Protein AF-0000000078070519 (afdb_homodimer)

Organism: Fusarium culmorum (NCBI:txid5516)

Foldseek 3Di:
DDPPCPCPDLLVQFDDLPDPVNVVLLVDFQQRVQVCCQVVCPPVQVNVVVVVLVVLLPDDFFFEAQAQDFDADLDEDDALPAPLVQLQVLVVVLCVPDDPVQNVQAEAALPDSVLQQFAAALHPSDRGHDFLVPDDPVSNVSLLSSLCSAFAPQQSLQQQLLLCLQQLLCVSSNNNSRTHSGRWHKHKHDRRDLAAKIWMWIHHHQWIWTWIDHNNDIFTPWIKHKGQQQADCDDPPHGRGHCVQLVVLLLVLLVPDDPVLNVQQAPAAALDHPPDPPPCAGQPCGHDQCHRSNGSHHHHAGGDQQVPDDPVSVVSVLSSLCSQLNGHYDSNSVVVSVSVSVFSRFKHKHKYHDNDPWIWIWMWIDGQFKIKIKGFHADDSGHRPDGGPRIMMIIMHTGSLSGSCRSVVVVRDDDDPDDDDPD/DDPPDPCPDLVVQFDDLPDPVNVVLLVDFQQRVQVCCQVVCPPVQVNVVVVVLVVLLPDDFFFEAQAQDFDADLDEDDALPAPLVQLQVLVVVLCVPDDPVQNVQAEAALPDSVLQQFAAALHPSDRGHDFLVPDDPVSNVSLLSSLCSAFAPQQSLQLQLLLCLQQLLCVSSNNNSRTHSGRWGKHKHDRRDLAAKIWMWIHHHQWIWTWIDHNNDIFTPWIKHKGFQQAACDDPPHGRGHPVQLVVLLLVLLVVDDPVLNVQQAPAAALDHPPDPPPCAGQPCGHDQCHRSNGSHHHHAGGDQQVPDDPVSVVSVLSSLCSQLNGHYDSNSVVVSVSVSVFSRFKHKHKYHDNDPWIWIWMWIDGQFKIKIKGFHADDSGHRRDGGPRIMMIIMHTGSLSGSCRSVVVVRDDDDPDDDDPD

Nearest PDB structures (foldseek):
  5vxz-assembly2_B  TM=4.977E-01  e=9.903E+00  Homo sapiens
  2ns9-assembly1_B  TM=3.055E-01  e=5.600E+00  Aeropyrum pernix
  1h30-assembly1_A  TM=2.901E-01  e=9.354E+00  Homo sapiens
  6h3i-assembly1_F  TM=1.855E-01  e=3.978E+00  Flavobacterium johnsoniae
  2ns9-assembly1_B  TM=3.055E-01  e=7.876E+00  Aeropyrum pernix

Structure (mmCIF, N/CA/C/O backbone):
data_AF-0000000078070519-model_v1
#
loop_
_entity.id
_entity.type
_entity.pdbx_description
1 polymer 'DUF3500 domain-containing protein'
#
loop_
_atom_site.group_PDB
_atom_site.id
_atom_site.type_symbol
_atom_site.label_atom_id
_atom_site.label_alt_id
_atom_site.label_comp_id
_atom_site.label_asym_id
_atom_site.label_entity_id
_atom_site.label_seq_id
_atom_site.pdbx_PDB_ins_code
_atom_site.Cartn_x
_atom_site.Cartn_y
_atom_site.Cartn_z
_atom_site.occupancy
_atom_site.B_iso_or_equiv
_atom_site.auth_seq_id
_atom_site.auth_comp_id
_atom_site.auth_asym_id
_atom_site.auth_atom_id
_atom_site.pdbx_PDB_model_num
ATOM 1 N N . MET A 1 1 ? 2.805 -59.969 -25.828 1 30.11 1 MET A N 1
ATOM 2 C CA . MET A 1 1 ? 2.408 -58.75 -26.531 1 30.11 1 MET A CA 1
ATOM 3 C C . MET A 1 1 ? 3.191 -57.531 -26.031 1 30.11 1 MET A C 1
ATOM 5 O O . MET A 1 1 ? 3.379 -57.375 -24.812 1 30.11 1 MET A O 1
ATOM 9 N N . SER A 1 2 ? 3.955 -56.75 -26.844 1 28.77 2 SER A N 1
ATOM 10 C CA . SER A 1 2 ? 5.016 -55.75 -26.734 1 28.77 2 SER A CA 1
ATOM 11 C C . SER A 1 2 ? 4.512 -54.469 -26.078 1 28.77 2 SER A C 1
ATOM 13 O O . SER A 1 2 ? 3.496 -53.906 -26.5 1 28.77 2 SER A O 1
ATOM 15 N N . GLN A 1 3 ? 4.578 -54.219 -24.75 1 32.41 3 GLN A N 1
ATOM 16 C CA . GLN A 1 3 ? 4.523 -53 -23.938 1 32.41 3 GLN A CA 1
ATOM 17 C C . GLN A 1 3 ? 5.211 -51.844 -24.625 1 32.41 3 GLN A C 1
ATOM 19 O O . GLN A 1 3 ? 6.434 -51.688 -24.547 1 32.41 3 GLN A O 1
ATOM 24 N N . SER A 1 4 ? 4.914 -51.438 -25.844 1 33.59 4 SER A N 1
ATOM 25 C CA . SER A 1 4 ? 5.293 -50.312 -26.656 1 33.59 4 SER A CA 1
ATOM 26 C C . SER A 1 4 ? 5.227 -49 -25.859 1 33.59 4 SER A C 1
ATOM 28 O O . SER A 1 4 ? 4.215 -48.719 -25.234 1 33.59 4 SER A O 1
ATOM 30 N N . GLY A 1 5 ? 6.348 -48.438 -25.469 1 33.91 5 GLY A N 1
ATOM 31 C CA . GLY A 1 5 ? 6.832 -47.312 -24.719 1 33.91 5 GLY A CA 1
ATOM 32 C C . GLY A 1 5 ? 6.125 -46 -25.078 1 33.91 5 GLY A C 1
ATOM 33 O O . GLY A 1 5 ? 6.34 -45.438 -26.156 1 33.91 5 GLY A O 1
ATOM 34 N N . HIS A 1 6 ? 4.965 -45.688 -24.984 1 38.56 6 HIS A N 1
ATOM 35 C CA . HIS A 1 6 ? 4.273 -44.438 -24.688 1 38.56 6 HIS A CA 1
ATOM 36 C C . HIS A 1 6 ? 5.211 -43.438 -24.016 1 38.56 6 HIS A C 1
ATOM 38 O O . HIS A 1 6 ? 4.766 -42.406 -23.516 1 38.56 6 HIS A O 1
ATOM 44 N N . ASN A 1 7 ? 6.34 -43.812 -23.406 1 41.81 7 ASN A N 1
ATOM 45 C CA . ASN A 1 7 ? 7.184 -42.906 -22.625 1 41.81 7 ASN A CA 1
ATOM 46 C C . ASN A 1 7 ? 7.781 -41.812 -23.5 1 41.81 7 ASN A C 1
ATOM 48 O O . ASN A 1 7 ? 9 -41.688 -23.625 1 41.81 7 ASN A O 1
ATOM 52 N N . GLU A 1 8 ? 7.441 -41.531 -24.672 1 54.69 8 GLU A N 1
ATOM 53 C CA . GLU A 1 8 ? 8.234 -40.531 -25.359 1 54.69 8 GLU A CA 1
ATOM 54 C C . GLU A 1 8 ? 8.414 -39.281 -24.5 1 54.69 8 GLU A C 1
ATOM 56 O O . GLU A 1 8 ? 7.445 -38.562 -24.219 1 54.69 8 GLU A O 1
ATOM 61 N N . GLY A 1 9 ? 9.211 -39.281 -23.406 1 81.56 9 GLY A N 1
ATOM 62 C CA . GLY A 1 9 ? 9.68 -38.438 -22.312 1 81.56 9 GLY A CA 1
ATOM 63 C C . GLY A 1 9 ? 10.125 -37.062 -22.766 1 81.56 9 GLY A C 1
ATOM 64 O O . GLY A 1 9 ? 10.055 -36.75 -23.953 1 81.56 9 GLY A O 1
ATOM 65 N N . PHE A 1 10 ? 10.336 -36.125 -21.984 1 94.38 10 PHE A N 1
ATOM 66 C CA . PHE A 1 10 ? 10.688 -34.719 -22.219 1 94.38 10 PHE A CA 1
ATOM 67 C C . PHE A 1 10 ? 12.016 -34.625 -22.969 1 94.38 10 PHE A C 1
ATOM 69 O O . PHE A 1 10 ? 12.312 -33.594 -23.578 1 94.38 10 PHE A O 1
ATOM 76 N N . ARG A 1 11 ? 12.82 -35.719 -23.156 1 94.94 11 ARG A N 1
ATOM 77 C CA . ARG A 1 11 ? 14.18 -35.625 -23.672 1 94.94 11 ARG A CA 1
ATOM 78 C C . ARG A 1 11 ? 14.172 -35.438 -25.188 1 94.94 11 ARG A C 1
ATOM 80 O O . ARG A 1 11 ? 15.125 -34.906 -25.766 1 94.94 11 ARG A O 1
ATOM 87 N N . GLN A 1 12 ? 13.133 -35.969 -25.859 1 95 12 GLN A N 1
ATOM 88 C CA . GLN A 1 12 ? 13.047 -35.781 -27.297 1 95 12 GLN A CA 1
ATOM 89 C C . GLN A 1 12 ? 12.875 -34.312 -27.641 1 95 12 GLN A C 1
ATOM 91 O O . GLN A 1 12 ? 13.039 -33.906 -28.797 1 95 12 GLN A O 1
ATOM 96 N N . TYR A 1 13 ? 12.578 -33.5 -26.641 1 96.31 13 TYR A N 1
ATOM 97 C CA . TYR A 1 13 ? 12.32 -32.094 -26.875 1 96.31 13 TYR A CA 1
ATOM 98 C C . TYR A 1 13 ? 13.461 -31.234 -26.328 1 96.31 13 TYR A C 1
ATOM 100 O O . TYR A 1 13 ? 13.297 -30.031 -26.125 1 96.31 13 TYR A O 1
ATOM 108 N N . LEU A 1 14 ? 14.586 -31.844 -26.062 1 96.38 14 LEU A N 1
ATOM 109 C CA . LEU A 1 14 ? 15.742 -31.047 -25.656 1 96.38 14 LEU A CA 1
ATOM 110 C C . LEU A 1 14 ? 16.188 -30.125 -26.781 1 96.38 14 LEU A C 1
ATOM 112 O O . LEU A 1 14 ? 16.234 -30.531 -27.938 1 96.38 14 LEU A O 1
ATOM 116 N N . PRO A 1 15 ? 16.484 -28.938 -26.438 1 95.62 15 PRO A N 1
ATOM 117 C CA . PRO A 1 15 ? 16.875 -28 -27.484 1 95.62 15 PRO A CA 1
ATOM 118 C C . PRO A 1 15 ? 18.297 -28.203 -27.969 1 95.62 15 PRO A C 1
ATOM 120 O O . PRO A 1 15 ? 19.094 -28.875 -27.297 1 95.62 15 PRO A O 1
ATOM 123 N N . ASP A 1 16 ? 18.531 -27.688 -29.203 1 96.5 16 ASP A N 1
ATOM 124 C CA . ASP A 1 16 ? 19.906 -27.562 -29.672 1 96.5 16 ASP A CA 1
ATOM 125 C C . ASP A 1 16 ? 20.641 -26.453 -28.922 1 96.5 16 ASP A C 1
ATOM 127 O O . ASP A 1 16 ? 20.391 -25.266 -29.156 1 96.5 16 ASP A O 1
ATOM 131 N N . LEU A 1 17 ? 21.562 -26.797 -28.125 1 96.69 17 LEU A N 1
ATOM 132 C CA . LEU A 1 17 ? 22.219 -25.859 -27.219 1 96.69 17 LEU A CA 1
ATOM 133 C C . LEU A 1 17 ? 23.203 -24.969 -27.984 1 96.69 17 LEU A C 1
ATOM 135 O O . LEU A 1 17 ? 23.734 -24.016 -27.422 1 96.69 17 LEU A O 1
ATOM 139 N N . ASN A 1 18 ? 23.359 -25.219 -29.25 1 96.38 18 ASN A N 1
ATOM 140 C CA . ASN A 1 18 ? 24.234 -24.391 -30.062 1 96.38 18 ASN A CA 1
ATOM 141 C C . ASN A 1 18 ? 23.516 -23.156 -30.578 1 96.38 18 ASN A C 1
ATOM 143 O O . ASN A 1 18 ? 24.141 -22.234 -31.125 1 96.38 18 ASN A O 1
ATOM 147 N N . GLN A 1 19 ? 22.281 -23.125 -30.344 1 95.38 19 GLN A N 1
ATOM 148 C CA . GLN A 1 19 ? 21.531 -21.938 -30.734 1 95.38 19 GLN A CA 1
ATOM 149 C C . GLN A 1 19 ? 22.016 -20.719 -29.953 1 95.38 19 GLN A C 1
ATOM 151 O O . GLN A 1 19 ? 22.406 -20.828 -28.797 1 95.38 19 GLN A O 1
ATOM 156 N N . PRO A 1 20 ? 21.969 -19.547 -30.531 1 94.31 20 PRO A N 1
ATOM 157 C CA . PRO A 1 20 ? 22.469 -18.312 -29.906 1 94.31 20 PRO A CA 1
ATOM 158 C C . PRO A 1 20 ? 21.859 -18.062 -28.531 1 94.31 20 PRO A C 1
ATOM 160 O O . PRO A 1 20 ? 22.547 -17.609 -27.625 1 94.31 20 PRO A O 1
ATOM 163 N N . ARG A 1 21 ? 20.641 -18.375 -28.375 1 92.88 21 ARG A N 1
ATOM 164 C CA . ARG A 1 21 ? 19.953 -18.141 -27.109 1 92.88 21 ARG A CA 1
ATOM 165 C C . ARG A 1 21 ? 20.672 -18.859 -25.969 1 92.88 21 ARG A C 1
ATOM 167 O O . ARG A 1 21 ? 20.953 -18.266 -24.938 1 92.88 21 ARG A O 1
ATOM 174 N N . PHE A 1 22 ? 21 -20.094 -26.219 1 95.75 22 PHE A N 1
ATOM 175 C CA . PHE A 1 22 ? 21.578 -20.891 -25.156 1 95.75 22 PHE A CA 1
ATOM 176 C C . PHE A 1 22 ? 23.078 -20.609 -25.016 1 95.75 22 PHE A C 1
ATOM 178 O O . PHE A 1 22 ? 23.625 -20.641 -23.906 1 95.75 22 PHE A O 1
ATOM 185 N N . GLN A 1 23 ? 23.734 -20.266 -26.156 1 96.25 23 GLN A N 1
ATOM 186 C CA . GLN A 1 23 ? 25.141 -19.891 -26.094 1 96.25 23 GLN A CA 1
ATOM 187 C C . GLN A 1 23 ? 25.328 -18.609 -25.297 1 96.25 23 GLN A C 1
ATOM 189 O O . GLN A 1 23 ? 26.281 -18.484 -24.531 1 96.25 23 GLN A O 1
ATOM 194 N N . ASN A 1 24 ? 24.469 -17.719 -25.484 1 94.94 24 ASN A N 1
ATOM 195 C CA . ASN A 1 24 ? 24.516 -16.453 -24.75 1 94.94 24 ASN A CA 1
ATOM 196 C C . ASN A 1 24 ? 24.156 -16.656 -23.281 1 94.94 24 ASN A C 1
ATOM 198 O O . ASN A 1 24 ? 24.812 -16.078 -22.406 1 94.94 24 ASN A O 1
ATOM 202 N N . MET A 1 25 ? 23.172 -17.438 -23.047 1 95.38 25 MET A N 1
ATOM 203 C CA . MET A 1 25 ? 22.719 -17.688 -21.672 1 95.38 25 MET A CA 1
ATOM 204 C C . MET A 1 25 ? 23.828 -18.297 -20.828 1 95.38 25 MET A C 1
ATOM 206 O O . MET A 1 25 ? 23.984 -17.953 -19.656 1 95.38 25 MET A O 1
ATOM 210 N N . LYS A 1 26 ? 24.578 -19.109 -21.469 1 95.75 26 LYS A N 1
ATOM 211 C CA . LYS A 1 26 ? 25.656 -19.828 -20.797 1 95.75 26 LYS A CA 1
ATOM 212 C C . LYS A 1 26 ? 26.719 -18.859 -20.281 1 95.75 26 LYS A C 1
ATOM 214 O O . LYS A 1 26 ? 27.422 -19.172 -19.312 1 95.75 26 LYS A O 1
ATOM 219 N N . LYS A 1 27 ? 26.766 -17.703 -20.812 1 96.38 27 LYS A N 1
ATOM 220 C CA . LYS A 1 27 ? 27.844 -16.766 -20.516 1 96.38 27 LYS A CA 1
ATOM 221 C C . LYS A 1 27 ? 27.344 -15.664 -19.578 1 96.38 27 LYS A C 1
ATOM 223 O O . LYS A 1 27 ? 28.125 -14.773 -19.203 1 96.38 27 LYS A O 1
ATOM 228 N N . GLN A 1 28 ? 26.141 -15.75 -19.172 1 96.69 28 GLN A N 1
ATOM 229 C CA . GLN A 1 28 ? 25.531 -14.648 -18.422 1 96.69 28 GLN A CA 1
ATOM 230 C C . GLN A 1 28 ? 25.156 -15.078 -17.016 1 96.69 28 GLN A C 1
ATOM 232 O O . GLN A 1 28 ? 24.891 -16.25 -16.766 1 96.69 28 GLN A O 1
ATOM 237 N N . ASP A 1 29 ? 25.172 -14.109 -16.094 1 96.25 29 ASP A N 1
ATOM 238 C CA . ASP A 1 29 ? 24.531 -14.305 -14.797 1 96.25 29 ASP A CA 1
ATOM 239 C C . ASP A 1 29 ? 23.094 -13.789 -14.812 1 96.25 29 ASP A C 1
ATOM 241 O O . ASP A 1 29 ? 22.609 -13.336 -15.852 1 96.25 29 ASP A O 1
ATOM 245 N N . ALA A 1 30 ? 22.469 -13.922 -13.719 1 96.69 30 ALA A N 1
ATOM 246 C CA . ALA A 1 30 ? 21.047 -13.609 -13.648 1 96.69 30 ALA A CA 1
ATOM 247 C C . ALA A 1 30 ? 20.797 -12.133 -13.93 1 96.69 30 ALA A C 1
ATOM 249 O O . ALA A 1 30 ? 19.781 -11.773 -14.539 1 96.69 30 ALA A O 1
ATOM 250 N N . TYR A 1 31 ? 21.703 -11.219 -13.508 1 97.38 31 TYR A N 1
ATOM 251 C CA . TYR A 1 31 ? 21.531 -9.781 -13.672 1 97.38 31 TYR A CA 1
ATOM 252 C C . TYR A 1 31 ? 21.75 -9.367 -15.125 1 97.38 31 TYR A C 1
ATOM 254 O O . TYR A 1 31 ? 20.953 -8.602 -15.68 1 97.38 31 TYR A O 1
ATOM 262 N N . GLU A 1 32 ? 22.828 -9.914 -15.695 1 97.44 32 GLU A N 1
ATOM 263 C CA . GLU A 1 32 ? 23.109 -9.648 -17.109 1 97.44 32 GLU A CA 1
ATOM 264 C C . GLU A 1 32 ? 21.969 -10.156 -18 1 97.44 32 GLU A C 1
ATOM 266 O O . GLU A 1 32 ? 21.562 -9.469 -18.922 1 97.44 32 GLU A O 1
ATOM 271 N N . TYR A 1 33 ? 21.516 -11.344 -17.672 1 96.94 33 TYR A N 1
ATOM 272 C CA . TYR A 1 33 ? 20.438 -11.969 -18.422 1 96.94 33 TYR A CA 1
ATOM 273 C C . TYR A 1 33 ? 19.188 -11.094 -18.406 1 96.94 33 TYR A C 1
ATOM 275 O O . TYR A 1 33 ? 18.594 -10.844 -19.453 1 96.94 33 TYR A O 1
ATOM 283 N N . ALA A 1 34 ? 18.797 -10.586 -17.266 1 97.06 34 ALA A N 1
ATOM 284 C CA . ALA A 1 34 ? 17.609 -9.742 -17.109 1 97.06 34 ALA A CA 1
ATOM 285 C C . ALA A 1 34 ? 17.797 -8.398 -17.812 1 97.06 34 ALA A C 1
ATOM 287 O O . ALA A 1 34 ? 16.891 -7.895 -18.469 1 97.06 34 ALA A O 1
ATOM 288 N N . GLU A 1 35 ? 18.953 -7.816 -17.672 1 96.81 35 GLU A N 1
ATOM 289 C CA . GLU A 1 35 ? 19.234 -6.508 -18.25 1 96.81 35 GLU A CA 1
ATOM 290 C C . GLU A 1 35 ? 19.172 -6.559 -19.781 1 96.81 35 GLU A C 1
ATOM 292 O O . GLU A 1 35 ? 18.625 -5.648 -20.406 1 96.81 35 GLU A O 1
ATOM 297 N N . ILE A 1 36 ? 19.766 -7.562 -20.328 1 96.25 36 ILE A N 1
ATOM 298 C CA . ILE A 1 36 ? 19.766 -7.727 -21.766 1 96.25 36 ILE A CA 1
ATOM 299 C C . ILE A 1 36 ? 18.344 -7.895 -22.281 1 96.25 36 ILE A C 1
ATOM 301 O O . ILE A 1 36 ? 17.969 -7.32 -23.297 1 96.25 36 ILE A O 1
ATOM 305 N N . PHE A 1 37 ? 17.547 -8.664 -21.562 1 96.19 37 PHE A N 1
ATOM 306 C CA . PHE A 1 37 ? 16.141 -8.844 -21.922 1 96.19 37 PHE A CA 1
ATOM 307 C C . PHE A 1 37 ? 15.398 -7.516 -21.875 1 96.19 37 PHE A C 1
ATOM 309 O O . PHE A 1 37 ? 14.695 -7.16 -22.812 1 96.19 37 PHE A O 1
ATOM 316 N N . LYS A 1 38 ? 15.555 -6.738 -20.797 1 95.25 38 LYS A N 1
ATOM 317 C CA . LYS A 1 38 ? 14.836 -5.488 -20.578 1 95.25 38 LYS A CA 1
ATOM 318 C C . LYS A 1 38 ? 15.227 -4.445 -21.625 1 95.25 38 LYS A C 1
ATOM 320 O O . LYS A 1 38 ? 14.375 -3.74 -22.156 1 95.25 38 LYS A O 1
ATOM 325 N N . LYS A 1 39 ? 16.484 -4.434 -22 1 94.81 39 LYS A N 1
ATOM 326 C CA . LYS A 1 39 ? 17 -3.422 -22.922 1 94.81 39 LYS A CA 1
ATOM 327 C C . LYS A 1 39 ? 16.859 -3.875 -24.375 1 94.81 39 LYS A C 1
ATOM 329 O O . LYS A 1 39 ? 16.547 -3.068 -25.25 1 94.81 39 LYS A O 1
ATOM 334 N N . GLY A 1 40 ? 17.078 -5.152 -24.547 1 94.12 40 GLY A N 1
ATOM 335 C CA . GLY A 1 40 ? 17.094 -5.68 -25.906 1 94.12 40 GLY A CA 1
ATOM 336 C C . GLY A 1 40 ? 15.711 -5.945 -26.469 1 94.12 40 GLY A C 1
ATOM 337 O O . GLY A 1 40 ? 15.523 -5.957 -27.688 1 94.12 40 GLY A O 1
ATOM 338 N N . GLY A 1 41 ? 14.82 -6.312 -25.547 1 93 41 GLY A N 1
ATOM 339 C CA . GLY A 1 41 ? 13.438 -6.512 -25.969 1 93 41 GLY A CA 1
ATOM 340 C C . GLY A 1 41 ? 13.227 -7.801 -26.734 1 93 41 GLY A C 1
ATOM 341 O O . GLY A 1 41 ? 12.336 -7.883 -27.578 1 93 41 GLY A O 1
ATOM 342 N N . GLN A 1 42 ? 14.094 -8.742 -26.516 1 89.56 42 GLN A N 1
ATOM 343 C CA . GLN A 1 42 ? 13.984 -10.031 -27.188 1 89.56 42 GLN A CA 1
ATOM 344 C C . GLN A 1 42 ? 13.758 -11.156 -26.188 1 89.56 42 GLN A C 1
ATOM 346 O O . GLN A 1 42 ? 14.422 -11.219 -25.156 1 89.56 42 GLN A O 1
ATOM 351 N N . PRO A 1 43 ? 12.906 -12.047 -26.516 1 89.31 43 PRO A N 1
ATOM 352 C CA . PRO A 1 43 ? 11.961 -12.039 -27.641 1 89.31 43 PRO A CA 1
ATOM 353 C C . PRO A 1 43 ? 10.836 -11.016 -27.453 1 89.31 43 PRO A C 1
ATOM 355 O O . PRO A 1 43 ? 10.43 -10.734 -26.328 1 89.31 43 PRO A O 1
ATOM 358 N N . PRO A 1 44 ? 10.328 -10.477 -28.484 1 90.75 44 PRO A N 1
ATOM 359 C CA . PRO A 1 44 ? 9.406 -9.344 -28.406 1 90.75 44 PRO A CA 1
ATOM 360 C C . PRO A 1 44 ? 8.102 -9.695 -27.688 1 90.75 44 PRO A C 1
ATOM 362 O O . PRO A 1 44 ? 7.531 -8.859 -26.984 1 90.75 44 PRO A O 1
ATOM 365 N N . TRP A 1 45 ? 7.594 -10.906 -27.828 1 89.44 45 TRP A N 1
ATOM 366 C CA . TRP A 1 45 ? 6.32 -11.266 -27.219 1 89.44 45 TRP A CA 1
ATOM 367 C C . TRP A 1 45 ? 6.438 -11.297 -25.703 1 89.44 45 TRP A C 1
ATOM 369 O O . TRP A 1 45 ? 5.523 -10.859 -24.984 1 89.44 45 TRP A O 1
ATOM 379 N N . LEU A 1 46 ? 7.582 -11.75 -25.25 1 91.12 46 LEU A N 1
ATOM 380 C CA . LEU A 1 46 ? 7.781 -11.789 -23.797 1 91.12 46 LEU A CA 1
ATOM 381 C C . LEU A 1 46 ? 8.078 -10.398 -23.25 1 91.12 46 LEU A C 1
ATOM 383 O O . LEU A 1 46 ? 7.629 -10.047 -22.156 1 91.12 46 LEU A O 1
ATOM 387 N N . HIS A 1 47 ? 8.875 -9.641 -24.016 1 94.38 47 HIS A N 1
ATOM 388 C CA . HIS A 1 47 ? 9.141 -8.266 -23.609 1 94.38 47 HIS A CA 1
ATOM 389 C C . HIS A 1 47 ? 7.855 -7.441 -23.578 1 94.38 47 HIS A C 1
ATOM 391 O O . HIS A 1 47 ? 7.656 -6.637 -22.672 1 94.38 47 HIS A O 1
ATOM 397 N N . GLY A 1 48 ? 7.023 -7.664 -24.594 1 94.06 48 GLY A N 1
ATOM 398 C CA . GLY A 1 48 ? 5.727 -7.008 -24.578 1 94.06 48 GLY A CA 1
ATOM 399 C C . GLY A 1 48 ? 4.898 -7.344 -23.359 1 94.06 48 GLY A C 1
ATOM 400 O O . GLY A 1 48 ? 4.254 -6.473 -22.781 1 94.06 48 GLY A O 1
ATOM 401 N N . LEU A 1 49 ? 4.898 -8.57 -22.953 1 94.06 49 LEU A N 1
ATOM 402 C CA . LEU A 1 49 ? 4.188 -8.992 -21.75 1 94.06 49 LEU A CA 1
ATOM 403 C C . LEU A 1 49 ? 4.77 -8.32 -20.516 1 94.06 49 LEU A C 1
ATOM 405 O O . LEU A 1 49 ? 4.027 -7.887 -19.641 1 94.06 49 LEU A O 1
ATOM 409 N N . TYR A 1 50 ? 6.09 -8.25 -20.516 1 94.94 50 TYR A N 1
ATOM 410 C CA . TYR A 1 50 ? 6.762 -7.578 -19.406 1 94.94 50 TYR A CA 1
ATOM 411 C C . TYR A 1 50 ? 6.301 -6.129 -19.281 1 94.94 50 TYR A C 1
ATOM 413 O O . TYR A 1 50 ? 5.961 -5.664 -18.203 1 94.94 50 TYR A O 1
ATOM 421 N N . LEU A 1 51 ? 6.246 -5.461 -20.375 1 95.06 51 LEU A N 1
ATOM 422 C CA . LEU A 1 51 ? 5.789 -4.074 -20.375 1 95.06 51 LEU A CA 1
ATOM 423 C C . LEU A 1 51 ? 4.336 -3.98 -19.906 1 95.06 51 LEU A C 1
ATOM 425 O O . LEU A 1 51 ? 3.971 -3.062 -19.172 1 95.06 51 LEU A O 1
ATOM 429 N N . HIS A 1 52 ? 3.551 -4.938 -20.328 1 94.94 52 HIS A N 1
ATOM 430 C CA . HIS A 1 52 ? 2.162 -5 -19.891 1 94.94 52 HIS A CA 1
ATOM 431 C C . HIS A 1 52 ? 2.07 -5.234 -18.391 1 94.94 52 HIS A C 1
ATOM 433 O O . HIS A 1 52 ? 1.273 -4.586 -17.703 1 94.94 52 HIS A O 1
ATOM 439 N N . TRP A 1 53 ? 2.928 -6.113 -17.906 1 96.06 53 TRP A N 1
ATOM 440 C CA . TRP A 1 53 ? 2.975 -6.395 -16.469 1 96.06 53 TRP A CA 1
ATOM 441 C C . TRP A 1 53 ? 3.326 -5.141 -15.688 1 96.06 53 TRP A C 1
ATOM 443 O O . TRP A 1 53 ? 2.738 -4.879 -14.633 1 96.06 53 TRP A O 1
ATOM 453 N N . ARG A 1 54 ? 4.258 -4.418 -16.203 1 94.94 54 ARG A N 1
ATOM 454 C CA . ARG A 1 54 ? 4.66 -3.191 -15.523 1 94.94 54 ARG A CA 1
ATOM 455 C C . ARG A 1 54 ? 3.506 -2.197 -15.461 1 94.94 54 ARG A C 1
ATOM 457 O O . ARG A 1 54 ? 3.326 -1.508 -14.453 1 94.94 54 ARG A O 1
ATOM 464 N N . LYS A 1 55 ? 2.754 -2.143 -16.516 1 95.06 55 LYS A N 1
ATOM 465 C CA . LYS A 1 55 ? 1.573 -1.286 -16.531 1 95.06 55 LYS A CA 1
ATOM 466 C C . LYS A 1 55 ? 0.551 -1.743 -15.5 1 95.06 55 LYS A C 1
ATOM 468 O O . LYS A 1 55 ? -0.021 -0.922 -14.781 1 95.06 55 LYS A O 1
ATOM 473 N N . LEU A 1 56 ? 0.352 -3.016 -15.43 1 96.62 56 LEU A N 1
ATOM 474 C CA . LEU A 1 56 ? -0.591 -3.574 -14.469 1 96.62 56 LEU A CA 1
ATOM 475 C C . LEU A 1 56 ? -0.126 -3.314 -13.039 1 96.62 56 LEU A C 1
ATOM 477 O O . LEU A 1 56 ? -0.937 -3.004 -12.164 1 96.62 56 LEU A O 1
ATOM 481 N N . PHE A 1 57 ? 1.146 -3.416 -12.852 1 96.81 57 PHE A N 1
ATOM 482 C CA . PHE A 1 57 ? 1.728 -3.225 -11.523 1 96.81 57 PHE A CA 1
ATOM 483 C C . PHE A 1 57 ? 1.472 -1.809 -11.023 1 96.81 57 PHE A C 1
ATOM 485 O O . PHE A 1 57 ? 1.318 -1.59 -9.82 1 96.81 57 PHE A O 1
ATOM 492 N N . ASN A 1 58 ? 1.394 -0.864 -11.883 1 94.75 58 ASN A N 1
ATOM 493 C CA . ASN A 1 58 ? 1.3 0.547 -11.523 1 94.75 58 ASN A CA 1
ATOM 494 C C . ASN A 1 58 ? -0.107 0.916 -11.055 1 94.75 58 ASN A C 1
ATOM 496 O O . ASN A 1 58 ? -0.317 1.991 -10.5 1 94.75 58 ASN A O 1
ATOM 500 N N . GLU A 1 59 ? -1.035 -0.015 -11.164 1 94.44 59 GLU A N 1
ATOM 501 C CA . GLU A 1 59 ? -2.41 0.249 -10.75 1 94.44 59 GLU A CA 1
ATOM 502 C C . GLU A 1 59 ? -2.586 0.044 -9.25 1 94.44 59 GLU A C 1
ATOM 504 O O . GLU A 1 59 ? -1.907 -0.792 -8.648 1 94.44 59 GLU A O 1
ATOM 509 N N . PRO A 1 60 ? -3.539 0.839 -8.719 1 96.12 60 PRO A N 1
ATOM 510 C CA . PRO A 1 60 ? -3.906 0.457 -7.355 1 96.12 60 PRO A CA 1
ATOM 511 C C . PRO A 1 60 ? -4.422 -0.977 -7.262 1 96.12 60 PRO A C 1
ATOM 513 O O . PRO A 1 60 ? -5.113 -1.449 -8.164 1 96.12 60 PRO A O 1
ATOM 516 N N . TYR A 1 61 ? -4.062 -1.6 -6.164 1 96.94 61 TYR A N 1
ATOM 517 C CA . TYR A 1 61 ? -4.523 -2.965 -5.934 1 96.94 61 TYR A CA 1
ATOM 518 C C . TYR A 1 61 ? -6.031 -3.002 -5.719 1 96.94 61 TYR A C 1
ATOM 520 O O . TYR A 1 61 ? -6.574 -2.207 -4.949 1 96.94 61 TYR A O 1
ATOM 528 N N . GLN A 1 62 ? -6.758 -3.986 -6.332 1 95.62 62 GLN A N 1
ATOM 529 C CA . GLN A 1 62 ? -8.195 -4.176 -6.137 1 95.62 62 GLN A CA 1
ATOM 530 C C . GLN A 1 62 ? -8.516 -5.625 -5.793 1 95.62 62 GLN A C 1
ATOM 532 O O . GLN A 1 62 ? -9.492 -5.902 -5.09 1 95.62 62 GLN A O 1
ATOM 537 N N . GLY A 1 63 ? -7.754 -6.559 -6.316 1 96.88 63 GLY A N 1
ATOM 538 C CA . GLY A 1 63 ? -8.008 -7.977 -6.137 1 96.88 63 GLY A CA 1
ATOM 539 C C . GLY A 1 63 ? -8.688 -8.617 -7.332 1 96.88 63 GLY A C 1
ATOM 540 O O . GLY A 1 63 ? -9.391 -7.938 -8.094 1 96.88 63 GLY A O 1
ATOM 541 N N . VAL A 1 64 ? -8.508 -9.906 -7.492 1 98.06 64 VAL A N 1
ATOM 542 C CA . VAL A 1 64 ? -9.188 -10.664 -8.531 1 98.06 64 VAL A CA 1
ATOM 543 C C . VAL A 1 64 ? -10.672 -10.781 -8.188 1 98.06 64 VAL A C 1
ATOM 545 O O . VAL A 1 64 ? -11.039 -11.016 -7.035 1 98.06 64 VAL A O 1
ATOM 548 N N . THR A 1 65 ? -11.516 -10.594 -9.156 1 97.81 65 THR A N 1
ATOM 549 C CA . THR A 1 65 ? -12.961 -10.719 -8.984 1 97.81 65 THR A CA 1
ATOM 550 C C . THR A 1 65 ? -13.578 -11.484 -10.148 1 97.81 65 THR A C 1
ATOM 552 O O . THR A 1 65 ? -12.93 -11.711 -11.172 1 97.81 65 THR A O 1
ATOM 555 N N . SER A 1 66 ? -14.82 -11.891 -9.945 1 98.19 66 SER A N 1
ATOM 556 C CA . SER A 1 66 ? -15.531 -12.578 -11.023 1 98.19 66 SER A CA 1
ATOM 557 C C . SER A 1 66 ? -16.297 -11.586 -11.898 1 98.19 66 SER A C 1
ATOM 559 O O . SER A 1 66 ? -16.625 -11.891 -13.039 1 98.19 66 SER A O 1
ATOM 561 N N . ASP A 1 67 ? -16.547 -10.32 -11.398 1 96.56 67 ASP A N 1
ATOM 562 C CA . ASP A 1 67 ? -17.422 -9.414 -12.125 1 96.56 67 ASP A CA 1
ATOM 563 C C . ASP A 1 67 ? -16.984 -7.961 -11.953 1 96.56 67 ASP A C 1
ATOM 565 O O . ASP A 1 67 ? -17.734 -7.035 -12.281 1 96.56 67 ASP A O 1
ATOM 569 N N . GLY A 1 68 ? -15.906 -7.777 -11.305 1 94.94 68 GLY A N 1
ATOM 570 C CA . GLY A 1 68 ? -15.367 -6.434 -11.164 1 94.94 68 GLY A CA 1
ATOM 571 C C . GLY A 1 68 ? -15.703 -5.797 -9.828 1 94.94 68 GLY A C 1
ATOM 572 O O . GLY A 1 68 ? -15.258 -4.688 -9.531 1 94.94 68 GLY A O 1
ATOM 573 N N . VAL A 1 69 ? -16.438 -6.508 -9.008 1 94.25 69 VAL A N 1
ATOM 574 C CA . VAL A 1 69 ? -16.859 -5.965 -7.719 1 94.25 69 VAL A CA 1
ATOM 575 C C . VAL A 1 69 ? -16.359 -6.859 -6.59 1 94.25 69 VAL A C 1
ATOM 577 O O . VAL A 1 69 ? -16.672 -8.055 -6.547 1 94.25 69 VAL A O 1
ATOM 580 N N . VAL A 1 70 ? -15.617 -6.281 -5.734 1 95.56 70 VAL A N 1
ATOM 581 C CA . VAL A 1 70 ? -15.102 -7.027 -4.594 1 95.56 70 VAL A CA 1
ATOM 582 C C . VAL A 1 70 ? -16.234 -7.355 -3.629 1 95.56 70 VAL A C 1
ATOM 584 O O . VAL A 1 70 ? -17.062 -6.492 -3.309 1 95.56 70 VAL A O 1
ATOM 587 N N . ARG A 1 71 ? -16.328 -8.586 -3.217 1 96.69 71 ARG A N 1
ATOM 588 C CA . ARG A 1 71 ? -17.266 -9.008 -2.178 1 96.69 71 ARG A CA 1
ATOM 589 C C . ARG A 1 71 ? -16.594 -9 -0.806 1 96.69 71 ARG A C 1
ATOM 591 O O . ARG A 1 71 ? -15.609 -9.703 -0.583 1 96.69 71 ARG A O 1
ATOM 598 N N . ASP A 1 72 ? -17.156 -8.281 0.148 1 92.06 72 ASP A N 1
ATOM 599 C CA . ASP A 1 72 ? -16.609 -8.164 1.49 1 92.06 72 ASP A CA 1
ATOM 600 C C . ASP A 1 72 ? -17.141 -9.25 2.41 1 92.06 72 ASP A C 1
ATOM 602 O O . ASP A 1 72 ? -18.141 -9.906 2.094 1 92.06 72 ASP A O 1
ATOM 606 N N . GLY A 1 73 ? -16.469 -9.461 3.498 1 94.94 73 GLY A N 1
ATOM 607 C CA . GLY A 1 73 ? -16.984 -10.297 4.574 1 94.94 73 GLY A CA 1
ATOM 608 C C . GLY A 1 73 ? -16.766 -11.781 4.316 1 94.94 73 GLY A C 1
ATOM 609 O O . GLY A 1 73 ? -17.391 -12.625 4.969 1 94.94 73 GLY A O 1
ATOM 610 N N . LEU A 1 74 ? -15.906 -12.133 3.383 1 98 74 LEU A N 1
ATOM 611 C CA . LEU A 1 74 ? -15.695 -13.531 3.033 1 98 74 LEU A CA 1
ATOM 612 C C . LEU A 1 74 ? -14.633 -14.156 3.926 1 98 74 LEU A C 1
ATOM 614 O O . LEU A 1 74 ? -14.531 -15.383 4.012 1 98 74 LEU A O 1
ATOM 618 N N . PHE A 1 75 ? -13.797 -13.305 4.535 1 98.06 75 PHE A N 1
ATOM 619 C CA . PHE A 1 75 ? -12.664 -13.766 5.332 1 98.06 75 PHE A CA 1
ATOM 620 C C . PHE A 1 75 ? -12.688 -13.133 6.719 1 98.06 75 PHE A C 1
ATOM 622 O O . PHE A 1 75 ? -13.008 -11.953 6.863 1 98.06 75 PHE A O 1
ATOM 629 N N . GLU A 1 76 ? -12.391 -13.891 7.719 1 97.56 76 GLU A N 1
ATOM 630 C CA . GLU A 1 76 ? -12.422 -13.422 9.094 1 97.56 76 GLU A CA 1
ATOM 631 C C . GLU A 1 76 ? -11.125 -13.766 9.828 1 97.56 76 GLU A C 1
ATOM 633 O O . GLU A 1 76 ? -10.383 -14.648 9.398 1 97.56 76 GLU A O 1
ATOM 638 N N . LEU A 1 77 ? -10.844 -13.031 10.844 1 97.94 77 LEU A N 1
ATOM 639 C CA . LEU A 1 77 ? -9.734 -13.422 11.719 1 97.94 77 LEU A CA 1
ATOM 640 C C . LEU A 1 77 ? -10.07 -14.711 12.469 1 97.94 77 LEU A C 1
ATOM 642 O O . LEU A 1 77 ? -11.203 -14.898 12.906 1 97.94 77 LEU A O 1
ATOM 646 N N . GLN A 1 78 ? -9.102 -15.547 12.531 1 98.06 78 GLN A N 1
ATOM 647 C CA . GLN A 1 78 ? -9.359 -16.828 13.188 1 98.06 78 GLN A CA 1
ATOM 648 C C . GLN A 1 78 ? -8.062 -17.484 13.617 1 98.06 78 GLN A C 1
ATOM 650 O O . GLN A 1 78 ? -6.977 -17.094 13.188 1 98.06 78 GLN A O 1
ATOM 655 N N . ASP A 1 79 ? -8.234 -18.469 14.5 1 98.12 79 ASP A N 1
ATOM 656 C CA . ASP A 1 79 ? -7.105 -19.266 14.961 1 98.12 79 ASP A CA 1
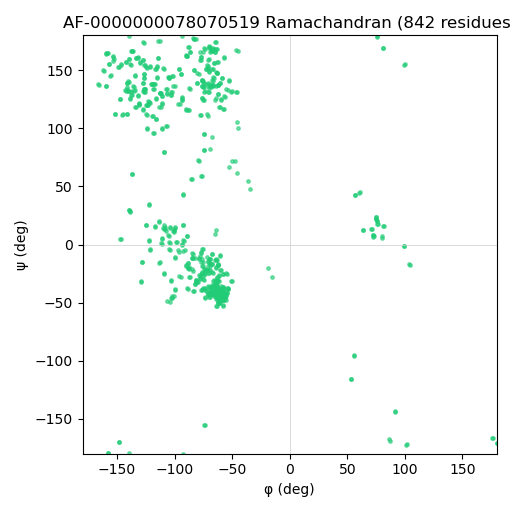ATOM 657 C C . ASP A 1 79 ? -6.891 -20.484 14.062 1 98.12 79 ASP A C 1
ATOM 659 O O . ASP A 1 79 ? -7.734 -21.391 14 1 98.12 79 ASP A O 1
ATOM 663 N N . GLU A 1 80 ? -5.781 -20.484 13.43 1 98.5 80 GLU A N 1
ATOM 664 C CA . GLU A 1 80 ? -5.504 -21.594 12.523 1 98.5 80 GLU A CA 1
ATOM 665 C C . GLU A 1 80 ? -4.375 -22.484 13.062 1 98.5 80 GLU A C 1
ATOM 667 O O . GLU A 1 80 ? -3.941 -23.422 12.391 1 98.5 80 GLU A O 1
ATOM 672 N N . GLY A 1 81 ? -3.879 -22.141 14.188 1 98 81 GLY A N 1
ATOM 673 C CA . GLY A 1 81 ? -3.025 -23 14.984 1 98 81 GLY A CA 1
ATOM 674 C C . GLY A 1 81 ? -1.611 -23.109 14.445 1 98 81 GLY A C 1
ATOM 675 O O . GLY A 1 81 ? -0.904 -24.078 14.719 1 98 81 GLY A O 1
ATOM 676 N N . ILE A 1 82 ? -1.203 -22.188 13.648 1 97.94 82 ILE A N 1
ATOM 677 C CA . ILE A 1 82 ? 0.157 -22.297 13.125 1 97.94 82 ILE A CA 1
ATOM 678 C C . ILE A 1 82 ? 1.157 -22.016 14.25 1 97.94 82 ILE A C 1
ATOM 680 O O . ILE A 1 82 ? 0.848 -21.312 15.203 1 97.94 82 ILE A O 1
ATOM 684 N N . PRO A 1 83 ? 2.332 -22.578 14.172 1 98.38 83 PRO A N 1
ATOM 685 C CA . PRO A 1 83 ? 3.342 -22.375 15.211 1 98.38 83 PRO A CA 1
ATOM 686 C C . PRO A 1 83 ? 4.066 -21.031 15.078 1 98.38 83 PRO A C 1
ATOM 688 O O . PRO A 1 83 ? 5.277 -21 14.844 1 98.38 83 PRO A O 1
ATOM 691 N N . ILE A 1 84 ? 3.441 -19.984 15.367 1 98.81 84 ILE A N 1
ATOM 692 C CA . ILE A 1 84 ? 3.902 -18.625 15.094 1 98.81 84 ILE A CA 1
ATOM 693 C C . ILE A 1 84 ? 5.164 -18.328 15.906 1 98.81 84 ILE A C 1
ATOM 695 O O . ILE A 1 84 ? 6.066 -17.641 15.43 1 98.81 84 ILE A O 1
ATOM 699 N N . GLU A 1 85 ? 5.27 -18.812 17.125 1 98.81 85 GLU A N 1
ATOM 700 C CA . GLU A 1 85 ? 6.453 -18.562 17.938 1 98.81 85 GLU A CA 1
ATOM 701 C C . GLU A 1 85 ? 7.711 -19.109 17.281 1 98.81 85 GLU A C 1
ATOM 703 O O . GLU A 1 85 ? 8.734 -18.422 17.219 1 98.81 85 GLU A O 1
ATOM 708 N N . SER A 1 86 ? 7.598 -20.328 16.797 1 98.88 86 SER A N 1
ATOM 709 C CA . SER A 1 86 ? 8.734 -20.969 16.141 1 98.88 86 SER A CA 1
ATOM 710 C C . SER A 1 86 ? 9.094 -20.266 14.836 1 98.88 86 SER A C 1
ATOM 712 O O . SER A 1 86 ? 10.266 -20.109 14.516 1 98.88 86 SER A O 1
ATOM 714 N N . ILE A 1 87 ? 8.078 -19.875 14.102 1 98.94 87 ILE A N 1
ATOM 715 C CA . ILE A 1 87 ? 8.297 -19.188 12.844 1 98.94 87 ILE A CA 1
ATOM 716 C C . ILE A 1 87 ? 9.008 -17.859 13.094 1 98.94 87 ILE A C 1
ATOM 718 O O . ILE A 1 87 ? 9.984 -17.531 12.414 1 98.94 87 ILE A O 1
ATOM 722 N N . VAL A 1 88 ? 8.555 -17.109 14.094 1 98.94 88 VAL A N 1
ATOM 723 C CA . VAL A 1 88 ? 9.117 -15.812 14.422 1 98.94 88 VAL A CA 1
ATOM 724 C C . VAL A 1 88 ? 10.555 -15.969 14.906 1 98.94 88 VAL A C 1
ATOM 726 O O . VAL A 1 88 ? 11.43 -15.172 14.555 1 98.94 88 VAL A O 1
ATOM 729 N N . GLU A 1 89 ? 10.781 -16.969 15.703 1 98.88 89 GLU A N 1
ATOM 730 C CA . GLU A 1 89 ? 12.148 -17.219 16.172 1 98.88 89 GLU A CA 1
ATOM 731 C C . GLU A 1 89 ? 13.086 -17.469 14.992 1 98.88 89 GLU A C 1
ATOM 733 O O . GLU A 1 89 ? 14.195 -16.922 14.953 1 98.88 89 GLU A O 1
ATOM 738 N N . ALA A 1 90 ? 12.68 -18.281 14.047 1 98.88 90 ALA A N 1
ATOM 739 C CA . ALA A 1 90 ? 13.484 -18.562 12.859 1 98.88 90 ALA A CA 1
ATOM 740 C C . ALA A 1 90 ? 13.688 -17.297 12.031 1 98.88 90 ALA A C 1
ATOM 742 O O . ALA A 1 90 ? 14.789 -17.031 11.547 1 98.88 90 ALA A O 1
ATOM 743 N N . ALA A 1 91 ? 12.617 -16.547 11.883 1 98.88 91 ALA A N 1
ATOM 744 C CA . ALA A 1 91 ? 12.703 -15.297 11.117 1 98.88 91 ALA A CA 1
ATOM 745 C C . ALA A 1 91 ? 13.656 -14.305 11.781 1 98.88 91 ALA A C 1
ATOM 747 O O . ALA A 1 91 ? 14.43 -13.633 11.102 1 98.88 91 ALA A O 1
ATOM 748 N N . ASN A 1 92 ? 13.555 -14.203 13.07 1 98.81 92 ASN A N 1
ATOM 749 C CA . ASN A 1 92 ? 14.461 -13.32 13.789 1 98.81 92 ASN A CA 1
ATOM 750 C C . ASN A 1 92 ? 15.914 -13.766 13.641 1 98.81 92 ASN A C 1
ATOM 752 O O . ASN A 1 92 ? 16.812 -12.93 13.508 1 98.81 92 ASN A O 1
ATOM 756 N N . SER A 1 93 ? 16.109 -15.047 13.773 1 98.69 93 SER A N 1
ATOM 757 C CA . SER A 1 93 ? 17.453 -15.57 13.57 1 98.69 93 SER A CA 1
ATOM 758 C C . SER A 1 93 ? 17.984 -15.188 12.195 1 98.69 93 SER A C 1
ATOM 760 O O . SER A 1 93 ? 19.156 -14.805 12.062 1 98.69 93 SER A O 1
ATOM 762 N N . LEU A 1 94 ? 17.188 -15.281 11.211 1 98.81 94 LEU A N 1
ATOM 763 C CA . LEU A 1 94 ? 17.547 -14.859 9.859 1 98.81 94 LEU A CA 1
ATOM 764 C C . LEU A 1 94 ? 17.844 -13.367 9.82 1 98.81 94 LEU A C 1
ATOM 766 O O . LEU A 1 94 ? 18.906 -12.953 9.312 1 98.81 94 LEU A O 1
ATOM 770 N N . CYS A 1 95 ? 16.953 -12.586 10.367 1 98.44 95 CYS A N 1
ATOM 771 C CA . CYS A 1 95 ? 17.094 -11.133 10.336 1 98.44 95 CYS A CA 1
ATOM 772 C C . CYS A 1 95 ? 18.391 -10.688 11.008 1 98.44 95 CYS A C 1
ATOM 774 O O . CYS A 1 95 ? 19.062 -9.773 10.523 1 98.44 95 CYS A O 1
ATOM 776 N N . ASN A 1 96 ? 18.703 -11.305 12.062 1 98 96 ASN A N 1
ATOM 777 C CA . ASN A 1 96 ? 19.891 -10.961 12.828 1 98 96 ASN A CA 1
ATOM 778 C C . ASN A 1 96 ? 21.172 -11.328 12.07 1 98 96 ASN A C 1
ATOM 780 O O . ASN A 1 96 ? 22.25 -10.852 12.406 1 98 96 ASN A O 1
ATOM 784 N N . SER A 1 97 ? 21.047 -12.164 11.07 1 98.25 97 SER A N 1
ATOM 785 C CA . SER A 1 97 ? 22.203 -12.633 10.328 1 98.25 97 SER A CA 1
ATOM 786 C C . SER A 1 97 ? 22.438 -11.812 9.062 1 98.25 97 SER A C 1
ATOM 788 O O . SER A 1 97 ? 23.438 -11.992 8.375 1 98.25 97 SER A O 1
ATOM 790 N N . LEU A 1 98 ? 21.547 -10.922 8.75 1 98.5 98 LEU A N 1
ATOM 791 C CA . LEU A 1 98 ? 21.656 -10.109 7.543 1 98.5 98 LEU A CA 1
ATOM 792 C C . LEU A 1 98 ? 22.625 -8.945 7.758 1 98.5 98 LEU A C 1
ATOM 794 O O . LEU A 1 98 ? 22.641 -8.328 8.828 1 98.5 98 LEU A O 1
ATOM 798 N N . SER A 1 99 ? 23.438 -8.68 6.75 1 98 99 SER A N 1
ATOM 799 C CA . SER A 1 99 ? 24.172 -7.422 6.75 1 98 99 SER A CA 1
ATOM 800 C C . SER A 1 99 ? 23.25 -6.227 6.586 1 98 99 SER A C 1
ATOM 802 O O . SER A 1 99 ? 22.078 -6.391 6.246 1 98 99 SER A O 1
ATOM 804 N N . GLU A 1 100 ? 23.734 -5.09 6.816 1 96.06 100 GLU A N 1
ATOM 805 C CA . GLU A 1 100 ? 22.922 -3.883 6.668 1 96.06 100 GLU A CA 1
ATOM 806 C C . GLU A 1 100 ? 22.422 -3.73 5.238 1 96.06 100 GLU A C 1
ATOM 808 O O . GLU A 1 100 ? 21.266 -3.338 5.023 1 96.06 100 GLU A O 1
ATOM 813 N N . GLU A 1 101 ? 23.281 -4.008 4.352 1 96.44 101 GLU A N 1
ATOM 814 C CA . GLU A 1 101 ? 22.891 -3.932 2.949 1 96.44 101 GLU A CA 1
ATOM 815 C C . GLU A 1 101 ? 21.797 -4.941 2.629 1 96.44 101 GLU A C 1
ATOM 817 O O . GLU A 1 101 ? 20.828 -4.621 1.928 1 96.44 101 GLU A O 1
ATOM 822 N N . GLN A 1 102 ? 21.922 -6.156 3.197 1 97.94 102 GLN A N 1
ATOM 823 C CA . GLN A 1 102 ? 20.922 -7.199 2.984 1 97.94 102 GLN A CA 1
ATOM 824 C C . GLN A 1 102 ? 19.594 -6.836 3.646 1 97.94 102 GLN A C 1
ATOM 826 O O . GLN A 1 102 ? 18.531 -7.113 3.098 1 97.94 102 GLN A O 1
ATOM 831 N N . LYS A 1 103 ? 19.672 -6.191 4.75 1 97.31 103 LYS A N 1
ATOM 832 C CA . LYS A 1 103 ? 18.453 -5.75 5.43 1 97.31 103 LYS A CA 1
ATOM 833 C C . LYS A 1 103 ? 17.703 -4.73 4.582 1 97.31 103 LYS A C 1
ATOM 835 O O . LYS A 1 103 ? 16.484 -4.836 4.422 1 97.31 103 LYS A O 1
ATOM 840 N N . ASN A 1 104 ? 18.438 -3.824 4.012 1 94.44 104 ASN A N 1
ATOM 841 C CA . ASN A 1 104 ? 17.812 -2.777 3.199 1 94.44 104 ASN A CA 1
ATOM 842 C C . ASN A 1 104 ? 17.109 -3.357 1.978 1 94.44 104 ASN A C 1
ATOM 844 O O . ASN A 1 104 ? 16.094 -2.822 1.53 1 94.44 104 ASN A O 1
ATOM 848 N N . LYS A 1 105 ? 17.594 -4.461 1.519 1 96.12 105 LYS A N 1
ATOM 849 C CA . LYS A 1 105 ? 17.031 -5.094 0.324 1 96.12 105 LYS A CA 1
ATOM 850 C C . LYS A 1 105 ? 15.891 -6.035 0.681 1 96.12 105 LYS A C 1
ATOM 852 O O . LYS A 1 105 ? 15.039 -6.336 -0.161 1 96.12 105 LYS A O 1
ATOM 857 N N . THR A 1 106 ? 15.836 -6.465 1.931 1 97.94 106 THR A N 1
ATOM 858 C CA . THR A 1 106 ? 14.992 -7.602 2.285 1 97.94 106 THR A CA 1
ATOM 859 C C . THR A 1 106 ? 13.711 -7.129 2.977 1 97.94 106 THR A C 1
ATOM 861 O O . THR A 1 106 ? 12.656 -7.738 2.818 1 97.94 106 THR A O 1
ATOM 864 N N . PHE A 1 107 ? 13.805 -5.992 3.717 1 98.06 107 PHE A N 1
ATOM 865 C CA . PHE A 1 107 ? 12.688 -5.547 4.543 1 98.06 107 PHE A CA 1
ATOM 866 C C . PHE A 1 107 ? 11.805 -4.562 3.777 1 98.06 107 PHE A C 1
ATOM 868 O O . PHE A 1 107 ? 12.289 -3.553 3.268 1 98.06 107 PHE A O 1
ATOM 875 N N . TYR A 1 108 ? 10.562 -4.836 3.717 1 98.31 108 TYR A N 1
ATOM 876 C CA . TYR A 1 108 ? 9.539 -3.967 3.148 1 98.31 108 TYR A CA 1
ATOM 877 C C . TYR A 1 108 ? 8.414 -3.725 4.145 1 98.31 108 TYR A C 1
ATOM 879 O O . TYR A 1 108 ? 8.211 -4.52 5.066 1 98.31 108 TYR A O 1
ATOM 887 N N . HIS A 1 109 ? 7.734 -2.613 3.986 1 98.31 109 HIS A N 1
ATOM 888 C CA . HIS A 1 109 ? 6.539 -2.32 4.77 1 98.31 109 HIS A CA 1
ATOM 889 C C . HIS A 1 109 ? 5.438 -3.338 4.496 1 98.31 109 HIS A C 1
ATOM 891 O O . HIS A 1 109 ? 5.293 -3.814 3.365 1 98.31 109 HIS A O 1
ATOM 897 N N . ILE A 1 110 ? 4.617 -3.654 5.473 1 98.31 110 ILE A N 1
ATOM 898 C CA . ILE A 1 110 ? 3.549 -4.645 5.375 1 98.31 110 ILE A CA 1
ATOM 899 C C . ILE A 1 110 ? 2.594 -4.258 4.246 1 98.31 110 ILE A C 1
ATOM 901 O O . ILE A 1 110 ? 1.998 -5.129 3.605 1 98.31 110 ILE A O 1
ATOM 905 N N . ASP A 1 111 ? 2.51 -2.965 3.906 1 98 111 ASP A N 1
ATOM 906 C CA . ASP A 1 111 ? 1.606 -2.479 2.869 1 98 111 ASP A CA 1
ATOM 907 C C . ASP A 1 111 ? 2.357 -2.221 1.563 1 98 111 ASP A C 1
ATOM 909 O O . ASP A 1 111 ? 1.826 -1.583 0.652 1 98 111 ASP A O 1
ATOM 913 N N . SER A 1 112 ? 3.551 -2.645 1.457 1 98.38 112 SER A N 1
ATOM 914 C CA . SER A 1 112 ? 4.336 -2.371 0.259 1 98.38 112 SER A CA 1
ATOM 915 C C . SER A 1 112 ? 3.699 -2.996 -0.977 1 98.38 112 SER A C 1
ATOM 917 O O . SER A 1 112 ? 3.26 -4.148 -0.94 1 98.38 112 SER A O 1
ATOM 919 N N . PRO A 1 113 ? 3.674 -2.268 -2.078 1 98 113 PRO A N 1
ATOM 920 C CA . PRO A 1 113 ? 3.184 -2.865 -3.322 1 98 113 PRO A CA 1
ATOM 921 C C . PRO A 1 113 ? 4.102 -3.965 -3.85 1 98 113 PRO A C 1
ATOM 923 O O . PRO A 1 113 ? 3.727 -4.703 -4.762 1 98 113 PRO A O 1
ATOM 926 N N . GLU A 1 114 ? 5.242 -4.117 -3.252 1 98.25 114 GLU A N 1
ATOM 927 C CA . GLU A 1 114 ? 6.223 -5.09 -3.725 1 98.25 114 GLU A CA 1
ATOM 928 C C . GLU A 1 114 ? 5.742 -6.52 -3.484 1 98.25 114 GLU A C 1
ATOM 930 O O . GLU A 1 114 ? 6.293 -7.469 -4.043 1 98.25 114 GLU A O 1
ATOM 935 N N . TRP A 1 115 ? 4.684 -6.676 -2.674 1 98.56 115 TRP A N 1
ATOM 936 C CA . TRP A 1 115 ? 4.031 -7.98 -2.592 1 98.56 115 TRP A CA 1
ATOM 937 C C . TRP A 1 115 ? 3.711 -8.516 -3.984 1 98.56 115 TRP A C 1
ATOM 939 O O . TRP A 1 115 ? 3.771 -9.727 -4.219 1 98.56 115 TRP A O 1
ATOM 949 N N . ARG A 1 116 ? 3.441 -7.609 -4.891 1 98.44 116 ARG A N 1
ATOM 950 C CA . ARG A 1 116 ? 2.775 -7.949 -6.148 1 98.44 116 ARG A CA 1
ATOM 951 C C . ARG A 1 116 ? 3.789 -8.109 -7.277 1 98.44 116 ARG A C 1
ATOM 953 O O . ARG A 1 116 ? 3.414 -8.391 -8.414 1 98.44 116 ARG A O 1
ATOM 960 N N . SER A 1 117 ? 5.09 -7.977 -6.977 1 98.06 117 SER A N 1
ATOM 961 C CA . SER A 1 117 ? 6.051 -7.871 -8.07 1 98.06 117 SER A CA 1
ATOM 962 C C . SER A 1 117 ? 6.746 -9.203 -8.32 1 98.06 117 SER A C 1
ATOM 964 O O . SER A 1 117 ? 7.754 -9.266 -9.031 1 98.06 117 SER A O 1
ATOM 966 N N . TRP A 1 118 ? 6.262 -10.312 -7.746 1 97.69 118 TRP A N 1
ATOM 967 C CA . TRP A 1 118 ? 6.797 -11.641 -8.023 1 97.69 118 TRP A CA 1
ATOM 968 C C . TRP A 1 118 ? 6.512 -12.055 -9.469 1 97.69 118 TRP A C 1
ATOM 970 O O . TRP A 1 118 ? 5.582 -11.531 -10.094 1 97.69 118 TRP A O 1
ATOM 980 N N . SER A 1 119 ? 7.359 -12.883 -10.047 1 96.38 119 SER A N 1
ATOM 981 C CA . SER A 1 119 ? 7.125 -13.469 -11.359 1 96.38 119 SER A CA 1
ATOM 982 C C . SER A 1 119 ? 7.77 -14.852 -11.469 1 96.38 119 SER A C 1
ATOM 984 O O . SER A 1 119 ? 8.758 -15.133 -10.789 1 96.38 119 SER A O 1
ATOM 986 N N . ASN A 1 120 ? 7.219 -15.648 -12.289 1 96.38 120 ASN A N 1
ATOM 987 C CA . ASN A 1 120 ? 7.629 -17.047 -12.336 1 96.38 120 ASN A CA 1
ATOM 988 C C . ASN A 1 120 ? 8.594 -17.312 -13.492 1 96.38 120 ASN A C 1
ATOM 990 O O . ASN A 1 120 ? 9.141 -18.406 -13.625 1 96.38 120 ASN A O 1
ATOM 994 N N . PRO A 1 121 ? 8.812 -16.359 -14.477 1 95.38 121 PRO A N 1
ATOM 995 C CA . PRO A 1 121 ? 9.875 -16.609 -15.461 1 95.38 121 PRO A CA 1
ATOM 996 C C . PRO A 1 121 ? 11.273 -16.516 -14.852 1 95.38 121 PRO A C 1
ATOM 998 O O . PRO A 1 121 ? 11.43 -16.062 -13.711 1 95.38 121 PRO A O 1
ATOM 1001 N N . GLU A 1 122 ? 12.188 -16.922 -15.648 1 95.06 122 GLU A N 1
ATOM 1002 C CA . GLU A 1 122 ? 13.555 -17.062 -15.141 1 95.06 122 GLU A CA 1
ATOM 1003 C C . GLU A 1 122 ? 14.25 -15.703 -15.07 1 95.06 122 GLU A C 1
ATOM 1005 O O . GLU A 1 122 ? 15.281 -15.562 -14.414 1 95.06 122 GLU A O 1
ATOM 1010 N N . PHE A 1 123 ? 13.656 -14.695 -15.68 1 94.5 123 PHE A N 1
ATOM 1011 C CA . PHE A 1 123 ? 14.258 -13.367 -15.648 1 94.5 123 PHE A CA 1
ATOM 1012 C C . PHE A 1 123 ? 14.086 -12.727 -14.273 1 94.5 123 PHE A C 1
ATOM 1014 O O . PHE A 1 123 ? 12.984 -12.719 -13.727 1 94.5 123 PHE A O 1
ATOM 1021 N N . LEU A 1 124 ? 15.141 -12.234 -13.812 1 95.5 124 LEU A N 1
ATOM 1022 C CA . LEU A 1 124 ? 15.078 -11.477 -12.57 1 95.5 124 LEU A CA 1
ATOM 1023 C C . LEU A 1 124 ? 14.461 -10.102 -12.805 1 95.5 124 LEU A C 1
ATOM 1025 O O . LEU A 1 124 ? 15.164 -9.094 -12.812 1 95.5 124 LEU A O 1
ATOM 1029 N N . LEU A 1 125 ? 13.18 -10.086 -12.844 1 94.81 125 LEU A N 1
ATOM 1030 C CA . LEU A 1 125 ? 12.461 -8.867 -13.188 1 94.81 125 LEU A CA 1
ATOM 1031 C C . LEU A 1 125 ? 12.32 -7.961 -11.969 1 94.81 125 LEU A C 1
ATOM 1033 O O . LEU A 1 125 ? 12.25 -6.734 -12.102 1 94.81 125 LEU A O 1
ATOM 1037 N N . SER A 1 126 ? 12.18 -8.508 -10.836 1 94.81 126 SER A N 1
ATOM 1038 C CA . SER A 1 126 ? 12.109 -7.797 -9.57 1 94.81 126 SER A CA 1
ATOM 1039 C C . SER A 1 126 ? 13.172 -8.305 -8.594 1 94.81 126 SER A C 1
ATOM 1041 O O . SER A 1 126 ? 12.961 -9.297 -7.902 1 94.81 126 SER A O 1
ATOM 1043 N N . ASP A 1 127 ? 14.18 -7.582 -8.516 1 96 127 ASP A N 1
ATOM 1044 C CA . ASP A 1 127 ? 15.305 -7.992 -7.688 1 96 127 ASP A CA 1
ATOM 1045 C C . ASP A 1 127 ? 15.102 -7.566 -6.234 1 96 127 ASP A C 1
ATOM 1047 O O . ASP A 1 127 ? 15.961 -6.902 -5.652 1 96 127 ASP A O 1
ATOM 1051 N N . LYS A 1 128 ? 14.055 -7.934 -5.609 1 96.12 128 LYS A N 1
ATOM 1052 C CA . LYS A 1 128 ? 13.82 -7.621 -4.203 1 96.12 128 LYS A CA 1
ATOM 1053 C C . LYS A 1 128 ? 14.281 -8.766 -3.303 1 96.12 128 LYS A C 1
ATOM 1055 O O . LYS A 1 128 ? 14.164 -9.938 -3.668 1 96.12 128 LYS A O 1
ATOM 1060 N N . GLY A 1 129 ? 14.773 -8.391 -2.105 1 97.88 129 GLY A N 1
ATOM 1061 C CA . GLY A 1 129 ? 15.195 -9.359 -1.11 1 97.88 129 GLY A CA 1
ATOM 1062 C C . GLY A 1 129 ? 16.531 -10 -1.436 1 97.88 129 GLY A C 1
ATOM 1063 O O . GLY A 1 129 ? 17.156 -9.68 -2.451 1 97.88 129 GLY A O 1
ATOM 1064 N N . ILE A 1 130 ? 16.969 -10.859 -0.586 1 98.5 130 ILE A N 1
ATOM 1065 C CA . ILE A 1 130 ? 18.219 -11.586 -0.83 1 98.5 130 ILE A CA 1
ATOM 1066 C C . ILE A 1 130 ? 17.953 -12.75 -1.786 1 98.5 130 ILE A C 1
ATOM 1068 O O . ILE A 1 130 ? 16.844 -13.305 -1.812 1 98.5 130 ILE A O 1
ATOM 1072 N N . ARG A 1 131 ? 18.891 -13.055 -2.549 1 98 131 ARG A N 1
ATOM 1073 C CA . ARG A 1 131 ? 18.828 -14.195 -3.467 1 98 131 ARG A CA 1
ATOM 1074 C C . ARG A 1 131 ? 19.641 -15.367 -2.928 1 98 131 ARG A C 1
ATOM 1076 O O . ARG A 1 131 ? 20.797 -15.203 -2.537 1 98 131 ARG A O 1
ATOM 1083 N N . LEU A 1 132 ? 19.109 -16.5 -2.902 1 98.38 132 LEU A N 1
ATOM 1084 C CA . LEU A 1 132 ? 19.641 -17.625 -2.133 1 98.38 132 LEU A CA 1
ATOM 1085 C C . LEU A 1 132 ? 20.938 -18.141 -2.744 1 98.38 132 LEU A C 1
ATOM 1087 O O . LEU A 1 132 ? 21.766 -18.75 -2.049 1 98.38 132 LEU A O 1
ATOM 1091 N N . ASP A 1 133 ? 21.172 -17.938 -4.031 1 97.81 133 ASP A N 1
ATOM 1092 C CA . ASP A 1 133 ? 22.406 -18.438 -4.633 1 97.81 133 ASP A CA 1
ATOM 1093 C C . ASP A 1 133 ? 23.531 -17.406 -4.523 1 97.81 133 ASP A C 1
ATOM 1095 O O . ASP A 1 133 ? 24.609 -17.594 -5.086 1 97.81 133 ASP A O 1
ATOM 1099 N N . GLU A 1 134 ? 23.281 -16.328 -3.799 1 97.25 134 GLU A N 1
ATOM 1100 C CA . GLU A 1 134 ? 24.297 -15.281 -3.67 1 97.25 134 GLU A CA 1
ATOM 1101 C C . GLU A 1 134 ? 24.656 -15.039 -2.207 1 97.25 134 GLU A C 1
ATOM 1103 O O . GLU A 1 134 ? 25.391 -14.102 -1.891 1 97.25 134 GLU A O 1
ATOM 1108 N N . VAL A 1 135 ? 24.141 -15.773 -1.332 1 98.06 135 VAL A N 1
ATOM 1109 C CA . VAL A 1 135 ? 24.391 -15.594 0.095 1 98.06 135 VAL A CA 1
ATOM 1110 C C . VAL A 1 135 ? 25.156 -16.797 0.641 1 98.06 135 VAL A C 1
ATOM 1112 O O . VAL A 1 135 ? 25.406 -17.766 -0.081 1 98.06 135 VAL A O 1
ATOM 1115 N N . THR A 1 136 ? 25.531 -16.703 1.902 1 97.88 136 THR A N 1
ATOM 1116 C CA . THR A 1 136 ? 26.266 -17.797 2.541 1 97.88 136 THR A CA 1
ATOM 1117 C C . THR A 1 136 ? 25.359 -19 2.758 1 97.88 136 THR A C 1
ATOM 1119 O O . THR A 1 136 ? 24.125 -18.859 2.768 1 97.88 136 THR A O 1
ATOM 1122 N N . ASN A 1 137 ? 25.922 -20.141 2.918 1 98.06 137 ASN A N 1
ATOM 1123 C CA . ASN A 1 137 ? 25.172 -21.344 3.209 1 98.06 137 ASN A CA 1
ATOM 1124 C C . ASN A 1 137 ? 24.344 -21.188 4.488 1 98.06 137 ASN A C 1
ATOM 1126 O O . ASN A 1 137 ? 23.203 -21.672 4.562 1 98.06 137 ASN A O 1
ATOM 1130 N N . ASP A 1 138 ? 24.922 -20.547 5.426 1 98.19 138 ASP A N 1
ATOM 1131 C CA . ASP A 1 138 ? 24.234 -20.344 6.695 1 98.19 138 ASP A CA 1
ATOM 1132 C C . ASP A 1 138 ? 22.953 -19.531 6.504 1 98.19 138 ASP A C 1
ATOM 1134 O O . ASP A 1 138 ? 21.891 -19.891 7.008 1 98.19 138 ASP A O 1
ATOM 1138 N N . LEU A 1 139 ? 23.094 -18.422 5.809 1 98.38 139 LEU A N 1
ATOM 1139 C CA . LEU A 1 139 ? 21.938 -17.562 5.555 1 98.38 139 LEU A CA 1
ATOM 1140 C C . LEU A 1 139 ? 20.891 -18.297 4.727 1 98.38 139 LEU A C 1
ATOM 1142 O O . LEU A 1 139 ? 19.688 -18.172 4.984 1 98.38 139 LEU A O 1
ATOM 1146 N N . ARG A 1 140 ? 21.344 -19.094 3.787 1 98.38 140 ARG A N 1
ATOM 1147 C CA . ARG A 1 140 ? 20.453 -19.891 2.951 1 98.38 140 ARG A CA 1
ATOM 1148 C C . ARG A 1 140 ? 19.656 -20.875 3.793 1 98.38 140 ARG A C 1
ATOM 1150 O O . ARG A 1 140 ? 18.438 -21.016 3.621 1 98.38 140 ARG A O 1
ATOM 1157 N N . GLU A 1 141 ? 20.297 -21.516 4.652 1 98.5 141 GLU A N 1
ATOM 1158 C CA . GLU A 1 141 ? 19.656 -22.484 5.523 1 98.5 141 GLU A CA 1
ATOM 1159 C C . GLU A 1 141 ? 18.625 -21.828 6.43 1 98.5 141 GLU A C 1
ATOM 1161 O O . GLU A 1 141 ? 17.594 -22.406 6.734 1 98.5 141 GLU A O 1
ATOM 1166 N N . LYS A 1 142 ? 18.938 -20.656 6.875 1 98.81 142 LYS A N 1
ATOM 1167 C CA . LYS A 1 142 ? 18.016 -19.922 7.742 1 98.81 142 LYS A CA 1
ATOM 1168 C C . LYS A 1 142 ? 16.734 -19.547 6.988 1 98.81 142 LYS A C 1
ATOM 1170 O O . LYS A 1 142 ? 15.641 -19.578 7.543 1 98.81 142 LYS A O 1
ATOM 1175 N N . VAL A 1 143 ? 16.875 -19.125 5.727 1 98.88 143 VAL A N 1
ATOM 1176 C CA . VAL A 1 143 ? 15.703 -18.828 4.906 1 98.88 143 VAL A CA 1
ATOM 1177 C C . VAL A 1 143 ? 14.859 -20.094 4.754 1 98.88 143 VAL A C 1
ATOM 1179 O O . VAL A 1 143 ? 13.641 -20.062 4.953 1 98.88 143 VAL A O 1
ATOM 1182 N N . LEU A 1 144 ? 15.508 -21.219 4.434 1 98.88 144 LEU A N 1
ATOM 1183 C CA . LEU A 1 144 ? 14.797 -22.484 4.223 1 98.88 144 LEU A CA 1
ATOM 1184 C C . LEU A 1 144 ? 14.141 -22.953 5.516 1 98.88 144 LEU A C 1
ATOM 1186 O O . LEU A 1 144 ? 13.07 -23.562 5.484 1 98.88 144 LEU A O 1
ATOM 1190 N N . LYS A 1 145 ? 14.781 -22.656 6.594 1 98.94 145 LYS A N 1
ATOM 1191 C CA . LYS A 1 145 ? 14.195 -23.016 7.879 1 98.94 145 LYS A CA 1
ATOM 1192 C C . LYS A 1 145 ? 12.906 -22.25 8.133 1 98.94 145 LYS A C 1
ATOM 1194 O O . LYS A 1 145 ? 11.945 -22.797 8.672 1 98.94 145 LYS A O 1
ATOM 1199 N N . VAL A 1 146 ? 12.859 -20.953 7.812 1 98.94 146 VAL A N 1
ATOM 1200 C CA . VAL A 1 146 ? 11.625 -20.188 7.918 1 98.94 146 VAL A CA 1
ATOM 1201 C C . VAL A 1 146 ? 10.539 -20.828 7.062 1 98.94 146 VAL A C 1
ATOM 1203 O O . VAL A 1 146 ? 9.406 -21 7.516 1 98.94 146 VAL A O 1
ATOM 1206 N N . LEU A 1 147 ? 10.867 -21.219 5.848 1 98.88 147 LEU A N 1
ATOM 1207 C CA . LEU A 1 147 ? 9.906 -21.875 4.961 1 98.88 147 LEU A CA 1
ATOM 1208 C C . LEU A 1 147 ? 9.422 -23.188 5.559 1 98.88 147 LEU A C 1
ATOM 1210 O O . LEU A 1 147 ? 8.219 -23.469 5.582 1 98.88 147 LEU A O 1
ATOM 1214 N N . GLU A 1 148 ? 10.359 -23.938 6.043 1 98.88 148 GLU A N 1
ATOM 1215 C CA . GLU A 1 148 ? 10.07 -25.266 6.578 1 98.88 148 GLU A CA 1
ATOM 1216 C C . GLU A 1 148 ? 9.102 -25.188 7.754 1 98.88 148 GLU A C 1
ATOM 1218 O O . GLU A 1 148 ? 8.18 -25.984 7.859 1 98.88 148 GLU A O 1
ATOM 1223 N N . LEU A 1 149 ? 9.336 -24.234 8.609 1 98.88 149 LEU A N 1
ATOM 1224 C CA . LEU A 1 149 ? 8.508 -24.094 9.805 1 98.88 149 LEU A CA 1
ATOM 1225 C C . LEU A 1 149 ? 7.148 -23.5 9.469 1 98.88 149 LEU A C 1
ATOM 1227 O O . LEU A 1 149 ? 6.172 -23.734 10.188 1 98.88 149 LEU A O 1
ATOM 1231 N N . THR A 1 150 ? 7.094 -22.734 8.406 1 98.94 150 THR A N 1
ATOM 1232 C CA . THR A 1 150 ? 5.863 -22.047 8.039 1 98.94 150 THR A CA 1
ATOM 1233 C C . THR A 1 150 ? 4.934 -22.969 7.258 1 98.94 150 THR A C 1
ATOM 1235 O O . THR A 1 150 ? 3.719 -22.969 7.477 1 98.94 150 THR A O 1
ATOM 1238 N N . LEU A 1 151 ? 5.461 -23.766 6.367 1 98.88 151 LEU A N 1
ATOM 1239 C CA . LEU A 1 151 ? 4.668 -24.625 5.48 1 98.88 151 LEU A CA 1
ATOM 1240 C C . LEU A 1 151 ? 4.414 -25.984 6.117 1 98.88 151 LEU A C 1
ATOM 1242 O O . LEU A 1 151 ? 5.059 -26.344 7.102 1 98.88 151 LEU A O 1
ATOM 1246 N N . SER A 1 152 ? 3.436 -26.656 5.566 1 98.75 152 SER A N 1
ATOM 1247 C CA . SER A 1 152 ? 3.287 -28.062 5.93 1 98.75 152 SER A CA 1
ATOM 1248 C C . SER A 1 152 ? 4.484 -28.875 5.457 1 98.75 152 SER A C 1
ATOM 1250 O O . SER A 1 152 ? 5.238 -28.438 4.586 1 98.75 152 SER A O 1
ATOM 1252 N N . ASP A 1 153 ? 4.578 -30.062 5.984 1 98.31 153 ASP A N 1
ATOM 1253 C CA . ASP A 1 153 ? 5.645 -30.953 5.547 1 98.31 153 ASP A CA 1
ATOM 1254 C C . ASP A 1 153 ? 5.516 -31.281 4.059 1 98.31 153 ASP A C 1
ATOM 1256 O O . ASP A 1 153 ? 6.504 -31.266 3.324 1 98.31 153 ASP A O 1
ATOM 1260 N N . GLU A 1 154 ? 4.301 -31.594 3.641 1 98.25 154 GLU A N 1
ATOM 1261 C CA . GLU A 1 154 ? 4.055 -31.906 2.24 1 98.25 154 GLU A CA 1
ATOM 1262 C C . GLU A 1 154 ? 4.328 -30.719 1.339 1 98.25 154 GLU A C 1
ATOM 1264 O O . GLU A 1 154 ? 4.922 -30.859 0.266 1 98.25 154 GLU A O 1
ATOM 1269 N N . GLY A 1 155 ? 3.889 -29.578 1.823 1 98.75 155 GLY A N 1
ATOM 1270 C CA . GLY A 1 155 ? 4.109 -28.359 1.062 1 98.75 155 GLY A CA 1
ATOM 1271 C C . GLY A 1 155 ? 5.578 -28 0.939 1 98.75 155 GLY A C 1
ATOM 1272 O O . GLY A 1 155 ? 6.027 -27.562 -0.126 1 98.75 155 GLY A O 1
ATOM 1273 N N . TYR A 1 156 ? 6.293 -28.109 2.039 1 98.81 156 TYR A N 1
ATOM 1274 C CA . TYR A 1 156 ? 7.727 -27.844 2.01 1 98.81 156 TYR A CA 1
ATOM 1275 C C . TYR A 1 156 ? 8.438 -28.781 1.051 1 98.81 156 TYR A C 1
ATOM 1277 O O . TYR A 1 156 ? 9.305 -28.359 0.282 1 98.81 156 TYR A O 1
ATOM 1285 N N . LYS A 1 157 ? 8.078 -30.031 1.057 1 98.56 157 LYS A N 1
ATOM 1286 C CA . LYS A 1 157 ? 8.664 -31 0.137 1 98.56 157 LYS A CA 1
ATOM 1287 C C . LYS A 1 157 ? 8.367 -30.641 -1.313 1 98.56 157 LYS A C 1
ATOM 1289 O O . LYS A 1 157 ? 9.227 -30.781 -2.186 1 98.56 157 LYS A O 1
ATOM 1294 N N . LYS A 1 158 ? 7.184 -30.219 -1.529 1 98.56 158 LYS A N 1
ATOM 1295 C CA . LYS A 1 158 ? 6.809 -29.781 -2.871 1 98.56 158 LYS A CA 1
ATOM 1296 C C . LYS A 1 158 ? 7.656 -28.594 -3.312 1 98.56 158 LYS A C 1
ATOM 1298 O O . LYS A 1 158 ? 8.133 -28.547 -4.449 1 98.56 158 LYS A O 1
ATOM 1303 N N . ALA A 1 159 ? 7.848 -27.641 -2.428 1 98.88 159 ALA A N 1
ATOM 1304 C CA . ALA A 1 159 ? 8.672 -26.469 -2.738 1 98.88 159 ALA A CA 1
ATOM 1305 C C . ALA A 1 159 ? 10.109 -26.875 -3.049 1 98.88 159 ALA A C 1
ATOM 1307 O O . ALA A 1 159 ? 10.68 -26.438 -4.047 1 98.88 159 ALA A O 1
ATOM 1308 N N . ILE A 1 160 ? 10.633 -27.734 -2.258 1 98.75 160 ILE A N 1
ATOM 1309 C CA . ILE A 1 160 ? 11.992 -28.219 -2.475 1 98.75 160 ILE A CA 1
ATOM 1310 C C . ILE A 1 160 ? 12.062 -28.984 -3.793 1 98.75 160 ILE A C 1
ATOM 1312 O O . ILE A 1 160 ? 13.031 -28.859 -4.543 1 98.75 160 ILE A O 1
ATOM 1316 N N . GLY A 1 161 ? 11.039 -29.797 -4.004 1 98.62 161 GLY A N 1
ATOM 1317 C CA . GLY A 1 161 ? 10.961 -30.484 -5.281 1 98.62 161 GLY A CA 1
ATOM 1318 C C . GLY A 1 161 ? 10.984 -29.547 -6.473 1 98.62 161 GLY A C 1
ATOM 1319 O O . GLY A 1 161 ? 11.672 -29.797 -7.461 1 98.62 161 GLY A O 1
ATOM 1320 N N . ALA A 1 162 ? 10.25 -28.5 -6.379 1 98.75 162 ALA A N 1
ATOM 1321 C CA . ALA A 1 162 ? 10.227 -27.5 -7.441 1 98.75 162 ALA A CA 1
ATOM 1322 C C . ALA A 1 162 ? 11.609 -26.891 -7.645 1 98.75 162 ALA A C 1
ATOM 1324 O O . ALA A 1 162 ? 12.047 -26.672 -8.781 1 98.75 162 ALA A O 1
ATOM 1325 N N . MET A 1 163 ? 12.281 -26.594 -6.559 1 98.69 163 MET A N 1
ATOM 1326 C CA . MET A 1 163 ? 13.625 -26.031 -6.629 1 98.69 163 MET A CA 1
ATOM 1327 C C . MET A 1 163 ? 14.594 -27 -7.293 1 98.69 163 MET A C 1
ATOM 1329 O O . MET A 1 163 ? 15.43 -26.609 -8.102 1 98.69 163 MET A O 1
ATOM 1333 N N . ARG A 1 164 ? 14.461 -28.281 -6.992 1 98.56 164 ARG A N 1
ATOM 1334 C CA . ARG A 1 164 ? 15.32 -29.312 -7.566 1 98.56 164 ARG A CA 1
ATOM 1335 C C . ARG A 1 164 ? 15.039 -29.484 -9.055 1 98.56 164 ARG A C 1
ATOM 1337 O O . ARG A 1 164 ? 15.969 -29.672 -9.852 1 98.56 164 ARG A O 1
ATOM 1344 N N . VAL A 1 165 ? 13.773 -29.469 -9.383 1 98.06 165 VAL A N 1
ATOM 1345 C CA . VAL A 1 165 ? 13.391 -29.562 -10.789 1 98.06 165 VAL A CA 1
ATOM 1346 C C . VAL A 1 165 ? 13.969 -28.375 -11.555 1 98.06 165 VAL A C 1
ATOM 1348 O O . VAL A 1 165 ? 14.422 -28.516 -12.688 1 98.06 165 VAL A O 1
ATOM 1351 N N . ASN A 1 166 ? 13.914 -27.219 -10.961 1 98.12 166 ASN A N 1
ATOM 1352 C CA . ASN A 1 166 ? 14.508 -26.016 -11.562 1 98.12 166 ASN A CA 1
ATOM 1353 C C . ASN A 1 166 ? 16 -26.203 -11.805 1 98.12 166 ASN A C 1
ATOM 1355 O O . ASN A 1 166 ? 16.516 -25.828 -12.859 1 98.12 166 ASN A O 1
ATOM 1359 N N . HIS A 1 167 ? 16.703 -26.719 -10.812 1 98.06 167 HIS A N 1
ATOM 1360 C CA . HIS A 1 167 ? 18.125 -27.031 -10.93 1 98.06 167 HIS A CA 1
ATOM 1361 C C . HIS A 1 167 ? 18.391 -27.969 -12.102 1 98.06 167 HIS A C 1
ATOM 1363 O O . HIS A 1 167 ? 19.297 -27.734 -12.898 1 98.06 167 HIS A O 1
ATOM 1369 N N . PHE A 1 168 ? 17.656 -28.984 -12.219 1 98 168 PHE A N 1
ATOM 1370 C CA . PHE A 1 168 ? 17.766 -30 -13.266 1 98 168 PHE A CA 1
ATOM 1371 C C . PHE A 1 168 ? 17.609 -29.375 -14.641 1 98 168 PHE A C 1
ATOM 1373 O O . PHE A 1 168 ? 18.375 -29.656 -15.555 1 98 168 PHE A O 1
ATOM 1380 N N . LEU A 1 169 ? 16.609 -28.531 -14.742 1 97.75 169 LEU A N 1
ATOM 1381 C CA . LEU A 1 169 ? 16.406 -27.828 -16 1 97.75 169 LEU A CA 1
ATOM 1382 C C . LEU A 1 169 ? 17.625 -27 -16.375 1 97.75 169 LEU A C 1
ATOM 1384 O O . LEU A 1 169 ? 18.047 -26.984 -17.531 1 97.75 169 LEU A O 1
ATOM 1388 N N . GLY A 1 170 ? 18.125 -26.25 -15.375 1 97.12 170 GLY A N 1
ATOM 1389 C CA . GLY A 1 170 ? 19.344 -25.484 -15.602 1 97.12 170 GLY A CA 1
ATOM 1390 C C . GLY A 1 170 ? 20.484 -26.328 -16.125 1 97.12 170 GLY A C 1
ATOM 1391 O O . GLY A 1 170 ? 21.25 -25.875 -16.984 1 97.12 170 GLY A O 1
ATOM 1392 N N . GLU A 1 171 ? 20.594 -27.531 -15.633 1 96.75 171 GLU A N 1
ATOM 1393 C CA . GLU A 1 171 ? 21.625 -28.453 -16.094 1 96.75 171 GLU A CA 1
ATOM 1394 C C . GLU A 1 171 ? 21.344 -28.938 -17.516 1 96.75 171 GLU A C 1
ATOM 1396 O O . GLU A 1 171 ? 22.266 -29.016 -18.344 1 96.75 171 GLU A O 1
ATOM 1401 N N . LEU A 1 172 ? 20.109 -29.25 -17.766 1 96.31 172 LEU A N 1
ATOM 1402 C CA . LEU A 1 172 ? 19.719 -29.75 -19.078 1 96.31 172 LEU A CA 1
ATOM 1403 C C . LEU A 1 172 ? 20.078 -28.734 -20.172 1 96.31 172 LEU A C 1
ATOM 1405 O O . LEU A 1 172 ? 20.469 -29.125 -21.266 1 96.31 172 LEU A O 1
ATOM 1409 N N . VAL A 1 173 ? 19.938 -27.469 -19.859 1 96.25 173 VAL A N 1
ATOM 1410 C CA . VAL A 1 173 ? 20.156 -26.469 -20.906 1 96.25 173 VAL A CA 1
ATOM 1411 C C . VAL A 1 173 ? 21.5 -25.781 -20.688 1 96.25 173 VAL A C 1
ATOM 1413 O O . VAL A 1 173 ? 21.766 -24.734 -21.281 1 96.25 173 VAL A O 1
ATOM 1416 N N . GLU A 1 174 ? 22.281 -26.234 -19.766 1 96.56 174 GLU A N 1
ATOM 1417 C CA . GLU A 1 174 ? 23.641 -25.812 -19.469 1 96.56 174 GLU A CA 1
ATOM 1418 C C . GLU A 1 174 ? 23.672 -24.328 -19.078 1 96.56 174 GLU A C 1
ATOM 1420 O O . GLU A 1 174 ? 24.516 -23.578 -19.578 1 96.56 174 GLU A O 1
ATOM 1425 N N . SER A 1 175 ? 22.734 -23.922 -18.219 1 96.44 175 SER A N 1
ATOM 1426 C CA . SER A 1 175 ? 22.672 -22.547 -17.75 1 96.44 175 SER A CA 1
ATOM 1427 C C . SER A 1 175 ? 22.391 -22.484 -16.266 1 96.44 175 SER A C 1
ATOM 1429 O O . SER A 1 175 ? 21.453 -21.812 -15.82 1 96.44 175 SER A O 1
ATOM 1431 N N . PRO A 1 176 ? 23.25 -23.031 -15.492 1 95.69 176 PRO A N 1
ATOM 1432 C CA . PRO A 1 176 ? 23.031 -23.078 -14.047 1 95.69 176 PRO A CA 1
ATOM 1433 C C . PRO A 1 176 ? 23.156 -21.719 -13.375 1 95.69 176 PRO A C 1
ATOM 1435 O O . PRO A 1 176 ? 22.734 -21.547 -12.234 1 95.69 176 PRO A O 1
ATOM 1438 N N . SER A 1 177 ? 23.734 -20.719 -14.062 1 96.19 177 SER A N 1
ATOM 1439 C CA . SER A 1 177 ? 23.859 -19.391 -13.484 1 96.19 177 SER A CA 1
ATOM 1440 C C . SER A 1 177 ? 22.531 -18.641 -13.492 1 96.19 177 SER A C 1
ATOM 1442 O O . SER A 1 177 ? 22.359 -17.656 -12.766 1 96.19 177 SER A O 1
ATOM 1444 N N . ILE A 1 178 ? 21.641 -19.094 -14.305 1 95.81 178 ILE A N 1
ATOM 1445 C CA . ILE A 1 178 ? 20.328 -18.453 -14.438 1 95.81 178 ILE A CA 1
ATOM 1446 C C . ILE A 1 178 ? 19.281 -19.234 -13.641 1 95.81 178 ILE A C 1
ATOM 1448 O O . ILE A 1 178 ? 18.469 -18.641 -12.938 1 95.81 178 ILE A O 1
ATOM 1452 N N . MET A 1 179 ? 19.344 -20.531 -13.789 1 96.12 179 MET A N 1
ATOM 1453 C CA . MET A 1 179 ? 18.406 -21.422 -13.125 1 96.12 179 MET A CA 1
ATOM 1454 C C . MET A 1 179 ? 19.141 -22.516 -12.344 1 96.12 179 MET A C 1
ATOM 1456 O O . MET A 1 179 ? 19.859 -23.328 -12.93 1 96.12 179 MET A O 1
ATOM 1460 N N . ASN A 1 180 ? 19 -22.531 -11.109 1 97.25 180 ASN A N 1
ATOM 1461 C CA . ASN A 1 180 ? 19.547 -23.562 -10.242 1 97.25 180 ASN A CA 1
ATOM 1462 C C . ASN A 1 180 ? 18.672 -23.797 -9.016 1 97.25 180 ASN A C 1
ATOM 1464 O O . ASN A 1 180 ? 17.531 -23.344 -8.969 1 97.25 180 ASN A O 1
ATOM 1468 N N . GLU A 1 181 ? 19.141 -24.516 -8.109 1 97.75 181 GLU A N 1
ATOM 1469 C CA . GLU A 1 181 ? 18.375 -24.922 -6.941 1 97.75 181 GLU A CA 1
ATOM 1470 C C . GLU A 1 181 ? 18.047 -23.719 -6.047 1 97.75 181 GLU A C 1
ATOM 1472 O O . GLU A 1 181 ? 17.031 -23.719 -5.34 1 97.75 181 GLU A O 1
ATOM 1477 N N . PHE A 1 182 ? 18.875 -22.672 -6.156 1 98.31 182 PHE A N 1
ATOM 1478 C CA . PHE A 1 182 ? 18.766 -21.594 -5.184 1 98.31 182 PHE A CA 1
ATOM 1479 C C . PHE A 1 182 ? 18.547 -20.25 -5.883 1 98.31 182 PHE A C 1
ATOM 1481 O O . PHE A 1 182 ? 18.797 -19.188 -5.301 1 98.31 182 PHE A O 1
ATOM 1488 N N . SER A 1 183 ? 18.156 -20.297 -7.16 1 98.06 183 SER A N 1
ATOM 1489 C CA . SER A 1 183 ? 17.875 -19.062 -7.887 1 98.06 183 SER A CA 1
ATOM 1490 C C . SER A 1 183 ? 16.531 -18.484 -7.488 1 98.06 183 SER A C 1
ATOM 1492 O O . SER A 1 183 ? 15.648 -18.281 -8.336 1 98.06 183 SER A O 1
ATOM 1494 N N . TYR A 1 184 ? 16.375 -18.172 -6.148 1 98.69 184 TYR A N 1
ATOM 1495 C CA . TYR A 1 184 ? 15.133 -17.656 -5.57 1 98.69 184 TYR A CA 1
ATOM 1496 C C . TYR A 1 184 ? 15.414 -16.484 -4.648 1 98.69 184 TYR A C 1
ATOM 1498 O O . TYR A 1 184 ? 16.453 -16.438 -3.988 1 98.69 184 TYR A O 1
ATOM 1506 N N . ASN A 1 185 ? 14.5 -15.562 -4.652 1 98.75 185 ASN A N 1
ATOM 1507 C CA . ASN A 1 185 ? 14.57 -14.398 -3.783 1 98.75 185 ASN A CA 1
ATOM 1508 C C . ASN A 1 185 ? 13.648 -14.547 -2.572 1 98.75 185 ASN A C 1
ATOM 1510 O O . ASN A 1 185 ? 12.602 -15.195 -2.656 1 98.75 185 ASN A O 1
ATOM 1514 N N . PHE A 1 186 ? 14.109 -14.016 -1.471 1 98.88 186 PHE A N 1
ATOM 1515 C CA . PHE A 1 186 ? 13.352 -13.977 -0.226 1 98.88 186 PHE A CA 1
ATOM 1516 C C . PHE A 1 186 ? 13.227 -12.539 0.282 1 98.88 186 PHE A C 1
ATOM 1518 O O . PHE A 1 186 ? 14.227 -11.867 0.514 1 98.88 186 PHE A O 1
ATOM 1525 N N . ALA A 1 187 ? 11.992 -12.047 0.422 1 98.81 187 ALA A N 1
ATOM 1526 C CA . ALA A 1 187 ? 11.719 -10.711 0.93 1 98.81 187 ALA A CA 1
ATOM 1527 C C . ALA A 1 187 ? 10.742 -10.758 2.105 1 98.81 187 ALA A C 1
ATOM 1529 O O . ALA A 1 187 ? 9.805 -11.555 2.111 1 98.81 187 ALA A O 1
ATOM 1530 N N . LEU A 1 188 ? 10.961 -9.875 3.078 1 98.81 188 LEU A N 1
ATOM 1531 C CA . LEU A 1 188 ? 10.117 -9.773 4.262 1 98.81 188 LEU A CA 1
ATOM 1532 C C . LEU A 1 188 ? 9.219 -8.539 4.184 1 98.81 188 LEU A C 1
ATOM 1534 O O . LEU A 1 188 ? 9.641 -7.492 3.689 1 98.81 188 LEU A O 1
ATOM 1538 N N . PHE A 1 189 ? 8.047 -8.664 4.676 1 98.81 189 PHE A N 1
ATOM 1539 C CA . PHE A 1 189 ? 7.086 -7.57 4.766 1 98.81 189 PHE A CA 1
ATOM 1540 C C . PHE A 1 189 ? 6.605 -7.387 6.199 1 98.81 189 PHE A C 1
ATOM 1542 O O . PHE A 1 189 ? 5.879 -8.234 6.727 1 98.81 189 PHE A O 1
ATOM 1549 N N . GLY A 1 190 ? 6.984 -6.293 6.781 1 98 190 GLY A N 1
ATOM 1550 C CA . GLY A 1 190 ? 6.777 -6.113 8.211 1 98 190 GLY A CA 1
ATOM 1551 C C . GLY A 1 190 ? 7.832 -6.797 9.055 1 98 190 GLY A C 1
ATOM 1552 O O . GLY A 1 190 ? 8.602 -7.621 8.555 1 98 190 GLY A O 1
ATOM 1553 N N . ASP A 1 191 ? 7.836 -6.504 10.336 1 97.25 191 ASP A N 1
ATOM 1554 C CA . ASP A 1 191 ? 8.734 -7.164 11.273 1 97.25 191 ASP A CA 1
ATOM 1555 C C . ASP A 1 191 ? 8.109 -8.453 11.812 1 97.25 191 ASP A C 1
ATOM 1557 O O . ASP A 1 191 ? 6.934 -8.477 12.172 1 97.25 191 ASP A O 1
ATOM 1561 N N . PRO A 1 192 ? 8.938 -9.469 11.812 1 98.56 192 PRO A N 1
ATOM 1562 C CA . PRO A 1 192 ? 8.406 -10.688 12.414 1 98.56 192 PRO A CA 1
ATOM 1563 C C . PRO A 1 192 ? 7.812 -10.453 13.805 1 98.56 192 PRO A C 1
ATOM 1565 O O . PRO A 1 192 ? 8.422 -9.773 14.633 1 98.56 192 PRO A O 1
ATOM 1568 N N . SER A 1 193 ? 6.625 -10.969 13.984 1 98.5 193 SER A N 1
ATOM 1569 C CA . SER A 1 193 ? 5.898 -10.734 15.227 1 98.5 193 SER A CA 1
ATOM 1570 C C . SER A 1 193 ? 4.887 -11.836 15.5 1 98.5 193 SER A C 1
ATOM 1572 O O . SER A 1 193 ? 4.285 -12.383 14.57 1 98.5 193 SER A O 1
ATOM 1574 N N . THR A 1 194 ? 4.684 -12.156 16.734 1 98.56 194 THR A N 1
ATOM 1575 C CA . THR A 1 194 ? 3.697 -13.164 17.109 1 98.56 194 THR A CA 1
ATOM 1576 C C . THR A 1 194 ? 2.311 -12.547 17.234 1 98.56 194 THR A C 1
ATOM 1578 O O . THR A 1 194 ? 1.308 -13.258 17.297 1 98.56 194 THR A O 1
ATOM 1581 N N . ILE A 1 195 ? 2.227 -11.172 17.234 1 97.12 195 ILE A N 1
ATOM 1582 C CA . ILE A 1 195 ? 0.938 -10.57 17.578 1 97.12 195 ILE A CA 1
ATOM 1583 C C . ILE A 1 195 ? 0.546 -9.555 16.5 1 97.12 195 ILE A C 1
ATOM 1585 O O . ILE A 1 195 ? -0.594 -9.086 16.469 1 97.12 195 ILE A O 1
ATOM 1589 N N . ARG A 1 196 ? 1.498 -9.141 15.648 1 97.44 196 ARG A N 1
ATOM 1590 C CA . ARG A 1 196 ? 1.242 -8.18 14.586 1 97.44 196 ARG A CA 1
ATOM 1591 C C . ARG A 1 196 ? 1.407 -8.82 13.211 1 97.44 196 ARG A C 1
ATOM 1593 O O . ARG A 1 196 ? 2.053 -9.867 13.078 1 97.44 196 ARG A O 1
ATOM 1600 N N . PRO A 1 197 ? 0.832 -8.211 12.203 1 98.31 197 PRO A N 1
ATOM 1601 C CA . PRO A 1 197 ? 0.919 -8.844 10.883 1 98.31 197 PRO A CA 1
ATOM 1602 C C . PRO A 1 197 ? 2.295 -8.68 10.242 1 98.31 197 PRO A C 1
ATOM 1604 O O . PRO A 1 197 ? 2.926 -7.625 10.383 1 98.31 197 PRO A O 1
ATOM 1607 N N . TRP A 1 198 ? 2.76 -9.633 9.617 1 98.75 198 TRP A N 1
ATOM 1608 C CA . TRP A 1 198 ? 3.953 -9.648 8.773 1 98.75 198 TRP A CA 1
ATOM 1609 C C . TRP A 1 198 ? 3.9 -10.805 7.777 1 98.75 198 TRP A C 1
ATOM 1611 O O . TRP A 1 198 ? 2.906 -11.531 7.711 1 98.75 198 TRP A O 1
ATOM 1621 N N . GLY A 1 199 ? 4.883 -10.961 6.965 1 98.75 199 GLY A N 1
ATOM 1622 C CA . GLY A 1 199 ? 4.949 -12.055 6.008 1 98.75 199 GLY A CA 1
ATOM 1623 C C . GLY A 1 199 ? 6.203 -12.023 5.152 1 98.75 199 GLY A C 1
ATOM 1624 O O . GLY A 1 199 ? 7.164 -11.32 5.477 1 98.75 199 GLY A O 1
ATOM 1625 N N . PHE A 1 200 ? 6.191 -12.875 4.164 1 98.94 200 PHE A N 1
ATOM 1626 C CA . PHE A 1 200 ? 7.352 -12.914 3.279 1 98.94 200 PHE A CA 1
ATOM 1627 C C . PHE A 1 200 ? 6.973 -13.492 1.92 1 98.94 200 PHE A C 1
ATOM 1629 O O . PHE A 1 200 ? 5.914 -14.109 1.774 1 98.94 200 PHE A O 1
ATOM 1636 N N . SER A 1 201 ? 7.695 -13.164 0.958 1 98.81 201 SER A N 1
ATOM 1637 C CA . SER A 1 201 ? 7.617 -13.711 -0.393 1 98.81 201 SER A CA 1
ATOM 1638 C C . SER A 1 201 ? 8.867 -14.523 -0.733 1 98.81 201 SER A C 1
ATOM 1640 O O . SER A 1 201 ? 9.984 -14.125 -0.389 1 98.81 201 SER A O 1
ATOM 1642 N N . PHE A 1 202 ? 8.695 -15.672 -1.219 1 98.88 202 PHE A N 1
ATOM 1643 C CA . PHE A 1 202 ? 9.719 -16.562 -1.768 1 98.88 202 PHE A CA 1
ATOM 1644 C C . PHE A 1 202 ? 9.43 -16.875 -3.23 1 98.88 202 PHE A C 1
ATOM 1646 O O . PHE A 1 202 ? 8.477 -17.594 -3.543 1 98.88 202 PHE A O 1
ATOM 1653 N N . TYR A 1 203 ? 10.32 -16.312 -4.125 1 98.69 203 TYR A N 1
ATOM 1654 C CA . TYR A 1 203 ? 9.898 -16.438 -5.52 1 98.69 203 TYR A CA 1
ATOM 1655 C C . TYR A 1 203 ? 11.102 -16.594 -6.438 1 98.69 203 TYR A C 1
ATOM 1657 O O . TYR A 1 203 ? 12.211 -16.156 -6.105 1 98.69 203 TYR A O 1
ATOM 1665 N N . GLY A 1 204 ? 10.867 -17.172 -7.508 1 98.31 204 GLY A N 1
ATOM 1666 C CA . GLY A 1 204 ? 11.773 -17.453 -8.617 1 98.31 204 GLY A CA 1
ATOM 1667 C C . GLY A 1 204 ? 11.141 -18.281 -9.711 1 98.31 204 GLY A C 1
ATOM 1668 O O . GLY A 1 204 ? 9.914 -18.406 -9.773 1 98.31 204 GLY A O 1
ATOM 1669 N N . HIS A 1 205 ? 11.977 -18.766 -10.562 1 98.12 205 HIS A N 1
ATOM 1670 C CA . HIS A 1 205 ? 11.469 -19.531 -11.695 1 98.12 205 HIS A CA 1
ATOM 1671 C C . HIS A 1 205 ? 10.648 -20.719 -11.234 1 98.12 205 HIS A C 1
ATOM 1673 O O . HIS A 1 205 ? 11.148 -21.578 -10.5 1 98.12 205 HIS A O 1
ATOM 1679 N N . HIS A 1 206 ? 9.391 -20.734 -11.555 1 98.44 206 HIS A N 1
ATOM 1680 C CA . HIS A 1 206 ? 8.461 -21.844 -11.422 1 98.44 206 HIS A CA 1
ATOM 1681 C C . HIS A 1 206 ? 8.125 -22.109 -9.953 1 98.44 206 HIS A C 1
ATOM 1683 O O . HIS A 1 206 ? 7.617 -23.188 -9.609 1 98.44 206 HIS A O 1
ATOM 1689 N N . LEU A 1 207 ? 8.469 -21.172 -9.039 1 98.88 207 LEU A N 1
ATOM 1690 C CA . LEU A 1 207 ? 8.031 -21.266 -7.648 1 98.88 207 LEU A CA 1
ATOM 1691 C C . LEU A 1 207 ? 7.918 -19.875 -7.02 1 98.88 207 LEU A C 1
ATOM 1693 O O . LEU A 1 207 ? 8.93 -19.203 -6.828 1 98.88 207 LEU A O 1
ATOM 1697 N N . CYS A 1 208 ? 6.738 -19.5 -6.73 1 98.88 208 CYS A N 1
ATOM 1698 C CA . CYS A 1 208 ? 6.426 -18.234 -6.074 1 98.88 208 CYS A CA 1
ATOM 1699 C C . CYS A 1 208 ? 5.426 -18.438 -4.941 1 98.88 208 CYS A C 1
ATOM 1701 O O . CYS A 1 208 ? 4.312 -18.906 -5.172 1 98.88 208 CYS A O 1
ATOM 1703 N N . LEU A 1 209 ? 5.816 -18.125 -3.742 1 98.94 209 LEU A N 1
ATOM 1704 C CA . LEU A 1 209 ? 4.98 -18.234 -2.551 1 98.94 209 LEU A CA 1
ATOM 1705 C C . LEU A 1 209 ? 4.867 -16.891 -1.842 1 98.94 209 LEU A C 1
ATOM 1707 O O . LEU A 1 209 ? 5.879 -16.266 -1.526 1 98.94 209 LEU A O 1
ATOM 1711 N N . ASN A 1 210 ? 3.703 -16.438 -1.661 1 98.94 210 ASN A N 1
ATOM 1712 C CA . ASN A 1 210 ? 3.424 -15.258 -0.845 1 98.94 210 ASN A CA 1
ATOM 1713 C C . ASN A 1 210 ? 2.682 -15.625 0.436 1 98.94 210 ASN A C 1
ATOM 1715 O O . ASN A 1 210 ? 1.587 -16.188 0.383 1 98.94 210 ASN A O 1
ATOM 1719 N N . ILE A 1 211 ? 3.291 -15.281 1.55 1 98.94 211 ILE A N 1
ATOM 1720 C CA . ILE A 1 211 ? 2.791 -15.734 2.844 1 98.94 211 ILE A CA 1
ATOM 1721 C C . ILE A 1 211 ? 2.518 -14.531 3.742 1 98.94 211 ILE A C 1
ATOM 1723 O O . ILE A 1 211 ? 3.408 -13.719 3.988 1 98.94 211 ILE A O 1
ATOM 1727 N N . PHE A 1 212 ? 1.336 -14.406 4.137 1 98.88 212 PHE A N 1
ATOM 1728 C CA . PHE A 1 212 ? 0.931 -13.43 5.137 1 98.88 212 PHE A CA 1
ATOM 1729 C C . PHE A 1 212 ? 0.616 -14.109 6.461 1 98.88 212 PHE A C 1
ATOM 1731 O O . PHE A 1 212 ? -0.077 -15.125 6.496 1 98.88 212 PHE A O 1
ATOM 1738 N N . LEU A 1 213 ? 1.139 -13.531 7.586 1 98.94 213 LEU A N 1
ATOM 1739 C CA . LEU A 1 213 ? 0.968 -14.086 8.922 1 98.94 213 LEU A CA 1
ATOM 1740 C C . LEU A 1 213 ? 0.407 -13.039 9.883 1 98.94 213 LEU A C 1
ATOM 1742 O O . LEU A 1 213 ? 0.85 -11.891 9.883 1 98.94 213 LEU A O 1
ATOM 1746 N N . TYR A 1 214 ? -0.549 -13.406 10.625 1 98.75 214 TYR A N 1
ATOM 1747 C CA . TYR A 1 214 ? -1.062 -12.633 11.75 1 98.75 214 TYR A CA 1
ATOM 1748 C C . TYR A 1 214 ? -1.438 -13.547 12.914 1 98.75 214 TYR A C 1
ATOM 1750 O O . TYR A 1 214 ? -2.416 -14.297 12.828 1 98.75 214 TYR A O 1
ATOM 1758 N N . LYS A 1 215 ? -0.689 -13.438 13.992 1 98.31 215 LYS A N 1
ATOM 1759 C CA . LYS A 1 215 ? -0.854 -14.367 15.102 1 98.31 215 LYS A CA 1
ATOM 1760 C C . LYS A 1 215 ? -0.765 -15.812 14.625 1 98.31 215 LYS A C 1
ATOM 1762 O O . LYS A 1 215 ? 0.23 -16.219 14.016 1 98.31 215 LYS A O 1
ATOM 1767 N N . SER A 1 216 ? -1.848 -16.578 14.75 1 98.38 216 SER A N 1
ATOM 1768 C CA . SER A 1 216 ? -1.806 -17.984 14.367 1 98.38 216 SER A CA 1
ATOM 1769 C C . SER A 1 216 ? -2.514 -18.219 13.039 1 98.38 216 SER A C 1
ATOM 1771 O O . SER A 1 216 ? -2.902 -19.344 12.727 1 98.38 216 SER A O 1
ATOM 1773 N N . GLN A 1 217 ? -2.738 -17.172 12.352 1 98.75 217 GLN A N 1
ATOM 1774 C CA . GLN A 1 217 ? -3.402 -17.281 11.055 1 98.75 217 GLN A CA 1
ATOM 1775 C C . GLN A 1 217 ? -2.412 -17.094 9.914 1 98.75 217 GLN A C 1
ATOM 1777 O O . GLN A 1 217 ? -1.468 -16.312 10.023 1 98.75 217 GLN A O 1
ATOM 1782 N N . ILE A 1 218 ? -2.646 -17.859 8.844 1 98.94 218 ILE A N 1
ATOM 1783 C CA . ILE A 1 218 ? -1.714 -17.859 7.727 1 98.94 218 ILE A CA 1
ATOM 1784 C C . ILE A 1 218 ? -2.486 -17.781 6.41 1 98.94 218 ILE A C 1
ATOM 1786 O O . ILE A 1 218 ? -3.533 -18.406 6.258 1 98.94 218 ILE A O 1
ATOM 1790 N N . VAL A 1 219 ? -2.082 -16.891 5.52 1 98.88 219 VAL A N 1
ATOM 1791 C CA . VAL A 1 219 ? -2.535 -16.844 4.133 1 98.88 219 VAL A CA 1
ATOM 1792 C C . VAL A 1 219 ? -1.378 -17.203 3.201 1 98.88 219 VAL A C 1
ATOM 1794 O O . VAL A 1 219 ? -0.339 -16.531 3.211 1 98.88 219 VAL A O 1
ATOM 1797 N N . VAL A 1 220 ? -1.463 -18.25 2.439 1 98.88 220 VAL A N 1
ATOM 1798 C CA . VAL A 1 220 ? -0.514 -18.578 1.386 1 98.88 220 VAL A CA 1
ATOM 1799 C C . VAL A 1 220 ? -1.162 -18.375 0.019 1 98.88 220 VAL A C 1
ATOM 1801 O O . VAL A 1 220 ? -1.638 -19.328 -0.602 1 98.88 220 VAL A O 1
ATOM 1804 N N . SER A 1 221 ? -1.246 -17.203 -0.447 1 98.69 221 SER A N 1
ATOM 1805 C CA . SER A 1 221 ? -1.865 -16.766 -1.697 1 98.69 221 SER A CA 1
ATOM 1806 C C . SER A 1 221 ? -1.463 -15.344 -2.053 1 98.69 221 SER A C 1
ATOM 1808 O O . SER A 1 221 ? -1.339 -14.492 -1.172 1 98.69 221 SER A O 1
ATOM 1810 N N . PRO A 1 222 ? -1.19 -15.18 -3.291 1 98.75 222 PRO A N 1
ATOM 1811 C CA . PRO A 1 222 ? -1.144 -16.156 -4.375 1 98.75 222 PRO A CA 1
ATOM 1812 C C . PRO A 1 222 ? 0.126 -17.016 -4.348 1 98.75 222 PRO A C 1
ATOM 1814 O O . PRO A 1 222 ? 1.09 -16.672 -3.658 1 98.75 222 PRO A O 1
ATOM 1817 N N . TRP A 1 223 ? 0.031 -18.031 -4.98 1 98.81 223 TRP A N 1
ATOM 1818 C CA . TRP A 1 223 ? 1.267 -18.75 -5.254 1 98.81 223 TRP A CA 1
ATOM 1819 C C . TRP A 1 223 ? 1.247 -19.359 -6.656 1 98.81 223 TRP A C 1
ATOM 1821 O O . TRP A 1 223 ? 0.189 -19.453 -7.281 1 98.81 223 TRP A O 1
ATOM 1831 N N . PHE A 1 224 ? 2.387 -19.625 -7.207 1 98.88 224 PHE A N 1
ATOM 1832 C CA . PHE A 1 224 ? 2.629 -20.266 -8.492 1 98.88 224 PHE A CA 1
ATOM 1833 C C . PHE A 1 224 ? 3.662 -21.375 -8.352 1 98.88 224 PHE A C 1
ATOM 1835 O O . PHE A 1 224 ? 4.727 -21.172 -7.766 1 98.88 224 PHE A O 1
ATOM 1842 N N . THR A 1 225 ? 3.369 -22.547 -8.82 1 98.88 225 THR A N 1
ATOM 1843 C CA . THR A 1 225 ? 4.316 -23.656 -8.93 1 98.88 225 THR A CA 1
ATOM 1844 C C . THR A 1 225 ? 4.254 -24.281 -10.328 1 98.88 225 THR A C 1
ATOM 1846 O O . THR A 1 225 ? 3.186 -24.688 -10.789 1 98.88 225 THR A O 1
ATOM 1849 N N . GLY A 1 226 ? 5.312 -24.281 -10.969 1 98.5 226 GLY A N 1
ATOM 1850 C CA . GLY A 1 226 ? 5.438 -24.906 -12.273 1 98.5 226 GLY A CA 1
ATOM 1851 C C . GLY A 1 226 ? 6.598 -25.891 -12.352 1 98.5 226 GLY A C 1
ATOM 1852 O O . GLY A 1 226 ? 7.316 -26.094 -11.375 1 98.5 226 GLY A O 1
ATOM 1853 N N . ALA A 1 227 ? 6.648 -26.547 -13.461 1 97.75 227 ALA A N 1
ATOM 1854 C CA . ALA A 1 227 ? 7.738 -27.5 -13.695 1 97.75 227 ALA A CA 1
ATOM 1855 C C . ALA A 1 227 ? 7.906 -27.781 -15.188 1 97.75 227 ALA A C 1
ATOM 1857 O O . ALA A 1 227 ? 6.918 -27.938 -15.906 1 97.75 227 ALA A O 1
ATOM 1858 N N . GLU A 1 228 ? 9.102 -27.797 -15.609 1 97.44 228 GLU A N 1
ATOM 1859 C CA . GLU A 1 228 ? 9.531 -28.188 -16.953 1 97.44 228 GLU A CA 1
ATOM 1860 C C . GLU A 1 228 ? 10.891 -28.891 -16.906 1 97.44 228 GLU A C 1
ATOM 1862 O O . GLU A 1 228 ? 11.922 -28.234 -16.75 1 97.44 228 GLU A O 1
ATOM 1867 N N . PRO A 1 229 ? 11.031 -30.141 -17.172 1 97.06 229 PRO A N 1
ATOM 1868 C CA . PRO A 1 229 ? 9.945 -31.125 -17.047 1 97.06 229 PRO A CA 1
ATOM 1869 C C . PRO A 1 229 ? 9.508 -31.328 -15.602 1 97.06 229 PRO A C 1
ATOM 1871 O O . PRO A 1 229 ? 10.172 -30.859 -14.68 1 97.06 229 PRO A O 1
ATOM 1874 N N . ASN A 1 230 ? 8.414 -32 -15.344 1 96.69 230 ASN A N 1
ATOM 1875 C CA . ASN A 1 230 ? 7.938 -32.188 -13.977 1 96.69 230 ASN A CA 1
ATOM 1876 C C . ASN A 1 230 ? 8.469 -33.5 -13.375 1 96.69 230 ASN A C 1
ATOM 1878 O O . ASN A 1 230 ? 7.914 -34 -12.391 1 96.69 230 ASN A O 1
ATOM 1882 N N . LEU A 1 231 ? 9.539 -34.062 -14.039 1 96.44 231 LEU A N 1
ATOM 1883 C CA . LEU A 1 231 ? 10.211 -35.25 -13.562 1 96.44 231 LEU A CA 1
ATOM 1884 C C . LEU A 1 231 ? 11.719 -35.156 -13.766 1 96.44 231 LEU A C 1
ATOM 1886 O O . LEU A 1 231 ? 12.18 -34.719 -14.82 1 96.44 231 LEU A O 1
ATOM 1890 N N . ILE A 1 232 ? 12.484 -35.562 -12.695 1 97.19 232 ILE A N 1
ATOM 1891 C CA . ILE A 1 232 ? 13.938 -35.656 -12.812 1 97.19 232 ILE A CA 1
ATOM 1892 C C . ILE A 1 232 ? 14.344 -37.094 -13.117 1 97.19 232 ILE A C 1
ATOM 1894 O O . ILE A 1 232 ? 14.078 -38 -12.32 1 97.19 232 ILE A O 1
ATOM 1898 N N . ASP A 1 233 ? 15.008 -37.312 -14.211 1 96.88 233 ASP A N 1
ATOM 1899 C CA . ASP A 1 233 ? 15.297 -38.688 -14.609 1 96.88 233 ASP A CA 1
ATOM 1900 C C . ASP A 1 233 ? 16.797 -38.969 -14.492 1 96.88 233 ASP A C 1
ATOM 1902 O O . ASP A 1 233 ? 17.25 -40.031 -14.945 1 96.88 233 ASP A O 1
ATOM 1906 N N . ASP A 1 234 ? 17.516 -38.062 -13.992 1 95.44 234 ASP A N 1
ATOM 1907 C CA . ASP A 1 234 ? 18.953 -38.25 -13.867 1 95.44 234 ASP A CA 1
ATOM 1908 C C . ASP A 1 234 ? 19.516 -37.406 -12.711 1 95.44 234 ASP A C 1
ATOM 1910 O O . ASP A 1 234 ? 18.828 -36.531 -12.18 1 95.44 234 ASP A O 1
ATOM 1914 N N . GLY A 1 235 ? 20.719 -37.812 -12.289 1 94.56 235 GLY A N 1
ATOM 1915 C CA . GLY A 1 235 ? 21.391 -37.031 -11.266 1 94.56 235 GLY A CA 1
ATOM 1916 C C . GLY A 1 235 ? 21 -37.438 -9.859 1 94.56 235 GLY A C 1
ATOM 1917 O O . GLY A 1 235 ? 20.375 -38.469 -9.648 1 94.56 235 GLY A O 1
ATOM 1918 N N . PRO A 1 236 ? 21.406 -36.594 -8.859 1 95.12 236 PRO A N 1
ATOM 1919 C CA . PRO A 1 236 ? 21.25 -36.938 -7.449 1 95.12 236 PRO A CA 1
ATOM 1920 C C . PRO A 1 236 ? 19.797 -36.938 -6.996 1 95.12 236 PRO A C 1
ATOM 1922 O O . PRO A 1 236 ? 19.453 -37.594 -6.012 1 95.12 236 PRO A O 1
ATOM 1925 N N . TYR A 1 237 ? 18.938 -36.312 -7.727 1 96.81 237 TYR A N 1
ATOM 1926 C CA . TYR A 1 237 ? 17.531 -36.219 -7.297 1 96.81 237 TYR A CA 1
ATOM 1927 C C . TYR A 1 237 ? 16.625 -37 -8.234 1 96.81 237 TYR A C 1
ATOM 1929 O O . TYR A 1 237 ? 15.43 -36.719 -8.32 1 96.81 237 TYR A O 1
ATOM 1937 N N . LYS A 1 238 ? 17.188 -37.875 -8.945 1 97 238 LYS A N 1
ATOM 1938 C CA . LYS A 1 238 ? 16.422 -38.75 -9.828 1 97 238 LYS A CA 1
ATOM 1939 C C . LYS A 1 238 ? 15.195 -39.312 -9.109 1 97 238 LYS A C 1
ATOM 1941 O O . LYS A 1 238 ? 15.289 -39.75 -7.961 1 97 238 LYS A O 1
ATOM 1946 N N . GLY A 1 239 ? 14.047 -39.188 -9.828 1 96.5 239 GLY A N 1
ATOM 1947 C CA . GLY A 1 239 ? 12.82 -39.719 -9.266 1 96.5 239 GLY A CA 1
ATOM 1948 C C . GLY A 1 239 ? 11.906 -38.656 -8.711 1 96.5 239 GLY A C 1
ATOM 1949 O O . GLY A 1 239 ? 10.711 -38.875 -8.492 1 96.5 239 GLY A O 1
ATOM 1950 N N . THR A 1 240 ? 12.477 -37.438 -8.477 1 97.06 240 THR A N 1
ATOM 1951 C CA . THR A 1 240 ? 11.641 -36.312 -8.047 1 97.06 240 THR A CA 1
ATOM 1952 C C . THR A 1 240 ? 10.57 -36 -9.094 1 97.06 240 THR A C 1
ATOM 1954 O O . THR A 1 240 ? 10.883 -35.844 -10.273 1 97.06 240 THR A O 1
ATOM 1957 N N . ARG A 1 241 ? 9.359 -36 -8.703 1 97 241 ARG A N 1
ATOM 1958 C CA . ARG A 1 241 ? 8.227 -35.656 -9.555 1 97 241 ARG A CA 1
ATOM 1959 C C . ARG A 1 241 ? 7.23 -34.781 -8.805 1 97 241 ARG A C 1
ATOM 1961 O O . ARG A 1 241 ? 6.906 -35.062 -7.648 1 97 241 ARG A O 1
ATOM 1968 N N . ILE A 1 242 ? 6.828 -33.688 -9.422 1 97.5 242 ILE A N 1
ATOM 1969 C CA . ILE A 1 242 ? 5.863 -32.812 -8.766 1 97.5 242 ILE A CA 1
ATOM 1970 C C . ILE A 1 242 ? 4.688 -32.562 -9.711 1 97.5 242 ILE A C 1
ATOM 1972 O O . ILE A 1 242 ? 4.777 -32.812 -10.914 1 97.5 242 ILE A O 1
ATOM 1976 N N . LEU A 1 243 ? 3.5 -32.156 -9.188 1 98.44 243 LEU A N 1
ATOM 1977 C CA . LEU A 1 243 ? 2.303 -31.656 -9.859 1 98.44 243 LEU A CA 1
ATOM 1978 C C . LEU A 1 243 ? 1.577 -32.781 -10.586 1 98.44 243 LEU A C 1
ATOM 1980 O O . LEU A 1 243 ? 0.646 -32.531 -11.352 1 98.44 243 LEU A O 1
ATOM 1984 N N . HIS A 1 244 ? 1.979 -34.031 -10.406 1 96.94 244 HIS A N 1
ATOM 1985 C CA . HIS A 1 244 ? 1.334 -35.188 -11.047 1 96.94 244 HIS A CA 1
ATOM 1986 C C . HIS A 1 244 ? 0.005 -35.5 -10.375 1 96.94 244 HIS A C 1
ATOM 1988 O O . HIS A 1 244 ? -0.915 -36 -11.023 1 96.94 244 HIS A O 1
ATOM 1994 N N . ARG A 1 245 ? -0.125 -35.219 -9.078 1 98.06 245 ARG A N 1
ATOM 1995 C CA . ARG A 1 245 ? -1.387 -35.469 -8.391 1 98.06 245 ARG A CA 1
ATOM 1996 C C . ARG A 1 245 ? -2.471 -34.5 -8.852 1 98.06 245 ARG A C 1
ATOM 1998 O O . ARG A 1 245 ? -3.613 -34.906 -9.078 1 98.06 245 ARG A O 1
ATOM 2005 N N . GLU A 1 246 ? -2.104 -33.25 -8.945 1 98.56 246 GLU A N 1
ATOM 2006 C CA . GLU A 1 246 ? -3.033 -32.25 -9.484 1 98.56 246 GLU A CA 1
ATOM 2007 C C . GLU A 1 246 ? -3.541 -32.656 -10.867 1 98.56 246 GLU A C 1
ATOM 2009 O O . GLU A 1 246 ? -4.73 -32.531 -11.156 1 98.56 246 GLU A O 1
ATOM 2014 N N . GLU A 1 247 ? -2.643 -33.156 -11.641 1 98.56 247 GLU A N 1
ATOM 2015 C CA . GLU A 1 247 ? -2.992 -33.625 -12.984 1 98.56 247 GLU A CA 1
ATOM 2016 C C . GLU A 1 247 ? -3.977 -34.812 -12.914 1 98.56 247 GLU A C 1
ATOM 2018 O O . GLU A 1 247 ? -5.023 -34.781 -13.562 1 98.56 247 GLU A O 1
ATOM 2023 N N . ALA A 1 248 ? -3.621 -35.781 -12.188 1 98.56 248 ALA A N 1
ATOM 2024 C CA . ALA A 1 248 ? -4.402 -37 -12.125 1 98.56 248 ALA A CA 1
ATOM 2025 C C . ALA A 1 248 ? -5.809 -36.75 -11.594 1 98.56 248 ALA A C 1
ATOM 2027 O O . ALA A 1 248 ? -6.789 -37.281 -12.117 1 98.56 248 ALA A O 1
ATOM 2028 N N . LEU A 1 249 ? -5.898 -35.938 -10.602 1 98.81 249 LEU A N 1
ATOM 2029 C CA . LEU A 1 249 ? -7.184 -35.656 -9.977 1 98.81 249 LEU A CA 1
ATOM 2030 C C . LEU A 1 249 ? -8.078 -34.844 -10.922 1 98.81 249 LEU A C 1
ATOM 2032 O O . LEU A 1 249 ? -9.289 -35.094 -10.992 1 98.81 249 LEU A O 1
ATOM 2036 N N . GLY A 1 250 ? -7.484 -33.906 -11.633 1 98.81 250 GLY A N 1
ATOM 2037 C CA . GLY A 1 250 ? -8.258 -33.188 -12.633 1 98.81 250 GLY A CA 1
ATOM 2038 C C . GLY A 1 250 ? -8.844 -34.094 -13.695 1 98.81 250 GLY A C 1
ATOM 2039 O O . GLY A 1 250 ? -10.039 -34 -13.992 1 98.81 250 GLY A O 1
ATOM 2040 N N . LEU A 1 251 ? -7.988 -34.906 -14.156 1 98.62 251 LEU A N 1
ATOM 2041 C CA . LEU A 1 251 ? -8.414 -35.844 -15.195 1 98.62 251 LEU A CA 1
ATOM 2042 C C . LEU A 1 251 ? -9.492 -36.781 -14.68 1 98.62 251 LEU A C 1
ATOM 2044 O O . LEU A 1 251 ? -10.461 -37.094 -15.375 1 98.62 251 LEU A O 1
ATOM 2048 N N . GLN A 1 252 ? -9.328 -37.281 -13.484 1 98.56 252 GLN A N 1
ATOM 2049 C CA . GLN A 1 252 ? -10.32 -38.156 -12.867 1 98.56 252 GLN A CA 1
ATOM 2050 C C . GLN A 1 252 ? -11.672 -37.469 -12.727 1 98.56 252 GLN A C 1
ATOM 2052 O O . GLN A 1 252 ? -12.711 -38.062 -13.023 1 98.56 252 GLN A O 1
ATOM 2057 N N . LEU A 1 253 ? -11.648 -36.25 -12.281 1 98.88 253 LEU A N 1
ATOM 2058 C CA . LEU A 1 253 ? -12.891 -35.5 -12.148 1 98.88 253 LEU A CA 1
ATOM 2059 C C . LEU A 1 253 ? -13.578 -35.344 -13.5 1 98.88 253 LEU A C 1
ATOM 2061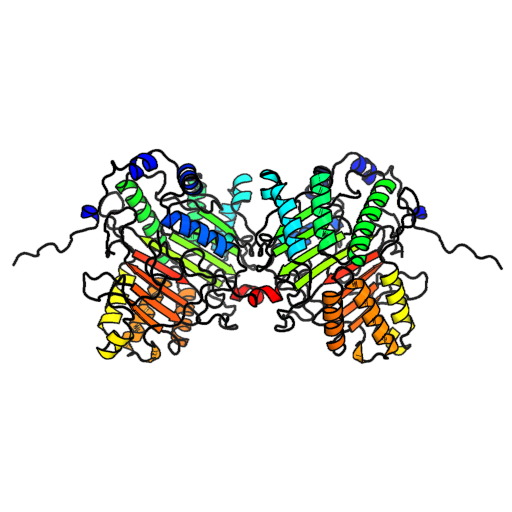 O O . LEU A 1 253 ? -14.758 -35.656 -13.641 1 98.88 253 LEU A O 1
ATOM 2065 N N . MET A 1 254 ? -12.844 -34.906 -14.477 1 98.88 254 MET A N 1
ATOM 2066 C CA . MET A 1 254 ? -13.414 -34.688 -15.797 1 98.88 254 MET A CA 1
ATOM 2067 C C . MET A 1 254 ? -14.016 -35.969 -16.359 1 98.88 254 MET A C 1
ATOM 2069 O O . MET A 1 254 ? -15.133 -35.969 -16.875 1 98.88 254 MET A O 1
ATOM 2073 N N . ARG A 1 255 ? -13.367 -37.062 -16.172 1 98.56 255 ARG A N 1
ATOM 2074 C CA . ARG A 1 255 ? -13.797 -38.312 -16.734 1 98.56 255 ARG A CA 1
ATOM 2075 C C . ARG A 1 255 ? -15.008 -38.875 -15.992 1 98.56 255 ARG A C 1
ATOM 2077 O O . ARG A 1 255 ? -15.781 -39.656 -16.547 1 98.56 255 ARG A O 1
ATOM 2084 N N . SER A 1 256 ? -15.125 -38.5 -14.781 1 98.69 256 SER A N 1
ATOM 2085 C CA . SER A 1 256 ? -16.234 -38.969 -13.961 1 98.69 256 SER A CA 1
ATOM 2086 C C . SER A 1 256 ? -17.531 -38.281 -14.312 1 98.69 256 SER A C 1
ATOM 2088 O O . SER A 1 256 ? -18.609 -38.75 -13.922 1 98.69 256 SER A O 1
ATOM 2090 N N . LEU A 1 257 ? -17.469 -37.188 -15.031 1 98.69 257 LEU A N 1
ATOM 2091 C CA . LEU A 1 257 ? -18.656 -36.406 -15.367 1 98.69 257 LEU A CA 1
ATOM 2092 C C . LEU A 1 257 ? -19.516 -37.125 -16.406 1 98.69 257 LEU A C 1
ATOM 2094 O O . LEU A 1 257 ? -19 -37.938 -17.188 1 98.69 257 LEU A O 1
ATOM 2098 N N . SER A 1 258 ? -20.859 -36.812 -16.406 1 98.06 258 SER A N 1
ATOM 2099 C CA . SER A 1 258 ? -21.734 -37.312 -17.469 1 98.06 258 SER A CA 1
ATOM 2100 C C . SER A 1 258 ? -21.406 -36.625 -18.797 1 98.06 258 SER A C 1
ATOM 2102 O O . SER A 1 258 ? -20.688 -35.625 -18.844 1 98.06 258 SER A O 1
ATOM 2104 N N . THR A 1 259 ? -21.906 -37.188 -19.859 1 97.69 259 THR A N 1
ATOM 2105 C CA . THR A 1 259 ? -21.672 -36.625 -21.188 1 97.69 259 THR A CA 1
ATOM 2106 C C . THR A 1 259 ? -22.141 -35.156 -21.25 1 97.69 259 THR A C 1
ATOM 2108 O O . THR A 1 259 ? -21.438 -34.312 -21.828 1 97.69 259 THR A O 1
ATOM 2111 N N . GLU A 1 260 ? -23.219 -34.938 -20.641 1 97.62 260 GLU A N 1
ATOM 2112 C CA . GLU A 1 260 ? -23.75 -33.562 -20.625 1 97.62 260 GLU A CA 1
ATOM 2113 C C . GLU A 1 260 ? -22.875 -32.656 -19.797 1 97.62 260 GLU A C 1
ATOM 2115 O O . GLU A 1 260 ? -22.641 -31.5 -20.188 1 97.62 260 GLU A O 1
ATOM 2120 N N . GLN A 1 261 ? -22.453 -33.125 -18.688 1 98.19 261 GLN A N 1
ATOM 2121 C CA . GLN A 1 261 ? -21.594 -32.344 -17.828 1 98.19 261 GLN A CA 1
ATOM 2122 C C . GLN A 1 261 ? -20.25 -32.062 -18.5 1 98.19 261 GLN A C 1
ATOM 2124 O O . GLN A 1 261 ? -19.703 -30.953 -18.359 1 98.19 261 GLN A O 1
ATOM 2129 N N . LYS A 1 262 ? -19.656 -33.062 -19.172 1 98.38 262 LYS A N 1
ATOM 2130 C CA . LYS A 1 262 ? -18.406 -32.875 -19.891 1 98.38 262 LYS A CA 1
ATOM 2131 C C . LYS A 1 262 ? -18.531 -31.766 -20.938 1 98.38 262 LYS A C 1
ATOM 2133 O O . LYS A 1 262 ? -17.656 -30.906 -21.062 1 98.38 262 LYS A O 1
ATOM 2138 N N . LYS A 1 263 ? -19.609 -31.812 -21.641 1 97.88 263 LYS A N 1
ATOM 2139 C CA . LYS A 1 263 ? -19.844 -30.797 -22.688 1 97.88 263 LYS A CA 1
ATOM 2140 C C . LYS A 1 263 ? -19.938 -29.406 -22.078 1 97.88 263 LYS A C 1
ATOM 2142 O O . LYS A 1 263 ? -19.422 -28.438 -22.656 1 97.88 263 LYS A O 1
ATOM 2147 N N . ALA A 1 264 ? -20.562 -29.312 -20.938 1 98.19 264 ALA A N 1
ATOM 2148 C CA . ALA A 1 264 ? -20.734 -28.016 -20.266 1 98.19 264 ALA A CA 1
ATOM 2149 C C . ALA A 1 264 ? -19.422 -27.562 -19.625 1 98.19 264 ALA A C 1
ATOM 2151 O O . ALA A 1 264 ? -19.125 -26.375 -19.609 1 98.19 264 ALA A O 1
ATOM 2152 N N . ALA A 1 265 ? -18.656 -28.469 -19.062 1 98.75 265 ALA A N 1
ATOM 2153 C CA . ALA A 1 265 ? -17.406 -28.156 -18.391 1 98.75 265 ALA A CA 1
ATOM 2154 C C . ALA A 1 265 ? -16.328 -27.766 -19.406 1 98.75 265 ALA A C 1
ATOM 2156 O O . ALA A 1 265 ? -15.484 -26.906 -19.125 1 98.75 265 ALA A O 1
ATOM 2157 N N . GLN A 1 266 ? -16.281 -28.469 -20.547 1 98.81 266 GLN A N 1
ATOM 2158 C CA . GLN A 1 266 ? -15.281 -28.203 -21.578 1 98.81 266 GLN A CA 1
ATOM 2159 C C . GLN A 1 266 ? -15.602 -26.938 -22.344 1 98.81 266 GLN A C 1
ATOM 2161 O O . GLN A 1 266 ? -16.297 -26.984 -23.375 1 98.81 266 GLN A O 1
ATOM 2166 N N . VAL A 1 267 ? -15.047 -25.906 -21.953 1 98.62 267 VAL A N 1
ATOM 2167 C CA . VAL A 1 267 ? -15.414 -24.609 -22.516 1 98.62 267 VAL A CA 1
ATOM 2168 C C . VAL A 1 267 ? -14.742 -24.422 -23.875 1 98.62 267 VAL A C 1
ATOM 2170 O O . VAL A 1 267 ? -15.227 -23.672 -24.719 1 98.62 267 VAL A O 1
ATOM 2173 N N . TYR A 1 268 ? -13.586 -25.094 -24.078 1 98.62 268 TYR A N 1
ATOM 2174 C CA . TYR A 1 268 ? -12.93 -25.156 -25.375 1 98.62 268 TYR A CA 1
ATOM 2175 C C . TYR A 1 268 ? -12.375 -26.547 -25.641 1 98.62 268 TYR A C 1
ATOM 2177 O O . TYR A 1 268 ? -11.781 -27.172 -24.75 1 98.62 268 TYR A O 1
ATOM 2185 N N . GLU A 1 269 ? -12.484 -27.031 -26.844 1 97.94 269 GLU A N 1
ATOM 2186 C CA . GLU A 1 269 ? -12.078 -28.391 -27.188 1 97.94 269 GLU A CA 1
ATOM 2187 C C . GLU A 1 269 ? -10.57 -28.484 -27.406 1 97.94 269 GLU A C 1
ATOM 2189 O O . GLU A 1 269 ? -9.961 -29.516 -27.125 1 97.94 269 GLU A O 1
ATOM 2194 N N . PHE A 1 270 ? -10.062 -27.391 -27.891 1 97.75 270 PHE A N 1
ATOM 2195 C CA . PHE A 1 270 ? -8.641 -27.391 -28.203 1 97.75 270 PHE A CA 1
ATOM 2196 C C . PHE A 1 270 ? -7.875 -26.516 -27.234 1 97.75 270 PHE A C 1
ATOM 2198 O O . PHE A 1 270 ? -8.414 -25.531 -26.703 1 97.75 270 PHE A O 1
ATOM 2205 N N . MET A 1 271 ? -6.641 -26.859 -27.031 1 98.06 271 MET A N 1
ATOM 2206 C CA . MET A 1 271 ? -5.797 -26.109 -26.109 1 98.06 271 MET A CA 1
ATOM 2207 C C . MET A 1 271 ? -5.664 -24.656 -26.562 1 98.06 271 MET A C 1
ATOM 2209 O O . MET A 1 271 ? -5.594 -23.75 -25.719 1 98.06 271 MET A O 1
ATOM 2213 N N . LYS A 1 272 ? -5.449 -24.375 -27.766 1 96.62 272 LYS A N 1
ATOM 2214 C CA . LYS A 1 272 ? -5.652 -23.109 -28.438 1 96.62 272 LYS A CA 1
ATOM 2215 C C . LYS A 1 272 ? -6.812 -23.188 -29.438 1 96.62 272 LYS A C 1
ATOM 2217 O O . LYS A 1 272 ? -6.629 -23.594 -30.578 1 96.62 272 LYS A O 1
ATOM 2222 N N . ASP A 1 273 ? -7.918 -22.719 -29.016 1 97.31 273 ASP A N 1
ATOM 2223 C CA . ASP A 1 273 ? -9.164 -22.969 -29.734 1 97.31 273 ASP A CA 1
ATOM 2224 C C . ASP A 1 273 ? -9.547 -21.766 -30.609 1 97.31 273 ASP A C 1
ATOM 2226 O O . ASP A 1 273 ? -9.453 -20.625 -30.156 1 97.31 273 ASP A O 1
ATOM 2230 N N . PRO A 1 274 ? -9.977 -22 -31.844 1 96.31 274 PRO A N 1
ATOM 2231 C CA . PRO A 1 274 ? -10.375 -20.906 -32.719 1 96.31 274 PRO A CA 1
ATOM 2232 C C . PRO A 1 274 ? -11.547 -20.094 -32.156 1 96.31 274 PRO A C 1
ATOM 2234 O O . PRO A 1 274 ? -11.75 -18.938 -32.562 1 96.31 274 PRO A O 1
ATOM 2237 N N . ALA A 1 275 ? -12.273 -20.703 -31.297 1 96.75 275 ALA A N 1
ATOM 2238 C CA . ALA A 1 275 ? -13.445 -20.031 -30.734 1 96.75 275 ALA A CA 1
ATOM 2239 C C . ALA A 1 275 ? -13.055 -19.109 -29.594 1 96.75 275 ALA A C 1
ATOM 2241 O O . ALA A 1 275 ? -13.875 -18.312 -29.125 1 96.75 275 ALA A O 1
ATOM 2242 N N . MET A 1 276 ? -11.867 -19.203 -29.125 1 96.19 276 MET A N 1
ATOM 2243 C CA . MET A 1 276 ? -11.414 -18.344 -28.031 1 96.19 276 MET A CA 1
ATOM 2244 C C . MET A 1 276 ? -11.453 -16.875 -28.453 1 96.19 276 MET A C 1
ATOM 2246 O O . MET A 1 276 ? -10.984 -16.516 -29.531 1 96.19 276 MET A O 1
ATOM 2250 N N . PRO A 1 277 ? -12.062 -16.062 -27.625 1 94 277 PRO A N 1
ATOM 2251 C CA . PRO A 1 277 ? -11.945 -14.633 -27.938 1 94 277 PRO A CA 1
ATOM 2252 C C . PRO A 1 277 ? -10.508 -14.125 -27.859 1 94 277 PRO A C 1
ATOM 2254 O O . PRO A 1 277 ? -9.633 -14.82 -27.359 1 94 277 PRO A O 1
ATOM 2257 N N . GLN A 1 278 ? -10.359 -12.938 -28.359 1 90.69 278 GLN A N 1
ATOM 2258 C CA . GLN A 1 278 ? -9.047 -12.312 -28.359 1 90.69 278 GLN A CA 1
ATOM 2259 C C . GLN A 1 278 ? -8.469 -12.242 -26.953 1 90.69 278 GLN A C 1
ATOM 2261 O O . GLN A 1 278 ? -9.164 -11.883 -26 1 90.69 278 GLN A O 1
ATOM 2266 N N . ALA A 1 279 ? -7.246 -12.719 -26.688 1 89 279 ALA A N 1
ATOM 2267 C CA . ALA A 1 279 ? -6.445 -12.594 -25.469 1 89 279 ALA A CA 1
ATOM 2268 C C . ALA A 1 279 ? -6.891 -13.594 -24.422 1 89 279 ALA A C 1
ATOM 2270 O O . ALA A 1 279 ? -6.5 -13.5 -23.25 1 89 279 ALA A O 1
ATOM 2271 N N . ARG A 1 280 ? -7.812 -14.469 -24.812 1 93.56 280 ARG A N 1
ATOM 2272 C CA . ARG A 1 280 ? -8.102 -15.586 -23.922 1 93.56 280 ARG A CA 1
ATOM 2273 C C . ARG A 1 280 ? -6.895 -16.516 -23.797 1 93.56 280 ARG A C 1
ATOM 2275 O O . ARG A 1 280 ? -6.695 -17.156 -22.766 1 93.56 280 ARG A O 1
ATOM 2282 N N . TRP A 1 281 ? -6.152 -16.562 -24.828 1 93.69 281 TRP A N 1
ATOM 2283 C CA . TRP A 1 281 ? -4.875 -17.266 -24.922 1 93.69 281 TRP A CA 1
ATOM 2284 C C . TRP A 1 281 ? -3.746 -16.297 -25.25 1 93.69 281 TRP A C 1
ATOM 2286 O O . TRP A 1 281 ? -3.93 -15.367 -26.031 1 93.69 281 TRP A O 1
ATOM 2296 N N . ASN A 1 282 ? -2.604 -16.438 -24.625 1 90.81 282 ASN A N 1
ATOM 2297 C CA . ASN A 1 282 ? -1.407 -15.719 -25.047 1 90.81 282 ASN A CA 1
ATOM 2298 C C . ASN A 1 282 ? -0.172 -16.609 -25.016 1 90.81 282 ASN A C 1
ATOM 2300 O O . ASN A 1 282 ? -0.197 -17.688 -24.406 1 90.81 282 ASN A O 1
ATOM 2304 N N . HIS A 1 283 ? 0.864 -16.203 -25.594 1 88.56 283 HIS A N 1
ATOM 2305 C CA . HIS A 1 283 ? 2.043 -17.016 -25.844 1 88.56 283 HIS A CA 1
ATOM 2306 C C . HIS A 1 283 ? 2.697 -17.453 -24.531 1 88.56 283 HIS A C 1
ATOM 2308 O O . HIS A 1 283 ? 3.246 -18.547 -24.438 1 88.56 283 HIS A O 1
ATOM 2314 N N . ASP A 1 284 ? 2.592 -16.672 -23.594 1 89.62 284 ASP A N 1
ATOM 2315 C CA . ASP A 1 284 ? 3.416 -16.891 -22.406 1 89.62 284 ASP A CA 1
ATOM 2316 C C . ASP A 1 284 ? 2.604 -17.516 -21.281 1 89.62 284 ASP A C 1
ATOM 2318 O O . ASP A 1 284 ? 3.01 -18.531 -20.703 1 89.62 284 ASP A O 1
ATOM 2322 N N . ASP A 1 285 ? 1.445 -17.031 -21.016 1 93.25 285 ASP A N 1
ATOM 2323 C CA . ASP A 1 285 ? 0.562 -17.594 -20 1 93.25 285 ASP A CA 1
ATOM 2324 C C . ASP A 1 285 ? -0.254 -18.75 -20.562 1 93.25 285 ASP A C 1
ATOM 2326 O O . ASP A 1 285 ? -0.719 -19.609 -19.812 1 93.25 285 ASP A O 1
ATOM 2330 N N . GLN A 1 286 ? -0.364 -18.688 -21.922 1 95.56 286 GLN A N 1
ATOM 2331 C CA . GLN A 1 286 ? -1.213 -19.625 -22.641 1 95.56 286 GLN A CA 1
ATOM 2332 C C . GLN A 1 286 ? -2.645 -19.594 -22.109 1 95.56 286 GLN A C 1
ATOM 2334 O O . GLN A 1 286 ? -3.371 -18.625 -22.328 1 95.56 286 GLN A O 1
ATOM 2339 N N . ARG A 1 287 ? -3.037 -20.453 -21.203 1 97.88 287 ARG A N 1
ATOM 2340 C CA . ARG A 1 287 ? -4.461 -20.484 -20.875 1 97.88 287 ARG A CA 1
ATOM 2341 C C . ARG A 1 287 ? -4.719 -19.922 -19.484 1 97.88 287 ARG A C 1
ATOM 2343 O O . ARG A 1 287 ? -5.844 -19.531 -19.172 1 97.88 287 ARG A O 1
ATOM 2350 N N . HIS A 1 288 ? -3.74 -19.953 -18.578 1 97 288 HIS A N 1
ATOM 2351 C CA . HIS A 1 288 ? -4.07 -19.516 -17.219 1 97 288 HIS A CA 1
ATOM 2352 C C . HIS A 1 288 ? -4.238 -18 -17.172 1 97 288 HIS A C 1
ATOM 2354 O O . HIS A 1 288 ? -3.619 -17.266 -17.953 1 97 288 HIS A O 1
ATOM 2360 N N . LEU A 1 289 ? -5.059 -17.516 -16.281 1 97.31 289 LEU A N 1
ATOM 2361 C CA . LEU A 1 289 ? -5.551 -16.141 -16.297 1 97.31 289 LEU A CA 1
ATOM 2362 C C . LEU A 1 289 ? -5.016 -15.352 -15.109 1 97.31 289 LEU A C 1
ATOM 2364 O O . LEU A 1 289 ? -5.047 -14.117 -15.109 1 97.31 289 LEU A O 1
ATOM 2368 N N . CYS A 1 290 ? -4.488 -16.016 -14.109 1 97.44 290 CYS A N 1
ATOM 2369 C CA . CYS A 1 290 ? -4.234 -15.336 -12.844 1 97.44 290 CYS A CA 1
ATOM 2370 C C . CYS A 1 290 ? -2.766 -15.43 -12.453 1 97.44 290 CYS A C 1
ATOM 2372 O O . CYS A 1 290 ? -2.441 -15.562 -11.273 1 97.44 290 CYS A O 1
ATOM 2374 N N . GLY A 1 291 ? -1.862 -15.398 -13.438 1 96.88 291 GLY A N 1
ATOM 2375 C CA . GLY A 1 291 ? -0.43 -15.445 -13.195 1 96.88 291 GLY A CA 1
ATOM 2376 C C . GLY A 1 291 ? 0.132 -14.148 -12.656 1 96.88 291 GLY A C 1
ATOM 2377 O O . GLY A 1 291 ? -0.568 -13.398 -11.969 1 96.88 291 GLY A O 1
ATOM 2378 N N . ALA A 1 292 ? 1.384 -13.922 -12.859 1 96.56 292 ALA A N 1
ATOM 2379 C CA . ALA A 1 292 ? 2.115 -12.766 -12.352 1 96.56 292 ALA A CA 1
ATOM 2380 C C . ALA A 1 292 ? 1.431 -11.461 -12.75 1 96.56 292 ALA A C 1
ATOM 2382 O O . ALA A 1 292 ? 0.994 -11.312 -13.898 1 96.56 292 ALA A O 1
ATOM 2383 N N . TYR A 1 293 ? 1.256 -10.547 -11.859 1 96.94 293 TYR A N 1
ATOM 2384 C CA . TYR A 1 293 ? 0.831 -9.164 -12.047 1 96.94 293 TYR A CA 1
ATOM 2385 C C . TYR A 1 293 ? -0.649 -9.094 -12.398 1 96.94 293 TYR A C 1
ATOM 2387 O O . TYR A 1 293 ? -1.166 -8.016 -12.719 1 96.94 293 TYR A O 1
ATOM 2395 N N . ARG A 1 294 ? -1.356 -10.273 -12.328 1 97.19 294 ARG A N 1
ATOM 2396 C CA . ARG A 1 294 ? -2.775 -10.289 -12.672 1 97.19 294 ARG A CA 1
ATOM 2397 C C . ARG A 1 294 ? -3.639 -10.086 -11.438 1 97.19 294 ARG A C 1
ATOM 2399 O O . ARG A 1 294 ? -4.668 -10.742 -11.273 1 97.19 294 ARG A O 1
ATOM 2406 N N . ASP A 1 295 ? -3.258 -9.211 -10.625 1 97 295 ASP A N 1
ATOM 2407 C CA . ASP A 1 295 ? -3.811 -9.047 -9.281 1 97 295 ASP A CA 1
ATOM 2408 C C . ASP A 1 295 ? -5.215 -8.453 -9.336 1 97 295 ASP A C 1
ATOM 2410 O O . ASP A 1 295 ? -5.984 -8.57 -8.383 1 97 295 ASP A O 1
ATOM 2414 N N . ASN A 1 296 ? -5.602 -7.742 -10.445 1 96.94 296 ASN A N 1
ATOM 2415 C CA . ASN A 1 296 ? -6.883 -7.047 -10.523 1 96.94 296 ASN A CA 1
ATOM 2416 C C . ASN A 1 296 ? -7.766 -7.629 -11.625 1 96.94 296 ASN A C 1
ATOM 2418 O O . ASN A 1 296 ? -8.75 -7.008 -12.031 1 96.94 296 ASN A O 1
ATOM 2422 N N . ARG A 1 297 ? -7.465 -8.781 -12.102 1 96.94 297 ARG A N 1
ATOM 2423 C CA . ARG A 1 297 ? -8.172 -9.312 -13.266 1 96.94 297 ARG A CA 1
ATOM 2424 C C . ARG A 1 297 ? -9.602 -9.703 -12.898 1 96.94 297 ARG A C 1
ATOM 2426 O O . ARG A 1 297 ? -9.844 -10.273 -11.836 1 96.94 297 ARG A O 1
ATOM 2433 N N . ILE A 1 298 ? -10.5 -9.383 -13.781 1 96.94 298 ILE A N 1
ATOM 2434 C CA . ILE A 1 298 ? -11.859 -9.898 -13.711 1 96.94 298 ILE A CA 1
ATOM 2435 C C . ILE A 1 298 ? -11.938 -11.234 -14.445 1 96.94 298 ILE A C 1
ATOM 2437 O O . ILE A 1 298 ? -11.695 -11.305 -15.648 1 96.94 298 ILE A O 1
ATOM 2441 N N . VAL A 1 299 ? -12.219 -12.281 -13.727 1 97.62 299 VAL A N 1
ATOM 2442 C CA . VAL A 1 299 ? -12.305 -13.633 -14.281 1 97.62 299 VAL A CA 1
ATOM 2443 C C . VAL A 1 299 ? -13.711 -14.18 -14.086 1 97.62 299 VAL A C 1
ATOM 2445 O O . VAL A 1 299 ? -14.016 -14.766 -13.039 1 97.62 299 VAL A O 1
ATOM 2448 N N . PRO A 1 300 ? -14.516 -14.055 -15.086 1 97.81 300 PRO A N 1
ATOM 2449 C CA . PRO A 1 300 ? -15.883 -14.57 -14.953 1 97.81 300 PRO A CA 1
ATOM 2450 C C . PRO A 1 300 ? -15.914 -16.078 -14.75 1 97.81 300 PRO A C 1
ATOM 2452 O O . PRO A 1 300 ? -15 -16.797 -15.172 1 97.81 300 PRO A O 1
ATOM 2455 N N . TYR A 1 301 ? -16.984 -16.578 -14.164 1 98.44 301 TYR A N 1
ATOM 2456 C CA . TYR A 1 301 ? -17.188 -18 -13.969 1 98.44 301 TYR A CA 1
ATOM 2457 C C . TYR A 1 301 ? -17.375 -18.719 -15.305 1 98.44 301 TYR A C 1
ATOM 2459 O O . TYR A 1 301 ? -18.016 -18.188 -16.219 1 98.44 301 TYR A O 1
ATOM 2467 N N . GLU A 1 302 ? -16.844 -19.828 -15.406 1 98.38 302 GLU A N 1
ATOM 2468 C CA . GLU A 1 302 ? -17.016 -20.719 -16.547 1 98.38 302 GLU A CA 1
ATOM 2469 C C . GLU A 1 302 ? -17.203 -22.156 -16.109 1 98.38 302 GLU A C 1
ATOM 2471 O O . GLU A 1 302 ? -16.703 -22.562 -15.055 1 98.38 302 GLU A O 1
ATOM 2476 N N . GLY A 1 303 ? -17.875 -22.953 -16.953 1 98.75 303 GLY A N 1
ATOM 2477 C CA . GLY A 1 303 ? -18 -24.375 -16.734 1 98.75 303 GLY A CA 1
ATOM 2478 C C . GLY A 1 303 ? -19.234 -24.766 -15.938 1 98.75 303 GLY A C 1
ATOM 2479 O O . GLY A 1 303 ? -20.312 -24.203 -16.156 1 98.75 303 GLY A O 1
ATOM 2480 N N . ILE A 1 304 ? -19.141 -25.781 -15.062 1 98.81 304 ILE A N 1
ATOM 2481 C CA . ILE A 1 304 ? -20.312 -26.328 -14.391 1 98.81 304 ILE A CA 1
ATOM 2482 C C . ILE A 1 304 ? -20.219 -26.078 -12.883 1 98.81 304 ILE A C 1
ATOM 2484 O O . ILE A 1 304 ? -19.109 -26.016 -12.336 1 98.81 304 ILE A O 1
ATOM 2488 N N . LEU A 1 305 ? -21.328 -26 -12.273 1 98.75 305 LEU A N 1
ATOM 2489 C CA . LEU A 1 305 ? -21.438 -25.797 -10.828 1 98.75 305 LEU A CA 1
ATOM 2490 C C . LEU A 1 305 ? -21.094 -27.078 -10.07 1 98.75 305 LEU A C 1
ATOM 2492 O O . LEU A 1 305 ? -21.609 -28.156 -10.391 1 98.75 305 LEU A O 1
ATOM 2496 N N . VAL A 1 306 ? -20.344 -26.938 -9.078 1 98.88 306 VAL A N 1
ATOM 2497 C CA . VAL A 1 306 ? -19.891 -28.078 -8.297 1 98.88 306 VAL A CA 1
ATOM 2498 C C . VAL A 1 306 ? -21.062 -28.656 -7.512 1 98.88 306 VAL A C 1
ATOM 2500 O O . VAL A 1 306 ? -21.156 -29.875 -7.328 1 98.88 306 VAL A O 1
ATOM 2503 N N . SER A 1 307 ? -21.953 -27.797 -7.035 1 98.5 307 SER A N 1
ATOM 2504 C CA . SER A 1 307 ? -23.094 -28.281 -6.25 1 98.5 307 SER A CA 1
ATOM 2505 C C . SER A 1 307 ? -23.984 -29.203 -7.062 1 98.5 307 SER A C 1
ATOM 2507 O O . SER A 1 307 ? -24.797 -29.953 -6.504 1 98.5 307 SER A O 1
ATOM 2509 N N . LYS A 1 308 ? -23.891 -29.188 -8.375 1 97.62 308 LYS A N 1
ATOM 2510 C CA . LYS A 1 308 ? -24.703 -30.016 -9.25 1 97.62 308 LYS A CA 1
ATOM 2511 C C . LYS A 1 308 ? -24.016 -31.344 -9.562 1 97.62 308 LYS A C 1
ATOM 2513 O O . LYS A 1 308 ? -24.578 -32.188 -10.273 1 97.62 308 LYS A O 1
ATOM 2518 N N . MET A 1 309 ? -22.938 -31.578 -9.016 1 98.38 309 MET A N 1
ATOM 2519 C CA . MET A 1 309 ? -22.188 -32.812 -9.164 1 98.38 309 MET A CA 1
ATOM 2520 C C . MET A 1 309 ? -22.641 -33.875 -8.148 1 98.38 309 MET A C 1
ATOM 2522 O O . MET A 1 309 ? -23.312 -33.531 -7.172 1 98.38 309 MET A O 1
ATOM 2526 N N . THR A 1 310 ? -22.219 -35.094 -8.414 1 98.25 310 THR A N 1
ATOM 2527 C CA . THR A 1 310 ? -22.469 -36.156 -7.438 1 98.25 310 THR A CA 1
ATOM 2528 C C . THR A 1 310 ? -21.516 -36 -6.246 1 98.25 310 THR A C 1
ATOM 2530 O O . THR A 1 310 ? -20.531 -35.281 -6.316 1 98.25 310 THR A O 1
ATOM 2533 N N . ASP A 1 311 ? -21.797 -36.75 -5.207 1 98.06 311 ASP A N 1
ATOM 2534 C CA . ASP A 1 311 ? -20.953 -36.688 -4.016 1 98.06 311 ASP A CA 1
ATOM 2535 C C . ASP A 1 311 ? -19.531 -37.156 -4.336 1 98.06 311 ASP A C 1
ATOM 2537 O O . ASP A 1 311 ? -18.562 -36.594 -3.807 1 98.06 311 ASP A O 1
ATOM 2541 N N . GLY A 1 312 ? -19.5 -38.188 -5.113 1 98.19 312 GLY A N 1
ATOM 2542 C CA . GLY A 1 312 ? -18.188 -38.656 -5.516 1 98.19 312 GLY A CA 1
ATOM 2543 C C . GLY A 1 312 ? -17.375 -37.625 -6.277 1 98.19 312 GLY A C 1
ATOM 2544 O O . GLY A 1 312 ? -16.172 -37.469 -6.055 1 98.19 312 GLY A O 1
ATOM 2545 N N . GLN A 1 313 ? -18.047 -36.938 -7.215 1 98.69 313 GLN A N 1
ATOM 2546 C CA . GLN A 1 313 ? -17.406 -35.875 -7.992 1 98.69 313 GLN A CA 1
ATOM 2547 C C . GLN A 1 313 ? -16.984 -34.719 -7.102 1 98.69 313 GLN A C 1
ATOM 2549 O O . GLN A 1 313 ? -15.891 -34.156 -7.254 1 98.69 313 GLN A O 1
ATOM 2554 N N . GLN A 1 314 ? -17.766 -34.375 -6.172 1 98.81 314 GLN A N 1
ATOM 2555 C CA . GLN A 1 314 ? -17.453 -33.312 -5.223 1 98.81 314 GLN A CA 1
ATOM 2556 C C . GLN A 1 314 ? -16.234 -33.688 -4.367 1 98.81 314 GLN A C 1
ATOM 2558 O O . GLN A 1 314 ? -15.453 -32.812 -3.992 1 98.81 314 GLN A O 1
ATOM 2563 N N . LYS A 1 315 ? -16.141 -34.906 -4.062 1 98.69 315 LYS A N 1
ATOM 2564 C CA . LYS A 1 315 ? -14.953 -35.375 -3.338 1 98.69 315 LYS A CA 1
ATOM 2565 C C . LYS A 1 315 ? -13.688 -35.125 -4.156 1 98.69 315 LYS A C 1
ATOM 2567 O O . LYS A 1 315 ? -12.641 -34.75 -3.607 1 98.69 315 LYS A O 1
ATOM 2572 N N . TYR A 1 316 ? -13.758 -35.344 -5.504 1 98.81 316 TYR A N 1
ATOM 2573 C CA . TYR A 1 316 ? -12.609 -35.031 -6.355 1 98.81 316 TYR A CA 1
ATOM 2574 C C . TYR A 1 316 ? -12.258 -33.562 -6.305 1 98.81 316 TYR A C 1
ATOM 2576 O O . TYR A 1 316 ? -11.086 -33.188 -6.32 1 98.81 316 TYR A O 1
ATOM 2584 N N . VAL A 1 317 ? -13.297 -32.75 -6.258 1 98.94 317 VAL A N 1
ATOM 2585 C CA . VAL A 1 317 ? -13.07 -31.297 -6.16 1 98.94 317 VAL A CA 1
ATOM 2586 C C . VAL A 1 317 ? -12.305 -30.984 -4.875 1 98.94 317 VAL A C 1
ATOM 2588 O O . VAL A 1 317 ? -11.344 -30.219 -4.891 1 98.94 317 VAL A O 1
ATOM 2591 N N . LEU A 1 318 ? -12.656 -31.578 -3.795 1 98.88 318 LEU A N 1
ATOM 2592 C CA . LEU A 1 318 ? -11.992 -31.344 -2.516 1 98.88 318 LEU A CA 1
ATOM 2593 C C . LEU A 1 318 ? -10.578 -31.906 -2.533 1 98.88 318 LEU A C 1
ATOM 2595 O O . LEU A 1 318 ? -9.664 -31.344 -1.924 1 98.88 318 LEU A O 1
ATOM 2599 N N . ASP A 1 319 ? -10.438 -33.031 -3.195 1 98.88 319 ASP A N 1
ATOM 2600 C CA . ASP A 1 319 ? -9.102 -33.625 -3.312 1 98.88 319 ASP A CA 1
ATOM 2601 C C . ASP A 1 319 ? -8.18 -32.719 -4.113 1 98.88 319 ASP A C 1
ATOM 2603 O O . ASP A 1 319 ? -7 -32.562 -3.787 1 98.88 319 ASP A O 1
ATOM 2607 N N . ILE A 1 320 ? -8.688 -32.156 -5.148 1 98.94 320 ILE A N 1
ATOM 2608 C CA . ILE A 1 320 ? -7.922 -31.156 -5.914 1 98.94 320 ILE A CA 1
ATOM 2609 C C . ILE A 1 320 ? -7.582 -29.969 -5.023 1 98.94 320 ILE A C 1
ATOM 2611 O O . ILE A 1 320 ? -6.43 -29.531 -4.973 1 98.94 320 ILE A O 1
ATOM 2615 N N . ALA A 1 321 ? -8.586 -29.5 -4.316 1 98.94 321 ALA A N 1
ATOM 2616 C CA . ALA A 1 321 ? -8.367 -28.375 -3.406 1 98.94 321 ALA A CA 1
ATOM 2617 C C . ALA A 1 321 ? -7.277 -28.703 -2.389 1 98.94 321 ALA A C 1
ATOM 2619 O O . ALA A 1 321 ? -6.43 -27.859 -2.09 1 98.94 321 ALA A O 1
ATOM 2620 N N . ASN A 1 322 ? -7.355 -29.875 -1.903 1 98.81 322 ASN A N 1
ATOM 2621 C CA . ASN A 1 322 ? -6.348 -30.312 -0.94 1 98.81 322 ASN A CA 1
ATOM 2622 C C . ASN A 1 322 ? -4.938 -30.203 -1.524 1 98.81 322 ASN A C 1
ATOM 2624 O O . ASN A 1 322 ? -4.012 -29.766 -0.848 1 98.81 322 ASN A O 1
ATOM 2628 N N . GLU A 1 323 ? -4.758 -30.625 -2.75 1 98.75 323 GLU A N 1
ATOM 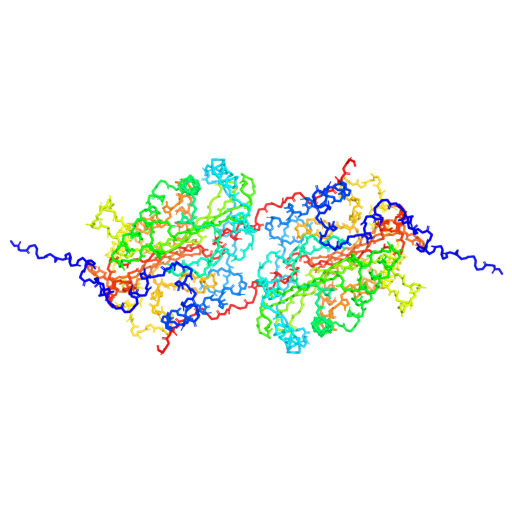2629 C CA . GLU A 1 323 ? -3.451 -30.562 -3.396 1 98.75 323 GLU A CA 1
ATOM 2630 C C . GLU A 1 323 ? -3 -29.109 -3.582 1 98.75 323 GLU A C 1
ATOM 2632 O O . GLU A 1 323 ? -1.824 -28.797 -3.387 1 98.75 323 GLU A O 1
ATOM 2637 N N . PHE A 1 324 ? -3.928 -28.266 -3.928 1 98.88 324 PHE A N 1
ATOM 2638 C CA . PHE A 1 324 ? -3.594 -26.859 -4.168 1 98.88 324 PHE A CA 1
ATOM 2639 C C . PHE A 1 324 ? -3.332 -26.141 -2.852 1 98.88 324 PHE A C 1
ATOM 2641 O O . PHE A 1 324 ? -2.648 -25.109 -2.828 1 98.88 324 PHE A O 1
ATOM 2648 N N . LEU A 1 325 ? -3.852 -26.656 -1.75 1 98.88 325 LEU A N 1
ATOM 2649 C CA . LEU A 1 325 ? -3.699 -26.016 -0.442 1 98.88 325 LEU A CA 1
ATOM 2650 C C . LEU A 1 325 ? -2.58 -26.688 0.352 1 98.88 325 LEU A C 1
ATOM 2652 O O . LEU A 1 325 ? -2.416 -26.422 1.545 1 98.88 325 LEU A O 1
ATOM 2656 N N . LEU A 1 326 ? -1.793 -27.453 -0.325 1 98.69 326 LEU A N 1
ATOM 2657 C CA . LEU A 1 326 ? -0.812 -28.312 0.326 1 98.69 326 LEU A CA 1
ATOM 2658 C C . LEU A 1 326 ? 0.201 -27.484 1.111 1 98.69 326 LEU A C 1
ATOM 2660 O O . LEU A 1 326 ? 0.784 -27.969 2.082 1 98.69 326 LEU A O 1
ATOM 2664 N N . TYR A 1 327 ? 0.464 -26.266 0.759 1 98.88 327 TYR A N 1
ATOM 2665 C CA . TYR A 1 327 ? 1.45 -25.422 1.426 1 98.88 327 TYR A CA 1
ATOM 2666 C C . TYR A 1 327 ? 0.979 -25.031 2.822 1 98.88 327 TYR A C 1
ATOM 2668 O O . TYR A 1 327 ? 1.792 -24.688 3.686 1 98.88 327 TYR A O 1
ATOM 2676 N N . LEU A 1 328 ? -0.287 -25.078 3.074 1 98.88 328 LEU A N 1
ATOM 2677 C CA . LEU A 1 328 ? -0.843 -24.688 4.367 1 98.88 328 LEU A CA 1
ATOM 2678 C C . LEU A 1 328 ? -0.6 -25.781 5.406 1 98.88 328 LEU A C 1
ATOM 2680 O O . LEU A 1 328 ? -0.716 -26.969 5.109 1 98.88 328 LEU A O 1
ATOM 2684 N N . PRO A 1 329 ? -0.31 -25.375 6.57 1 98.62 329 PRO A N 1
ATOM 2685 C CA . PRO A 1 329 ? -0.327 -26.344 7.66 1 98.62 329 PRO A CA 1
ATOM 2686 C C . PRO A 1 329 ? -1.676 -27.047 7.805 1 98.62 329 PRO A C 1
ATOM 2688 O O . PRO A 1 329 ? -2.701 -26.516 7.375 1 98.62 329 PRO A O 1
ATOM 2691 N N . ALA A 1 330 ? -1.688 -28.141 8.438 1 98 330 ALA A N 1
ATOM 2692 C CA . ALA A 1 330 ? -2.799 -29.078 8.406 1 98 330 ALA A CA 1
ATOM 2693 C C . ALA A 1 330 ? -4.094 -28.422 8.867 1 98 330 ALA A C 1
ATOM 2695 O O . ALA A 1 330 ? -5.121 -28.516 8.195 1 98 330 ALA A O 1
ATOM 2696 N N . LYS A 1 331 ? -4.059 -27.797 10.039 1 98.44 331 LYS A N 1
ATOM 2697 C CA . LYS A 1 331 ? -5.277 -27.188 10.57 1 98.44 331 LYS A CA 1
ATOM 2698 C C . LYS A 1 331 ? -5.773 -26.062 9.664 1 98.44 331 LYS A C 1
ATOM 2700 O O . LYS A 1 331 ? -6.973 -25.969 9.391 1 98.44 331 LYS A O 1
ATOM 2705 N N . ALA A 1 332 ? -4.91 -25.234 9.266 1 98.81 332 ALA A N 1
ATOM 2706 C CA . ALA A 1 332 ? -5.266 -24.141 8.359 1 98.81 332 ALA A CA 1
ATOM 2707 C C . ALA A 1 332 ? -5.836 -24.688 7.051 1 98.81 332 ALA A C 1
ATOM 2709 O O . ALA A 1 332 ? -6.801 -24.156 6.512 1 98.81 332 ALA A O 1
ATOM 2710 N N . ARG A 1 333 ? -5.234 -25.734 6.547 1 98.75 333 ARG A N 1
ATOM 2711 C CA . ARG A 1 333 ? -5.691 -26.375 5.312 1 98.75 333 ARG A CA 1
ATOM 2712 C C . ARG A 1 333 ? -7.113 -26.906 5.465 1 98.75 333 ARG A C 1
ATOM 2714 O O . ARG A 1 333 ? -7.949 -26.703 4.582 1 98.75 333 ARG A O 1
ATOM 2721 N N . GLN A 1 334 ? -7.352 -27.531 6.543 1 98.75 334 GLN A N 1
ATOM 2722 C CA . GLN A 1 334 ? -8.688 -28.078 6.777 1 98.75 334 GLN A CA 1
ATOM 2723 C C . GLN A 1 334 ? -9.727 -26.969 6.855 1 98.75 334 GLN A C 1
ATOM 2725 O O . GLN A 1 334 ? -10.836 -27.109 6.324 1 98.75 334 GLN A O 1
ATOM 2730 N N . ILE A 1 335 ? -9.398 -25.906 7.531 1 98.75 335 ILE A N 1
ATOM 2731 C CA . ILE A 1 335 ? -10.305 -24.766 7.641 1 98.75 335 ILE A CA 1
ATOM 2732 C C . ILE A 1 335 ? -10.633 -24.234 6.246 1 98.75 335 ILE A C 1
ATOM 2734 O O . ILE A 1 335 ? -11.789 -23.953 5.934 1 98.75 335 ILE A O 1
ATOM 2738 N N . ARG A 1 336 ? -9.648 -24.156 5.398 1 98.69 336 ARG A N 1
ATOM 2739 C CA . ARG A 1 336 ? -9.859 -23.672 4.035 1 98.69 336 ARG A CA 1
ATOM 2740 C C . ARG A 1 336 ? -10.703 -24.672 3.234 1 98.69 336 ARG A C 1
ATOM 2742 O O . ARG A 1 336 ? -11.555 -24.266 2.445 1 98.69 336 ARG A O 1
ATOM 2749 N N . LEU A 1 337 ? -10.43 -25.922 3.41 1 98.88 337 LEU A N 1
ATOM 2750 C CA . LEU A 1 337 ? -11.211 -26.938 2.719 1 98.88 337 LEU A CA 1
ATOM 2751 C C . LEU A 1 337 ? -12.688 -26.844 3.105 1 98.88 337 LEU A C 1
ATOM 2753 O O . LEU A 1 337 ? -13.562 -26.938 2.244 1 98.88 337 LEU A O 1
ATOM 2757 N N . ASP A 1 338 ? -12.922 -26.672 4.367 1 98.75 338 ASP A N 1
ATOM 2758 C CA . ASP A 1 338 ? -14.297 -26.516 4.84 1 98.75 338 ASP A CA 1
ATOM 2759 C C . ASP A 1 338 ? -14.953 -25.281 4.25 1 98.75 338 ASP A C 1
ATOM 2761 O O . ASP A 1 338 ? -16.109 -25.312 3.852 1 98.75 338 ASP A O 1
ATOM 2765 N N . GLN A 1 339 ? -14.211 -24.219 4.211 1 98.69 339 GLN A N 1
ATOM 2766 C CA . GLN A 1 339 ? -14.727 -23 3.619 1 98.69 339 GLN A CA 1
ATOM 2767 C C . GLN A 1 339 ? -15.078 -23.203 2.148 1 98.69 339 GLN A C 1
ATOM 2769 O O . GLN A 1 339 ? -16.141 -22.766 1.693 1 98.69 339 GLN A O 1
ATOM 2774 N N . ILE A 1 340 ? -14.188 -23.828 1.424 1 98.75 340 ILE A N 1
ATOM 2775 C CA . ILE A 1 340 ? -14.406 -24.078 0.003 1 98.75 340 ILE A CA 1
ATOM 2776 C C . ILE A 1 340 ? -15.656 -24.938 -0.184 1 98.75 340 ILE A C 1
ATOM 2778 O O . ILE A 1 340 ? -16.484 -24.656 -1.053 1 98.75 340 ILE A O 1
ATOM 2782 N N . LYS A 1 341 ? -15.805 -25.906 0.625 1 98.81 341 LYS A N 1
ATOM 2783 C CA . LYS A 1 341 ? -16.969 -26.781 0.548 1 98.81 341 LYS A CA 1
ATOM 2784 C C . LYS A 1 341 ? -18.266 -26 0.763 1 98.81 341 LYS A C 1
ATOM 2786 O O . LYS A 1 341 ? -19.266 -26.25 0.087 1 98.81 341 LYS A O 1
ATOM 2791 N N . GLU A 1 342 ? -18.234 -25.047 1.68 1 98.56 342 GLU A N 1
ATOM 2792 C CA . GLU A 1 342 ? -19.406 -24.219 1.962 1 98.56 342 GLU A CA 1
ATOM 2793 C C . GLU A 1 342 ? -19.828 -23.406 0.735 1 98.56 342 GLU A C 1
ATOM 2795 O O . GLU A 1 342 ? -20.969 -22.984 0.627 1 98.56 342 GLU A O 1
ATOM 2800 N N . TRP A 1 343 ? -18.938 -23.281 -0.208 1 98.81 343 TRP A N 1
ATOM 2801 C CA . TRP A 1 343 ? -19.203 -22.438 -1.361 1 98.81 343 TRP A CA 1
ATOM 2802 C C . TRP A 1 343 ? -19.469 -23.281 -2.607 1 98.81 343 TRP A C 1
ATOM 2804 O O . TRP A 1 343 ? -19.547 -22.734 -3.717 1 98.81 343 TRP A O 1
ATOM 2814 N N . PHE A 1 344 ? -19.656 -24.516 -2.459 1 98.81 344 PHE A N 1
ATOM 2815 C CA . PHE A 1 344 ? -19.891 -25.391 -3.604 1 98.81 344 PHE A CA 1
ATOM 2816 C C . PHE A 1 344 ? -21.062 -24.875 -4.434 1 98.81 344 PHE A C 1
ATOM 2818 O O . PHE A 1 344 ? -21.109 -25.094 -5.648 1 98.81 344 PHE A O 1
ATOM 2825 N N . HIS A 1 345 ? -21.984 -24.125 -3.807 1 98.75 345 HIS A N 1
ATOM 2826 C CA . HIS A 1 345 ? -23.141 -23.578 -4.5 1 98.75 345 HIS A CA 1
ATOM 2827 C C . HIS A 1 345 ? -22.75 -22.484 -5.469 1 98.75 345 HIS A C 1
ATOM 2829 O O . HIS A 1 345 ? -23.531 -22.094 -6.336 1 98.75 345 HIS A O 1
ATOM 2835 N N . GLU A 1 346 ? -21.516 -22 -5.387 1 98.88 346 GLU A N 1
ATOM 2836 C CA . GLU A 1 346 ? -20.984 -20.984 -6.301 1 98.88 346 GLU A CA 1
ATOM 2837 C C . GLU A 1 346 ? -19.547 -21.312 -6.699 1 98.88 346 GLU A C 1
ATOM 2839 O O . GLU A 1 346 ? -18.719 -20.406 -6.844 1 98.88 346 GLU A O 1
ATOM 2844 N N . THR A 1 347 ? -19.188 -22.531 -6.711 1 98.94 347 THR A N 1
ATOM 2845 C CA . THR A 1 347 ? -17.906 -23.016 -7.223 1 98.94 347 THR A CA 1
ATOM 2846 C C . THR A 1 347 ? -18.078 -23.656 -8.594 1 98.94 347 THR A C 1
ATOM 2848 O O . THR A 1 347 ? -18.953 -24.5 -8.781 1 98.94 347 THR A O 1
ATOM 2851 N N . PHE A 1 348 ? -17.25 -23.203 -9.516 1 98.94 348 PHE A N 1
ATOM 2852 C CA . PHE A 1 348 ? -17.359 -23.672 -10.891 1 98.94 348 PHE A CA 1
ATOM 2853 C C . PHE A 1 348 ? -16.109 -24.453 -11.297 1 98.94 348 PHE A C 1
ATOM 2855 O O . PHE A 1 348 ? -15 -24.125 -10.859 1 98.94 348 PHE A O 1
ATOM 2862 N N . PHE A 1 349 ? -16.328 -25.484 -12.102 1 98.94 349 PHE A N 1
ATOM 2863 C CA . PHE A 1 349 ? -15.266 -26.266 -12.719 1 98.94 349 PHE A CA 1
ATOM 2864 C C . PHE A 1 349 ? -15.312 -26.141 -14.234 1 98.94 349 PHE A C 1
ATOM 2866 O O . PHE A 1 349 ? -16.359 -26.359 -14.852 1 98.94 349 PHE A O 1
ATOM 2873 N N . CYS A 1 350 ? -14.188 -25.75 -14.82 1 98.81 350 CYS A N 1
ATOM 2874 C CA . CYS A 1 350 ? -14.125 -25.703 -16.281 1 98.81 350 CYS A CA 1
ATOM 2875 C C . CYS A 1 350 ? -12.867 -26.391 -16.797 1 98.81 350 CYS A C 1
ATOM 2877 O O . CYS A 1 350 ? -11.93 -26.625 -16.047 1 98.81 350 CYS A O 1
ATOM 2879 N N . TRP A 1 351 ? -12.914 -26.734 -18.062 1 98.88 351 TRP A N 1
ATOM 2880 C CA . TRP A 1 351 ? -11.93 -27.594 -18.703 1 98.88 351 TRP A CA 1
ATOM 2881 C C . TRP A 1 351 ? -11.633 -27.109 -20.125 1 98.88 351 TRP A C 1
ATOM 2883 O O . TRP A 1 351 ? -12.539 -26.672 -20.828 1 98.88 351 TRP A O 1
ATOM 2893 N N . ILE A 1 352 ? -10.367 -27.125 -20.531 1 98.88 352 ILE A N 1
ATOM 2894 C CA . ILE A 1 352 ? -9.953 -26.891 -21.906 1 98.88 352 ILE A CA 1
ATOM 2895 C C . ILE A 1 352 ? -9.086 -28.047 -22.391 1 98.88 352 ILE A C 1
ATOM 2897 O O . ILE A 1 352 ? -8.141 -28.453 -21.719 1 98.88 352 ILE A O 1
ATOM 2901 N N . GLY A 1 353 ? -9.375 -28.547 -23.609 1 98.62 353 GLY A N 1
ATOM 2902 C CA . GLY A 1 353 ? -8.578 -29.625 -24.188 1 98.62 353 GLY A CA 1
ATOM 2903 C C . GLY A 1 353 ? -9.242 -30.984 -24.062 1 98.62 353 GLY A C 1
ATOM 2904 O O . GLY A 1 353 ? -10.438 -31.078 -23.781 1 98.62 353 GLY A O 1
ATOM 2905 N N . GLY A 1 354 ? -8.492 -32 -24.422 1 98 354 GLY A N 1
ATOM 2906 C CA . GLY A 1 354 ? -8.977 -33.375 -24.312 1 98 354 GLY A CA 1
ATOM 2907 C C . GLY A 1 354 ? -8.836 -33.938 -22.922 1 98 354 GLY A C 1
ATOM 2908 O O . GLY A 1 354 ? -8.375 -33.281 -22 1 98 354 GLY A O 1
ATOM 2909 N N . TYR A 1 355 ? -9.312 -35.156 -22.75 1 98.25 355 TYR A N 1
ATOM 2910 C CA . TYR A 1 355 ? -9.258 -35.781 -21.438 1 98.25 355 TYR A CA 1
ATOM 2911 C C . TYR A 1 355 ? -8.891 -37.25 -21.531 1 98.25 355 TYR A C 1
ATOM 2913 O O . TYR A 1 355 ? -9.352 -38.062 -20.734 1 98.25 355 TYR A O 1
ATOM 2921 N N . SER A 1 356 ? -8.117 -37.562 -22.578 1 96.56 356 SER A N 1
ATOM 2922 C CA . SER A 1 356 ? -7.477 -38.875 -22.625 1 96.56 356 SER A CA 1
ATOM 2923 C C . SER A 1 356 ? -6.18 -38.875 -21.812 1 96.56 356 SER A C 1
ATOM 2925 O O . SER A 1 356 ? -5.754 -37.812 -21.312 1 96.56 356 SER A O 1
ATOM 2927 N N . ASP A 1 357 ? -5.57 -40.031 -21.75 1 93.56 357 ASP A N 1
ATOM 2928 C CA . ASP A 1 357 ? -4.363 -40.188 -20.938 1 93.56 357 ASP A CA 1
ATOM 2929 C C . ASP A 1 357 ? -3.232 -39.312 -21.469 1 93.56 357 ASP A C 1
ATOM 2931 O O . ASP A 1 357 ? -2.404 -38.812 -20.703 1 93.56 357 ASP A O 1
ATOM 2935 N N . ASN A 1 358 ? -3.178 -39.062 -22.719 1 93.44 358 ASN A N 1
ATOM 2936 C CA . ASN A 1 358 ? -2.047 -38.375 -23.328 1 93.44 358 ASN A CA 1
ATOM 2937 C C . ASN A 1 358 ? -2.398 -36.938 -23.672 1 93.44 358 ASN A C 1
ATOM 2939 O O . ASN A 1 358 ? -1.527 -36.156 -24.078 1 93.44 358 ASN A O 1
ATOM 2943 N N . ASP A 1 359 ? -3.637 -36.531 -23.469 1 97.19 359 ASP A N 1
ATOM 2944 C CA . ASP A 1 359 ? -4.078 -35.188 -23.844 1 97.19 359 ASP A CA 1
ATOM 2945 C C . ASP A 1 359 ? -3.574 -34.156 -22.844 1 97.19 359 ASP A C 1
ATOM 2947 O O . ASP A 1 359 ? -3.713 -34.344 -21.625 1 97.19 359 ASP A O 1
ATOM 2951 N N . PRO A 1 360 ? -2.902 -33.156 -23.344 1 98.06 360 PRO A N 1
ATOM 2952 C CA . PRO A 1 360 ? -2.752 -32 -22.469 1 98.06 360 PRO A CA 1
ATOM 2953 C C . PRO A 1 360 ? -4.082 -31.312 -22.172 1 98.06 360 PRO A C 1
ATOM 2955 O O . PRO A 1 360 ? -5.031 -31.438 -22.953 1 98.06 360 PRO A O 1
ATOM 2958 N N . PHE A 1 361 ? -4.18 -30.594 -21.078 1 98.75 361 PHE A N 1
ATOM 2959 C CA . PHE A 1 361 ? -5.43 -29.922 -20.719 1 98.75 361 PHE A CA 1
ATOM 2960 C C . PHE A 1 361 ? -5.176 -28.781 -19.766 1 98.75 361 PHE A C 1
ATOM 2962 O O . PHE A 1 361 ? -4.051 -28.594 -19.281 1 98.75 361 PHE A O 1
ATOM 2969 N N . TYR A 1 362 ? -6.133 -27.938 -19.625 1 98.81 362 TYR A N 1
ATOM 2970 C CA . TYR A 1 362 ? -6.289 -26.891 -18.609 1 98.81 362 TYR A CA 1
ATOM 2971 C C . TYR A 1 362 ? -7.555 -27.094 -17.797 1 98.81 362 TYR A C 1
ATOM 2973 O O . TYR A 1 362 ? -8.586 -27.5 -18.328 1 98.81 362 TYR A O 1
ATOM 2981 N N . TYR A 1 363 ? -7.473 -26.891 -16.484 1 98.94 363 TYR A N 1
ATOM 2982 C CA . TYR A 1 363 ? -8.719 -26.797 -15.734 1 98.94 363 TYR A CA 1
ATOM 2983 C C . TYR A 1 363 ? -8.633 -25.703 -14.68 1 98.94 363 TYR A C 1
ATOM 2985 O O . TYR A 1 363 ? -7.535 -25.281 -14.297 1 98.94 363 TYR A O 1
ATOM 2993 N N . ARG A 1 364 ? -9.773 -25.297 -14.281 1 98.94 364 ARG A N 1
ATOM 2994 C CA . ARG A 1 364 ? -9.898 -24.25 -13.273 1 98.94 364 ARG A CA 1
ATOM 2995 C C . ARG A 1 364 ? -11.07 -24.531 -12.336 1 98.94 364 ARG A C 1
ATOM 2997 O O . ARG A 1 364 ? -12.141 -24.969 -12.773 1 98.94 364 ARG A O 1
ATOM 3004 N N . ILE A 1 365 ? -10.844 -24.406 -11.109 1 98.94 365 ILE A N 1
ATOM 3005 C CA . ILE A 1 365 ? -11.883 -24.344 -10.086 1 98.94 365 ILE A CA 1
ATOM 3006 C C . ILE A 1 365 ? -11.945 -22.953 -9.484 1 98.94 365 ILE A C 1
ATOM 3008 O O . ILE A 1 365 ? -10.922 -22.406 -9.062 1 98.94 365 ILE A O 1
ATOM 3012 N N . GLN A 1 366 ? -13.148 -22.391 -9.477 1 98.94 366 GLN A N 1
ATOM 3013 C CA . GLN A 1 366 ? -13.25 -21 -9.086 1 98.94 366 GLN A CA 1
ATOM 3014 C C . GLN A 1 366 ? -14.484 -20.75 -8.219 1 98.94 366 GLN A C 1
ATOM 3016 O O . GLN A 1 366 ? -15.57 -21.266 -8.516 1 98.94 366 GLN A O 1
ATOM 3021 N N . SER A 1 367 ? -14.344 -20.109 -7.188 1 98.88 367 SER A N 1
ATOM 3022 C CA . SER A 1 367 ? -15.391 -19.625 -6.289 1 98.88 367 SER A CA 1
ATOM 3023 C C . SER A 1 367 ? -15.086 -18.219 -5.789 1 98.88 367 SER A C 1
ATOM 3025 O O . SER A 1 367 ? -14.078 -17.625 -6.18 1 98.88 367 SER A O 1
ATOM 3027 N N . PRO A 1 368 ? -15.922 -17.625 -4.957 1 98.69 368 PRO A N 1
ATOM 3028 C CA . PRO A 1 368 ? -15.617 -16.312 -4.391 1 98.69 368 PRO A CA 1
ATOM 3029 C C . PRO A 1 368 ? -14.391 -16.328 -3.477 1 98.69 368 PRO A C 1
ATOM 3031 O O . PRO A 1 368 ? -13.82 -15.281 -3.176 1 98.69 368 PRO A O 1
ATOM 3034 N N . VAL A 1 369 ? -13.938 -17.562 -3.104 1 98.81 369 VAL A N 1
ATOM 3035 C CA . VAL A 1 369 ? -12.938 -17.578 -2.045 1 98.81 369 VAL A CA 1
ATOM 3036 C C . VAL A 1 369 ? -11.664 -18.266 -2.547 1 98.81 369 VAL A C 1
ATOM 3038 O O . VAL A 1 369 ? -10.648 -18.281 -1.844 1 98.81 369 VAL A O 1
ATOM 3041 N N . VAL A 1 370 ? -11.703 -18.812 -3.848 1 98.88 370 VAL A N 1
ATOM 3042 C CA . VAL A 1 370 ? -10.492 -19.453 -4.34 1 98.88 370 VAL A CA 1
ATOM 3043 C C . VAL A 1 370 ? -10.547 -19.578 -5.859 1 98.88 370 VAL A C 1
ATOM 3045 O O . VAL A 1 370 ? -11.633 -19.641 -6.445 1 98.88 370 VAL A O 1
ATOM 3048 N N . ILE A 1 371 ? -9.414 -19.547 -6.477 1 98.94 371 ILE A N 1
ATOM 3049 C CA . ILE A 1 371 ? -9.203 -19.922 -7.871 1 98.94 371 ILE A CA 1
ATOM 3050 C C . ILE A 1 371 ? -8.008 -20.875 -7.973 1 98.94 371 ILE A C 1
ATOM 3052 O O . ILE A 1 371 ? -6.902 -20.531 -7.531 1 98.94 371 ILE A O 1
ATOM 3056 N N . PHE A 1 372 ? -8.211 -22.062 -8.477 1 98.94 372 PHE A N 1
ATOM 3057 C CA . PHE A 1 372 ? -7.164 -23.016 -8.844 1 98.94 372 PHE A CA 1
ATOM 3058 C C . PHE A 1 372 ? -7.035 -23.109 -10.359 1 98.94 372 PHE A C 1
ATOM 3060 O O . PHE A 1 372 ? -8.031 -23.328 -11.062 1 98.94 372 PHE A O 1
ATOM 3067 N N . GLU A 1 373 ? -5.836 -22.984 -10.859 1 98.94 373 GLU A N 1
ATOM 3068 C CA . GLU A 1 373 ? -5.605 -23.234 -12.281 1 98.94 373 GLU A CA 1
ATOM 3069 C C . GLU A 1 373 ? -4.496 -24.25 -12.492 1 98.94 373 GLU A C 1
ATOM 3071 O O . GLU A 1 373 ? -3.443 -24.172 -11.852 1 98.94 373 GLU A O 1
ATOM 3076 N N . PHE A 1 374 ? -4.746 -25.172 -13.297 1 98.94 374 PHE A N 1
ATOM 3077 C CA . PHE A 1 374 ? -3.789 -26.141 -13.82 1 98.94 374 PHE A CA 1
ATOM 3078 C C . PHE A 1 374 ? -3.678 -26.031 -15.336 1 98.94 374 PHE A C 1
ATOM 3080 O O . PHE A 1 374 ? -4.691 -25.984 -16.031 1 98.94 374 PHE A O 1
ATOM 3087 N N . ASP A 1 375 ? -2.436 -26.031 -15.828 1 98.81 375 ASP A N 1
ATOM 3088 C CA . ASP A 1 375 ? -2.264 -25.859 -17.266 1 98.81 375 ASP A CA 1
ATOM 3089 C C . ASP A 1 375 ? -1.044 -26.641 -17.766 1 98.81 375 ASP A C 1
ATOM 3091 O O . ASP A 1 375 ? 0.057 -26.484 -17.234 1 98.81 375 ASP A O 1
ATOM 3095 N N . HIS A 1 376 ? -1.21 -27.516 -18.766 1 98.44 376 HIS A N 1
ATOM 3096 C CA . HIS A 1 376 ? -0.082 -28.047 -19.531 1 98.44 376 HIS A CA 1
ATOM 3097 C C . HIS A 1 376 ? 0.435 -27.016 -20.531 1 98.44 376 HIS A C 1
ATOM 3099 O O . HIS A 1 376 ? -0.351 -26.391 -21.25 1 98.44 376 HIS A O 1
ATOM 3105 N N . HIS A 1 377 ? 1.697 -26.875 -20.625 1 97.25 377 HIS A N 1
ATOM 3106 C CA . HIS A 1 377 ? 2.285 -25.766 -21.359 1 97.25 377 HIS A CA 1
ATOM 3107 C C . HIS A 1 377 ? 3.186 -26.266 -22.484 1 97.25 377 HIS A C 1
ATOM 3109 O O . HIS A 1 377 ? 3.709 -27.391 -22.422 1 97.25 377 HIS A O 1
ATOM 3115 N N . SER A 1 378 ? 3.277 -25.391 -23.5 1 96.31 378 SER A N 1
ATOM 3116 C CA . SER A 1 378 ? 4.324 -25.578 -24.5 1 96.31 378 SER A CA 1
ATOM 3117 C C . SER A 1 378 ? 5.703 -25.281 -23.906 1 96.31 378 SER A C 1
ATOM 3119 O O . SER A 1 378 ? 5.816 -24.75 -22.812 1 96.31 378 SER A O 1
ATOM 3121 N N . GLY A 1 379 ? 6.637 -25.641 -24.734 1 94.88 379 GLY A N 1
ATOM 3122 C CA . GLY A 1 379 ? 8 -25.516 -24.25 1 94.88 379 GLY A CA 1
ATOM 3123 C C . GLY A 1 379 ? 8.484 -24.078 -24.203 1 94.88 379 GLY A C 1
ATOM 3124 O O . GLY A 1 379 ? 8.172 -23.281 -25.094 1 94.88 379 GLY A O 1
ATOM 3125 N N . VAL A 1 380 ? 9.203 -23.75 -23.141 1 92.75 380 VAL A N 1
ATOM 3126 C CA . VAL A 1 380 ? 9.945 -22.5 -23.062 1 92.75 380 VAL A CA 1
ATOM 3127 C C . VAL A 1 380 ? 11.438 -22.766 -23.219 1 92.75 380 VAL A C 1
ATOM 3129 O O . VAL A 1 380 ? 12.109 -22.125 -24.031 1 92.75 380 VAL A O 1
ATOM 3132 N N . PHE A 1 381 ? 11.93 -23.734 -22.469 1 95.44 381 PHE A N 1
ATOM 3133 C CA . PHE A 1 381 ? 13.305 -24.172 -22.641 1 95.44 381 PHE A CA 1
ATOM 3134 C C . PHE A 1 381 ? 13.352 -25.453 -23.484 1 95.44 381 PHE A C 1
ATOM 3136 O O . PHE A 1 381 ? 14.258 -25.609 -24.312 1 95.44 381 PHE A O 1
ATOM 3143 N N . LEU A 1 382 ? 12.367 -26.312 -23.234 1 95.81 382 LEU A N 1
ATOM 3144 C CA . LEU A 1 382 ? 12.18 -27.438 -24.141 1 95.81 382 LEU A CA 1
ATOM 3145 C C . LEU A 1 382 ? 11.484 -27 -25.422 1 95.81 382 LEU A C 1
ATOM 3147 O O . LEU A 1 382 ? 10.93 -25.906 -25.484 1 95.81 382 LEU A O 1
ATOM 3151 N N . ASN A 1 383 ? 11.539 -27.859 -26.406 1 94.88 383 ASN A N 1
ATOM 3152 C CA . ASN A 1 383 ? 11.141 -27.344 -27.719 1 94.88 383 ASN A CA 1
ATOM 3153 C C . ASN A 1 383 ? 9.797 -27.922 -28.172 1 94.88 383 ASN A C 1
ATOM 3155 O O . ASN A 1 383 ? 9.477 -27.906 -29.359 1 94.88 383 ASN A O 1
ATOM 3159 N N . ASN A 1 384 ? 9.055 -28.547 -27.266 1 94.62 384 ASN A N 1
ATOM 3160 C CA . ASN A 1 384 ? 7.707 -28.953 -27.625 1 94.62 384 ASN A CA 1
ATOM 3161 C C . ASN A 1 384 ? 6.84 -27.75 -28 1 94.62 384 ASN A C 1
ATOM 3163 O O . ASN A 1 384 ? 6.559 -26.891 -27.156 1 94.62 384 ASN A O 1
ATOM 3167 N N . GLN A 1 385 ? 6.371 -27.703 -29.188 1 93.69 385 GLN A N 1
ATOM 3168 C CA . GLN A 1 385 ? 5.57 -26.594 -29.688 1 93.69 385 GLN A CA 1
ATOM 3169 C C . GLN A 1 385 ? 4.164 -26.609 -29.094 1 93.69 385 GLN A C 1
ATOM 3171 O O . GLN A 1 385 ? 3.604 -25.562 -28.766 1 93.69 385 GLN A O 1
ATOM 3176 N N . GLU A 1 386 ? 3.695 -27.812 -28.984 1 95.38 386 GLU A N 1
ATOM 3177 C CA . GLU A 1 386 ? 2.377 -27.984 -28.391 1 95.38 386 GLU A CA 1
ATOM 3178 C C . GLU A 1 386 ? 2.492 -28.312 -26.891 1 95.38 386 GLU A C 1
ATOM 3180 O O . GLU A 1 386 ? 3.496 -28.875 -26.453 1 95.38 386 GLU A O 1
ATOM 3185 N N . PRO A 1 387 ? 1.483 -27.922 -26.188 1 97.31 387 PRO A N 1
ATOM 3186 C CA . PRO A 1 387 ? 1.512 -28.266 -24.766 1 97.31 387 PRO A CA 1
ATOM 3187 C C . PRO A 1 387 ? 1.752 -29.75 -24.531 1 97.31 387 PRO A C 1
ATOM 3189 O O . PRO A 1 387 ? 1.233 -30.594 -25.266 1 97.31 387 PRO A O 1
ATOM 3192 N N . ALA A 1 388 ? 2.531 -30.047 -23.516 1 96.5 388 ALA A N 1
ATOM 3193 C CA . ALA A 1 388 ? 2.852 -31.422 -23.156 1 96.5 388 ALA A CA 1
ATOM 3194 C C . ALA A 1 388 ? 2.713 -31.656 -21.656 1 96.5 388 ALA A C 1
ATOM 3196 O O . ALA A 1 388 ? 2.822 -30.703 -20.875 1 96.5 388 ALA A O 1
ATOM 3197 N N . LYS A 1 389 ? 2.586 -32.844 -21.281 1 96.69 389 LYS A N 1
ATOM 3198 C CA . LYS A 1 389 ? 2.227 -33.188 -19.906 1 96.69 389 LYS A CA 1
ATOM 3199 C C . LYS A 1 389 ? 3.42 -33.031 -18.969 1 96.69 389 LYS A C 1
ATOM 3201 O O . LYS A 1 389 ? 3.26 -33.031 -17.75 1 96.69 389 LYS A O 1
ATOM 3206 N N . PHE A 1 390 ? 4.633 -32.875 -19.516 1 96.44 390 PHE A N 1
ATOM 3207 C CA . PHE A 1 390 ? 5.809 -32.75 -18.656 1 96.44 390 PHE A CA 1
ATOM 3208 C C . PHE A 1 390 ? 6.086 -31.266 -18.344 1 96.44 390 PHE A C 1
ATOM 3210 O O . PHE A 1 390 ? 7.02 -30.953 -17.609 1 96.44 390 PHE A O 1
ATOM 3217 N N . HIS A 1 391 ? 5.379 -30.344 -18.891 1 97.75 391 HIS A N 1
ATOM 3218 C CA . HIS A 1 391 ? 5.449 -28.922 -18.562 1 97.75 391 HIS A CA 1
ATOM 3219 C C . HIS A 1 391 ? 4.129 -28.422 -17.969 1 97.75 391 HIS A C 1
ATOM 3221 O O . HIS A 1 391 ? 3.145 -28.266 -18.688 1 97.75 391 HIS A O 1
ATOM 3227 N N . ILE A 1 392 ? 4.18 -28.156 -16.672 1 98.5 392 ILE A N 1
ATOM 3228 C CA . ILE A 1 392 ? 2.943 -27.891 -15.938 1 98.5 392 ILE A CA 1
ATOM 3229 C C . ILE A 1 392 ? 3.061 -26.578 -15.188 1 98.5 392 ILE A C 1
ATOM 3231 O O . ILE A 1 392 ? 4.098 -26.281 -14.578 1 98.5 392 ILE A O 1
ATOM 3235 N N . HIS A 1 393 ? 2.076 -25.75 -15.312 1 98.69 393 HIS A N 1
ATOM 3236 C CA . HIS A 1 393 ? 1.882 -24.578 -14.461 1 98.69 393 HIS A CA 1
ATOM 3237 C C . HIS A 1 393 ? 0.645 -24.734 -13.578 1 98.69 393 HIS A C 1
ATOM 3239 O O . HIS A 1 393 ? -0.412 -25.156 -14.062 1 98.69 393 HIS A O 1
ATOM 3245 N N . THR A 1 394 ? 0.779 -24.5 -12.297 1 98.88 394 THR A N 1
ATOM 3246 C CA . THR A 1 394 ? -0.336 -24.391 -11.367 1 98.88 394 THR A CA 1
ATOM 3247 C C . THR A 1 394 ? -0.27 -23.094 -10.57 1 98.88 394 THR A C 1
ATOM 3249 O O . THR A 1 394 ? 0.816 -22.562 -10.336 1 98.88 394 THR A O 1
ATOM 3252 N N . LEU A 1 395 ? -1.401 -22.578 -10.258 1 98.69 395 LEU A N 1
ATOM 3253 C CA . LEU A 1 395 ? -1.43 -21.391 -9.43 1 98.69 395 LEU A CA 1
ATOM 3254 C C . LEU A 1 395 ? -2.727 -21.312 -8.633 1 98.69 395 LEU A C 1
ATOM 3256 O O . LEU A 1 395 ? -3.699 -22 -8.945 1 98.69 395 LEU A O 1
ATOM 3260 N N . MET A 1 396 ? -2.652 -20.578 -7.652 1 98.75 396 MET A N 1
ATOM 3261 C CA . MET A 1 396 ? -3.809 -20.344 -6.789 1 98.75 396 MET A CA 1
ATOM 3262 C C . MET A 1 396 ? -3.92 -18.859 -6.43 1 98.75 396 MET A C 1
ATOM 3264 O O . MET A 1 396 ? -2.912 -18.203 -6.145 1 98.75 396 MET A O 1
ATOM 3268 N N . ARG A 1 397 ? -5.117 -18.359 -6.496 1 98.75 397 ARG A N 1
ATOM 3269 C CA . ARG A 1 397 ? -5.453 -17.031 -5.98 1 98.75 397 ARG A CA 1
ATOM 3270 C C . ARG A 1 397 ? -6.605 -17.109 -4.984 1 98.75 397 ARG A C 1
ATOM 3272 O O . ARG A 1 397 ? -7.387 -18.062 -5.008 1 98.75 397 ARG A O 1
ATOM 3279 N N . THR A 1 398 ? -6.645 -16.234 -4.125 1 98.88 398 THR A N 1
ATOM 3280 C CA . THR A 1 398 ? -7.805 -15.969 -3.279 1 98.88 398 THR A CA 1
ATOM 3281 C C . THR A 1 398 ? -8.492 -14.672 -3.695 1 98.88 398 THR A C 1
ATOM 3283 O O . THR A 1 398 ? -8.047 -13.586 -3.324 1 98.88 398 THR A O 1
ATOM 3286 N N . PRO A 1 399 ? -9.617 -14.773 -4.426 1 98.69 399 PRO A N 1
ATOM 3287 C CA . PRO A 1 399 ? -10.289 -13.594 -4.965 1 98.69 399 PRO A CA 1
ATOM 3288 C C . PRO A 1 399 ? -10.852 -12.68 -3.873 1 98.69 399 PRO A C 1
ATOM 3290 O O . PRO A 1 399 ? -10.805 -13.031 -2.691 1 98.69 399 PRO A O 1
ATOM 3293 N N . ASN A 1 400 ? -11.352 -11.562 -4.301 1 98.31 400 ASN A N 1
ATOM 3294 C CA . ASN A 1 400 ? -12.016 -10.625 -3.402 1 98.31 400 ASN A CA 1
ATOM 3295 C C . ASN A 1 400 ? -11.109 -10.203 -2.254 1 98.31 400 ASN A C 1
ATOM 3297 O O . ASN A 1 400 ? -11.508 -10.258 -1.088 1 98.31 400 ASN A O 1
ATOM 3301 N N . LYS A 1 401 ? -9.844 -9.93 -2.615 1 97.62 401 LYS A N 1
ATOM 3302 C CA . LYS A 1 401 ? -8.82 -9.344 -1.75 1 97.62 401 LYS A CA 1
ATOM 3303 C C . LYS A 1 401 ? -8.289 -10.375 -0.756 1 97.62 401 LYS A C 1
ATOM 3305 O O . LYS A 1 401 ? -7.742 -10.016 0.289 1 97.62 401 LYS A O 1
ATOM 3310 N N . GLY A 1 402 ? -8.438 -11.586 -1.059 1 98.25 402 GLY A N 1
ATOM 3311 C CA . GLY A 1 402 ? -7.887 -12.609 -0.181 1 98.25 402 GLY A CA 1
ATOM 3312 C C . GLY A 1 402 ? -6.383 -12.758 -0.314 1 98.25 402 GLY A C 1
ATOM 3313 O O . GLY A 1 402 ? -5.723 -13.258 0.6 1 98.25 402 GLY A O 1
ATOM 3314 N N . ASP A 1 403 ? -5.84 -12.375 -1.447 1 98.75 403 ASP A N 1
ATOM 3315 C CA . ASP A 1 403 ? -4.406 -12.461 -1.689 1 98.75 403 ASP A CA 1
ATOM 3316 C C . ASP A 1 403 ? -3.631 -11.523 -0.764 1 98.75 403 ASP A C 1
ATOM 3318 O O . ASP A 1 403 ? -4.105 -10.438 -0.441 1 98.75 403 ASP A O 1
ATOM 3322 N N . TYR A 1 404 ? -2.404 -11.961 -0.292 1 98.62 404 TYR A N 1
ATOM 3323 C CA . TYR A 1 404 ? -1.455 -11.164 0.475 1 98.62 404 TYR A CA 1
ATOM 3324 C C . TYR A 1 404 ? -2.049 -10.75 1.817 1 98.62 404 TYR A C 1
ATOM 3326 O O . TYR A 1 404 ? -1.573 -9.805 2.449 1 98.62 404 TYR A O 1
ATOM 3334 N N . GLY A 1 405 ? -3.191 -11.359 2.23 1 97.88 405 GLY A N 1
ATOM 3335 C CA . GLY A 1 405 ? -3.842 -11.008 3.484 1 97.88 405 GLY A CA 1
ATOM 3336 C C . GLY A 1 405 ? -4.605 -9.703 3.416 1 97.88 405 GLY A C 1
ATOM 3337 O O . GLY A 1 405 ? -4.953 -9.125 4.449 1 97.88 405 GLY A O 1
ATOM 3338 N N . MET A 1 406 ? -4.891 -9.242 2.266 1 97.75 406 MET A N 1
ATOM 3339 C CA . MET A 1 406 ? -5.445 -7.898 2.094 1 97.75 406 MET A CA 1
ATOM 3340 C C . MET A 1 406 ? -6.82 -7.789 2.742 1 97.75 406 MET A C 1
ATOM 3342 O O . MET A 1 406 ? -7.164 -6.75 3.307 1 97.75 406 MET A O 1
ATOM 3346 N N . ALA A 1 407 ? -7.609 -8.805 2.674 1 97.31 407 ALA A N 1
ATOM 3347 C CA . ALA A 1 407 ? -8.961 -8.781 3.227 1 97.31 407 ALA A CA 1
ATOM 3348 C C . ALA A 1 407 ? -8.93 -8.812 4.754 1 97.31 407 ALA A C 1
ATOM 3350 O O . ALA A 1 407 ? -9.891 -8.406 5.406 1 97.31 407 ALA A O 1
ATOM 3351 N N . LEU A 1 408 ? -7.852 -9.281 5.309 1 97.62 408 LEU A N 1
ATOM 3352 C CA . LEU A 1 408 ? -7.742 -9.422 6.758 1 97.62 408 LEU A CA 1
ATOM 3353 C C . LEU A 1 408 ? -7.219 -8.133 7.387 1 97.62 408 LEU A C 1
ATOM 3355 O O . LEU A 1 408 ? -7.531 -7.824 8.539 1 97.62 408 LEU A O 1
ATOM 3359 N N . ARG A 1 409 ? -6.457 -7.391 6.656 1 95.81 409 ARG A N 1
ATOM 3360 C CA . ARG A 1 409 ? -5.738 -6.234 7.184 1 95.81 409 ARG A CA 1
ATOM 3361 C C . ARG A 1 409 ? -6.695 -5.25 7.852 1 95.81 409 ARG A C 1
ATOM 3363 O O . ARG A 1 409 ? -6.453 -4.809 8.977 1 95.81 409 ARG A O 1
ATOM 3370 N N . PRO A 1 410 ? -7.84 -4.93 7.258 1 92.12 410 PRO A N 1
ATOM 3371 C CA . PRO A 1 410 ? -8.75 -3.967 7.879 1 92.12 410 PRO A CA 1
ATOM 3372 C C . PRO A 1 410 ? -9.375 -4.492 9.172 1 92.12 410 PRO A C 1
ATOM 3374 O O . PRO A 1 410 ? -9.953 -3.719 9.938 1 92.12 410 PRO A O 1
ATOM 3377 N N . LEU A 1 411 ? -9.297 -5.777 9.359 1 94.94 411 LEU A N 1
ATOM 3378 C CA . LEU A 1 411 ? -9.922 -6.387 10.523 1 94.94 411 LEU A CA 1
ATOM 3379 C C . LEU A 1 411 ? -8.969 -6.398 11.711 1 94.94 411 LEU A C 1
ATOM 3381 O O . LEU A 1 411 ? -9.383 -6.648 12.844 1 94.94 411 LEU A O 1
ATOM 3385 N N . ILE A 1 412 ? -7.707 -6.188 11.469 1 95.62 412 ILE A N 1
ATOM 3386 C CA . ILE A 1 412 ? -6.688 -6.258 12.508 1 95.62 412 ILE A CA 1
ATOM 3387 C C . ILE A 1 412 ? -6.762 -5.016 13.391 1 95.62 412 ILE A C 1
ATOM 3389 O O . ILE A 1 412 ? -6.668 -3.889 12.898 1 95.62 412 ILE A O 1
ATOM 3393 N N . PRO A 1 413 ? -6.906 -5.195 14.648 1 92.38 413 PRO A N 1
ATOM 3394 C CA . PRO A 1 413 ? -6.965 -4.035 15.539 1 92.38 413 PRO A CA 1
ATOM 3395 C C . PRO A 1 413 ? -5.691 -3.189 15.492 1 92.38 413 PRO A C 1
ATOM 3397 O O . PRO A 1 413 ? -4.586 -3.734 15.406 1 92.38 413 PRO A O 1
ATOM 3400 N N . GLY A 1 414 ? -5.914 -1.934 15.5 1 88.69 414 GLY A N 1
ATOM 3401 C CA . GLY A 1 414 ? -4.781 -1.022 15.492 1 88.69 414 GLY A CA 1
ATOM 3402 C C . GLY A 1 414 ? -3.963 -1.081 16.766 1 88.69 414 GLY A C 1
ATOM 3403 O O . GLY A 1 414 ? -4.371 -1.712 17.75 1 88.69 414 GLY A O 1
ATOM 3404 N N . VAL A 1 415 ? -2.814 -0.464 16.672 1 88.75 415 VAL A N 1
ATOM 3405 C CA . VAL A 1 415 ? -1.964 -0.363 17.844 1 88.75 415 VAL A CA 1
ATOM 3406 C C . VAL A 1 415 ? -2.34 0.879 18.656 1 88.75 415 VAL A C 1
ATOM 3408 O O . VAL A 1 415 ? -3.082 1.738 18.172 1 88.75 415 VAL A O 1
ATOM 3411 N N . GLU A 1 416 ? -1.804 0.979 19.797 1 86.38 416 GLU A N 1
ATOM 3412 C CA . GLU A 1 416 ? -2.057 2.127 20.672 1 86.38 416 GLU A CA 1
ATOM 3413 C C . GLU A 1 416 ? -1.52 3.414 20.047 1 86.38 416 GLU A C 1
ATOM 3415 O O . GLU A 1 416 ? -0.333 3.506 19.719 1 86.38 416 GLU A O 1
ATOM 3420 N N . GLN A 1 417 ? -2.346 4.379 19.891 1 86.62 417 GLN A N 1
ATOM 3421 C CA . GLN A 1 417 ? -2 5.629 19.234 1 86.62 417 GLN A CA 1
ATOM 3422 C C . GLN A 1 417 ? -1.563 6.688 20.234 1 86.62 417 GLN A C 1
ATOM 3424 O O . GLN A 1 417 ? -0.793 7.59 19.906 1 86.62 417 GLN A O 1
ATOM 3429 N N . LYS A 1 418 ? -2.082 6.57 21.469 1 85.06 418 LYS A N 1
ATOM 3430 C CA . LYS A 1 418 ? -1.801 7.578 22.484 1 85.06 418 LYS A CA 1
ATOM 3431 C C . LYS A 1 418 ? -0.338 7.531 22.906 1 85.06 418 LYS A C 1
ATOM 3433 O O . LYS A 1 418 ? 0.235 6.449 23.062 1 85.06 418 LYS A O 1
ATOM 3438 N N . TYR A 1 419 ? 0.224 8.711 23 1 87 419 TYR A N 1
ATOM 3439 C CA . TYR A 1 419 ? 1.627 8.805 23.391 1 87 419 TYR A CA 1
ATOM 3440 C C . TYR A 1 419 ? 1.841 9.938 24.391 1 87 419 TYR A C 1
ATOM 3442 O O . TYR A 1 419 ? 1.285 11.023 24.234 1 87 419 TYR A O 1
ATOM 3450 N N . LEU A 1 420 ? 2.451 9.672 25.438 1 85.12 420 LEU A N 1
ATOM 3451 C CA . LEU A 1 420 ? 2.91 10.656 26.406 1 85.12 420 LEU A CA 1
ATOM 3452 C C . LEU A 1 420 ? 4.305 10.312 26.906 1 85.12 420 LEU A C 1
ATOM 3454 O O . LEU A 1 420 ? 4.555 9.18 27.344 1 85.12 420 LEU A O 1
ATOM 3458 N N . TRP A 1 421 ? 5.195 11.211 26.812 1 80.06 421 TRP A N 1
ATOM 3459 C CA . TRP A 1 421 ? 6.52 11.023 27.391 1 80.06 421 TRP A CA 1
ATOM 3460 C C . TRP A 1 421 ? 6.484 11.258 28.906 1 80.06 421 TRP A C 1
ATOM 3462 O O . TRP A 1 421 ? 6.148 12.352 29.359 1 80.06 421 TRP A O 1
ATOM 3472 N N . GLU A 1 422 ? 6.652 10.289 29.719 1 77.94 422 GLU A N 1
ATOM 3473 C CA . GLU A 1 422 ? 6.504 10.375 31.172 1 77.94 422 GLU A CA 1
ATOM 3474 C C . GLU A 1 422 ? 7.844 10.656 31.844 1 77.94 422 GLU A C 1
ATOM 3476 O O . GLU A 1 422 ? 7.902 10.852 33.062 1 77.94 422 GLU A O 1
ATOM 3481 N N . GLY A 1 423 ? 9 10.789 31.09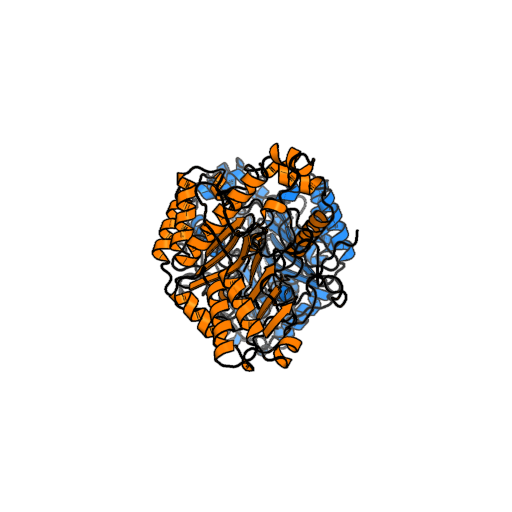4 1 68.69 423 GLY A N 1
ATOM 3482 C CA . GLY A 1 423 ? 10.273 10.922 31.797 1 68.69 423 GLY A CA 1
ATOM 3483 C C . GLY A 1 423 ? 10.93 12.266 31.578 1 68.69 423 GLY A C 1
ATOM 3484 O O . GLY A 1 423 ? 10.578 13 30.656 1 68.69 423 GLY A O 1
ATOM 3485 N N . MET B 1 1 ? -6.793 58.531 26.828 1 30.22 1 MET B N 1
ATOM 3486 C CA . MET B 1 1 ? -6.688 57.25 27.516 1 30.22 1 MET B CA 1
ATOM 3487 C C . MET B 1 1 ? -5.703 56.312 26.797 1 30.22 1 MET B C 1
ATOM 3489 O O . MET B 1 1 ? -5.668 56.281 25.578 1 30.22 1 MET B O 1
ATOM 3493 N N . SER B 1 2 ? -4.602 55.75 27.438 1 28.62 2 SER B N 1
ATOM 3494 C CA . SER B 1 2 ? -3.301 55.156 27.156 1 28.62 2 SER B CA 1
ATOM 3495 C C . SER B 1 2 ? -3.449 53.781 26.469 1 28.62 2 SER B C 1
ATOM 3497 O O . SER B 1 2 ? -4.105 52.906 27 1 28.62 2 SER B O 1
ATOM 3499 N N . GLN B 1 3 ? -3.662 53.594 25.172 1 32 3 GLN B N 1
ATOM 3500 C CA . GLN B 1 3 ? -3.545 52.5 24.234 1 32 3 GLN B CA 1
ATOM 3501 C C . GLN B 1 3 ? -2.363 51.594 24.594 1 32 3 GLN B C 1
ATOM 3503 O O . GLN B 1 3 ? -1.233 51.844 24.172 1 32 3 GLN B O 1
ATOM 3508 N N . SER B 1 4 ? -2.119 51.125 25.812 1 34.09 4 SER B N 1
ATOM 3509 C CA . SER B 1 4 ? -1.199 50.188 26.438 1 34.09 4 SER B CA 1
ATOM 3510 C C . SER B 1 4 ? -1.073 48.906 25.625 1 34.09 4 SER B C 1
ATOM 3512 O O . SER B 1 4 ? -2.078 48.25 25.312 1 34.09 4 SER B O 1
ATOM 3514 N N . GLY B 1 5 ? -0.031 48.75 24.844 1 34.09 5 GLY B N 1
ATOM 3515 C CA . GLY B 1 5 ? 0.461 47.938 23.734 1 34.09 5 GLY B CA 1
ATOM 3516 C C . GLY B 1 5 ? 0.361 46.438 24 1 34.09 5 GLY B C 1
ATOM 3517 O O . GLY B 1 5 ? 1.073 45.906 24.844 1 34.09 5 GLY B O 1
ATOM 3518 N N . HIS B 1 6 ? -0.641 45.75 24.125 1 38.5 6 HIS B N 1
ATOM 3519 C CA . HIS B 1 6 ? -1.026 44.375 23.906 1 38.5 6 HIS B CA 1
ATOM 3520 C C . HIS B 1 6 ? -0.008 43.656 23.031 1 38.5 6 HIS B C 1
ATOM 3522 O O . HIS B 1 6 ? -0.229 42.5 22.625 1 38.5 6 HIS B O 1
ATOM 3528 N N . ASN B 1 7 ? 0.753 44.281 22.125 1 41.56 7 ASN B N 1
ATOM 3529 C CA . ASN B 1 7 ? 1.555 43.625 21.094 1 41.56 7 ASN B CA 1
ATOM 3530 C C . ASN B 1 7 ? 2.678 42.781 21.719 1 41.56 7 ASN B C 1
ATOM 3532 O O . ASN B 1 7 ? 3.854 43.125 21.578 1 41.56 7 ASN B O 1
ATOM 3536 N N . GLU B 1 8 ? 2.801 42.531 22.906 1 54.78 8 GLU B N 1
ATOM 3537 C CA . GLU B 1 8 ? 4.016 41.844 23.297 1 54.78 8 GLU B CA 1
ATOM 3538 C C . GLU B 1 8 ? 4.277 40.656 22.375 1 54.78 8 GLU B C 1
ATOM 3540 O O . GLU B 1 8 ? 3.508 39.688 22.375 1 54.78 8 GLU B O 1
ATOM 3545 N N . GLY B 1 9 ? 4.68 40.812 21.094 1 81.62 9 GLY B N 1
ATOM 3546 C CA . GLY B 1 9 ? 5.027 40.094 19.891 1 81.62 9 GLY B CA 1
ATOM 3547 C C . GLY B 1 9 ? 5.93 38.906 20.156 1 81.62 9 GLY B C 1
ATOM 3548 O O . GLY B 1 9 ? 6.266 38.594 21.312 1 81.62 9 GLY B O 1
ATOM 3549 N N . PHE B 1 10 ? 6.164 38 19.312 1 94.38 10 PHE B N 1
ATOM 3550 C CA . PHE B 1 10 ? 6.926 36.781 19.406 1 94.38 10 PHE B CA 1
ATOM 3551 C C . PHE B 1 10 ? 8.383 37.062 19.734 1 94.38 10 PHE B C 1
ATOM 3553 O O . PHE B 1 10 ? 9.102 36.156 20.188 1 94.38 10 PHE B O 1
ATOM 3560 N N . ARG B 1 11 ? 8.891 38.344 19.734 1 94.94 11 ARG B N 1
ATOM 3561 C CA . ARG B 1 11 ? 10.312 38.625 19.859 1 94.94 11 ARG B CA 1
ATOM 3562 C C . ARG B 1 11 ? 10.789 38.5 21.297 1 94.94 11 ARG B C 1
ATOM 3564 O O . ARG B 1 11 ? 11.961 38.25 21.547 1 94.94 11 ARG B O 1
ATOM 3571 N N . GLN B 1 12 ? 9.875 38.781 22.25 1 94.94 12 GLN B N 1
ATOM 3572 C CA . GLN B 1 12 ? 10.25 38.625 23.656 1 94.94 12 GLN B CA 1
ATOM 3573 C C . GLN B 1 12 ? 10.586 37.156 23.969 1 94.94 12 GLN B C 1
ATOM 3575 O O . GLN B 1 12 ? 11.172 36.875 25.016 1 94.94 12 GLN B O 1
ATOM 3580 N N . TYR B 1 13 ? 10.234 36.281 23.078 1 96.31 13 TYR B N 1
ATOM 3581 C CA . TYR B 1 13 ? 10.438 34.844 23.312 1 96.31 13 TYR B CA 1
ATOM 3582 C C . TYR B 1 13 ? 11.562 34.312 22.438 1 96.31 13 TYR B C 1
ATOM 3584 O O . TYR B 1 13 ? 11.672 33.094 22.25 1 96.31 13 TYR B O 1
ATOM 3592 N N . LEU B 1 14 ? 12.359 35.188 21.875 1 96.38 14 LEU B N 1
ATOM 3593 C CA . LEU B 1 14 ? 13.523 34.719 21.141 1 96.38 14 LEU B CA 1
ATOM 3594 C C . LEU B 1 14 ? 14.5 33.969 22.062 1 96.38 14 LEU B C 1
ATOM 3596 O O . LEU B 1 14 ? 14.758 34.438 23.172 1 96.38 14 LEU B O 1
ATOM 3600 N N . PRO B 1 15 ? 14.984 32.906 21.578 1 95.62 15 PRO B N 1
ATOM 3601 C CA . PRO B 1 15 ? 15.891 32.125 22.453 1 95.62 15 PRO B CA 1
ATOM 3602 C C . PRO B 1 15 ? 17.297 32.75 22.516 1 95.62 15 PRO B C 1
ATOM 3604 O O . PRO B 1 15 ? 17.656 33.562 21.672 1 95.62 15 PRO B O 1
ATOM 3607 N N . ASP B 1 16 ? 17.984 32.344 23.625 1 96.44 16 ASP B N 1
ATOM 3608 C CA . ASP B 1 16 ? 19.422 32.625 23.688 1 96.44 16 ASP B CA 1
ATOM 3609 C C . ASP B 1 16 ? 20.172 31.703 22.703 1 96.44 16 ASP B C 1
ATOM 3611 O O . ASP B 1 16 ? 20.312 30.516 22.953 1 96.44 16 ASP B O 1
ATOM 3615 N N . LEU B 1 17 ? 20.719 32.25 21.703 1 96.62 17 LEU B N 1
ATOM 3616 C CA . LEU B 1 17 ? 21.328 31.5 20.625 1 96.62 17 LEU B CA 1
ATOM 3617 C C . LEU B 1 17 ? 22.688 30.938 21.031 1 96.62 17 LEU B C 1
ATOM 3619 O O . LEU B 1 17 ? 23.266 30.125 20.312 1 96.62 17 LEU B O 1
ATOM 3623 N N . ASN B 1 18 ? 23.125 31.266 22.203 1 96.31 18 ASN B N 1
ATOM 3624 C CA . ASN B 1 18 ? 24.375 30.734 22.719 1 96.31 18 ASN B CA 1
ATOM 3625 C C . ASN B 1 18 ? 24.188 29.359 23.359 1 96.31 18 ASN B C 1
ATOM 3627 O O . ASN B 1 18 ? 25.156 28.672 23.672 1 96.31 18 ASN B O 1
ATOM 3631 N N . GLN B 1 19 ? 22.984 29 23.484 1 95.31 19 GLN B N 1
ATOM 3632 C CA . GLN B 1 19 ? 22.719 27.672 24.016 1 95.31 19 GLN B CA 1
ATOM 3633 C C . GLN B 1 19 ? 23.266 26.594 23.078 1 95.31 19 GLN B C 1
ATOM 3635 O O . GLN B 1 19 ? 23.266 26.75 21.859 1 95.31 19 GLN B O 1
ATOM 3640 N N . PRO B 1 20 ? 23.703 25.469 23.609 1 94.19 20 PRO B N 1
ATOM 3641 C CA . PRO B 1 20 ? 24.312 24.391 22.828 1 94.19 20 PRO B CA 1
ATOM 3642 C C . PRO B 1 20 ? 23.438 23.938 21.672 1 94.19 20 PRO B C 1
ATOM 3644 O O . PRO B 1 20 ? 23.938 23.641 20.578 1 94.19 20 PRO B O 1
ATOM 3647 N N . ARG B 1 21 ? 22.188 23.906 21.875 1 92.75 21 ARG B N 1
ATOM 3648 C CA . ARG B 1 21 ? 21.25 23.453 20.844 1 92.75 21 ARG B CA 1
ATOM 3649 C C . ARG B 1 21 ? 21.406 24.297 19.578 1 92.75 21 ARG B C 1
ATOM 3651 O O . ARG B 1 21 ? 21.531 23.7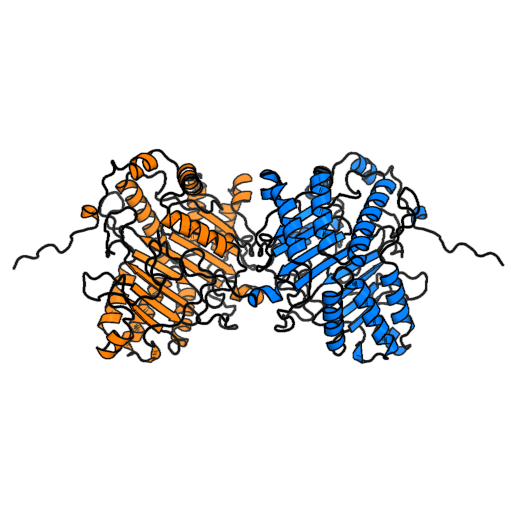5 18.484 1 92.75 21 ARG B O 1
ATOM 3658 N N . PHE B 1 22 ? 21.438 25.578 19.766 1 95.69 22 PHE B N 1
ATOM 3659 C CA . PHE B 1 22 ? 21.469 26.453 18.609 1 95.69 22 PHE B CA 1
ATOM 3660 C C . PHE B 1 22 ? 22.875 26.578 18.047 1 95.69 22 PHE B C 1
ATOM 3662 O O . PHE B 1 22 ? 23.062 26.719 16.828 1 95.69 22 PHE B O 1
ATOM 3669 N N . GLN B 1 23 ? 23.906 26.469 18.938 1 96.19 23 GLN B N 1
ATOM 3670 C CA . GLN B 1 23 ? 25.281 26.469 18.469 1 96.19 23 GLN B CA 1
ATOM 3671 C C . GLN B 1 23 ? 25.578 25.25 17.609 1 96.19 23 GLN B C 1
ATOM 3673 O O . GLN B 1 23 ? 26.281 25.359 16.594 1 96.19 23 GLN B O 1
ATOM 3678 N N . ASN B 1 24 ? 25.062 24.172 18 1 94.88 24 ASN B N 1
ATOM 3679 C CA . ASN B 1 24 ? 25.234 22.953 17.219 1 94.88 24 ASN B CA 1
ATOM 3680 C C . ASN B 1 24 ? 24.438 22.984 15.922 1 94.88 24 ASN B C 1
ATOM 3682 O O . ASN B 1 24 ? 24.938 22.578 14.875 1 94.88 24 ASN B O 1
ATOM 3686 N N . MET B 1 25 ? 23.25 23.453 16 1 95.38 25 MET B N 1
ATOM 3687 C CA . MET B 1 25 ? 22.375 23.531 14.836 1 95.38 25 MET B CA 1
ATOM 3688 C C . MET B 1 25 ? 23 24.375 13.734 1 95.38 25 MET B C 1
ATOM 3690 O O . MET B 1 25 ? 22.906 24.047 12.547 1 95.38 25 MET B O 1
ATOM 3694 N N . LYS B 1 26 ? 23.656 25.406 14.164 1 95.69 26 LYS B N 1
ATOM 3695 C CA . LYS B 1 26 ? 24.266 26.344 13.234 1 95.69 26 LYS B CA 1
ATOM 3696 C C . LYS B 1 26 ? 25.359 25.688 12.398 1 95.69 26 LYS B C 1
ATOM 3698 O O . LYS B 1 26 ? 25.656 26.125 11.289 1 95.69 26 LYS B O 1
ATOM 3703 N N . LYS B 1 27 ? 25.859 24.594 12.859 1 96.25 27 LYS B N 1
ATOM 3704 C CA . LYS B 1 27 ? 27.016 23.953 12.234 1 96.25 27 LYS B CA 1
ATOM 3705 C C . LYS B 1 27 ? 26.578 22.734 11.422 1 96.25 27 LYS B C 1
ATOM 3707 O O . LYS B 1 27 ? 27.422 22.062 10.805 1 96.25 27 LYS B O 1
ATOM 3712 N N . GLN B 1 28 ? 25.344 22.469 11.375 1 96.62 28 GLN B N 1
ATOM 3713 C CA . GLN B 1 28 ? 24.859 21.219 10.797 1 96.62 28 GLN B CA 1
ATOM 3714 C C . GLN B 1 28 ? 24.016 21.484 9.555 1 96.62 28 GLN B C 1
ATOM 3716 O O . GLN B 1 28 ? 23.375 22.531 9.445 1 96.62 28 GLN B O 1
ATOM 3721 N N . ASP B 1 29 ? 24.016 20.531 8.633 1 96.12 29 ASP B N 1
ATOM 3722 C CA . ASP B 1 29 ? 23.016 20.5 7.578 1 96.12 29 ASP B CA 1
ATOM 3723 C C . ASP B 1 29 ? 21.828 19.625 7.973 1 96.12 29 ASP B C 1
ATOM 3725 O O . ASP B 1 29 ? 21.781 19.094 9.086 1 96.12 29 ASP B O 1
ATOM 3729 N N . ALA B 1 30 ? 20.906 19.547 7.117 1 96.62 30 ALA B N 1
ATOM 3730 C CA . ALA B 1 30 ? 19.656 18.859 7.438 1 96.62 30 ALA B CA 1
ATOM 3731 C C . ALA B 1 30 ? 19.891 17.391 7.715 1 96.62 30 ALA B C 1
ATOM 3733 O O . ALA B 1 30 ? 19.219 16.797 8.57 1 96.62 30 ALA B O 1
ATOM 3734 N N . TYR B 1 31 ? 20.844 16.734 7.016 1 97.31 31 TYR B N 1
ATOM 3735 C CA . TYR B 1 31 ? 21.125 15.312 7.16 1 97.31 31 TYR B CA 1
ATOM 3736 C C . TYR B 1 31 ? 21.844 15.023 8.469 1 97.31 31 TYR B C 1
ATOM 3738 O O . TYR B 1 31 ? 21.469 14.094 9.195 1 97.31 31 TYR B O 1
ATOM 3746 N N . GLU B 1 32 ? 22.859 15.852 8.734 1 97.44 32 GLU B N 1
ATOM 3747 C CA . GLU B 1 32 ? 23.578 15.719 9.992 1 97.44 32 GLU B CA 1
ATOM 3748 C C . GLU B 1 32 ? 22.656 15.938 11.188 1 97.44 32 GLU B C 1
ATOM 3750 O O . GLU B 1 32 ? 22.719 15.203 12.172 1 97.44 32 GLU B O 1
ATOM 3755 N N . TYR B 1 33 ? 21.828 16.953 11.047 1 96.88 33 TYR B N 1
ATOM 3756 C CA . TYR B 1 33 ? 20.891 17.297 12.109 1 96.88 33 TYR B CA 1
ATOM 3757 C C . TYR B 1 33 ? 19.953 16.125 12.414 1 96.88 33 TYR B C 1
ATOM 3759 O O . TYR B 1 33 ? 19.766 15.766 13.578 1 96.88 33 TYR B O 1
ATOM 3767 N N . ALA B 1 34 ? 19.406 15.492 11.422 1 97 34 ALA B N 1
ATOM 3768 C CA . ALA B 1 34 ? 18.5 14.367 11.57 1 97 34 ALA B CA 1
ATOM 3769 C C . ALA B 1 34 ? 19.219 13.141 12.125 1 97 34 ALA B C 1
ATOM 3771 O O . ALA B 1 34 ? 18.703 12.445 12.992 1 97 34 ALA B O 1
ATOM 3772 N N . GLU B 1 35 ? 20.391 12.875 11.641 1 96.81 35 GLU B N 1
ATOM 3773 C CA . GLU B 1 35 ? 21.172 11.711 12.07 1 96.81 35 GLU B CA 1
ATOM 3774 C C . GLU B 1 35 ? 21.516 11.805 13.547 1 96.81 35 GLU B C 1
ATOM 3776 O O . GLU B 1 35 ? 21.453 10.812 14.273 1 96.81 35 GLU B O 1
ATOM 3781 N N . ILE B 1 36 ? 21.969 12.953 13.945 1 96.25 36 ILE B N 1
ATOM 3782 C CA . ILE B 1 36 ? 22.344 13.164 15.336 1 96.25 36 ILE B CA 1
ATOM 3783 C C . ILE B 1 36 ? 21.125 12.969 16.234 1 96.25 36 ILE B C 1
ATOM 3785 O O . ILE B 1 36 ? 21.219 12.359 17.297 1 96.25 36 ILE B O 1
ATOM 3789 N N . PHE B 1 37 ? 19.984 13.477 15.805 1 96.06 37 PHE B N 1
ATOM 3790 C CA . PHE B 1 37 ? 18.75 13.297 16.547 1 96.06 37 PHE B CA 1
ATOM 3791 C C . PHE B 1 37 ? 18.391 11.812 16.672 1 96.06 37 PHE B C 1
ATOM 3793 O O . PHE B 1 37 ? 18.109 11.328 17.766 1 96.06 37 PHE B O 1
ATOM 3800 N N . LYS B 1 38 ? 18.438 11.07 15.555 1 95.19 38 LYS B N 1
ATOM 3801 C CA . LYS B 1 38 ? 18.047 9.672 15.508 1 95.19 38 LYS B CA 1
ATOM 3802 C C . LYS B 1 38 ? 18.969 8.812 16.359 1 95.19 38 LYS B C 1
ATOM 3804 O O . LYS B 1 38 ? 18.516 7.922 17.078 1 95.19 38 LYS B O 1
ATOM 3809 N N . LYS B 1 39 ? 20.234 9.141 16.359 1 94.88 39 LYS B N 1
ATOM 3810 C CA . LYS B 1 39 ? 21.234 8.336 17.062 1 94.88 39 LYS B CA 1
ATOM 3811 C C . LYS B 1 39 ? 21.391 8.789 18.516 1 94.88 39 LYS B C 1
ATOM 3813 O O . LYS B 1 39 ? 21.578 7.965 19.406 1 94.88 39 LYS B O 1
ATOM 3818 N N . GLY B 1 40 ? 21.328 10.086 18.672 1 94.12 40 GLY B N 1
ATOM 3819 C CA . GLY B 1 40 ? 21.578 10.656 19.984 1 94.12 40 GLY B CA 1
ATOM 3820 C C . GLY B 1 40 ? 20.391 10.562 20.922 1 94.12 40 GLY B C 1
ATOM 3821 O O . GLY B 1 40 ? 20.562 10.57 22.141 1 94.12 40 GLY B O 1
ATOM 3822 N N . GLY B 1 41 ? 19.219 10.633 20.312 1 92.94 41 GLY B N 1
ATOM 3823 C CA . GLY B 1 41 ? 18.016 10.477 21.109 1 92.94 41 GLY B CA 1
ATOM 3824 C C . GLY B 1 41 ? 17.688 11.695 21.938 1 92.94 41 GLY B C 1
ATOM 3825 O O . GLY B 1 41 ? 17.078 11.578 23.016 1 92.94 41 GLY B O 1
ATOM 3826 N N . GLN B 1 42 ? 18.172 12.82 21.516 1 89.38 42 GLN B N 1
ATOM 3827 C CA . GLN B 1 42 ? 17.922 14.062 22.25 1 89.38 42 GLN B CA 1
ATOM 3828 C C . GLN B 1 42 ? 17.141 15.047 21.391 1 89.38 42 GLN B C 1
ATOM 3830 O O . GLN B 1 42 ? 17.438 15.234 20.203 1 89.38 42 GLN B O 1
ATOM 3835 N N . PRO B 1 43 ? 16.203 15.695 21.984 1 89.12 43 PRO B N 1
ATOM 3836 C CA . PRO B 1 43 ? 15.648 15.484 23.328 1 89.12 43 PRO B CA 1
ATOM 3837 C C . PRO B 1 43 ? 14.828 14.203 23.438 1 89.12 43 PRO B C 1
ATOM 3839 O O . PRO B 1 43 ? 14.211 13.781 22.453 1 89.12 43 PRO B O 1
ATOM 3842 N N . PRO B 1 44 ? 14.797 13.586 24.531 1 90.62 44 PRO B N 1
ATOM 3843 C CA . PRO B 1 44 ? 14.219 12.242 24.672 1 90.62 44 PRO B CA 1
ATOM 3844 C C . PRO B 1 44 ? 12.719 12.219 24.375 1 90.62 44 PRO B C 1
ATOM 3846 O O . PRO B 1 44 ? 12.211 11.227 23.828 1 90.62 44 PRO B O 1
ATOM 3849 N N . TRP B 1 45 ? 11.969 13.242 24.688 1 89.25 45 TRP B N 1
ATOM 3850 C CA . TRP B 1 45 ? 10.523 13.234 24.469 1 89.25 45 TRP B CA 1
ATOM 3851 C C . TRP B 1 45 ? 10.203 13.227 22.984 1 89.25 45 TRP B C 1
ATOM 3853 O O . TRP B 1 45 ? 9.281 12.539 22.547 1 89.25 45 TRP B O 1
ATOM 3863 N N . LEU B 1 46 ? 11.016 13.953 22.25 1 90.94 46 LEU B N 1
ATOM 3864 C CA . LEU B 1 46 ? 10.781 13.984 20.812 1 90.94 46 LEU B CA 1
ATOM 3865 C C . LEU B 1 46 ? 11.266 12.703 20.156 1 90.94 46 LEU B C 1
ATOM 3867 O O . LEU B 1 46 ? 10.641 12.203 19.219 1 90.94 46 LEU B O 1
ATOM 3871 N N . HIS B 1 47 ? 12.414 12.219 20.641 1 94.25 47 HIS B N 1
ATOM 3872 C CA . HIS B 1 47 ? 12.914 10.953 20.125 1 94.25 47 HIS B CA 1
ATOM 3873 C C . HIS B 1 47 ? 11.938 9.812 20.422 1 94.25 47 HIS B C 1
ATOM 3875 O O . HIS B 1 47 ? 11.719 8.945 19.578 1 94.25 47 HIS B O 1
ATOM 3881 N N . GLY B 1 48 ? 11.406 9.852 21.641 1 94 48 GLY B N 1
ATOM 3882 C CA . GLY B 1 48 ? 10.383 8.867 21.969 1 94 48 GLY B CA 1
ATOM 3883 C C . GLY B 1 48 ? 9.18 8.93 21.047 1 94 48 GLY B C 1
ATOM 3884 O O . GLY B 1 48 ? 8.648 7.895 20.641 1 94 48 GLY B O 1
ATOM 3885 N N . LEU B 1 49 ? 8.742 10.094 20.703 1 93.94 49 LEU B N 1
ATOM 3886 C CA . LEU B 1 49 ? 7.637 10.266 19.766 1 93.94 49 LEU B CA 1
ATOM 3887 C C . LEU B 1 49 ? 8 9.727 18.391 1 93.94 49 LEU B C 1
ATOM 3889 O O . LEU B 1 49 ? 7.184 9.07 17.734 1 93.94 49 LEU B O 1
ATOM 3893 N N . TYR B 1 50 ? 9.234 10.008 18.016 1 94.88 50 TYR B N 1
ATOM 3894 C CA . TYR B 1 50 ? 9.711 9.492 16.734 1 94.88 50 TYR B CA 1
ATOM 3895 C C . TYR B 1 50 ? 9.641 7.965 16.703 1 94.88 50 TYR B C 1
ATOM 3897 O O . TYR B 1 50 ? 9.141 7.383 15.734 1 94.88 50 TYR B O 1
ATOM 3905 N N . LEU B 1 51 ? 10.07 7.348 17.719 1 95.06 51 LEU B N 1
ATOM 3906 C CA . LEU B 1 51 ? 10.016 5.895 17.797 1 95.06 51 LEU B CA 1
ATOM 3907 C C . LEU B 1 51 ? 8.57 5.398 17.781 1 95.06 51 LEU B C 1
ATOM 3909 O O . LEU B 1 51 ? 8.273 4.387 17.141 1 95.06 51 LEU B O 1
ATOM 3913 N N . HIS B 1 52 ? 7.707 6.129 18.438 1 94.94 52 HIS B N 1
ATOM 3914 C CA . HIS B 1 52 ? 6.285 5.805 18.422 1 94.94 52 HIS B CA 1
ATOM 3915 C C . HIS B 1 52 ? 5.715 5.945 17.016 1 94.94 52 HIS B C 1
ATOM 3917 O O . HIS B 1 52 ? 4.957 5.086 16.547 1 94.94 52 HIS B O 1
ATOM 3923 N N . TRP B 1 53 ? 6.133 7.008 16.328 1 96 53 TRP B N 1
ATOM 3924 C CA . TRP B 1 53 ? 5.699 7.234 14.961 1 96 53 TRP B CA 1
ATOM 3925 C C . TRP B 1 53 ? 6.133 6.086 14.055 1 96 53 TRP B C 1
ATOM 3927 O O . TRP B 1 53 ? 5.363 5.641 13.195 1 96 53 TRP B O 1
ATOM 3937 N N . ARG B 1 54 ? 7.324 5.656 14.258 1 94.88 54 ARG B N 1
ATOM 3938 C CA . ARG B 1 54 ? 7.832 4.551 13.453 1 94.88 54 ARG B CA 1
ATOM 3939 C C . ARG B 1 54 ? 7.008 3.287 13.68 1 94.88 54 ARG B C 1
ATOM 3941 O O . ARG B 1 54 ? 6.738 2.537 12.734 1 94.88 54 ARG B O 1
ATOM 3948 N N . LYS B 1 55 ? 6.633 3.08 14.906 1 95.12 55 LYS B N 1
ATOM 3949 C CA . LYS B 1 55 ? 5.773 1.942 15.219 1 95.12 55 LYS B CA 1
ATOM 3950 C C . LYS B 1 55 ? 4.414 2.074 14.531 1 95.12 55 LYS B C 1
ATOM 3952 O O . LYS B 1 55 ? 3.9 1.104 13.969 1 95.12 55 LYS B O 1
ATOM 3957 N N . LEU B 1 56 ? 3.875 3.242 14.57 1 96.62 56 LEU B N 1
ATOM 3958 C CA . LEU B 1 56 ? 2.588 3.492 13.93 1 96.62 56 LEU B CA 1
ATOM 3959 C C . LEU B 1 56 ? 2.684 3.311 12.422 1 96.62 56 LEU B C 1
ATOM 3961 O O . LEU B 1 56 ? 1.773 2.758 11.797 1 96.62 56 LEU B O 1
ATOM 3965 N N . PHE B 1 57 ? 3.771 3.75 11.891 1 96.88 57 PHE B N 1
ATOM 3966 C CA . PHE B 1 57 ? 3.984 3.668 10.453 1 96.88 57 PHE B CA 1
ATOM 3967 C C . PHE B 1 57 ? 3.982 2.217 9.984 1 96.88 57 PHE B C 1
ATOM 3969 O O . PHE B 1 57 ? 3.562 1.917 8.867 1 96.88 57 PHE B O 1
ATOM 3976 N N . ASN B 1 58 ? 4.402 1.317 10.789 1 94.88 58 ASN B N 1
ATOM 3977 C CA . ASN B 1 58 ? 4.59 -0.081 10.422 1 94.88 58 ASN B CA 1
ATOM 3978 C C . ASN B 1 58 ? 3.262 -0.827 10.352 1 94.88 58 ASN B C 1
ATOM 3980 O O . ASN B 1 58 ? 3.195 -1.94 9.828 1 94.88 58 ASN B O 1
ATOM 3984 N N . GLU B 1 59 ? 2.197 -0.179 10.758 1 94.56 59 GLU B N 1
ATOM 3985 C CA . GLU B 1 59 ? 0.883 -0.815 10.734 1 94.56 59 GLU B CA 1
ATOM 3986 C C . GLU B 1 59 ? 0.245 -0.715 9.352 1 94.56 59 GLU B C 1
ATOM 3988 O O . GLU B 1 59 ? 0.484 0.247 8.617 1 94.56 59 GLU B O 1
ATOM 3993 N N . PRO B 1 60 ? -0.572 -1.749 9.07 1 96.19 60 PRO B N 1
ATOM 3994 C CA . PRO B 1 60 ? -1.395 -1.527 7.883 1 96.19 60 PRO B CA 1
ATOM 3995 C C . PRO B 1 60 ? -2.277 -0.287 7.996 1 96.19 60 PRO B C 1
ATOM 3997 O O . PRO B 1 60 ? -2.783 0.017 9.078 1 96.19 60 PRO B O 1
ATOM 4000 N N . TYR B 1 61 ? -2.42 0.365 6.875 1 97 61 TYR B N 1
ATOM 4001 C CA . TYR B 1 61 ? -3.273 1.548 6.844 1 97 61 TYR B CA 1
ATOM 4002 C C . TYR B 1 61 ? -4.734 1.173 7.059 1 97 61 TYR B C 1
ATOM 4004 O O . TYR B 1 61 ? -5.242 0.238 6.434 1 97 61 TYR B O 1
ATOM 4012 N N . GLN B 1 62 ? -5.488 1.948 7.895 1 95.69 62 GLN B N 1
ATOM 4013 C CA . GLN B 1 62 ? -6.914 1.738 8.117 1 95.69 62 GLN B CA 1
ATOM 4014 C C . GLN B 1 62 ? -7.699 3.035 7.934 1 95.69 62 GLN B C 1
ATOM 4016 O O . GLN B 1 62 ? -8.875 3.008 7.562 1 95.69 62 GLN B O 1
ATOM 4021 N N . GLY B 1 63 ? -7.098 4.16 8.242 1 96.94 63 GLY B N 1
ATOM 4022 C CA . GLY B 1 63 ? -7.762 5.449 8.203 1 96.94 63 GLY B CA 1
ATOM 4023 C C . GLY B 1 63 ? -8.227 5.93 9.562 1 96.94 63 GLY B C 1
ATOM 4024 O O . GLY B 1 63 ? -8.469 5.121 10.461 1 96.94 63 GLY B O 1
ATOM 4025 N N . VAL B 1 64 ? -8.344 7.219 9.719 1 98.06 64 VAL B N 1
ATOM 4026 C CA . VAL B 1 64 ? -8.891 7.812 10.938 1 98.06 64 VAL B CA 1
ATOM 4027 C C . VAL B 1 64 ? -10.383 7.516 11.031 1 98.06 64 VAL B C 1
ATOM 4029 O O . VAL B 1 64 ? -11.102 7.602 10.031 1 98.06 64 VAL B O 1
ATOM 4032 N N . THR B 1 65 ? -10.844 7.152 12.18 1 97.75 65 THR B N 1
ATOM 4033 C CA . THR B 1 65 ? -12.25 6.887 12.422 1 97.75 65 THR B CA 1
ATOM 4034 C C . THR B 1 65 ? -12.695 7.504 13.75 1 97.75 65 THR B C 1
ATOM 4036 O O . THR B 1 65 ? -11.867 7.938 14.547 1 97.75 65 THR B O 1
ATOM 4039 N N . SER B 1 66 ? -14.016 7.566 13.922 1 98.19 66 SER B N 1
ATOM 4040 C CA . SER B 1 66 ? -14.547 8.07 15.18 1 98.19 66 SER B CA 1
ATOM 4041 C C . SER B 1 66 ? -14.742 6.949 16.188 1 98.19 66 SER B C 1
ATOM 4043 O O . SER B 1 66 ? -14.805 7.195 17.391 1 98.19 66 SER B O 1
ATOM 4045 N N . ASP B 1 67 ? -14.789 5.645 15.734 1 96.5 67 ASP B N 1
ATOM 4046 C CA . ASP B 1 67 ? -15.156 4.562 16.641 1 96.5 67 ASP B CA 1
ATOM 4047 C C . ASP B 1 67 ? -14.414 3.275 16.297 1 96.5 67 ASP B C 1
ATOM 4049 O O . ASP B 1 67 ? -14.766 2.199 16.781 1 96.5 67 ASP B O 1
ATOM 4053 N N . GLY B 1 68 ? -13.539 3.35 15.367 1 94.94 68 GLY B N 1
ATOM 4054 C CA . GLY B 1 68 ? -12.727 2.191 15.031 1 94.94 68 GLY B CA 1
ATOM 4055 C C . GLY B 1 68 ? -13.242 1.436 13.82 1 94.94 68 GLY B C 1
ATOM 4056 O O . GLY B 1 68 ? -12.617 0.472 13.367 1 94.94 68 GLY B O 1
ATOM 4057 N N . VAL B 1 69 ? -14.328 1.905 13.266 1 94.25 69 VAL B N 1
ATOM 4058 C CA . VAL B 1 69 ? -14.938 1.222 12.125 1 94.25 69 VAL B CA 1
ATOM 4059 C C . VAL B 1 69 ? -15.031 2.176 10.938 1 94.25 69 VAL B C 1
ATOM 4061 O O . VAL B 1 69 ? -15.648 3.238 11.031 1 94.25 69 VAL B O 1
ATOM 4064 N N . VAL B 1 70 ? -14.445 1.779 9.891 1 95.56 70 VAL B N 1
ATOM 4065 C CA . VAL B 1 70 ? -14.484 2.594 8.68 1 95.56 70 VAL B CA 1
ATOM 4066 C C . VAL B 1 70 ? -15.891 2.574 8.086 1 95.56 70 VAL B C 1
ATOM 4068 O O . VAL B 1 70 ? -16.516 1.512 7.977 1 95.56 70 VAL B O 1
ATOM 4071 N N . ARG B 1 71 ? -16.422 3.729 7.77 1 96.69 71 ARG B N 1
ATOM 4072 C CA . ARG B 1 71 ? -17.688 3.844 7.055 1 96.69 71 ARG B CA 1
ATOM 4073 C C . ARG B 1 71 ? -17.453 3.957 5.551 1 96.69 71 ARG B C 1
ATOM 4075 O O . ARG B 1 71 ? -16.797 4.891 5.086 1 96.69 71 ARG B O 1
ATOM 4082 N N . ASP B 1 72 ? -18.062 3.078 4.754 1 92.19 72 ASP B N 1
ATOM 4083 C CA . ASP B 1 72 ? -17.891 3.055 3.307 1 92.19 72 ASP B CA 1
ATOM 4084 C C . ASP B 1 72 ? -18.922 3.932 2.617 1 92.19 72 ASP B C 1
ATOM 4086 O O . ASP B 1 72 ? -19.938 4.309 3.227 1 92.19 72 ASP B O 1
ATOM 4090 N N . GLY B 1 73 ? -18.672 4.262 1.401 1 94.94 73 GLY B N 1
ATOM 4091 C CA . GLY B 1 73 ? -19.656 4.902 0.544 1 94.94 73 GLY B CA 1
ATOM 4092 C C . GLY B 1 73 ? -19.781 6.395 0.784 1 94.94 73 GLY B C 1
ATOM 4093 O O . GLY B 1 73 ? -20.75 7.02 0.357 1 94.94 73 GLY B O 1
ATOM 4094 N N . LEU B 1 74 ? -18.828 6.996 1.456 1 98 74 LEU B N 1
ATOM 4095 C CA . LEU B 1 74 ? -18.906 8.414 1.785 1 98 74 LEU B CA 1
ATOM 4096 C C . LEU B 1 74 ? -18.328 9.266 0.652 1 98 74 LEU B C 1
ATOM 4098 O O . LEU B 1 74 ? -18.594 10.469 0.586 1 98 74 LEU B O 1
ATOM 4102 N N . PHE B 1 75 ? -17.516 8.641 -0.2 1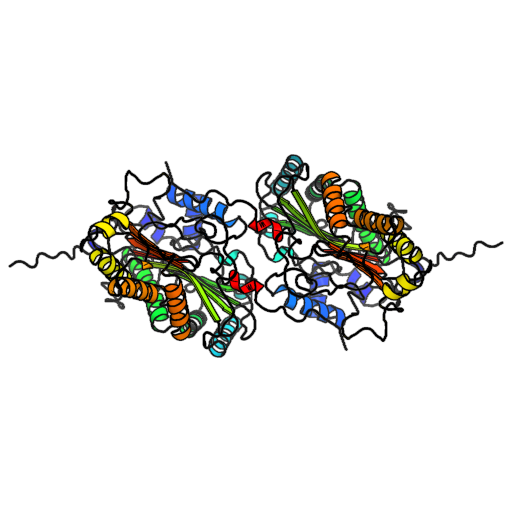 98.06 75 PHE B N 1
ATOM 4103 C CA . PHE B 1 75 ? -16.812 9.344 -1.265 1 98.06 75 PHE B CA 1
ATOM 4104 C C . PHE B 1 75 ? -17.062 8.68 -2.611 1 98.06 75 PHE B C 1
ATOM 4106 O O . PHE B 1 75 ? -17.094 7.449 -2.705 1 98.06 75 PHE B O 1
ATOM 4113 N N . GLU B 1 76 ? -17.266 9.445 -3.623 1 97.56 76 GLU B N 1
ATOM 4114 C CA . GLU B 1 76 ? -17.562 8.93 -4.957 1 97.56 76 GLU B CA 1
ATOM 4115 C C . GLU B 1 76 ? -16.672 9.578 -6.008 1 97.56 76 GLU B C 1
ATOM 4117 O O . GLU B 1 76 ? -16.094 10.648 -5.766 1 97.56 76 GLU B O 1
ATOM 4122 N N . LEU B 1 77 ? -16.484 8.906 -7.094 1 97.94 77 LEU B N 1
ATOM 4123 C CA . LEU B 1 77 ? -15.812 9.539 -8.227 1 97.94 77 LEU B CA 1
ATOM 4124 C C . LEU B 1 77 ? -16.672 10.664 -8.805 1 97.94 77 LEU B C 1
ATOM 4126 O O . LEU B 1 77 ? -17.891 10.531 -8.898 1 97.94 77 LEU B O 1
ATOM 4130 N N . GLN B 1 78 ? -16.031 11.734 -9.094 1 98.06 78 GLN B N 1
ATOM 4131 C CA . GLN B 1 78 ? -16.781 12.875 -9.602 1 98.06 78 GLN B CA 1
ATOM 4132 C C . GLN B 1 78 ? -15.891 13.844 -10.352 1 98.06 78 GLN B C 1
ATOM 4134 O O . GLN B 1 78 ? -14.664 13.773 -10.25 1 98.06 78 GLN B O 1
ATOM 4139 N N . ASP B 1 79 ? -16.562 14.711 -11.102 1 98.19 79 ASP B N 1
ATOM 4140 C CA . ASP B 1 79 ? -15.852 15.766 -11.836 1 98.19 79 ASP B CA 1
ATOM 4141 C C . ASP B 1 79 ? -15.719 17.031 -10.984 1 98.19 79 ASP B C 1
ATOM 4143 O O . ASP B 1 79 ? -16.719 17.672 -10.648 1 98.19 79 ASP B O 1
ATOM 4147 N N . GLU B 1 80 ? -14.523 17.344 -10.703 1 98.5 80 GLU B N 1
ATOM 4148 C CA . GLU B 1 80 ? -14.305 18.516 -9.867 1 98.5 80 GLU B CA 1
ATOM 4149 C C . GLU B 1 80 ? -13.641 19.641 -10.664 1 98.5 80 GLU B C 1
ATOM 4151 O O . GLU B 1 80 ? -13.297 20.688 -10.109 1 98.5 80 GLU B O 1
ATOM 4156 N N . GLY B 1 81 ? -13.414 19.406 -11.898 1 97.94 81 GLY B N 1
ATOM 4157 C CA . GLY B 1 81 ? -13.078 20.438 -12.867 1 97.94 81 GLY B CA 1
ATOM 4158 C C . GLY B 1 81 ? -11.656 20.938 -12.742 1 97.94 81 GLY B C 1
ATOM 4159 O O . GLY B 1 81 ? -11.336 22.047 -13.164 1 97.94 81 GLY B O 1
ATOM 4160 N N . ILE B 1 82 ? -10.805 20.188 -12.125 1 97.94 82 ILE B N 1
ATOM 4161 C CA . ILE B 1 82 ? -9.438 20.672 -12.008 1 97.94 82 ILE B CA 1
ATOM 4162 C C . ILE B 1 82 ? -8.758 20.625 -13.367 1 97.94 82 ILE B C 1
ATOM 4164 O O . ILE B 1 82 ? -9.117 19.828 -14.227 1 97.94 82 ILE B O 1
ATOM 4168 N N . PRO B 1 83 ? -7.793 21.484 -13.602 1 98.38 83 PRO B N 1
ATOM 4169 C CA . PRO B 1 83 ? -7.102 21.516 -14.891 1 98.38 83 PRO B CA 1
ATOM 4170 C C . PRO B 1 83 ? -6.043 20.422 -15.023 1 98.38 83 PRO B C 1
ATOM 4172 O O . PRO B 1 83 ? -4.852 20.719 -15.141 1 98.38 83 PRO B O 1
ATOM 4175 N N . ILE B 1 84 ? -6.418 19.219 -15.172 1 98.81 84 ILE B N 1
ATOM 4176 C CA . ILE B 1 84 ? -5.555 18.047 -15.086 1 98.81 84 ILE B CA 1
ATOM 4177 C C . ILE B 1 84 ? -4.547 18.062 -16.234 1 98.81 84 ILE B C 1
ATOM 4179 O O . ILE B 1 84 ? -3.396 17.656 -16.062 1 98.81 84 ILE B O 1
ATOM 4183 N N . GLU B 1 85 ? -4.918 18.516 -17.422 1 98.81 85 GLU B N 1
ATOM 4184 C CA . GLU B 1 85 ? -3.994 18.547 -18.547 1 98.81 85 GLU B CA 1
ATOM 4185 C C . GLU B 1 85 ? -2.791 19.438 -18.234 1 98.81 85 GLU B C 1
ATOM 4187 O O . GLU B 1 85 ? -1.648 19.062 -18.5 1 98.81 85 GLU B O 1
ATOM 4192 N N . SER B 1 86 ? -3.086 20.609 -17.688 1 98.88 86 SER B N 1
ATOM 4193 C CA . SER B 1 86 ? -2.021 21.547 -17.359 1 98.88 86 SER B CA 1
ATOM 4194 C C . SER B 1 86 ? -1.136 21 -16.234 1 98.88 86 SER B C 1
ATOM 4196 O O . SER B 1 86 ? 0.084 21.172 -16.266 1 98.88 86 SER B O 1
ATOM 4198 N N . ILE B 1 87 ? -1.76 20.391 -15.273 1 98.94 87 ILE B N 1
ATOM 4199 C CA . ILE B 1 87 ? -1.017 19.828 -14.148 1 98.94 87 ILE B CA 1
ATOM 4200 C C . ILE B 1 87 ? -0.08 18.734 -14.648 1 98.94 87 ILE B C 1
ATOM 4202 O O . ILE B 1 87 ? 1.098 18.703 -14.281 1 98.94 87 ILE B O 1
ATOM 4206 N N . VAL B 1 88 ? -0.588 17.859 -15.508 1 98.94 88 VAL B N 1
ATOM 4207 C CA . VAL B 1 88 ? 0.185 16.734 -16.031 1 98.94 88 VAL B CA 1
ATOM 4208 C C . VAL B 1 88 ? 1.332 17.25 -16.891 1 98.94 88 VAL B C 1
ATOM 4210 O O . VAL B 1 88 ? 2.445 16.719 -16.844 1 98.94 88 VAL B O 1
ATOM 4213 N N . GLU B 1 89 ? 1.052 18.25 -17.688 1 98.88 89 GLU B N 1
ATOM 4214 C CA . GLU B 1 89 ? 2.107 18.844 -18.5 1 98.88 89 GLU B CA 1
ATOM 4215 C C . GLU B 1 89 ? 3.246 19.359 -17.625 1 98.88 89 GLU B C 1
ATOM 4217 O O . GLU B 1 89 ? 4.422 19.141 -17.938 1 98.88 89 GLU B O 1
ATOM 4222 N N . ALA B 1 90 ? 2.91 20.094 -16.578 1 98.88 90 ALA B N 1
ATOM 4223 C CA . ALA B 1 90 ? 3.918 20.609 -15.664 1 98.88 90 ALA B CA 1
ATOM 4224 C C . ALA B 1 90 ? 4.672 19.469 -14.969 1 98.88 90 ALA B C 1
ATOM 4226 O O . ALA B 1 90 ? 5.895 19.531 -14.82 1 98.88 90 ALA B O 1
ATOM 4227 N N . ALA B 1 91 ? 3.934 18.469 -14.562 1 98.88 91 ALA B N 1
ATOM 4228 C CA . ALA B 1 91 ? 4.555 17.328 -13.891 1 98.88 91 ALA B CA 1
ATOM 4229 C C . ALA B 1 91 ? 5.508 16.594 -14.836 1 98.88 91 ALA B C 1
ATOM 4231 O O . ALA B 1 91 ? 6.594 16.188 -14.43 1 98.88 91 ALA B O 1
ATOM 4232 N N . ASN B 1 92 ? 5.082 16.422 -16.047 1 98.81 92 ASN B N 1
ATOM 4233 C CA . ASN B 1 92 ? 5.949 15.781 -17.031 1 98.81 92 ASN B CA 1
ATOM 4234 C C . ASN B 1 92 ? 7.215 16.594 -17.281 1 98.81 92 ASN B C 1
ATOM 4236 O O . ASN B 1 92 ? 8.297 16.031 -17.438 1 98.81 92 ASN B O 1
ATOM 4240 N N . SER B 1 93 ? 7.012 17.875 -17.406 1 98.69 93 SER B N 1
ATOM 4241 C CA . SER B 1 93 ? 8.172 18.75 -17.562 1 98.69 93 SER B CA 1
ATOM 4242 C C . SER B 1 93 ? 9.156 18.578 -16.406 1 98.69 93 SER B C 1
ATOM 4244 O O . S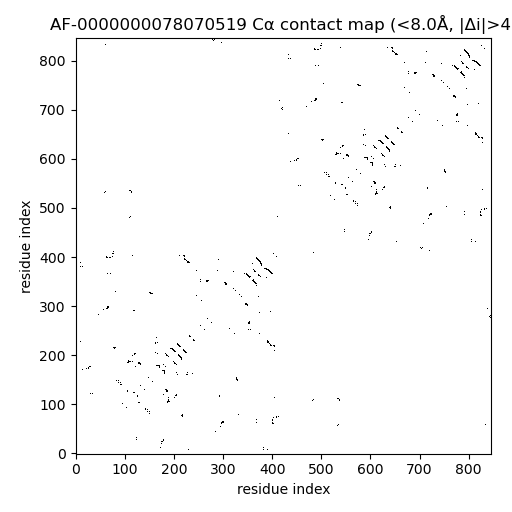ER B 1 93 ? 10.367 18.516 -16.625 1 98.69 93 SER B O 1
ATOM 4246 N N . LEU B 1 94 ? 8.68 18.484 -15.234 1 98.81 94 LEU B N 1
ATOM 4247 C CA . LEU B 1 94 ? 9.492 18.234 -14.055 1 98.81 94 LEU B CA 1
ATOM 4248 C C . LEU B 1 94 ? 10.18 16.875 -14.156 1 98.81 94 LEU B C 1
ATOM 4250 O O . LEU B 1 94 ? 11.398 16.781 -13.984 1 98.81 94 LEU B O 1
ATOM 4254 N N . CYS B 1 95 ? 9.414 15.859 -14.469 1 98.44 95 CYS B N 1
ATOM 4255 C CA . CYS B 1 95 ? 9.93 14.492 -14.531 1 98.44 95 CYS B CA 1
ATOM 4256 C C . CYS B 1 95 ? 11.055 14.383 -15.555 1 98.44 95 CYS B C 1
ATOM 4258 O O . CYS B 1 95 ? 12.055 13.703 -15.312 1 98.44 95 CYS B O 1
ATOM 4260 N N . ASN B 1 96 ? 10.883 15.023 -16.641 1 98 96 ASN B N 1
ATOM 4261 C CA . ASN B 1 96 ? 11.859 14.977 -17.719 1 98 96 ASN B CA 1
ATOM 4262 C C . ASN B 1 96 ? 13.148 15.695 -17.344 1 98 96 ASN B C 1
ATOM 4264 O O . ASN B 1 96 ? 14.188 15.508 -17.984 1 98 96 ASN B O 1
ATOM 4268 N N . SER B 1 97 ? 13.094 16.5 -16.312 1 98.25 97 SER B N 1
ATOM 4269 C CA . SER B 1 97 ? 14.25 17.297 -15.906 1 98.25 97 SER B CA 1
ATOM 4270 C C . SER B 1 97 ? 15.031 16.625 -14.781 1 98.25 97 SER B C 1
ATOM 4272 O O . SER B 1 97 ? 16.094 17.094 -14.391 1 98.25 97 SER B O 1
ATOM 4274 N N . LEU B 1 98 ? 14.539 15.531 -14.273 1 98.5 98 LEU B N 1
ATOM 4275 C CA . LEU B 1 98 ? 15.195 14.82 -13.18 1 98.5 98 LEU B CA 1
ATOM 4276 C C . LEU B 1 98 ? 16.328 13.953 -13.703 1 98.5 98 LEU B C 1
ATOM 4278 O O . LEU B 1 98 ? 16.203 13.32 -14.758 1 98.5 98 LEU B O 1
ATOM 4282 N N . SER B 1 99 ? 17.438 13.953 -12.977 1 98 99 SER B N 1
ATOM 4283 C CA . SER B 1 99 ? 18.469 12.945 -13.234 1 98 99 SER B CA 1
ATOM 4284 C C . SER B 1 99 ? 17.969 11.555 -12.859 1 98 99 SER B C 1
ATOM 4286 O O . SER B 1 99 ? 16.938 11.414 -12.203 1 98 99 SER B O 1
ATOM 4288 N N . GLU B 1 100 ? 18.641 10.57 -13.266 1 96.06 100 GLU B N 1
ATOM 4289 C CA . GLU B 1 100 ? 18.266 9.203 -12.945 1 96.06 100 GLU B CA 1
ATOM 4290 C C . GLU B 1 100 ? 18.234 8.977 -11.438 1 96.06 100 GLU B C 1
ATOM 4292 O O . GLU B 1 100 ? 17.344 8.297 -10.922 1 96.06 100 GLU B O 1
ATOM 4297 N N . GLU B 1 101 ? 19.219 9.508 -10.82 1 96.5 101 GLU B N 1
ATOM 4298 C CA . GLU B 1 101 ? 19.266 9.383 -9.367 1 96.5 101 GLU B CA 1
ATOM 4299 C C . GLU B 1 101 ? 18.078 10.078 -8.711 1 96.5 101 GLU B C 1
ATOM 4301 O O . GLU B 1 101 ? 17.469 9.539 -7.781 1 96.5 101 GLU B O 1
ATOM 4306 N N . GLN B 1 102 ? 17.719 11.258 -9.242 1 97.94 102 GLN B N 1
ATOM 4307 C CA . GLN B 1 102 ? 16.578 12.008 -8.719 1 97.94 102 GLN B CA 1
ATOM 4308 C C . GLN B 1 102 ? 15.266 11.281 -8.992 1 97.94 102 GLN B C 1
ATOM 4310 O O . GLN B 1 102 ? 14.359 11.289 -8.156 1 97.94 102 GLN B O 1
ATOM 4315 N N . LYS B 1 103 ? 15.195 10.641 -10.102 1 97.31 103 LYS B N 1
ATOM 4316 C CA . LYS B 1 103 ? 14 9.867 -10.422 1 97.31 103 LYS B CA 1
ATOM 4317 C C . LYS B 1 103 ? 13.805 8.719 -9.438 1 97.31 103 LYS B C 1
ATOM 4319 O O . LYS B 1 103 ? 12.695 8.5 -8.938 1 97.31 103 LYS B O 1
ATOM 4324 N N . ASN B 1 104 ? 14.883 8.055 -9.125 1 94.44 104 ASN B N 1
ATOM 4325 C CA . ASN B 1 104 ? 14.82 6.918 -8.211 1 94.44 104 ASN B CA 1
ATOM 4326 C C . ASN B 1 104 ? 14.352 7.34 -6.824 1 94.44 104 ASN B C 1
ATOM 4328 O O . ASN B 1 104 ? 13.68 6.574 -6.129 1 94.44 104 ASN B O 1
ATOM 4332 N N . LYS B 1 105 ? 14.633 8.547 -6.48 1 96.19 105 LYS B N 1
ATOM 4333 C CA . LYS B 1 105 ? 14.289 9.055 -5.156 1 96.19 105 LYS B CA 1
ATOM 4334 C C . LYS B 1 105 ? 12.883 9.648 -5.141 1 96.19 105 LYS B C 1
ATOM 4336 O O . LYS B 1 105 ? 12.258 9.75 -4.086 1 96.19 105 LYS B O 1
ATOM 4341 N N . THR B 1 106 ? 12.367 10 -6.305 1 98 106 THR B N 1
ATOM 4342 C CA . THR B 1 106 ? 11.188 10.852 -6.367 1 98 106 THR B CA 1
ATOM 4343 C C . THR B 1 106 ? 9.945 10.031 -6.691 1 98 106 THR B C 1
ATOM 4345 O O . THR B 1 106 ? 8.852 10.352 -6.223 1 98 106 THR B O 1
ATOM 4348 N N . PHE B 1 107 ? 10.125 8.93 -7.461 1 98.06 107 PHE B N 1
ATOM 4349 C CA . PHE B 1 107 ? 8.977 8.172 -7.957 1 98.06 107 PHE B CA 1
ATOM 4350 C C . PHE B 1 107 ? 8.641 7.023 -7.012 1 98.06 107 PHE B C 1
ATOM 4352 O O . PHE B 1 107 ? 9.5 6.199 -6.695 1 98.06 107 PHE B O 1
ATOM 4359 N N . TYR B 1 108 ? 7.434 6.969 -6.602 1 98.31 108 TYR B N 1
ATOM 4360 C CA . TYR B 1 108 ? 6.879 5.883 -5.797 1 98.31 108 TYR B CA 1
ATOM 4361 C C . TYR B 1 108 ? 5.625 5.312 -6.449 1 98.31 108 TYR B C 1
ATOM 4363 O O . TYR B 1 108 ? 4.965 5.988 -7.242 1 98.31 108 TYR B O 1
ATOM 4371 N N . HIS B 1 109 ? 5.336 4.062 -6.141 1 98.31 109 HIS B N 1
ATOM 4372 C CA . HIS B 1 109 ? 4.094 3.432 -6.566 1 98.31 109 HIS B CA 1
ATOM 4373 C C . HIS B 1 109 ? 2.883 4.129 -5.953 1 98.31 109 HIS B C 1
ATOM 4375 O O . HIS B 1 109 ? 2.943 4.598 -4.816 1 98.31 109 HIS B O 1
ATOM 4381 N N . ILE B 1 110 ? 1.769 4.176 -6.648 1 98.31 110 ILE B N 1
ATOM 4382 C CA . ILE B 1 110 ? 0.548 4.848 -6.211 1 98.31 110 ILE B CA 1
ATOM 4383 C C . ILE B 1 110 ? 0.088 4.266 -4.879 1 98.31 110 ILE B C 1
ATOM 4385 O O . ILE B 1 110 ? -0.514 4.969 -4.062 1 98.31 110 ILE B O 1
ATOM 4389 N N . ASP B 1 111 ? 0.449 3.006 -4.578 1 98 111 ASP B N 1
ATOM 4390 C CA . ASP B 1 111 ? 0.039 2.338 -3.348 1 98 111 ASP B CA 1
ATOM 4391 C C . ASP B 1 111 ? 1.166 2.348 -2.316 1 98 111 ASP B C 1
ATOM 4393 O O . ASP B 1 111 ? 1.105 1.627 -1.317 1 98 111 ASP B O 1
ATOM 4397 N N . SER B 1 112 ? 2.176 3.08 -2.537 1 98.38 112 SER B N 1
ATOM 4398 C CA . SER B 1 112 ? 3.312 3.076 -1.621 1 98.38 112 SER B CA 1
ATOM 4399 C C . SER B 1 112 ? 2.906 3.561 -0.234 1 98.38 112 SER B C 1
ATOM 4401 O O . SER B 1 112 ? 2.184 4.551 -0.103 1 98.38 112 SER B O 1
ATOM 4403 N N . PRO B 1 113 ? 3.387 2.891 0.803 1 98.06 113 PRO B N 1
ATOM 4404 C CA . PRO B 1 113 ? 3.127 3.387 2.156 1 98.06 113 PRO B CA 1
ATOM 4405 C C . PRO B 1 113 ? 3.832 4.711 2.445 1 98.06 113 PRO B C 1
ATOM 4407 O O . PRO B 1 113 ? 3.543 5.359 3.453 1 98.06 113 PRO B O 1
ATOM 4410 N N . GLU B 1 114 ? 4.672 5.137 1.562 1 98.25 114 GLU B N 1
ATOM 4411 C CA . GLU B 1 114 ? 5.453 6.352 1.773 1 98.25 114 GLU B CA 1
ATOM 4412 C C . GLU B 1 114 ? 4.562 7.594 1.726 1 98.25 114 GLU B C 1
ATOM 4414 O O . GLU B 1 114 ? 4.98 8.68 2.139 1 98.25 114 GLU B O 1
ATOM 4419 N N . TRP B 1 115 ? 3.312 7.426 1.253 1 98.56 115 TRP B N 1
ATOM 4420 C CA . TRP B 1 115 ? 2.34 8.508 1.407 1 98.56 115 TRP B CA 1
ATOM 4421 C C . TRP B 1 115 ? 2.291 8.992 2.852 1 98.56 115 TRP B C 1
ATOM 4423 O O . TRP B 1 115 ? 2.082 10.18 3.105 1 98.56 115 TRP B O 1
ATOM 4433 N N . ARG B 1 116 ? 2.541 8.086 3.764 1 98.44 116 ARG B N 1
ATOM 4434 C CA . ARG B 1 116 ? 2.189 8.281 5.168 1 98.44 116 ARG B CA 1
ATOM 4435 C C . ARG B 1 116 ? 3.396 8.75 5.973 1 98.44 116 ARG B C 1
ATOM 4437 O O . ARG B 1 116 ? 3.293 8.977 7.18 1 98.44 116 ARG B O 1
ATOM 4444 N N . SER B 1 117 ? 4.551 8.953 5.316 1 98.06 117 SER B N 1
ATOM 4445 C CA . SER B 1 117 ? 5.77 9.148 6.094 1 98.06 117 SER B CA 1
ATOM 4446 C C . SER B 1 117 ? 6.133 10.625 6.191 1 98.06 117 SER B C 1
ATOM 4448 O O . SER B 1 117 ? 7.25 10.969 6.59 1 98.06 117 SER B O 1
ATOM 4450 N N . TRP B 1 118 ? 5.238 11.547 5.824 1 97.69 118 TRP B N 1
ATOM 4451 C CA . TRP B 1 118 ? 5.461 12.977 5.992 1 97.69 118 TRP B CA 1
ATOM 4452 C C . TRP B 1 118 ? 5.484 13.352 7.469 1 97.69 118 TRP B C 1
ATOM 4454 O O . TRP B 1 118 ? 4.934 12.641 8.305 1 97.69 118 TRP B O 1
ATOM 4464 N N . SER B 1 119 ? 6.223 14.391 7.832 1 96.31 119 SER B N 1
ATOM 4465 C CA . SER B 1 119 ? 6.215 14.953 9.18 1 96.31 119 SER B CA 1
ATOM 4466 C C . SER B 1 119 ? 6.477 16.453 9.156 1 96.31 119 SER B C 1
ATOM 4468 O O . SER B 1 119 ? 7.121 16.969 8.234 1 96.31 119 SER B O 1
ATOM 4470 N N . ASN B 1 120 ? 5.992 17.125 10.117 1 96.25 120 ASN B N 1
ATOM 4471 C CA . ASN B 1 120 ? 6.023 18.578 10.109 1 96.25 120 ASN B CA 1
ATOM 4472 C C . ASN B 1 120 ? 7.172 19.125 10.953 1 96.25 120 ASN B C 1
ATOM 4474 O O . ASN B 1 120 ? 7.422 20.328 10.969 1 96.25 120 ASN B O 1
ATOM 4478 N N . PRO B 1 121 ? 7.898 18.312 11.797 1 95.25 121 PRO B N 1
ATOM 4479 C CA . PRO B 1 121 ? 9.086 18.859 12.453 1 95.25 121 PRO B CA 1
ATOM 4480 C C . PRO B 1 121 ? 10.227 19.125 11.469 1 95.25 121 PRO B C 1
ATOM 4482 O O . PRO B 1 121 ? 10.164 18.703 10.312 1 95.25 121 PRO B O 1
ATOM 4485 N N . GLU B 1 122 ? 11.188 19.781 11.992 1 94.94 122 GLU B N 1
ATOM 4486 C CA . GLU B 1 122 ? 12.266 20.25 11.133 1 94.94 122 GLU B CA 1
ATOM 4487 C C . GLU B 1 122 ? 13.242 19.125 10.805 1 94.94 122 GLU B C 1
ATOM 4489 O O . GLU B 1 122 ? 14.055 19.25 9.883 1 94.94 122 GLU B O 1
ATOM 4494 N N . PHE B 1 123 ? 13.125 18.031 11.5 1 94.5 123 PHE B N 1
ATOM 4495 C CA . PHE B 1 123 ? 14.023 16.906 11.25 1 94.5 123 PHE B CA 1
ATOM 4496 C C . PHE B 1 123 ? 13.641 16.188 9.953 1 94.5 123 PHE B C 1
ATOM 4498 O O . PHE B 1 123 ? 12.469 15.875 9.734 1 94.5 123 PHE B O 1
ATOM 4505 N N . LEU B 1 124 ? 14.625 15.984 9.195 1 95.5 124 LEU B N 1
ATOM 4506 C CA . LEU B 1 124 ? 14.414 15.188 7.988 1 95.5 124 LEU B CA 1
ATOM 4507 C C . LEU B 1 124 ? 14.273 13.711 8.336 1 95.5 124 LEU B C 1
ATOM 4509 O O . LEU B 1 124 ? 15.195 12.922 8.102 1 95.5 124 LEU B O 1
ATOM 4513 N N . LEU B 1 125 ? 13.117 13.359 8.734 1 94.81 125 LEU B N 1
ATOM 4514 C CA . LEU B 1 125 ? 12.875 12 9.211 1 94.81 125 LEU B CA 1
ATOM 4515 C C . LEU B 1 125 ? 12.641 11.047 8.047 1 94.81 125 LEU B C 1
ATOM 4517 O O . LEU B 1 125 ? 12.93 9.852 8.148 1 94.81 125 LEU B O 1
ATOM 4521 N N . SER B 1 126 ? 12.047 11.484 7.035 1 94.88 126 SER B N 1
ATOM 4522 C CA . SER B 1 126 ? 11.812 10.734 5.805 1 94.88 126 SER B CA 1
ATOM 4523 C C . SER B 1 126 ? 12.383 11.461 4.594 1 94.88 126 SER B C 1
ATOM 4525 O O . SER B 1 126 ? 11.734 12.336 4.023 1 94.88 126 SER B O 1
ATOM 4527 N N . ASP B 1 127 ? 13.477 11.031 4.219 1 96 127 ASP B N 1
ATOM 4528 C CA . ASP B 1 127 ? 14.18 11.695 3.121 1 96 127 ASP B CA 1
ATOM 4529 C C . ASP B 1 127 ? 13.695 11.172 1.769 1 96 127 ASP B C 1
ATOM 4531 O O . ASP B 1 127 ? 14.508 10.734 0.945 1 96 127 ASP B O 1
ATOM 4535 N N . LYS B 1 128 ? 12.461 11.227 1.466 1 96.06 128 LYS B N 1
ATOM 4536 C CA . LYS B 1 128 ? 11.93 10.812 0.169 1 96.06 128 LYS B CA 1
ATOM 4537 C C . LYS B 1 128 ? 11.805 12.008 -0.777 1 96.06 128 LYS B C 1
ATOM 4539 O O . LYS B 1 128 ? 11.492 13.117 -0.344 1 96.06 128 LYS B O 1
ATOM 4544 N N . GLY B 1 129 ? 12.016 11.727 -2.074 1 97.88 129 GLY B N 1
ATOM 4545 C CA . GLY B 1 129 ? 11.867 12.742 -3.105 1 97.88 129 GLY B CA 1
ATOM 4546 C C . GLY B 1 129 ? 13.023 13.727 -3.145 1 97.88 129 GLY B C 1
ATOM 4547 O O . GLY B 1 129 ? 13.961 13.625 -2.348 1 97.88 129 GLY B O 1
ATOM 4548 N N . ILE B 1 130 ? 12.969 14.625 -4.051 1 98.5 130 ILE B N 1
ATOM 4549 C CA . ILE B 1 130 ? 13.984 15.672 -4.141 1 98.5 130 ILE B CA 1
ATOM 4550 C C . ILE B 1 130 ? 13.703 16.75 -3.104 1 98.5 130 ILE B C 1
ATOM 4552 O O . ILE B 1 130 ? 12.547 17 -2.756 1 98.5 130 ILE B O 1
ATOM 4556 N N . ARG B 1 131 ? 14.695 17.312 -2.611 1 98 131 ARG B N 1
ATOM 4557 C CA . ARG B 1 131 ? 14.609 18.422 -1.674 1 98 131 ARG B CA 1
ATOM 4558 C C . ARG B 1 131 ? 14.891 19.75 -2.371 1 98 131 ARG B C 1
ATOM 4560 O O . ARG B 1 131 ? 15.891 19.891 -3.082 1 98 131 ARG B O 1
ATOM 4567 N N . LEU B 1 132 ? 14.102 20.719 -2.197 1 98.38 132 LEU B N 1
ATOM 4568 C CA . LEU B 1 132 ? 14.07 21.906 -3.041 1 98.38 132 LEU B CA 1
ATOM 4569 C C . LEU B 1 132 ? 15.305 22.766 -2.801 1 98.38 132 LEU B C 1
ATOM 4571 O O . LEU B 1 132 ? 15.703 23.547 -3.674 1 98.38 132 LEU B O 1
ATOM 4575 N N . ASP B 1 133 ? 15.945 22.688 -1.643 1 97.81 133 ASP B N 1
ATOM 4576 C CA . ASP B 1 133 ? 17.109 23.516 -1.393 1 97.81 133 ASP B CA 1
ATOM 4577 C C . ASP B 1 133 ? 18.391 22.828 -1.853 1 97.81 133 ASP B C 1
ATOM 4579 O O . ASP B 1 133 ? 19.5 23.312 -1.607 1 97.81 133 ASP B O 1
ATOM 4583 N N . GLU B 1 134 ? 18.25 21.703 -2.525 1 97.19 134 GLU B N 1
ATOM 4584 C CA . GLU B 1 134 ? 19.406 20.953 -2.977 1 97.19 134 GLU B CA 1
ATOM 4585 C C . GLU B 1 134 ? 19.391 20.766 -4.492 1 97.19 134 GLU B C 1
ATOM 4587 O O . GLU B 1 134 ? 20.25 20.062 -5.043 1 97.19 134 GLU B O 1
ATOM 4592 N N . VAL B 1 135 ? 18.484 21.281 -5.152 1 98.06 135 VAL B N 1
ATOM 4593 C CA . VAL B 1 135 ? 18.359 21.125 -6.594 1 98.06 135 VAL B CA 1
ATOM 4594 C C . VAL B 1 135 ? 18.594 22.469 -7.289 1 98.06 135 VAL B C 1
ATOM 4596 O O . VAL B 1 135 ? 18.75 23.484 -6.625 1 98.06 135 VAL B O 1
ATOM 4599 N N . THR B 1 136 ? 18.609 22.438 -8.609 1 97.88 136 THR B N 1
ATOM 4600 C CA . THR B 1 136 ? 18.812 23.656 -9.383 1 97.88 136 THR B CA 1
ATOM 4601 C C . THR B 1 136 ? 17.594 24.562 -9.289 1 97.88 136 THR B C 1
ATOM 4603 O O . THR B 1 136 ? 16.5 24.109 -8.953 1 97.88 136 THR B O 1
ATOM 4606 N N . ASN B 1 137 ? 17.781 25.812 -9.555 1 98 137 ASN B N 1
ATOM 4607 C CA . ASN B 1 137 ? 16.672 26.75 -9.57 1 98 137 ASN B CA 1
ATOM 4608 C C . ASN B 1 137 ? 15.594 26.344 -10.57 1 98 137 ASN B C 1
ATOM 4610 O O . ASN B 1 137 ? 14.398 26.5 -10.305 1 98 137 ASN B O 1
ATOM 4614 N N . ASP B 1 138 ? 16.031 25.828 -11.664 1 98.12 138 ASP B N 1
ATOM 4615 C CA . ASP B 1 138 ? 15.094 25.406 -12.695 1 98.12 138 ASP B CA 1
ATOM 4616 C C . ASP B 1 138 ? 14.188 24.297 -12.188 1 98.12 138 ASP B C 1
ATOM 4618 O O . ASP B 1 138 ? 12.969 24.344 -12.359 1 98.12 138 ASP B O 1
ATOM 4622 N N . LEU B 1 139 ? 14.812 23.281 -11.594 1 98.38 139 LEU B N 1
ATOM 4623 C CA . LEU B 1 139 ? 14.047 22.172 -11.062 1 98.38 139 LEU B CA 1
ATOM 4624 C C . LEU B 1 139 ? 13.117 22.625 -9.945 1 98.38 139 LEU B C 1
ATOM 4626 O O . LEU B 1 139 ? 11.969 22.172 -9.852 1 98.38 139 LEU B O 1
ATOM 4630 N N . ARG B 1 140 ? 13.586 23.547 -9.141 1 98.38 140 ARG B N 1
ATOM 4631 C CA . ARG B 1 140 ? 12.781 24.109 -8.055 1 98.38 140 ARG B CA 1
ATOM 4632 C C . ARG B 1 140 ? 11.547 24.828 -8.602 1 98.38 140 ARG B C 1
ATOM 4634 O O . ARG B 1 140 ? 10.445 24.641 -8.086 1 98.38 140 ARG B O 1
ATOM 4641 N N . GLU B 1 141 ? 11.734 25.562 -9.586 1 98.5 141 GLU B N 1
ATOM 4642 C CA . GLU B 1 141 ? 10.633 26.312 -10.195 1 98.5 141 GLU B CA 1
ATOM 4643 C C . GLU B 1 141 ? 9.609 25.359 -10.805 1 98.5 141 GLU B C 1
ATOM 4645 O O . GLU B 1 141 ? 8.406 25.641 -10.789 1 98.5 141 GLU B O 1
ATOM 4650 N N . LYS B 1 142 ? 10.078 24.297 -11.367 1 98.81 142 LYS B N 1
ATOM 4651 C CA . LYS B 1 142 ? 9.172 23.312 -11.961 1 98.81 142 LYS B CA 1
ATOM 4652 C C . LYS B 1 142 ? 8.312 22.641 -10.898 1 98.81 142 LYS B C 1
ATOM 4654 O O . LYS B 1 142 ? 7.133 22.359 -11.125 1 98.81 142 LYS B O 1
ATOM 4659 N N . VAL B 1 143 ? 8.906 22.312 -9.742 1 98.88 143 VAL B N 1
ATOM 4660 C CA . VAL B 1 143 ? 8.133 21.766 -8.633 1 98.88 143 VAL B CA 1
ATOM 4661 C C . VAL B 1 143 ? 7.059 22.766 -8.203 1 98.88 143 VAL B C 1
ATOM 4663 O O . VAL B 1 143 ? 5.891 22.391 -8.047 1 98.88 143 VAL B O 1
ATOM 4666 N N . LEU B 1 144 ? 7.457 24.031 -8.039 1 98.88 144 LEU B N 1
ATOM 4667 C CA . LEU B 1 144 ? 6.531 25.062 -7.59 1 98.88 144 LEU B CA 1
ATOM 4668 C C . LEU B 1 144 ? 5.434 25.297 -8.625 1 98.88 144 LEU B C 1
ATOM 4670 O O . LEU B 1 144 ? 4.293 25.609 -8.273 1 98.88 144 LEU B O 1
ATOM 4674 N N . LYS B 1 145 ? 5.797 25.141 -9.859 1 98.94 145 LYS B N 1
ATOM 4675 C CA . LYS B 1 145 ? 4.797 25.281 -10.906 1 98.94 145 LYS B CA 1
ATOM 4676 C C . LYS B 1 145 ? 3.734 24.188 -10.812 1 98.94 145 LYS B C 1
ATOM 4678 O O . LYS B 1 145 ? 2.551 24.453 -11.039 1 98.94 145 LYS B O 1
ATOM 4683 N N . VAL B 1 146 ? 4.129 22.938 -10.547 1 98.94 146 VAL B N 1
ATOM 4684 C CA . VAL B 1 146 ? 3.17 21.859 -10.336 1 98.94 146 VAL B CA 1
ATOM 4685 C C . VAL B 1 146 ? 2.236 22.234 -9.18 1 98.94 146 VAL B C 1
ATOM 4687 O O . VAL B 1 146 ? 1.018 22.078 -9.289 1 98.94 146 VAL B O 1
ATOM 4690 N N . LEU B 1 147 ? 2.777 22.75 -8.094 1 98.88 147 LEU B N 1
ATOM 4691 C CA . LEU B 1 147 ? 1.976 23.156 -6.941 1 98.88 147 LEU B CA 1
ATOM 4692 C C . LEU B 1 147 ? 1.01 24.266 -7.324 1 98.88 147 LEU B C 1
ATOM 4694 O O . LEU B 1 147 ? -0.176 24.219 -6.988 1 98.88 147 LEU B O 1
ATOM 4698 N N . GLU B 1 148 ? 1.535 25.219 -8.023 1 98.88 148 GLU B N 1
ATOM 4699 C CA . GLU B 1 148 ? 0.767 26.406 -8.406 1 98.88 148 GLU B CA 1
ATOM 4700 C C . GLU B 1 148 ? -0.438 26.031 -9.266 1 98.88 148 GLU B C 1
ATOM 4702 O O . GLU B 1 148 ? -1.535 26.562 -9.07 1 98.88 148 GLU B O 1
ATOM 4707 N N . LEU B 1 149 ? -0.217 25.125 -10.188 1 98.88 149 LEU B N 1
ATOM 4708 C CA . LEU B 1 149 ? -1.279 24.75 -11.109 1 98.88 149 LEU B CA 1
ATOM 4709 C C . LEU B 1 149 ? -2.283 23.812 -10.43 1 98.88 149 LEU B C 1
ATOM 4711 O O . LEU B 1 149 ? -3.443 23.75 -10.836 1 98.88 149 LEU B O 1
ATOM 4715 N N . THR B 1 150 ? -1.826 23.109 -9.414 1 98.94 150 THR B N 1
ATOM 4716 C CA . THR B 1 150 ? -2.67 22.125 -8.742 1 98.94 150 THR B CA 1
ATOM 4717 C C . THR B 1 150 ? -3.555 22.797 -7.695 1 98.94 150 THR B C 1
ATOM 4719 O O . THR B 1 150 ? -4.734 22.469 -7.562 1 98.94 150 THR B O 1
ATOM 4722 N N . LEU B 1 151 ? -3.027 23.75 -6.957 1 98.88 151 LEU B N 1
ATOM 4723 C CA . LEU B 1 151 ? -3.734 24.391 -5.852 1 98.88 151 LEU B CA 1
ATOM 4724 C C . LEU B 1 151 ? -4.512 25.609 -6.336 1 98.88 151 LEU B C 1
ATOM 4726 O O . LEU B 1 151 ? -4.289 26.094 -7.449 1 98.88 151 LEU B O 1
ATOM 4730 N N . SER B 1 152 ? -5.441 26.016 -5.512 1 98.75 152 SER B N 1
ATOM 4731 C CA . SER B 1 152 ? -6.051 27.312 -5.766 1 98.75 152 SER B CA 1
ATOM 4732 C C . SER B 1 152 ? -5.035 28.453 -5.621 1 98.75 152 SER B C 1
ATOM 4734 O O . SER B 1 152 ? -3.975 28.266 -5.016 1 98.75 152 SER B O 1
ATOM 4736 N N . ASP B 1 153 ? -5.41 29.609 -6.102 1 98.31 153 ASP B N 1
ATOM 4737 C CA . ASP B 1 153 ? -4.535 30.766 -5.949 1 98.31 153 ASP B CA 1
ATOM 4738 C C . ASP B 1 153 ? -4.32 31.094 -4.473 1 98.31 153 ASP B C 1
ATOM 4740 O O . ASP B 1 153 ? -3.193 31.359 -4.051 1 98.31 153 ASP B O 1
ATOM 4744 N N . GLU B 1 154 ? -5.402 31.078 -3.715 1 98.25 154 GLU B N 1
ATOM 4745 C CA . GLU B 1 154 ? -5.316 31.375 -2.289 1 98.25 154 GLU B CA 1
ATOM 4746 C C . GLU B 1 154 ? -4.496 30.328 -1.551 1 98.25 154 GLU B C 1
ATOM 4748 O O . GLU B 1 154 ? -3.686 30.656 -0.682 1 98.25 154 GLU B O 1
ATOM 4753 N N . GLY B 1 155 ? -4.734 29.109 -1.935 1 98.69 155 GLY B N 1
ATOM 4754 C CA . GLY B 1 155 ? -3.992 28.016 -1.316 1 98.69 155 GLY B CA 1
ATOM 4755 C C . GLY B 1 155 ? -2.508 28.047 -1.625 1 98.69 155 GLY B C 1
ATOM 4756 O O . GLY B 1 155 ? -1.679 27.797 -0.747 1 98.69 155 GLY B O 1
ATOM 4757 N N . TYR B 1 156 ? -2.197 28.312 -2.875 1 98.81 156 TYR B N 1
ATOM 4758 C CA . TYR B 1 156 ? -0.795 28.438 -3.26 1 98.81 156 TYR B CA 1
ATOM 4759 C C . TYR B 1 156 ? -0.116 29.578 -2.506 1 98.81 156 TYR B C 1
ATOM 4761 O O . TYR B 1 156 ? 1.012 29.422 -2.029 1 98.81 156 TYR B O 1
ATOM 4769 N N . LYS B 1 157 ? -0.776 30.688 -2.371 1 98.5 157 LYS B N 1
ATOM 4770 C CA . LYS B 1 157 ? -0.235 31.812 -1.619 1 98.5 157 LYS B CA 1
ATOM 4771 C C . LYS B 1 157 ? -0.003 31.438 -0.158 1 98.5 157 LYS B C 1
ATOM 4773 O O . LYS B 1 157 ? 0.998 31.828 0.439 1 98.5 157 LYS B O 1
ATOM 4778 N N . LYS B 1 158 ? -0.925 30.719 0.373 1 98.56 158 LYS B N 1
ATOM 4779 C CA . LYS B 1 158 ? -0.773 30.25 1.747 1 98.56 158 LYS B CA 1
ATOM 4780 C C . LYS B 1 158 ? 0.447 29.344 1.886 1 98.56 158 LYS B C 1
ATOM 4782 O O . LYS B 1 158 ? 1.219 29.484 2.838 1 98.56 158 LYS B O 1
ATOM 4787 N N . ALA B 1 159 ? 0.629 28.453 0.944 1 98.81 159 ALA B N 1
ATOM 4788 C CA . ALA B 1 159 ? 1.782 27.547 0.963 1 98.81 159 ALA B CA 1
ATOM 4789 C C . ALA B 1 159 ? 3.088 28.344 0.871 1 98.81 159 ALA B C 1
ATOM 4791 O O . ALA B 1 159 ? 4.02 28.094 1.646 1 98.81 159 ALA B O 1
ATOM 4792 N N . ILE B 1 160 ? 3.117 29.281 -0.001 1 98.75 160 ILE B N 1
ATOM 4793 C CA . ILE B 1 160 ? 4.301 30.109 -0.158 1 98.75 160 ILE B CA 1
ATOM 4794 C C . ILE B 1 160 ? 4.535 30.922 1.117 1 98.75 160 ILE B C 1
ATOM 4796 O O . ILE B 1 160 ? 5.68 31.078 1.558 1 98.75 160 ILE B O 1
ATOM 4800 N N . GLY B 1 161 ? 3.436 31.438 1.642 1 98.62 161 GLY B N 1
ATOM 4801 C CA . GLY B 1 161 ? 3.543 32.125 2.914 1 98.62 161 GLY B CA 1
ATOM 4802 C C . GLY B 1 161 ? 4.148 31.266 4.012 1 98.62 161 GLY B C 1
ATOM 4803 O O . GLY B 1 161 ? 4.992 31.75 4.781 1 98.62 161 GLY B O 1
ATOM 4804 N N . ALA B 1 162 ? 3.721 30.062 4.09 1 98.75 162 ALA B N 1
ATOM 4805 C CA . ALA B 1 162 ? 4.27 29.125 5.074 1 98.75 162 ALA B CA 1
ATOM 4806 C C . ALA B 1 162 ? 5.762 28.922 4.855 1 98.75 162 ALA B C 1
ATOM 4808 O O . ALA B 1 162 ? 6.539 28.875 5.816 1 98.75 162 ALA B O 1
ATOM 4809 N N . MET B 1 163 ? 6.156 28.766 3.615 1 98.69 163 MET B N 1
ATOM 4810 C CA . MET B 1 163 ? 7.566 28.594 3.281 1 98.69 163 MET B CA 1
ATOM 4811 C C . MET B 1 163 ? 8.383 29.812 3.686 1 98.69 163 MET B C 1
ATOM 4813 O O . MET B 1 163 ? 9.492 29.672 4.211 1 98.69 163 MET B O 1
ATOM 4817 N N . ARG B 1 164 ? 7.836 30.984 3.48 1 98.56 164 ARG B N 1
ATOM 4818 C CA . ARG B 1 164 ? 8.516 32.219 3.83 1 98.56 164 ARG B CA 1
ATOM 4819 C C . ARG B 1 164 ? 8.633 32.375 5.344 1 98.56 164 ARG B C 1
ATOM 4821 O O . ARG B 1 164 ? 9.656 32.844 5.848 1 98.56 164 ARG B O 1
ATOM 4828 N N . VAL B 1 165 ? 7.562 32.031 6.016 1 98.06 165 VAL B N 1
ATOM 4829 C CA . VAL B 1 165 ? 7.582 32.094 7.477 1 98.06 165 VAL B CA 1
ATOM 4830 C C . VAL B 1 165 ? 8.641 31.125 8.008 1 98.06 165 VAL B C 1
ATOM 4832 O O . VAL B 1 165 ? 9.352 31.438 8.969 1 98.06 165 VAL B O 1
ATOM 4835 N N . ASN B 1 166 ? 8.742 29.969 7.402 1 98.12 166 ASN B N 1
ATOM 4836 C CA . ASN B 1 166 ? 9.773 29 7.762 1 98.12 166 ASN B CA 1
ATOM 4837 C C . ASN B 1 166 ? 11.172 29.578 7.582 1 98.12 166 ASN B C 1
ATOM 4839 O O . ASN B 1 166 ? 12.039 29.406 8.438 1 98.12 166 ASN B O 1
ATOM 4843 N N . HIS B 1 167 ? 11.406 30.234 6.453 1 98.06 167 HIS B N 1
ATOM 4844 C CA . HIS B 1 167 ? 12.664 30.906 6.18 1 98.06 167 HIS B CA 1
ATOM 4845 C C . HIS B 1 167 ? 12.984 31.938 7.266 1 98.06 167 HIS B C 1
ATOM 4847 O O . HIS B 1 167 ? 14.109 31.984 7.766 1 98.06 167 HIS B O 1
ATOM 4853 N N . PHE B 1 168 ? 12.062 32.719 7.629 1 97.94 168 PHE B N 1
ATOM 4854 C CA . PHE B 1 168 ? 12.203 33.781 8.641 1 97.94 168 PHE B CA 1
ATOM 4855 C C . PHE B 1 168 ? 12.602 33.188 9.984 1 97.94 168 PHE B C 1
ATOM 4857 O O . PHE B 1 168 ? 13.492 33.688 10.656 1 97.94 168 PHE B O 1
ATOM 4864 N N . LEU B 1 169 ? 11.93 32.094 10.328 1 97.69 169 LEU B N 1
ATOM 4865 C CA . LEU B 1 169 ? 12.281 31.422 11.57 1 97.69 169 LEU B CA 1
ATOM 4866 C C . LEU B 1 169 ? 13.734 30.953 11.539 1 97.69 169 LEU B C 1
ATOM 4868 O O . LEU B 1 169 ? 14.453 31.094 12.531 1 97.69 169 LEU B O 1
ATOM 4872 N N . GLY B 1 170 ? 14.109 30.328 10.414 1 97.06 170 GLY B N 1
ATOM 4873 C CA . GLY B 1 170 ? 15.5 29.922 10.258 1 97.06 170 GLY B CA 1
ATOM 4874 C C . GLY B 1 170 ? 16.484 31.062 10.469 1 97.06 170 GLY B C 1
ATOM 4875 O O . GLY B 1 170 ? 17.547 30.859 11.062 1 97.06 170 GLY B O 1
ATOM 4876 N N . GLU B 1 171 ? 16.125 32.25 10.008 1 96.75 171 GLU B N 1
ATOM 4877 C CA . GLU B 1 171 ? 16.953 33.406 10.203 1 96.75 171 GLU B CA 1
ATOM 4878 C C . GLU B 1 171 ? 16.969 33.844 11.664 1 96.75 171 GLU B C 1
ATOM 4880 O O . GLU B 1 171 ? 18.031 34.219 12.195 1 96.75 171 GLU B O 1
ATOM 4885 N N . LEU B 1 172 ? 15.812 33.844 12.266 1 96.31 172 LEU B N 1
ATOM 4886 C CA . LEU B 1 172 ? 15.688 34.281 13.656 1 96.31 172 LEU B CA 1
ATOM 4887 C C . LEU B 1 172 ? 16.594 33.438 14.562 1 96.31 172 LEU B C 1
ATOM 4889 O O . LEU B 1 172 ? 17.156 33.969 15.523 1 96.31 172 LEU B O 1
ATOM 4893 N N . VAL B 1 173 ? 16.719 32.156 14.258 1 96.25 173 VAL B N 1
ATOM 4894 C CA . VAL B 1 173 ? 17.469 31.297 15.156 1 96.25 173 VAL B CA 1
ATOM 4895 C C . VAL B 1 173 ? 18.828 30.969 14.539 1 96.25 173 VAL B C 1
ATOM 4897 O O . VAL B 1 173 ? 19.531 30.062 14.992 1 96.25 173 VAL B O 1
ATOM 4900 N N . GLU B 1 174 ? 19.172 31.594 13.453 1 96.5 174 GLU B N 1
ATOM 4901 C CA . GLU B 1 174 ? 20.469 31.531 12.773 1 96.5 174 GLU B CA 1
ATOM 4902 C C . GLU B 1 174 ? 20.781 30.094 12.336 1 96.5 174 GLU B C 1
ATOM 4904 O O . GLU B 1 174 ? 21.891 29.609 12.547 1 96.5 174 GLU B O 1
ATOM 4909 N N . SER B 1 175 ? 19.766 29.422 11.758 1 96.38 175 SER B N 1
ATOM 4910 C CA . SER B 1 175 ? 19.953 28.062 11.273 1 96.38 175 SER B CA 1
ATOM 4911 C C . SER B 1 175 ? 19.297 27.875 9.906 1 96.38 175 SER B C 1
ATOM 4913 O O . SER B 1 175 ? 18.469 26.969 9.727 1 96.38 175 SER B O 1
ATOM 4915 N N . PRO B 1 176 ? 19.719 28.594 8.961 1 95.69 176 PRO B N 1
ATOM 4916 C CA . PRO B 1 176 ? 19.094 28.531 7.641 1 95.69 176 PRO B CA 1
ATOM 4917 C C . PRO B 1 176 ? 19.391 27.219 6.906 1 95.69 176 PRO B C 1
ATOM 4919 O O . PRO B 1 176 ? 18.719 26.891 5.926 1 95.69 176 PRO B O 1
ATOM 4922 N N . SER B 1 177 ? 20.359 26.422 7.355 1 96.19 177 SER B N 1
ATOM 4923 C CA . SER B 1 177 ? 20.688 25.156 6.711 1 96.19 177 SER B CA 1
ATOM 4924 C C . SER B 1 177 ? 19.656 24.094 7.062 1 96.19 177 SER B C 1
ATOM 4926 O O . SER B 1 177 ? 19.547 23.078 6.375 1 96.19 177 SER B O 1
ATOM 4928 N N . ILE B 1 178 ? 18.922 24.328 8.109 1 95.69 178 ILE B N 1
ATOM 4929 C CA . ILE B 1 178 ? 17.938 23.375 8.578 1 95.69 178 ILE B CA 1
ATOM 4930 C C . ILE B 1 178 ? 16.531 23.828 8.148 1 95.69 178 ILE B C 1
ATOM 4932 O O . ILE B 1 178 ? 15.734 23.016 7.68 1 95.69 178 ILE B O 1
ATOM 4936 N N . MET B 1 179 ? 16.297 25.078 8.32 1 96 179 MET B N 1
ATOM 4937 C CA . MET B 1 179 ? 15 25.672 7.992 1 96 179 MET B CA 1
ATOM 4938 C C . MET B 1 179 ? 15.172 26.891 7.078 1 96 179 MET B C 1
ATOM 4940 O O . MET B 1 179 ? 15.781 27.875 7.469 1 96 179 MET B O 1
ATOM 4944 N N . ASN B 1 180 ? 14.695 26.828 5.938 1 97.19 180 ASN B N 1
ATOM 4945 C CA . ASN B 1 180 ? 14.688 27.922 4.984 1 97.19 180 ASN B CA 1
ATOM 4946 C C . ASN B 1 180 ? 13.477 27.875 4.062 1 97.19 180 ASN B C 1
ATOM 4948 O O . ASN B 1 180 ? 12.523 27.141 4.332 1 97.19 180 ASN B O 1
ATOM 4952 N N . GLU B 1 181 ? 13.469 28.641 3.096 1 97.75 181 GLU B N 1
ATOM 4953 C CA . GLU B 1 181 ? 12.32 28.781 2.205 1 97.75 181 GLU B CA 1
ATOM 4954 C C . GLU B 1 181 ? 12.086 27.516 1.39 1 97.75 181 GLU B C 1
ATOM 4956 O O . GLU B 1 181 ? 10.961 27.219 1.002 1 97.75 181 GLU B O 1
ATOM 4961 N N . PHE B 1 182 ? 13.156 26.719 1.219 1 98.31 182 PHE B N 1
ATOM 4962 C CA . PHE B 1 182 ? 13.07 25.625 0.274 1 98.31 182 PHE B CA 1
ATOM 4963 C C . PHE B 1 182 ? 13.422 24.297 0.954 1 98.31 182 PHE B C 1
ATOM 4965 O O . PHE B 1 182 ? 13.773 23.328 0.284 1 98.31 182 PHE B O 1
ATOM 4972 N N . SER B 1 183 ? 13.398 24.297 2.293 1 98 183 SER B N 1
ATOM 4973 C CA . SER B 1 183 ? 13.68 23.062 3.02 1 98 183 SER B CA 1
ATOM 4974 C C . SER B 1 183 ? 12.477 22.125 2.994 1 98 183 SER B C 1
ATOM 4976 O O . SER B 1 183 ? 11.961 21.734 4.047 1 98 183 SER B O 1
ATOM 4978 N N . TYR B 1 184 ? 12.039 21.734 1.745 1 98.62 184 TYR B N 1
ATOM 4979 C CA . TYR B 1 184 ? 10.867 20.891 1.521 1 98.62 184 TYR B CA 1
ATOM 4980 C C . TYR B 1 184 ? 11.18 19.797 0.511 1 98.62 184 TYR B C 1
ATOM 4982 O O . TYR B 1 184 ? 11.984 20 -0.407 1 98.62 184 TYR B O 1
ATOM 4990 N N . ASN B 1 185 ? 10.578 18.672 0.73 1 98.75 185 ASN B N 1
ATOM 4991 C CA . ASN B 1 185 ? 10.703 17.531 -0.166 1 98.75 185 ASN B CA 1
ATOM 4992 C C . ASN B 1 185 ? 9.477 17.375 -1.061 1 98.75 185 ASN B C 1
ATOM 4994 O O . ASN B 1 185 ? 8.367 17.734 -0.662 1 98.75 185 ASN B O 1
ATOM 4998 N N . PHE B 1 186 ? 9.727 16.938 -2.271 1 98.88 186 PHE B N 1
ATOM 4999 C CA . PHE B 1 186 ? 8.688 16.656 -3.25 1 98.88 186 PHE B CA 1
ATOM 5000 C C . PHE B 1 186 ? 8.812 15.219 -3.758 1 98.88 186 PHE B C 1
ATOM 5002 O O . PHE B 1 186 ? 9.852 14.828 -4.289 1 98.88 186 PHE B O 1
ATOM 5009 N N . ALA B 1 187 ? 7.77 14.414 -3.566 1 98.81 187 ALA B N 1
ATOM 5010 C CA . ALA B 1 187 ? 7.727 13.031 -4.027 1 98.81 187 ALA B CA 1
ATOM 5011 C C . ALA B 1 187 ? 6.484 12.773 -4.875 1 98.81 187 ALA B C 1
ATOM 5013 O O . ALA B 1 187 ? 5.406 13.297 -4.582 1 98.81 187 ALA B O 1
ATOM 5014 N N . LEU B 1 188 ? 6.645 11.945 -5.906 1 98.81 188 LEU B N 1
ATOM 5015 C CA . LEU B 1 188 ? 5.559 11.578 -6.809 1 98.81 188 LEU B CA 1
ATOM 5016 C C . LEU B 1 188 ? 5.078 10.156 -6.523 1 98.81 188 LEU B C 1
ATOM 5018 O O . LEU B 1 188 ? 5.887 9.273 -6.211 1 98.81 188 LEU B O 1
ATOM 5022 N N . PHE B 1 189 ? 3.826 9.945 -6.652 1 98.81 189 PHE B N 1
ATOM 5023 C CA . PHE B 1 189 ? 3.201 8.641 -6.512 1 98.81 189 PHE B CA 1
ATOM 5024 C C . PHE B 1 189 ? 2.398 8.281 -7.758 1 98.81 189 PHE B C 1
ATOM 5026 O O . PHE B 1 189 ? 1.354 8.875 -8.016 1 98.81 189 PHE B O 1
ATOM 5033 N N . GLY B 1 190 ? 2.881 7.297 -8.469 1 98 190 GLY B N 1
ATOM 5034 C CA . GLY B 1 190 ? 2.33 7.012 -9.789 1 98 190 GLY B CA 1
ATOM 5035 C C . GLY B 1 190 ? 2.877 7.922 -10.875 1 98 190 GLY B C 1
ATOM 5036 O O . GLY B 1 190 ? 3.49 8.953 -10.578 1 98 190 GLY B O 1
ATOM 5037 N N . ASP B 1 191 ? 2.607 7.586 -12.109 1 97.25 191 ASP B N 1
ATOM 5038 C CA . ASP B 1 191 ? 2.998 8.422 -13.242 1 97.25 191 ASP B CA 1
ATOM 5039 C C . ASP B 1 191 ? 1.934 9.477 -13.539 1 97.25 191 ASP B C 1
ATOM 5041 O O . ASP B 1 191 ? 0.739 9.18 -13.547 1 97.25 191 ASP B O 1
ATOM 5045 N N . PRO B 1 192 ? 2.43 10.68 -13.719 1 98.56 192 PRO B N 1
ATOM 5046 C CA . PRO B 1 192 ? 1.442 11.688 -14.102 1 98.56 192 PRO B CA 1
ATOM 5047 C C . PRO B 1 192 ? 0.568 11.258 -15.273 1 98.56 192 PRO B C 1
ATOM 5049 O O . PRO B 1 192 ? 1.078 10.727 -16.266 1 98.56 192 PRO B O 1
ATOM 5052 N N . SER B 1 193 ? -0.718 11.438 -15.102 1 98.5 193 SER B N 1
ATOM 5053 C CA . SER B 1 193 ? -1.673 10.961 -16.094 1 98.5 193 SER B CA 1
ATOM 5054 C C . SER B 1 193 ? -2.977 11.75 -16.031 1 98.5 193 SER B C 1
ATOM 5056 O O . SER B 1 193 ? -3.414 12.148 -14.945 1 98.5 193 SER B O 1
ATOM 5058 N N . THR B 1 194 ? -3.592 11.961 -17.156 1 98.62 194 THR B N 1
ATOM 5059 C CA . THR B 1 194 ? -4.871 12.656 -17.188 1 98.62 194 THR B CA 1
ATOM 5060 C C . THR B 1 194 ? -6.023 11.68 -16.938 1 98.62 194 THR B C 1
ATOM 5062 O O . THR B 1 194 ? -7.156 12.102 -16.703 1 98.62 194 THR B O 1
ATOM 5065 N N . ILE B 1 195 ? -5.738 10.344 -16.969 1 97.19 195 ILE B N 1
ATOM 5066 C CA . ILE B 1 195 ? -6.863 9.414 -16.953 1 97.19 195 ILE B CA 1
ATOM 5067 C C . ILE B 1 195 ? -6.652 8.375 -15.852 1 97.19 195 ILE B C 1
ATOM 5069 O O . ILE B 1 195 ? -7.574 7.621 -15.523 1 97.19 195 ILE B O 1
ATOM 5073 N N . ARG B 1 196 ? -5.43 8.258 -15.32 1 97.44 196 ARG B N 1
ATOM 5074 C CA . ARG B 1 196 ? -5.109 7.301 -14.266 1 97.44 196 ARG B CA 1
ATOM 5075 C C . ARG B 1 196 ? -4.746 8.016 -12.969 1 97.44 196 ARG B C 1
ATOM 5077 O O . ARG B 1 196 ? -4.391 9.195 -12.984 1 97.44 196 ARG B O 1
ATOM 5084 N N . PRO B 1 197 ? -4.828 7.32 -11.867 1 98.31 197 PRO B N 1
ATOM 5085 C CA . PRO B 1 197 ? -4.543 8 -10.602 1 98.31 197 PRO B CA 1
ATOM 5086 C C . PRO B 1 197 ? -3.051 8.227 -10.375 1 98.31 197 PRO B C 1
ATOM 5088 O O . PRO B 1 197 ? -2.23 7.379 -10.734 1 98.31 197 PRO B O 1
ATOM 5091 N N . TRP B 1 198 ? -2.697 9.297 -9.867 1 98.75 198 TRP B N 1
ATOM 5092 C CA . TRP B 1 198 ? -1.366 9.656 -9.398 1 98.75 198 TRP B CA 1
ATOM 5093 C C . TRP B 1 198 ? -1.439 10.797 -8.383 1 98.75 198 TRP B C 1
ATOM 5095 O O . TRP B 1 198 ? -2.531 11.227 -8 1 98.75 198 TRP B O 1
ATOM 5105 N N . GLY B 1 199 ? -0.347 11.234 -7.879 1 98.75 199 GLY B N 1
ATOM 5106 C CA . GLY B 1 199 ? -0.306 12.344 -6.934 1 98.75 199 GLY B CA 1
ATOM 5107 C C . GLY B 1 199 ? 1.099 12.68 -6.469 1 98.75 199 GLY B C 1
ATOM 5108 O O . GLY B 1 199 ? 2.08 12.25 -7.082 1 98.75 199 GLY B O 1
ATOM 5109 N N . PHE B 1 200 ? 1.143 13.531 -5.484 1 98.94 200 PHE B N 1
ATOM 5110 C CA . PHE B 1 200 ? 2.447 13.914 -4.961 1 98.94 200 PHE B CA 1
ATOM 5111 C C . PHE B 1 200 ? 2.328 14.422 -3.527 1 98.94 200 PHE B C 1
ATOM 5113 O O . PHE B 1 200 ? 1.229 14.742 -3.066 1 98.94 200 PHE B O 1
ATOM 5120 N N . SER B 1 201 ? 3.359 14.32 -2.822 1 98.81 201 SER B N 1
ATOM 5121 C CA . SER B 1 201 ? 3.525 14.883 -1.485 1 98.81 201 SER B CA 1
ATOM 5122 C C . SER B 1 201 ? 4.555 16 -1.479 1 98.81 201 SER B C 1
ATOM 5124 O O . SER B 1 201 ? 5.59 15.906 -2.143 1 98.81 201 SER B O 1
ATOM 5126 N N . PHE B 1 202 ? 4.223 17.109 -0.922 1 98.88 202 PHE B N 1
ATOM 5127 C CA . PHE B 1 202 ? 5.094 18.25 -0.651 1 98.88 202 PHE B CA 1
ATOM 5128 C C . PHE B 1 202 ? 5.16 18.531 0.844 1 98.88 202 PHE B C 1
ATOM 5130 O O . PHE B 1 202 ? 4.18 18.984 1.439 1 98.88 202 PHE B O 1
ATOM 5137 N N . TYR B 1 203 ? 6.375 18.25 1.437 1 98.69 203 TYR B N 1
ATOM 5138 C CA . TYR B 1 203 ? 6.352 18.312 2.893 1 98.69 203 TYR B CA 1
ATOM 5139 C C . TYR B 1 203 ? 7.68 18.812 3.441 1 98.69 203 TYR B C 1
ATOM 5141 O O . TYR B 1 203 ? 8.719 18.672 2.797 1 98.69 203 TYR B O 1
ATOM 5149 N N . GLY B 1 204 ? 7.609 19.359 4.547 1 98.31 204 GLY B N 1
ATOM 5150 C CA . GLY B 1 204 ? 8.688 19.906 5.363 1 98.31 204 GLY B CA 1
ATOM 5151 C C . GLY B 1 204 ? 8.188 20.578 6.629 1 98.31 204 GLY B C 1
ATOM 5152 O O . GLY B 1 204 ? 7.047 20.375 7.043 1 98.31 204 GLY B O 1
ATOM 5153 N N . HIS B 1 205 ? 9.078 21.297 7.227 1 98.12 205 HIS B N 1
ATOM 5154 C CA . HIS B 1 205 ? 8.734 21.938 8.484 1 98.12 205 HIS B CA 1
ATOM 5155 C C . HIS B 1 205 ? 7.523 22.844 8.328 1 98.12 205 HIS B C 1
ATOM 5157 O O . HIS B 1 205 ? 7.551 23.781 7.52 1 98.12 205 HIS B O 1
ATOM 5163 N N . HIS B 1 206 ? 6.457 22.547 8.992 1 98.44 206 HIS B N 1
ATOM 5164 C CA . HIS B 1 206 ? 5.262 23.375 9.172 1 98.44 206 HIS B CA 1
ATOM 5165 C C . HIS B 1 206 ? 4.469 23.484 7.875 1 98.44 206 HIS B C 1
ATOM 5167 O O . HIS B 1 206 ? 3.613 24.359 7.738 1 98.44 206 HIS B O 1
ATOM 5173 N N . LEU B 1 207 ? 4.77 22.641 6.852 1 98.88 207 LEU B N 1
ATOM 5174 C CA . LEU B 1 207 ? 3.949 22.562 5.648 1 98.88 207 LEU B CA 1
ATOM 5175 C C . LEU B 1 207 ? 4.039 21.172 5.023 1 98.88 207 LEU B C 1
ATOM 5177 O O . LEU B 1 207 ? 5.098 20.781 4.531 1 98.88 207 LEU B O 1
ATOM 5181 N N . CYS B 1 208 ? 2.967 20.469 5.066 1 98.88 208 CYS B N 1
ATOM 5182 C CA . CYS B 1 208 ? 2.83 19.141 4.473 1 98.88 208 CYS B CA 1
ATOM 5183 C C . CYS B 1 208 ? 1.535 19.031 3.678 1 98.88 208 CYS B C 1
ATOM 5185 O O . CYS B 1 208 ? 0.446 19.203 4.23 1 98.88 208 CYS B O 1
ATOM 5187 N N . LEU B 1 209 ? 1.64 18.797 2.402 1 98.94 209 LEU B N 1
ATOM 5188 C CA . LEU B 1 209 ? 0.504 18.641 1.501 1 98.94 209 LEU B CA 1
ATOM 5189 C C . LEU B 1 209 ? 0.557 17.281 0.801 1 98.94 209 LEU B C 1
ATOM 5191 O O . LEU B 1 209 ? 1.57 16.938 0.191 1 98.94 209 LEU B O 1
ATOM 5195 N N . ASN B 1 210 ? -0.447 16.516 0.937 1 98.94 210 ASN B N 1
ATOM 5196 C CA . ASN B 1 210 ? -0.621 15.281 0.188 1 98.94 210 ASN B CA 1
ATOM 5197 C C . ASN B 1 210 ? -1.768 15.383 -0.813 1 98.94 210 ASN B C 1
ATOM 5199 O O . ASN B 1 210 ? -2.912 15.633 -0.429 1 98.94 210 ASN B O 1
ATOM 5203 N N . ILE B 1 211 ? -1.431 15.18 -2.062 1 98.94 211 ILE B N 1
ATOM 5204 C CA . ILE B 1 211 ? -2.381 15.438 -3.141 1 98.94 211 ILE B CA 1
ATOM 5205 C C . ILE B 1 211 ? -2.568 14.172 -3.975 1 98.94 211 ILE B C 1
ATOM 5207 O O . ILE B 1 211 ? -1.6 13.617 -4.5 1 98.94 211 ILE B O 1
ATOM 5211 N N . PHE B 1 212 ? -3.734 13.719 -4.023 1 98.88 212 PHE B N 1
ATOM 5212 C CA . PHE B 1 212 ? -4.133 12.625 -4.91 1 98.88 212 PHE B CA 1
ATOM 5213 C C . PHE B 1 212 ? -4.977 13.148 -6.066 1 98.88 212 PHE B C 1
ATOM 5215 O O . PHE B 1 212 ? -5.895 13.945 -5.863 1 98.88 212 PHE B O 1
ATOM 5222 N N . LEU B 1 213 ? -4.66 12.688 -7.316 1 98.94 213 LEU B N 1
ATOM 5223 C CA . LEU B 1 213 ? -5.34 13.125 -8.523 1 98.94 213 LEU B CA 1
ATOM 5224 C C . LEU B 1 213 ? -5.852 11.938 -9.328 1 98.94 213 LEU B C 1
ATOM 5226 O O . LEU B 1 213 ? -5.141 10.945 -9.492 1 98.94 213 LEU B O 1
ATOM 5230 N N . TYR B 1 214 ? -7.043 12.008 -9.758 1 98.75 214 TYR B N 1
ATOM 5231 C CA . TYR B 1 214 ? -7.633 11.086 -10.727 1 98.75 214 TYR B CA 1
ATOM 5232 C C . TYR B 1 214 ? -8.547 11.828 -11.695 1 98.75 214 TYR B C 1
ATOM 5234 O O . TYR B 1 214 ? -9.625 12.289 -11.312 1 98.75 214 TYR B O 1
ATOM 5242 N N . LYS B 1 215 ? -8.109 11.883 -12.953 1 98.31 215 LYS B N 1
ATOM 5243 C CA . LYS B 1 215 ? -8.82 12.695 -13.938 1 98.31 215 LYS B CA 1
ATOM 5244 C C . LYS B 1 215 ? -8.992 14.125 -13.445 1 98.31 215 LYS B C 1
ATOM 5246 O O . LYS B 1 215 ? -8.008 14.797 -13.117 1 98.31 215 LYS B O 1
ATOM 5251 N N . SER B 1 216 ? -10.234 14.57 -13.227 1 98.38 216 SER B N 1
ATOM 5252 C CA . SER B 1 216 ? -10.461 15.953 -12.812 1 98.38 216 SER B CA 1
ATOM 5253 C C . SER B 1 216 ? -10.797 16.047 -11.328 1 98.38 216 SER B C 1
ATOM 5255 O O . SER B 1 216 ? -11.352 17.047 -10.875 1 98.38 216 SER B O 1
ATOM 5257 N N . GLN B 1 217 ? -10.547 15 -10.648 1 98.75 217 GLN B N 1
ATOM 5258 C CA . GLN B 1 217 ? -10.82 14.977 -9.219 1 98.75 217 GLN B CA 1
ATOM 5259 C C . GLN B 1 217 ? -9.531 15.094 -8.406 1 98.75 217 GLN B C 1
ATOM 5261 O O . GLN B 1 217 ? -8.484 14.586 -8.812 1 98.75 217 GLN B O 1
ATOM 5266 N N . ILE B 1 218 ? -9.656 15.82 -7.289 1 98.94 218 ILE B N 1
ATOM 5267 C CA . ILE B 1 218 ? -8.477 16.109 -6.473 1 98.94 218 ILE B CA 1
ATOM 5268 C C . ILE B 1 218 ? -8.797 15.867 -5 1 98.94 218 ILE B C 1
ATOM 5270 O O . ILE B 1 218 ? -9.883 16.203 -4.535 1 98.94 218 ILE B O 1
ATOM 5274 N N . VAL B 1 219 ? -7.934 15.164 -4.293 1 98.88 219 VAL B N 1
ATOM 5275 C CA . VAL B 1 219 ? -7.949 15.055 -2.838 1 98.88 219 VAL B CA 1
ATOM 5276 C C . VAL B 1 219 ? -6.711 15.734 -2.256 1 98.88 219 VAL B C 1
ATOM 5278 O O . VAL B 1 219 ? -5.582 15.367 -2.584 1 98.88 219 VAL B O 1
ATOM 5281 N N . VAL B 1 220 ? -6.855 16.75 -1.466 1 98.88 220 VAL B N 1
ATOM 5282 C CA . VAL B 1 220 ? -5.773 17.359 -0.708 1 98.88 220 VAL B CA 1
ATOM 5283 C C . VAL B 1 220 ? -5.93 17.047 0.777 1 98.88 220 VAL B C 1
ATOM 5285 O O . VAL B 1 220 ? -6.441 17.859 1.545 1 98.88 220 VAL B O 1
ATOM 5288 N N . SER B 1 221 ? -5.559 15.906 1.197 1 98.69 221 SER B N 1
ATOM 5289 C CA . SER B 1 221 ? -5.664 15.383 2.555 1 98.69 221 SER B CA 1
ATOM 5290 C C . SER B 1 221 ? -4.816 14.125 2.729 1 98.69 221 SER B C 1
ATOM 5292 O O . SER B 1 221 ? -4.73 13.305 1.816 1 98.69 221 SER B O 1
ATOM 5294 N N . PRO B 1 222 ? -4.184 14.086 3.834 1 98.69 222 PRO B N 1
ATOM 5295 C CA . PRO B 1 222 ? -4.09 15.094 4.898 1 98.69 222 PRO B CA 1
ATOM 5296 C C . PRO B 1 222 ? -3.148 16.234 4.547 1 98.69 222 PRO B C 1
ATOM 5298 O O . PRO B 1 222 ? -2.361 16.141 3.604 1 98.69 222 PRO B O 1
ATOM 5301 N N . TRP B 1 223 ? -3.326 17.219 5.215 1 98.81 223 TRP B N 1
ATOM 5302 C CA . TRP B 1 223 ? -2.301 18.25 5.152 1 98.81 223 TRP B CA 1
ATOM 5303 C C . TRP B 1 223 ? -2.08 18.891 6.527 1 98.81 223 TRP B C 1
ATOM 5305 O O . TRP B 1 223 ? -2.904 18.719 7.43 1 98.81 223 TRP B O 1
ATOM 5315 N N . PHE B 1 224 ? -0.949 19.469 6.75 1 98.88 224 PHE B N 1
ATOM 5316 C CA . PHE B 1 224 ? -0.534 20.188 7.938 1 98.88 224 PHE B CA 1
ATOM 5317 C C . PHE B 1 224 ? 0.089 21.531 7.559 1 98.88 224 PHE B C 1
ATOM 5319 O O . PHE B 1 224 ? 0.958 21.594 6.688 1 98.88 224 PHE B O 1
ATOM 5326 N N . THR B 1 225 ? -0.356 22.609 8.133 1 98.88 225 THR B N 1
ATOM 5327 C CA . THR B 1 225 ? 0.258 23.922 8.023 1 98.88 225 THR B CA 1
ATOM 5328 C C . THR B 1 225 ? 0.432 24.562 9.398 1 98.88 225 THR B C 1
ATOM 5330 O O . THR B 1 225 ? -0.533 24.688 10.156 1 98.88 225 THR B O 1
ATOM 5333 N N . GLY B 1 226 ? 1.588 24.859 9.719 1 98.5 226 GLY B N 1
ATOM 5334 C CA . GLY B 1 226 ? 1.904 25.547 10.961 1 98.5 226 GLY B CA 1
ATOM 5335 C C . GLY B 1 226 ? 2.738 26.797 10.75 1 98.5 226 GLY B C 1
ATOM 5336 O O . GLY B 1 226 ? 3.082 27.141 9.617 1 98.5 226 GLY B O 1
ATOM 5337 N N . ALA B 1 227 ? 2.924 27.5 11.82 1 97.69 227 ALA B N 1
ATOM 5338 C CA . ALA B 1 227 ? 3.744 28.703 11.773 1 97.69 227 ALA B CA 1
ATOM 5339 C C . ALA B 1 227 ? 4.242 29.078 13.164 1 97.69 227 ALA B C 1
ATOM 5341 O O . ALA B 1 227 ? 3.496 29 14.141 1 97.69 227 ALA B O 1
ATOM 5342 N N . GLU B 1 228 ? 5.457 29.422 13.242 1 97.44 228 GLU B N 1
ATOM 5343 C CA . GLU B 1 228 ? 6.129 29.969 14.414 1 97.44 228 GLU B CA 1
ATOM 5344 C C . GLU B 1 228 ? 7.184 31 14.016 1 97.44 228 GLU B C 1
ATOM 5346 O O . GLU B 1 228 ? 8.258 30.641 13.531 1 97.44 228 GLU B O 1
ATOM 5351 N N . PRO B 1 229 ? 7.047 32.25 14.297 1 97 229 PRO B N 1
ATOM 5352 C CA . PRO B 1 229 ? 5.758 32.906 14.516 1 97 229 PRO B CA 1
ATOM 5353 C C . PRO B 1 229 ? 4.891 32.938 13.258 1 97 229 PRO B C 1
ATOM 5355 O O . PRO B 1 229 ? 5.367 32.625 12.164 1 97 229 PRO B O 1
ATOM 5358 N N . ASN B 1 230 ? 3.623 33.281 13.344 1 96.56 230 ASN B N 1
ATOM 5359 C CA . ASN B 1 230 ? 2.754 33.281 12.172 1 96.56 230 ASN B CA 1
ATOM 5360 C C . ASN B 1 230 ? 2.727 34.656 11.5 1 96.56 230 ASN B C 1
ATOM 5362 O O . ASN B 1 230 ? 1.808 34.938 10.734 1 96.56 230 ASN B O 1
ATOM 5366 N N . LEU B 1 231 ? 3.75 35.5 11.852 1 96.31 231 LEU B N 1
ATOM 5367 C CA . LEU B 1 231 ? 3.916 36.844 11.266 1 96.31 231 LEU B CA 1
ATOM 5368 C C . LEU B 1 231 ? 5.391 37.156 11.023 1 96.31 231 LEU B C 1
ATOM 5370 O O . LEU B 1 231 ? 6.234 36.875 11.875 1 96.31 231 LEU B O 1
ATOM 5374 N N . ILE B 1 232 ? 5.695 37.688 9.805 1 97.12 232 ILE B N 1
ATOM 5375 C CA . ILE B 1 232 ? 7.043 38.188 9.5 1 97.12 232 ILE B CA 1
ATOM 5376 C C . ILE B 1 232 ? 7.117 39.688 9.742 1 97.12 232 ILE B C 1
ATOM 5378 O O . ILE B 1 232 ? 6.406 40.469 9.094 1 97.12 232 ILE B O 1
ATOM 5382 N N . ASP B 1 233 ? 7.988 40.094 10.609 1 96.88 233 ASP B N 1
ATOM 5383 C CA . ASP B 1 233 ? 8.008 41.5 10.961 1 96.88 233 ASP B CA 1
ATOM 5384 C C . ASP B 1 233 ? 9.266 42.188 10.438 1 96.88 233 ASP B C 1
ATOM 5386 O O . ASP B 1 233 ? 9.547 43.344 10.789 1 96.88 233 ASP B O 1
ATOM 5390 N N . ASP B 1 234 ? 10.039 41.5 9.727 1 95.38 234 ASP B N 1
ATOM 5391 C CA . ASP B 1 234 ? 11.281 42.062 9.195 1 95.38 234 ASP B CA 1
ATOM 5392 C C . ASP B 1 234 ? 11.695 41.344 7.902 1 95.38 234 ASP B C 1
ATOM 5394 O O . ASP B 1 234 ? 11.148 40.312 7.555 1 95.38 234 ASP B O 1
ATOM 5398 N N . GLY B 1 235 ? 12.578 42.031 7.172 1 94.56 235 GLY B N 1
ATOM 5399 C CA . GLY B 1 235 ? 13.117 41.438 5.973 1 94.56 235 GLY B CA 1
ATOM 5400 C C . GLY B 1 235 ? 12.258 41.656 4.742 1 94.56 235 GLY B C 1
ATOM 5401 O O . GLY B 1 235 ? 11.336 42.469 4.766 1 94.56 235 GLY B O 1
ATOM 5402 N N . PRO B 1 236 ? 12.562 40.906 3.646 1 95.12 236 PRO B N 1
ATOM 5403 C CA . PRO B 1 236 ? 11.93 41.156 2.35 1 95.12 236 PRO B CA 1
ATOM 5404 C C . PRO B 1 236 ? 10.453 40.75 2.33 1 95.12 236 PRO B C 1
ATOM 5406 O O . PRO B 1 236 ? 9.688 41.25 1.509 1 95.12 236 PRO B O 1
ATOM 5409 N N . TYR B 1 237 ? 10.031 39.938 3.246 1 96.75 237 TYR B N 1
ATOM 5410 C CA . TYR B 1 237 ? 8.656 39.469 3.225 1 96.75 237 TYR B CA 1
ATOM 5411 C C . TYR B 1 237 ? 7.867 40 4.406 1 96.75 237 TYR B C 1
ATOM 5413 O O . TYR B 1 237 ? 6.863 39.438 4.82 1 96.75 237 TYR B O 1
ATOM 5421 N N . LYS B 1 238 ? 8.367 41.062 4.973 1 97 238 LYS B N 1
ATOM 5422 C CA . LYS B 1 238 ? 7.668 41.719 6.074 1 97 238 LYS B CA 1
ATOM 5423 C C . LYS B 1 238 ? 6.191 41.906 5.754 1 97 238 LYS B C 1
ATOM 5425 O O . LYS B 1 238 ? 5.836 42.312 4.641 1 97 238 LYS B O 1
ATOM 5430 N N . GLY B 1 239 ? 5.367 41.5 6.758 1 96.38 239 GLY B N 1
ATOM 5431 C CA . GLY B 1 239 ? 3.934 41.688 6.59 1 96.38 239 GLY B CA 1
ATOM 5432 C C . GLY B 1 239 ? 3.217 40.375 6.27 1 96.38 239 GLY B C 1
ATOM 5433 O O . GLY B 1 239 ? 1.995 40.281 6.41 1 96.38 239 GLY B O 1
ATOM 5434 N N . THR B 1 240 ? 3.992 39.344 5.832 1 97 240 THR B N 1
ATOM 5435 C CA . THR B 1 240 ? 3.396 38.031 5.609 1 97 240 THR B CA 1
ATOM 5436 C C . THR B 1 240 ? 2.791 37.5 6.902 1 97 240 THR B C 1
ATOM 5438 O O . THR B 1 240 ? 3.453 37.469 7.941 1 97 240 THR B O 1
ATOM 5441 N N . ARG B 1 241 ? 1.564 37.156 6.871 1 96.94 241 ARG B N 1
ATOM 5442 C CA . ARG B 1 241 ? 0.861 36.531 7.992 1 96.94 241 ARG B CA 1
ATOM 5443 C C . ARG B 1 241 ? -0.041 35.406 7.512 1 96.94 241 ARG B C 1
ATOM 5445 O O . ARG B 1 241 ? -0.738 35.531 6.504 1 96.94 241 ARG B O 1
ATOM 5452 N N . ILE B 1 242 ? 0.053 34.281 8.172 1 97.44 242 ILE B N 1
ATOM 5453 C CA . ILE B 1 242 ? -0.792 33.156 7.781 1 97.44 242 ILE B CA 1
ATOM 5454 C C . ILE B 1 242 ? -1.544 32.625 9 1 97.44 242 ILE B C 1
ATOM 5456 O O . ILE B 1 242 ? -1.188 32.938 10.141 1 97.44 242 ILE B O 1
ATOM 5460 N N . LEU B 1 243 ? -2.672 31.906 8.828 1 98.38 243 LEU B N 1
ATOM 5461 C CA . LEU B 1 243 ? -3.455 31.141 9.781 1 98.38 243 LEU B CA 1
ATOM 5462 C C . LEU B 1 243 ? -4.223 32.062 10.727 1 98.38 243 LEU B C 1
ATOM 5464 O O . LEU B 1 243 ? -4.801 31.594 11.711 1 98.38 243 LEU B O 1
ATOM 5468 N N . HIS B 1 244 ? -4.23 33.375 10.492 1 96.94 244 HIS B N 1
ATOM 5469 C CA . HIS B 1 244 ? -4.945 34.312 11.336 1 96.94 244 HIS B CA 1
ATOM 5470 C C . HIS B 1 244 ? -6.449 34.25 11.078 1 96.94 244 HIS B C 1
ATOM 5472 O O . HIS B 1 244 ? -7.25 34.531 11.977 1 96.94 244 HIS B O 1
ATOM 5478 N N . ARG B 1 245 ? -6.863 33.906 9.859 1 98 245 ARG B N 1
ATOM 5479 C CA . ARG B 1 245 ? -8.289 33.781 9.562 1 98 245 ARG B CA 1
ATOM 5480 C C . ARG B 1 245 ? -8.898 32.594 10.273 1 98 245 ARG B C 1
ATOM 5482 O O . ARG B 1 245 ? -10 32.688 10.82 1 98 245 ARG B O 1
ATOM 5489 N N . GLU B 1 246 ? -8.195 31.453 10.211 1 98.56 246 GLU B N 1
ATOM 5490 C CA . GLU B 1 246 ? -8.641 30.281 10.945 1 98.56 246 GLU B CA 1
ATOM 5491 C C . GLU B 1 246 ? -8.836 30.594 12.43 1 98.56 246 GLU B C 1
ATOM 5493 O O . GLU B 1 246 ? -9.82 30.188 13.039 1 98.56 246 GLU B O 1
ATOM 5498 N N . GLU B 1 247 ? -7.918 31.344 12.953 1 98.56 247 GLU B N 1
ATOM 5499 C CA . GLU B 1 247 ? -7.988 31.75 14.352 1 98.56 247 GLU B CA 1
ATOM 5500 C C . GLU B 1 247 ? -9.227 32.625 14.609 1 98.56 247 GLU B C 1
ATOM 5502 O O . GLU B 1 247 ? -10 32.344 15.523 1 98.56 247 GLU B O 1
ATOM 5507 N N . ALA B 1 248 ? -9.367 33.625 13.852 1 98.56 248 ALA B N 1
ATOM 5508 C CA . ALA B 1 248 ? -10.43 34.625 14.047 1 98.56 248 ALA B CA 1
ATOM 5509 C C . ALA B 1 248 ? -11.805 33.969 13.93 1 98.56 248 ALA B C 1
ATOM 5511 O O . ALA B 1 248 ? -12.703 34.25 14.719 1 98.56 248 ALA B O 1
ATOM 5512 N N . LEU B 1 249 ? -11.953 33.125 12.969 1 98.81 249 LEU B N 1
ATOM 5513 C CA . LEU B 1 249 ? -13.242 32.469 12.719 1 98.81 249 LEU B CA 1
ATOM 5514 C C . LEU B 1 249 ? -13.594 31.516 13.852 1 98.81 249 LEU B C 1
ATOM 5516 O O . LEU B 1 249 ? -14.75 31.422 14.266 1 98.81 249 LEU B O 1
ATOM 5520 N N . GLY B 1 250 ? -12.586 30.766 14.32 1 98.81 250 GLY B N 1
ATOM 5521 C CA . GLY B 1 250 ? -12.828 29.906 15.477 1 98.81 250 GLY B CA 1
ATOM 5522 C C . GLY B 1 250 ? -13.312 30.672 16.688 1 98.81 250 GLY B C 1
ATOM 5523 O O . GLY B 1 250 ? -14.305 30.297 17.312 1 98.81 250 GLY B O 1
ATOM 5524 N N . LEU B 1 251 ? -12.609 31.719 16.922 1 98.62 251 LEU B N 1
ATOM 5525 C CA . LEU B 1 251 ? -12.953 32.531 18.078 1 98.62 251 LEU B CA 1
ATOM 5526 C C . LEU B 1 251 ? -14.344 33.156 17.922 1 98.62 251 LEU B C 1
ATOM 5528 O O . LEU B 1 251 ? -15.117 33.219 18.875 1 98.62 251 LEU B O 1
ATOM 5532 N N . GLN B 1 252 ? -14.656 33.625 16.75 1 98.56 252 GLN B N 1
ATOM 5533 C CA . GLN B 1 252 ? -15.977 34.188 16.469 1 98.56 252 GLN B CA 1
ATOM 5534 C C . GLN B 1 252 ? -17.078 33.156 16.688 1 98.56 252 GLN B C 1
ATOM 5536 O O . GLN B 1 252 ? -18.109 33.469 17.281 1 98.56 252 GLN B O 1
ATOM 5541 N N . LEU B 1 253 ? -16.859 31.969 16.219 1 98.88 253 LEU B N 1
ATOM 5542 C CA . LEU B 1 253 ? -17.844 30.906 16.406 1 98.88 253 LEU B CA 1
ATOM 5543 C C . LEU B 1 253 ? -18.062 30.625 17.891 1 98.88 253 LEU B C 1
ATOM 5545 O O . LEU B 1 253 ? -19.188 30.625 18.375 1 98.88 253 LEU B O 1
ATOM 5549 N N . MET B 1 254 ? -17 30.438 18.609 1 98.88 254 MET B N 1
ATOM 5550 C CA . MET B 1 254 ? -17.094 30.125 20.031 1 98.88 254 MET B CA 1
ATOM 5551 C C . MET B 1 254 ? -17.828 31.234 20.781 1 98.88 254 MET B C 1
ATOM 5553 O O . MET B 1 254 ? -18.703 30.953 21.594 1 98.88 254 MET B O 1
ATOM 5557 N N . ARG B 1 255 ? -17.547 32.438 20.453 1 98.56 255 ARG B N 1
ATOM 5558 C CA . ARG B 1 255 ? -18.125 33.562 21.172 1 98.56 255 ARG B CA 1
ATOM 5559 C C . ARG B 1 255 ? -19.594 33.75 20.812 1 98.56 255 ARG B C 1
ATOM 5561 O O . ARG B 1 255 ? -20.375 34.312 21.594 1 98.56 255 ARG B O 1
ATOM 5568 N N . SER B 1 256 ? -19.969 33.312 19.672 1 98.69 256 SER B N 1
ATOM 5569 C CA . SER B 1 256 ? -21.344 33.469 19.219 1 98.69 256 SER B CA 1
ATOM 5570 C C . SER B 1 256 ? -22.266 32.469 19.891 1 98.69 256 SER B C 1
ATOM 5572 O O . SER B 1 256 ? -23.484 32.594 19.859 1 98.69 256 SER B O 1
ATOM 5574 N N . LEU B 1 257 ? -21.703 31.438 20.516 1 98.69 257 LEU B N 1
ATOM 5575 C CA . LEU B 1 257 ? -22.484 30.391 21.141 1 98.69 257 LEU B CA 1
ATOM 5576 C C . LEU B 1 257 ? -23.188 30.891 22.406 1 98.69 257 LEU B C 1
ATOM 5578 O O . LEU B 1 257 ? -22.703 31.844 23.047 1 98.69 257 LEU B O 1
ATOM 5582 N N . SER B 1 258 ? -24.344 30.25 22.781 1 98.06 258 SER B N 1
ATOM 5583 C CA . SER B 1 258 ? -24.984 30.531 24.062 1 98.06 258 SER B CA 1
ATOM 5584 C C . SER B 1 258 ? -24.125 30.016 25.219 1 98.06 258 SER B C 1
ATOM 5586 O O . SER B 1 258 ? -23.203 29.234 25.016 1 98.06 258 SER B O 1
ATOM 5588 N N . THR B 1 259 ? -24.438 30.438 26.391 1 97.69 259 THR B N 1
ATOM 5589 C CA . THR B 1 259 ? -23.703 30.031 27.578 1 97.69 259 THR B CA 1
ATOM 5590 C C . THR B 1 259 ? -23.719 28.5 27.719 1 97.69 259 THR B C 1
ATOM 5592 O O . THR B 1 259 ? -22.703 27.891 28.047 1 97.69 259 THR B O 1
ATOM 5595 N N . GLU B 1 260 ? -24.828 27.969 27.438 1 97.62 260 GLU B N 1
ATOM 5596 C CA . GLU B 1 260 ? -24.969 26.516 27.516 1 97.62 260 GLU B CA 1
ATOM 5597 C C . GLU B 1 260 ? -24.156 25.812 26.438 1 97.62 260 GLU B C 1
ATOM 5599 O O . GLU B 1 260 ? -23.531 24.781 26.688 1 97.62 260 GLU B O 1
ATOM 5604 N N . GLN B 1 261 ? -24.203 26.359 25.281 1 98.19 261 GLN B N 1
ATOM 5605 C CA . GLN B 1 261 ? -23.438 25.797 24.172 1 98.19 261 GLN B CA 1
ATOM 5606 C C . GLN B 1 261 ? -21.938 25.891 24.422 1 98.19 261 GLN B C 1
ATOM 5608 O O . GLN B 1 261 ? -21.188 24.969 24.109 1 98.19 261 GLN B O 1
ATOM 5613 N N . LYS B 1 262 ? -21.469 27.047 24.938 1 98.38 262 LYS B N 1
ATOM 5614 C CA . LYS B 1 262 ? -20.062 27.219 25.281 1 98.38 262 LYS B CA 1
ATOM 5615 C C . LYS B 1 262 ? -19.594 26.156 26.266 1 98.38 262 LYS B C 1
ATOM 5617 O O . LYS B 1 262 ? -18.516 25.562 26.109 1 98.38 262 LYS B O 1
ATOM 5622 N N . LYS B 1 263 ? -20.391 25.938 27.266 1 97.81 263 LYS B N 1
ATOM 5623 C CA . LYS B 1 263 ? -20.062 24.953 28.281 1 97.81 263 LYS B CA 1
ATOM 5624 C C . LYS B 1 263 ? -19.938 23.562 27.672 1 97.81 263 LYS B C 1
ATOM 5626 O O . LYS B 1 263 ? -19.062 22.781 28.047 1 97.81 263 LYS B O 1
ATOM 5631 N N . ALA B 1 264 ? -20.812 23.266 26.75 1 98.19 264 ALA B N 1
ATOM 5632 C CA . ALA B 1 264 ? -20.812 21.953 26.109 1 98.19 264 ALA B CA 1
ATOM 5633 C C . ALA B 1 264 ? -19.672 21.828 25.109 1 98.19 264 ALA B C 1
ATOM 5635 O O . ALA B 1 264 ? -19.078 20.75 24.953 1 98.19 264 ALA B O 1
ATOM 5636 N N . ALA B 1 265 ? -19.359 22.891 24.391 1 98.75 265 ALA B N 1
ATOM 5637 C CA . ALA B 1 265 ? -18.312 22.891 23.375 1 98.75 265 ALA B CA 1
ATOM 5638 C C . ALA B 1 265 ? -16.938 22.844 24.016 1 98.75 265 ALA B C 1
ATOM 5640 O O . ALA B 1 265 ? -16.016 22.219 23.484 1 98.75 265 ALA B O 1
ATOM 5641 N N . GLN B 1 266 ? -16.75 23.578 25.125 1 98.81 266 GLN B N 1
ATOM 5642 C CA . GLN B 1 266 ? -15.469 23.625 25.828 1 98.81 266 GLN B CA 1
ATOM 5643 C C . GLN B 1 266 ? -15.219 22.344 26.609 1 98.81 266 GLN B C 1
ATOM 5645 O O . GLN B 1 266 ? -15.562 22.25 27.781 1 98.81 266 GLN B O 1
ATOM 5650 N N . VAL B 1 267 ? -14.539 21.469 26.031 1 98.62 267 VAL B N 1
ATOM 5651 C CA . VAL B 1 267 ? -14.367 20.141 26.609 1 98.62 267 VAL B CA 1
ATOM 5652 C C . VAL B 1 267 ? -13.32 20.203 27.719 1 98.62 267 VAL B C 1
ATOM 5654 O O . VAL B 1 267 ? -13.328 19.375 28.641 1 98.62 267 VAL B O 1
ATOM 5657 N N . TYR B 1 268 ? -12.375 21.172 27.641 1 98.62 268 TYR B N 1
ATOM 5658 C CA . TYR B 1 268 ? -11.422 21.453 28.703 1 98.62 268 TYR B CA 1
ATOM 5659 C C . TYR B 1 268 ? -11.203 22.953 28.844 1 98.62 268 TYR B C 1
ATOM 5661 O O . TYR B 1 268 ? -11.062 23.672 27.859 1 98.62 268 TYR B O 1
ATOM 5669 N N . GLU B 1 269 ? -11.094 23.422 30.062 1 97.94 269 GLU B N 1
ATOM 5670 C CA . GLU B 1 269 ? -10.984 24.859 30.312 1 97.94 269 GLU B CA 1
ATOM 5671 C C . GLU B 1 269 ? -9.555 25.344 30.109 1 97.94 269 GLU B C 1
ATOM 5673 O O . GLU B 1 269 ? -9.344 26.5 29.719 1 97.94 269 GLU B O 1
ATOM 5678 N N . PHE B 1 270 ? -8.664 24.453 30.391 1 97.69 270 PHE B N 1
ATOM 5679 C CA . PHE B 1 270 ? -7.262 24.828 30.297 1 97.69 270 PHE B CA 1
ATOM 5680 C C . PHE B 1 270 ? -6.598 24.156 29.109 1 97.69 270 PHE B C 1
ATOM 5682 O O . PHE B 1 270 ? -6.988 23.047 28.719 1 97.69 270 PHE B O 1
ATOM 5689 N N . MET B 1 271 ? -5.602 24.812 28.578 1 98.06 271 MET B N 1
ATOM 5690 C CA . MET B 1 271 ? -4.883 24.266 27.422 1 98.06 271 MET B CA 1
ATOM 5691 C C . MET B 1 271 ? -4.25 22.922 27.75 1 98.06 271 MET B C 1
ATOM 5693 O O . MET B 1 271 ? -4.172 22.047 26.906 1 98.06 271 MET B O 1
ATOM 5697 N N . LYS B 1 272 ? -3.648 22.766 28.844 1 96.56 272 LYS B N 1
ATOM 5698 C CA . LYS B 1 272 ? -3.309 21.516 29.5 1 96.56 272 LYS B CA 1
ATOM 5699 C C . LYS B 1 272 ? -4.125 21.328 30.781 1 96.56 272 LYS B C 1
ATOM 5701 O O . LYS B 1 272 ? -3.742 21.812 31.844 1 96.56 272 LYS B O 1
ATOM 5706 N N . ASP B 1 273 ? -5.125 20.562 30.688 1 97.31 273 ASP B N 1
ATOM 5707 C CA . ASP B 1 273 ? -6.137 20.5 31.75 1 97.31 273 ASP B CA 1
ATOM 5708 C C . ASP B 1 273 ? -5.934 19.266 32.625 1 97.31 273 ASP B C 1
ATOM 5710 O O . ASP B 1 273 ? -5.656 18.172 32.125 1 97.31 273 ASP B O 1
ATOM 5714 N N . PRO B 1 274 ? -6.039 19.422 33.938 1 96.19 274 PRO B N 1
ATOM 5715 C CA . PRO B 1 274 ? -5.875 18.297 34.875 1 96.19 274 PRO B CA 1
ATOM 5716 C C . PRO B 1 274 ? -6.902 17.188 34.625 1 96.19 274 PRO B C 1
ATOM 5718 O O . PRO B 1 274 ? -6.676 16.031 35 1 96.19 274 PRO B O 1
ATOM 5721 N N . ALA B 1 275 ? -7.977 17.547 34 1 96.69 275 ALA B N 1
ATOM 5722 C CA . ALA B 1 275 ? -9.047 16.578 33.781 1 96.69 275 ALA B CA 1
ATOM 5723 C C . ALA B 1 275 ? -8.766 15.742 32.531 1 96.69 275 ALA B C 1
ATOM 5725 O O . ALA B 1 275 ? -9.445 14.734 32.281 1 96.69 275 ALA B O 1
ATOM 5726 N N . MET B 1 276 ? -7.816 16.125 31.75 1 96.19 276 MET B N 1
ATOM 5727 C CA . MET B 1 276 ? -7.48 15.375 30.547 1 96.19 276 MET B CA 1
ATOM 5728 C C . MET B 1 276 ? -7.012 13.969 30.906 1 96.19 276 MET B C 1
ATOM 5730 O O . MET B 1 276 ? -6.18 13.789 31.797 1 96.19 276 MET B O 1
ATOM 5734 N N . PRO B 1 277 ? -7.594 12.992 30.266 1 93.94 277 PRO B N 1
ATOM 5735 C CA . PRO B 1 277 ? -7.027 11.664 30.469 1 93.94 277 PRO B CA 1
ATOM 5736 C C . PRO B 1 277 ? -5.586 11.547 29.969 1 93.94 277 PRO B C 1
ATOM 5738 O O . PRO B 1 277 ? -5.105 12.43 29.266 1 93.94 277 PRO B O 1
ATOM 5741 N N . GLN B 1 278 ? -4.996 10.445 30.359 1 90.62 278 GLN B N 1
ATOM 5742 C CA . GLN B 1 278 ? -3.613 10.195 29.969 1 90.62 278 GLN B CA 1
ATOM 5743 C C . GLN B 1 278 ? -3.459 10.219 28.453 1 90.62 278 GLN B C 1
ATOM 5745 O O . GLN B 1 278 ? -4.277 9.648 27.734 1 90.62 278 GLN B O 1
ATOM 5750 N N . ALA B 1 279 ? -2.533 10.992 27.859 1 88.88 279 ALA B N 1
ATOM 5751 C CA . ALA B 1 279 ? -2.102 11.039 26.469 1 88.88 279 ALA B CA 1
ATOM 5752 C C . ALA B 1 279 ? -3.078 11.844 25.609 1 88.88 279 ALA B C 1
ATOM 5754 O O . ALA B 1 279 ? -3.023 11.797 24.375 1 88.88 279 ALA B O 1
ATOM 5755 N N . ARG B 1 280 ? -4.047 12.469 26.297 1 93.44 280 ARG B N 1
ATOM 5756 C CA . ARG B 1 280 ? -4.852 13.438 25.562 1 93.44 280 ARG B CA 1
ATOM 5757 C C . ARG B 1 280 ? -4.016 14.641 25.141 1 93.44 280 ARG B C 1
ATOM 5759 O O . ARG B 1 280 ? -4.289 15.266 24.109 1 93.44 280 ARG B O 1
ATOM 5766 N N . TRP B 1 281 ? -3.068 14.945 25.922 1 93.56 281 TRP B N 1
ATOM 5767 C CA . TRP B 1 281 ? -2.051 15.953 25.672 1 93.56 281 TRP B CA 1
ATOM 5768 C C . TRP B 1 281 ? -0.659 15.336 25.641 1 93.56 281 TRP B C 1
ATOM 5770 O O . TRP B 1 281 ? -0.362 14.414 26.406 1 93.56 281 TRP B O 1
ATOM 5780 N N . ASN B 1 282 ? 0.177 15.734 24.719 1 90.62 282 ASN B N 1
ATOM 5781 C CA . ASN B 1 282 ? 1.59 15.375 24.766 1 90.62 282 ASN B CA 1
ATOM 5782 C C . ASN B 1 282 ? 2.484 16.562 24.422 1 90.62 282 ASN B C 1
ATOM 5784 O O . ASN B 1 282 ? 2.012 17.562 23.875 1 90.62 282 ASN B O 1
ATOM 5788 N N . HIS B 1 283 ? 3.715 16.453 24.672 1 88.25 283 HIS B N 1
ATOM 5789 C CA . HIS B 1 283 ? 4.656 17.562 24.609 1 88.25 283 HIS B CA 1
ATOM 5790 C C . HIS B 1 283 ? 4.781 18.109 23.188 1 88.25 283 HIS B C 1
ATOM 5792 O O . HIS B 1 283 ? 4.977 19.312 23 1 88.25 283 HIS B O 1
ATOM 5798 N N . ASP B 1 284 ? 4.625 17.297 22.297 1 89.38 284 ASP B N 1
ATOM 5799 C CA . ASP B 1 284 ? 5 17.672 20.938 1 89.38 284 ASP B CA 1
ATOM 5800 C C . ASP B 1 284 ? 3.771 18.016 20.094 1 89.38 284 ASP B C 1
ATOM 5802 O O . ASP B 1 284 ? 3.721 19.078 19.469 1 89.38 284 ASP B O 1
ATOM 5806 N N . ASP B 1 285 ? 2.756 17.234 20.141 1 93.06 285 ASP B N 1
ATOM 5807 C CA . ASP B 1 285 ? 1.508 17.516 19.438 1 93.06 285 ASP B CA 1
ATOM 5808 C C . ASP B 1 285 ? 0.602 18.422 20.25 1 93.06 285 ASP B C 1
ATOM 5810 O O . ASP B 1 285 ? -0.273 19.094 19.703 1 93.06 285 ASP B O 1
ATOM 5814 N N . GLN B 1 286 ? 0.909 18.391 21.594 1 95.44 286 GLN B N 1
ATOM 5815 C CA . GLN B 1 286 ? 0.08 19.109 22.547 1 95.44 286 GLN B CA 1
ATOM 5816 C C . GLN B 1 286 ? -1.38 18.672 22.453 1 95.44 286 GLN B C 1
ATOM 5818 O O . GLN B 1 286 ? -1.726 17.547 22.828 1 95.44 286 GLN B O 1
ATOM 5823 N N . ARG B 1 287 ? -2.23 19.359 21.734 1 97.88 287 ARG B N 1
ATOM 5824 C CA . ARG B 1 287 ? -3.641 19 21.828 1 97.88 287 ARG B CA 1
ATOM 5825 C C . ARG B 1 287 ? -4.125 18.328 20.547 1 97.88 287 ARG B C 1
ATOM 5827 O O . ARG B 1 287 ? -5.145 17.641 20.547 1 97.88 287 ARG B O 1
ATOM 5834 N N . HIS B 1 288 ? -3.49 18.594 19.391 1 97 288 HIS B N 1
ATOM 5835 C CA . HIS B 1 288 ? -4.059 18.031 18.172 1 97 288 HIS B CA 1
ATOM 5836 C C . HIS B 1 288 ? -3.826 16.516 18.109 1 97 288 HIS B C 1
ATOM 5838 O O . HIS B 1 288 ? -2.848 16.016 18.656 1 97 288 HIS B O 1
ATOM 5844 N N . LEU B 1 289 ? -4.711 15.805 17.453 1 97.31 289 LEU B N 1
ATOM 5845 C CA . LEU B 1 289 ? -4.797 14.352 17.562 1 97.31 289 LEU B CA 1
ATOM 5846 C C . LEU B 1 289 ? -4.422 13.688 16.234 1 97.31 289 LEU B C 1
ATOM 5848 O O . LEU B 1 289 ? -4.117 12.5 16.203 1 97.31 289 LEU B O 1
ATOM 5852 N N . CYS B 1 290 ? -4.395 14.43 15.156 1 97.44 290 CYS B N 1
ATOM 5853 C CA . CYS B 1 290 ? -4.344 13.789 13.852 1 97.44 290 CYS B CA 1
ATOM 5854 C C . CYS B 1 290 ? -3.121 14.25 13.062 1 97.44 290 CYS B C 1
ATOM 5856 O O . CYS B 1 290 ? -3.186 14.406 11.844 1 97.44 290 CYS B O 1
ATOM 5858 N N . GLY B 1 291 ? -2.008 14.516 13.742 1 96.88 291 GLY B N 1
ATOM 5859 C CA . GLY B 1 291 ? -0.769 14.938 13.109 1 96.88 291 GLY B CA 1
ATOM 5860 C C . GLY B 1 291 ? -0.056 13.812 12.383 1 96.88 291 GLY B C 1
ATOM 5861 O O . GLY B 1 291 ? -0.696 12.875 11.898 1 96.88 291 GLY B O 1
ATOM 5862 N N . ALA B 1 292 ? 1.215 13.922 12.219 1 96.44 292 ALA B N 1
ATOM 5863 C CA . ALA B 1 292 ? 2.053 12.984 11.477 1 96.44 292 ALA B CA 1
ATOM 5864 C C . ALA B 1 292 ? 1.883 11.562 12.016 1 96.44 292 ALA B C 1
ATOM 5866 O O . ALA B 1 292 ? 1.838 11.352 13.227 1 96.44 292 ALA B O 1
ATOM 5867 N N . TYR B 1 293 ? 1.72 10.609 11.164 1 96.94 293 TYR B N 1
ATOM 5868 C CA . TYR B 1 293 ? 1.747 9.172 11.414 1 96.94 293 TYR B CA 1
ATOM 5869 C C . TYR B 1 293 ? 0.501 8.727 12.164 1 96.94 293 TYR B C 1
ATOM 5871 O O . TYR B 1 293 ? 0.396 7.562 12.57 1 96.94 293 TYR B O 1
ATOM 5879 N N . ARG B 1 294 ? -0.479 9.664 12.352 1 97.12 294 ARG B N 1
ATOM 5880 C CA . ARG B 1 294 ? -1.695 9.32 13.078 1 97.12 294 ARG B CA 1
ATOM 5881 C C . ARG B 1 294 ? -2.789 8.852 12.125 1 97.12 294 ARG B C 1
ATOM 5883 O O . ARG B 1 294 ? -3.955 9.219 12.281 1 97.12 294 ARG B O 1
ATOM 5890 N N . ASP B 1 295 ? -2.432 8.07 11.219 1 97.06 295 ASP B N 1
ATOM 5891 C CA . ASP B 1 295 ? -3.273 7.715 10.078 1 97.06 295 ASP B CA 1
ATOM 5892 C C . ASP B 1 295 ? -4.398 6.77 10.5 1 97.06 295 ASP B C 1
ATOM 5894 O O . ASP B 1 295 ? -5.406 6.641 9.805 1 97.06 295 ASP B O 1
ATOM 5898 N N . ASN B 1 296 ? -4.27 6.035 11.648 1 97 296 ASN B N 1
ATOM 5899 C CA . ASN B 1 296 ? -5.246 5.027 12.062 1 97 296 ASN B CA 1
ATOM 5900 C C . ASN B 1 296 ? -5.91 5.402 13.383 1 97 296 ASN B C 1
ATOM 5902 O O . ASN B 1 296 ? -6.539 4.559 14.023 1 97 296 ASN B O 1
ATOM 5906 N N . ARG B 1 297 ? -5.789 6.602 13.812 1 96.94 297 ARG B N 1
ATOM 5907 C CA . ARG B 1 297 ? -6.262 6.977 15.141 1 96.94 297 ARG B CA 1
ATOM 5908 C C . ARG B 1 297 ? -7.785 6.965 15.203 1 96.94 297 ARG B C 1
ATOM 5910 O O . ARG B 1 297 ? -8.453 7.41 14.273 1 96.94 297 ARG B O 1
ATOM 5917 N N . ILE B 1 298 ? -8.281 6.449 16.281 1 96.94 298 ILE B N 1
ATOM 5918 C CA . ILE B 1 298 ? -9.695 6.582 16.609 1 96.94 298 ILE B CA 1
ATOM 5919 C C . ILE B 1 298 ? -9.922 7.875 17.406 1 96.94 298 ILE B C 1
ATOM 5921 O O . ILE B 1 298 ? -9.375 8.047 18.484 1 96.94 298 ILE B O 1
ATOM 5925 N N . VAL B 1 299 ? -10.656 8.781 16.828 1 97.62 299 VAL B N 1
ATOM 5926 C CA . VAL B 1 299 ? -10.93 10.078 17.438 1 97.62 299 VAL B CA 1
ATOM 5927 C C . VAL B 1 299 ? -12.438 10.227 17.672 1 97.62 299 VAL B C 1
ATOM 5929 O O . VAL B 1 299 ? -13.164 10.68 16.781 1 97.62 299 VAL B O 1
ATOM 5932 N N . PRO B 1 300 ? -12.867 9.922 18.844 1 97.81 300 PRO B N 1
ATOM 5933 C CA . PRO B 1 300 ? -14.297 10.062 19.125 1 97.81 300 PRO B CA 1
ATOM 5934 C C . PRO B 1 300 ? -14.789 11.5 19 1 97.81 300 PRO B C 1
ATOM 5936 O O . PRO B 1 300 ? -14.008 12.438 19.188 1 97.81 300 PRO B O 1
ATOM 5939 N N . TYR B 1 301 ? -16.062 11.664 18.766 1 98.44 301 TYR B N 1
ATOM 5940 C CA . TYR B 1 301 ? -16.688 12.984 18.688 1 98.44 301 TYR B CA 1
ATOM 5941 C C . TYR B 1 301 ? -16.672 13.672 20.047 1 98.44 301 TYR B C 1
ATOM 5943 O O . TYR B 1 301 ? -16.844 13.023 21.078 1 98.44 301 TYR B O 1
ATOM 5951 N N . GLU B 1 302 ? -16.453 14.898 20.031 1 98.38 302 GLU B N 1
ATOM 5952 C CA . GLU B 1 302 ? -16.531 15.742 21.219 1 98.38 302 GLU B CA 1
ATOM 5953 C C . GLU B 1 302 ? -17.203 17.078 20.906 1 98.38 302 GLU B C 1
ATOM 5955 O O . GLU B 1 302 ? -17.141 17.547 19.766 1 98.38 302 GLU B O 1
ATOM 5960 N N . GLY B 1 303 ? -17.781 17.688 21.922 1 98.75 303 GLY B N 1
ATOM 5961 C CA . GLY B 1 303 ? -18.328 19.016 21.797 1 98.75 303 GLY B CA 1
ATOM 5962 C C . GLY B 1 303 ? -19.797 19.031 21.406 1 98.75 303 GLY B C 1
ATOM 5963 O O . GLY B 1 303 ? -20.578 18.203 21.891 1 98.75 303 GLY B O 1
ATOM 5964 N N . ILE B 1 304 ? -20.234 20.016 20.578 1 98.88 304 ILE B N 1
ATOM 5965 C CA . ILE B 1 304 ? -21.656 20.203 20.297 1 98.88 304 ILE B CA 1
ATOM 5966 C C . ILE B 1 304 ? -21.922 19.938 18.812 1 98.88 304 ILE B C 1
ATOM 5968 O O . ILE B 1 304 ? -21.031 20.141 17.969 1 98.88 304 ILE B O 1
ATOM 5972 N N . LEU B 1 305 ? -23.094 19.547 18.531 1 98.75 305 LEU B N 1
ATOM 5973 C CA . LEU B 1 305 ? -23.547 19.25 17.172 1 98.75 305 LEU B CA 1
ATOM 5974 C C . LEU B 1 305 ? -23.781 20.547 16.391 1 98.75 305 LEU B C 1
ATOM 5976 O O . LEU B 1 305 ? -24.453 21.453 16.891 1 98.75 305 LEU B O 1
ATOM 5980 N N . VAL B 1 306 ? -23.328 20.562 15.227 1 98.88 306 VAL B N 1
ATOM 5981 C CA . VAL B 1 306 ? -23.422 21.766 14.398 1 98.88 306 VAL B CA 1
ATOM 5982 C C . VAL B 1 306 ? -24.891 21.984 13.992 1 98.88 306 VAL B C 1
ATOM 5984 O O . VAL B 1 306 ? -25.344 23.125 13.883 1 98.88 306 VAL B O 1
ATOM 5987 N N . SER B 1 307 ? -25.625 20.906 13.75 1 98.5 307 SER B N 1
ATOM 5988 C CA . SER B 1 307 ? -27.016 21.031 13.328 1 98.5 307 SER B CA 1
ATOM 5989 C C . SER B 1 307 ? -27.859 21.719 14.391 1 98.5 307 SER B C 1
ATOM 5991 O O . SER B 1 307 ? -28.953 22.219 14.102 1 98.5 307 SER B O 1
ATOM 5993 N N . LYS B 1 308 ? -27.391 21.781 15.625 1 97.62 308 LYS B N 1
ATOM 5994 C CA . LYS B 1 308 ? -28.125 22.391 16.719 1 97.62 308 LYS B CA 1
ATOM 5995 C C . LYS B 1 308 ? -27.75 23.859 16.875 1 97.62 308 LYS B C 1
ATOM 5997 O O . LYS B 1 308 ? -28.297 24.547 17.75 1 97.62 308 LYS B O 1
ATOM 6002 N N . MET B 1 309 ? -26.969 24.359 16.062 1 98.38 309 MET B N 1
ATOM 6003 C CA . MET B 1 309 ? -26.562 25.75 16.047 1 98.38 309 MET B CA 1
ATOM 6004 C C . MET B 1 309 ? -27.547 26.594 15.25 1 98.38 309 MET B C 1
ATOM 6006 O O . MET B 1 309 ? -28.359 26.062 14.492 1 98.38 309 MET B O 1
ATOM 6010 N N . THR B 1 310 ? -27.406 27.906 15.438 1 98.25 310 THR B N 1
ATOM 6011 C CA . THR B 1 310 ? -28.172 28.828 14.602 1 98.25 310 THR B CA 1
ATOM 6012 C C . THR B 1 310 ? -27.609 28.891 13.188 1 98.25 310 THR B C 1
ATOM 6014 O O . THR B 1 310 ? -26.484 28.453 12.953 1 98.25 310 THR B O 1
ATOM 6017 N N . ASP B 1 311 ? -28.344 29.484 12.305 1 98.06 311 ASP B N 1
ATOM 6018 C CA . ASP B 1 311 ? -27.891 29.625 10.922 1 98.06 311 ASP B CA 1
ATOM 6019 C C . ASP B 1 311 ? -26.609 30.438 10.844 1 98.06 311 ASP B C 1
ATOM 6021 O O . ASP B 1 311 ? -25.719 30.125 10.047 1 98.06 311 ASP B O 1
ATOM 6025 N N . GLY B 1 312 ? -26.625 31.469 11.625 1 98.25 312 GLY B N 1
ATOM 6026 C CA . GLY B 1 312 ? -25.422 32.281 11.656 1 98.25 312 GLY B CA 1
ATOM 6027 C C . GLY B 1 312 ? -24.188 31.531 12.125 1 98.25 312 GLY B C 1
ATOM 6028 O O . GLY B 1 312 ? -23.109 31.688 11.562 1 98.25 312 GLY B O 1
ATOM 6029 N N . GLN B 1 313 ? -24.359 30.75 13.188 1 98.69 313 GLN B N 1
ATOM 6030 C CA . GLN B 1 313 ? -23.266 29.922 13.703 1 98.69 313 GLN B CA 1
ATOM 6031 C C . GLN B 1 313 ? -22.828 28.875 12.688 1 98.69 313 GLN B C 1
ATOM 6033 O O . GLN B 1 313 ? -21.641 28.641 12.508 1 98.69 313 GLN B O 1
ATOM 6038 N N . GLN B 1 314 ? -23.734 28.312 12.008 1 98.81 314 GLN B N 1
ATOM 6039 C CA . GLN B 1 314 ? -23.438 27.328 10.961 1 98.81 314 GLN B CA 1
ATOM 6040 C C . GLN B 1 314 ? -22.656 27.969 9.82 1 98.81 314 GLN B C 1
ATOM 6042 O O . GLN B 1 314 ? -21.797 27.328 9.203 1 98.81 314 GLN B O 1
ATOM 6047 N N . LYS B 1 315 ? -22.969 29.172 9.547 1 98.69 315 LYS B N 1
ATOM 6048 C CA . LYS B 1 315 ? -22.203 29.891 8.539 1 98.69 315 LYS B CA 1
ATOM 6049 C C . LYS B 1 315 ? -20.734 30.031 8.953 1 98.69 315 LYS B C 1
ATOM 6051 O O . LYS B 1 315 ? -19.828 29.938 8.117 1 98.69 315 LYS B O 1
ATOM 6056 N N . TYR B 1 316 ? -20.469 30.266 10.273 1 98.81 316 TYR B N 1
ATOM 6057 C CA . TYR B 1 316 ? -19.094 30.312 10.758 1 98.81 316 TYR B CA 1
ATOM 6058 C C . TYR B 1 316 ? -18.391 28.969 10.555 1 98.81 316 TYR B C 1
ATOM 6060 O O . TYR B 1 316 ? -17.219 28.938 10.219 1 98.81 316 TYR B O 1
ATOM 6068 N N . VAL B 1 317 ? -19.141 27.906 10.773 1 98.94 317 VAL B N 1
ATOM 6069 C CA . VAL B 1 317 ? -18.578 26.578 10.555 1 98.94 317 VAL B CA 1
ATOM 6070 C C . VAL B 1 317 ? -18.156 26.422 9.094 1 98.94 317 VAL B C 1
ATOM 6072 O O . VAL B 1 317 ? -17.062 25.938 8.805 1 98.94 317 VAL B O 1
ATOM 6075 N N . LEU B 1 318 ? -18.953 26.859 8.18 1 98.88 318 LEU B N 1
ATOM 6076 C CA . LEU B 1 318 ? -18.641 26.766 6.762 1 98.88 318 LEU B CA 1
ATOM 6077 C C . LEU B 1 318 ? -17.469 27.688 6.398 1 98.88 318 LEU B C 1
ATOM 6079 O O . LEU B 1 318 ? -16.656 27.359 5.535 1 98.88 318 LEU B O 1
ATOM 6083 N N . ASP B 1 319 ? -17.453 28.844 7.031 1 98.88 319 ASP B N 1
ATOM 6084 C CA . ASP B 1 319 ? -16.344 29.766 6.789 1 98.88 319 ASP B CA 1
ATOM 6085 C C . ASP B 1 319 ? -15.023 29.156 7.262 1 98.88 319 ASP B C 1
ATOM 6087 O O . ASP B 1 319 ? -13.992 29.328 6.613 1 98.88 319 ASP B O 1
ATOM 6091 N N . ILE B 1 320 ? -15.047 28.516 8.375 1 98.94 320 ILE B N 1
ATOM 6092 C CA . ILE B 1 320 ? -13.875 27.797 8.852 1 98.94 320 ILE B CA 1
ATOM 6093 C C . ILE B 1 320 ? -13.492 26.703 7.859 1 98.94 320 ILE B C 1
ATOM 6095 O O . ILE B 1 320 ? -12.328 26.594 7.473 1 98.94 320 ILE B O 1
ATOM 6099 N N . ALA B 1 321 ? -14.492 25.953 7.453 1 98.94 321 ALA B N 1
ATOM 6100 C CA . ALA B 1 321 ? -14.25 24.906 6.477 1 98.94 321 ALA B CA 1
ATOM 6101 C C . ALA B 1 321 ? -13.617 25.469 5.203 1 98.94 321 ALA B C 1
ATOM 6103 O O . ALA B 1 321 ? -12.695 24.859 4.645 1 98.94 321 ALA B O 1
ATOM 6104 N N . ASN B 1 322 ? -14.141 26.562 4.812 1 98.81 322 ASN B N 1
ATOM 6105 C CA . ASN B 1 322 ? -13.594 27.203 3.619 1 98.81 322 ASN 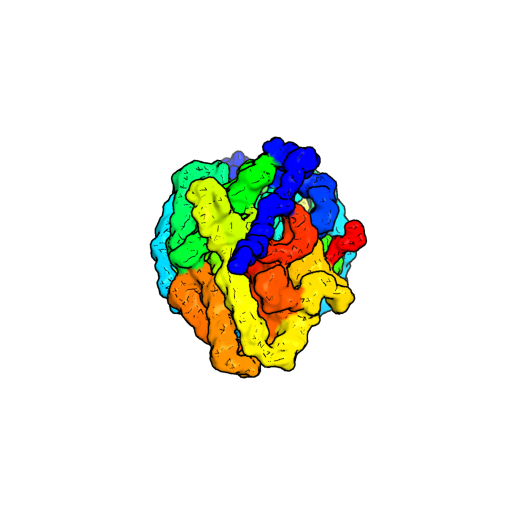B CA 1
ATOM 6106 C C . ASN B 1 322 ? -12.109 27.5 3.779 1 98.81 322 ASN B C 1
ATOM 6108 O O . ASN B 1 322 ? -11.32 27.297 2.852 1 98.81 322 ASN B O 1
ATOM 6112 N N . GLU B 1 323 ? -11.703 28 4.918 1 98.75 323 GLU B N 1
ATOM 6113 C CA . GLU B 1 323 ? -10.297 28.297 5.168 1 98.75 323 GLU B CA 1
ATOM 6114 C C . GLU B 1 323 ? -9.453 27.031 5.16 1 98.75 323 GLU B C 1
ATOM 6116 O O . GLU B 1 323 ? -8.336 27.031 4.629 1 98.75 323 GLU B O 1
ATOM 6121 N N . PHE B 1 324 ? -9.984 25.984 5.723 1 98.88 324 PHE B N 1
ATOM 6122 C CA . PHE B 1 324 ? -9.234 24.734 5.801 1 98.88 324 PHE B CA 1
ATOM 6123 C C . PHE B 1 324 ? -9.172 24.047 4.438 1 98.88 324 PHE B C 1
ATOM 6125 O O . PHE B 1 324 ? -8.281 23.234 4.184 1 98.88 324 PHE B O 1
ATOM 6132 N N . LEU B 1 325 ? -10.094 24.375 3.543 1 98.88 325 LEU B N 1
ATOM 6133 C CA . LEU B 1 325 ? -10.156 23.75 2.223 1 98.88 325 LEU B CA 1
ATOM 6134 C C . LEU B 1 325 ? -9.523 24.656 1.171 1 98.88 325 LEU B C 1
ATOM 6136 O O . LEU B 1 325 ? -9.641 24.391 -0.029 1 98.88 325 LEU B O 1
ATOM 6140 N N . LEU B 1 326 ? -8.812 25.641 1.634 1 98.69 326 LEU B N 1
ATOM 6141 C CA . LEU B 1 326 ? -8.32 26.703 0.767 1 98.69 326 LEU B CA 1
ATOM 6142 C C . LEU B 1 326 ? -7.387 26.141 -0.3 1 98.69 326 LEU B C 1
ATOM 6144 O O . LEU B 1 326 ? -7.242 26.734 -1.375 1 98.69 326 LEU B O 1
ATOM 6148 N N . TYR B 1 327 ? -6.723 25.031 -0.079 1 98.88 327 TYR B N 1
ATOM 6149 C CA . TYR B 1 327 ? -5.777 24.453 -1.026 1 98.88 327 TYR B CA 1
ATOM 6150 C C . TYR B 1 327 ? -6.496 23.906 -2.248 1 98.88 327 TYR B C 1
ATOM 6152 O O . TYR B 1 327 ? -5.898 23.75 -3.316 1 98.88 327 TYR B O 1
ATOM 6160 N N . LEU B 1 328 ? -7.746 23.609 -2.139 1 98.88 328 LEU B N 1
ATOM 6161 C CA . LEU B 1 328 ? -8.516 23.047 -3.238 1 98.88 328 LEU B CA 1
ATOM 6162 C C . LEU B 1 328 ? -8.875 24.109 -4.262 1 98.88 328 LEU B C 1
ATOM 6164 O O . LEU B 1 328 ? -9.211 25.25 -3.895 1 98.88 328 LEU B O 1
ATOM 6168 N N . PRO B 1 329 ? -8.836 23.766 -5.473 1 98.62 329 PRO B N 1
ATOM 6169 C CA . PRO B 1 329 ? -9.414 24.656 -6.469 1 98.62 329 PRO B CA 1
ATOM 6170 C C . PRO B 1 329 ? -10.891 24.969 -6.203 1 98.62 329 PRO B C 1
ATOM 6172 O O . PRO B 1 329 ? -11.57 24.188 -5.527 1 98.62 329 PRO B O 1
ATOM 6175 N N . ALA B 1 330 ? -11.367 25.984 -6.766 1 98 330 ALA B N 1
ATOM 6176 C CA . ALA B 1 330 ? -12.633 26.609 -6.383 1 98 330 ALA B CA 1
ATOM 6177 C C . ALA B 1 330 ? -13.781 25.609 -6.492 1 98 330 ALA B C 1
ATOM 6179 O O . ALA B 1 330 ? -14.57 25.453 -5.555 1 98 330 ALA B O 1
ATOM 6180 N N . LYS B 1 331 ? -13.914 24.953 -7.652 1 98.5 331 LYS B N 1
ATOM 6181 C CA . LYS B 1 331 ? -15.031 24.031 -7.84 1 98.5 331 LYS B CA 1
ATOM 6182 C C . LYS B 1 331 ? -14.938 22.859 -6.879 1 98.5 331 LYS B C 1
ATOM 6184 O O . LYS B 1 331 ? -15.938 22.438 -6.289 1 98.5 331 LYS B O 1
ATOM 6189 N N . ALA B 1 332 ? -13.805 22.297 -6.777 1 98.81 332 ALA B N 1
ATOM 6190 C CA . ALA B 1 332 ? -13.586 21.188 -5.844 1 98.81 332 ALA B CA 1
ATOM 6191 C C . ALA B 1 332 ? -13.891 21.625 -4.41 1 98.81 332 ALA B C 1
ATOM 6193 O O . ALA B 1 332 ? -14.484 20.859 -3.643 1 98.81 332 ALA B O 1
ATOM 6194 N N . ARG B 1 333 ? -13.461 22.812 -4.066 1 98.75 333 ARG B N 1
ATOM 6195 C CA . ARG B 1 333 ? -13.703 23.344 -2.727 1 98.75 333 ARG B CA 1
ATOM 6196 C C . ARG B 1 333 ? -15.195 23.469 -2.451 1 98.75 333 ARG B C 1
ATOM 6198 O O . ARG B 1 333 ? -15.672 23.094 -1.377 1 98.75 333 ARG B O 1
ATOM 6205 N N . GLN B 1 334 ? -15.891 23.969 -3.389 1 98.75 334 GLN B N 1
ATOM 6206 C CA . GLN B 1 334 ? -17.328 24.141 -3.217 1 98.75 334 GLN B CA 1
ATOM 6207 C C . GLN B 1 334 ? -18.031 22.797 -3.039 1 98.75 334 GLN B C 1
ATOM 6209 O O . GLN B 1 334 ? -18.938 22.656 -2.219 1 98.75 334 GLN B O 1
ATOM 6214 N N . ILE B 1 335 ? -17.625 21.828 -3.814 1 98.75 335 ILE B N 1
ATOM 6215 C CA . ILE B 1 335 ? -18.203 20.484 -3.705 1 98.75 335 ILE B CA 1
ATOM 6216 C C . ILE B 1 335 ? -17.969 19.938 -2.301 1 98.75 335 ILE B C 1
ATOM 6218 O O . ILE B 1 335 ? -18.875 19.375 -1.688 1 98.75 335 ILE B O 1
ATOM 6222 N N . ARG B 1 336 ? -16.797 20.156 -1.769 1 98.69 336 ARG B N 1
ATOM 6223 C CA . ARG B 1 336 ? -16.484 19.688 -0.421 1 98.69 336 ARG B CA 1
ATOM 6224 C C . ARG B 1 336 ? -17.297 20.453 0.622 1 98.69 336 ARG B C 1
ATOM 6226 O O . ARG B 1 336 ? -17.75 19.859 1.604 1 98.69 336 ARG B O 1
ATOM 6233 N N . LEU B 1 337 ? -17.422 21.734 0.422 1 98.88 337 LEU B N 1
ATOM 6234 C CA . LEU B 1 337 ? -18.219 22.531 1.346 1 98.88 337 LEU B CA 1
ATOM 6235 C C . LEU B 1 337 ? -19.672 22.047 1.385 1 98.88 337 LEU B C 1
ATOM 6237 O O . LEU B 1 337 ? -20.25 21.938 2.461 1 98.88 337 LEU B O 1
ATOM 6241 N N . ASP B 1 338 ? -20.188 21.75 0.235 1 98.75 338 ASP B N 1
ATOM 6242 C CA . ASP B 1 338 ? -21.547 21.234 0.161 1 98.75 338 ASP B CA 1
ATOM 6243 C C . ASP B 1 338 ? -21.672 19.891 0.864 1 98.75 338 ASP B C 1
ATOM 6245 O O . ASP B 1 338 ? -22.641 19.625 1.574 1 98.75 338 ASP B O 1
ATOM 6249 N N . GLN B 1 339 ? -20.688 19.078 0.655 1 98.69 339 GLN B N 1
ATOM 6250 C CA . GLN B 1 339 ? -20.688 17.781 1.32 1 98.69 339 GLN B CA 1
ATOM 6251 C C . GLN B 1 339 ? -20.641 17.938 2.838 1 98.69 339 GLN B C 1
ATOM 6253 O O . GLN B 1 339 ? -21.391 17.25 3.557 1 98.69 339 GLN B O 1
ATOM 6258 N N . ILE B 1 340 ? -19.781 18.797 3.305 1 98.75 340 ILE B N 1
ATOM 6259 C CA . ILE B 1 340 ? -19.656 19.047 4.738 1 98.75 340 ILE B CA 1
ATOM 6260 C C . ILE B 1 340 ? -20.984 19.547 5.301 1 98.75 340 ILE B C 1
ATOM 6262 O O . ILE B 1 340 ? -21.422 19.078 6.355 1 98.75 340 ILE B O 1
ATOM 6266 N N . LYS B 1 341 ? -21.594 20.406 4.602 1 98.81 341 LYS B N 1
ATOM 6267 C CA . LYS B 1 341 ? -22.875 20.938 5.039 1 98.81 341 LYS B CA 1
ATOM 6268 C C . LYS B 1 341 ? -23.922 19.844 5.168 1 98.81 341 LYS B C 1
ATOM 6270 O O . LYS B 1 341 ? -24.734 19.844 6.109 1 98.81 341 LYS B O 1
ATOM 6275 N N . GLU B 1 342 ? -23.906 18.891 4.246 1 98.56 342 GLU B N 1
ATOM 6276 C CA . GLU B 1 342 ? -24.859 17.781 4.273 1 98.56 342 GLU B CA 1
ATOM 6277 C C . GLU B 1 342 ? -24.688 16.938 5.539 1 98.56 342 GLU B C 1
ATOM 6279 O O . GLU B 1 342 ? -25.609 16.234 5.949 1 98.56 342 GLU B O 1
ATOM 6284 N N . TRP B 1 343 ? -23.562 17.094 6.191 1 98.81 343 TRP B N 1
ATOM 6285 C CA . TRP B 1 343 ? -23.266 16.234 7.34 1 98.81 343 TRP B CA 1
ATOM 6286 C C . TRP B 1 343 ? -23.375 17.031 8.641 1 98.81 343 TRP B C 1
ATOM 6288 O O . TRP B 1 343 ? -23 16.531 9.711 1 98.81 343 TRP B O 1
ATOM 6298 N N . PHE B 1 344 ? -23.922 18.172 8.602 1 98.81 344 PHE B N 1
ATOM 6299 C CA . PHE B 1 344 ? -24.047 19 9.797 1 98.81 344 PHE B CA 1
ATOM 6300 C C . PHE B 1 344 ? -24.766 18.219 10.906 1 98.81 344 PHE B C 1
ATOM 6302 O O . PHE B 1 344 ? -24.516 18.469 12.086 1 98.81 344 PHE B O 1
ATOM 6309 N N . HIS B 1 345 ? -25.578 17.219 10.531 1 98.69 345 HIS B N 1
ATOM 6310 C CA . HIS B 1 345 ? -26.312 16.422 11.508 1 98.69 345 HIS B CA 1
ATOM 6311 C C . HIS B 1 345 ? -25.391 15.492 12.281 1 98.69 345 HIS B C 1
ATOM 6313 O O . HIS B 1 345 ? -25.766 14.953 13.32 1 98.69 345 HIS B O 1
ATOM 6319 N N . GLU B 1 346 ? -24.156 15.359 11.836 1 98.88 346 GLU B N 1
ATOM 6320 C CA . GLU B 1 346 ? -23.141 14.57 12.523 1 98.88 346 GLU B CA 1
ATOM 6321 C C . GLU B 1 346 ? -21.781 15.273 12.516 1 98.88 346 GLU B C 1
ATOM 6323 O O . GLU B 1 346 ? -20.734 14.633 12.383 1 98.88 346 GLU B O 1
ATOM 6328 N N . THR B 1 347 ? -21.75 16.547 12.477 1 98.94 347 THR B N 1
ATOM 6329 C CA . THR B 1 347 ? -20.562 17.375 12.625 1 98.94 347 THR B CA 1
ATOM 6330 C C . THR B 1 347 ? -20.5 18 14.016 1 98.94 347 THR B C 1
ATOM 6332 O O . THR B 1 347 ? -21.484 18.594 14.477 1 98.94 347 THR B O 1
ATOM 6335 N N . PHE B 1 348 ? -19.359 17.812 14.633 1 98.94 348 PHE B N 1
ATOM 6336 C CA . PHE B 1 348 ? -19.188 18.297 16 1 98.94 348 PHE B CA 1
ATOM 6337 C C . PHE B 1 348 ? -18.125 19.391 16.062 1 98.94 348 PHE B C 1
ATOM 6339 O O . PHE B 1 348 ? -17.141 19.344 15.32 1 98.94 348 PHE B O 1
ATOM 6346 N N . PHE B 1 349 ? -18.375 20.359 16.922 1 98.94 349 PHE B N 1
ATOM 6347 C CA . PHE B 1 349 ? -17.438 21.406 17.25 1 98.94 349 PHE B CA 1
ATOM 6348 C C . PHE B 1 349 ? -17.016 21.344 18.719 1 98.94 349 PHE B C 1
ATOM 6350 O O . PHE B 1 349 ? -17.859 21.312 19.609 1 98.94 349 PHE B O 1
ATOM 6357 N N . CYS B 1 350 ? -15.711 21.281 18.953 1 98.81 350 CYS B N 1
ATOM 6358 C CA . CYS B 1 350 ? -15.234 21.297 20.344 1 98.81 350 CYS B CA 1
ATOM 6359 C C . CYS B 1 350 ? -14.109 22.312 20.5 1 98.81 350 CYS B C 1
ATOM 6361 O O . CYS B 1 350 ? -13.516 22.75 19.531 1 98.81 350 CYS B O 1
ATOM 6363 N N . TRP B 1 351 ? -13.891 22.688 21.734 1 98.88 351 TRP B N 1
ATOM 6364 C CA . TRP B 1 351 ? -13.023 23.797 22.109 1 98.88 351 TRP B CA 1
ATOM 6365 C C . TRP B 1 351 ? -12.227 23.469 23.359 1 98.88 351 TRP B C 1
ATOM 6367 O O . TRP B 1 351 ? -12.75 22.844 24.297 1 98.88 351 TRP B O 1
ATOM 6377 N N . ILE B 1 352 ? -10.945 23.828 23.406 1 98.88 352 ILE B N 1
ATOM 6378 C CA . ILE B 1 352 ? -10.117 23.766 24.594 1 98.88 352 ILE B CA 1
ATOM 6379 C C . ILE B 1 352 ? -9.477 25.125 24.859 1 98.88 352 ILE B C 1
ATOM 6381 O O . ILE B 1 352 ? -8.914 25.734 23.953 1 98.88 352 ILE B O 1
ATOM 6385 N N . GLY B 1 353 ? -9.531 25.578 26.141 1 98.62 353 GLY B N 1
ATOM 6386 C CA . GLY B 1 353 ? -8.922 26.844 26.5 1 98.62 353 GLY B CA 1
ATOM 6387 C C . GLY B 1 353 ? -9.93 27.984 26.641 1 98.62 353 GLY B C 1
ATOM 6388 O O . GLY B 1 353 ? -11.133 27.734 26.703 1 98.62 353 GLY B O 1
ATOM 6389 N N . GLY B 1 354 ? -9.398 29.172 26.797 1 97.94 354 GLY B N 1
ATOM 6390 C CA . GLY B 1 354 ? -10.234 30.359 26.891 1 97.94 354 GLY B CA 1
ATOM 6391 C C . GLY B 1 354 ? -10.656 30.906 25.547 1 97.94 354 GLY B C 1
ATOM 6392 O O . GLY B 1 354 ? -10.312 30.328 24.5 1 97.94 354 GLY B O 1
ATOM 6393 N N . TYR B 1 355 ? -11.461 31.938 25.547 1 98.25 355 TYR B N 1
ATOM 6394 C CA . TYR B 1 355 ? -11.953 32.5 24.297 1 98.25 355 TYR B CA 1
ATOM 6395 C C . TYR B 1 355 ? -11.977 34.031 24.344 1 98.25 355 TYR B C 1
ATOM 6397 O O . TYR B 1 355 ? -12.844 34.656 23.734 1 98.25 355 TYR B O 1
ATOM 6405 N N . SER B 1 356 ? -11.047 34.562 25.141 1 96.56 356 SER B N 1
ATOM 6406 C CA . SER B 1 356 ? -10.789 36 25.047 1 96.56 356 SER B CA 1
ATOM 6407 C C . SER B 1 356 ? -9.812 36.312 23.906 1 96.56 356 SER B C 1
ATOM 6409 O O . SER B 1 356 ? -9.289 35.375 23.266 1 96.56 356 SER B O 1
ATOM 6411 N N . ASP B 1 357 ? -9.57 37.594 23.719 1 93.56 357 ASP B N 1
ATOM 6412 C CA . ASP B 1 357 ? -8.727 38.031 22.609 1 93.56 357 ASP B CA 1
ATOM 6413 C C . ASP B 1 357 ? -7.301 37.5 22.766 1 93.56 357 ASP B C 1
ATOM 6415 O O . ASP B 1 357 ? -6.621 37.188 21.781 1 93.56 357 ASP B O 1
ATOM 6419 N N . ASN B 1 358 ? -6.844 37.344 23.938 1 93.38 358 ASN B N 1
ATOM 6420 C CA . ASN B 1 358 ? -5.445 37 24.172 1 93.38 358 ASN B CA 1
ATOM 6421 C C . ASN B 1 358 ? -5.289 35.531 24.547 1 93.38 358 ASN B C 1
ATOM 6423 O O . ASN B 1 358 ? -4.172 35 24.672 1 93.38 358 ASN B O 1
ATOM 6427 N N . ASP B 1 359 ? -6.387 34.781 24.703 1 97.12 359 ASP B N 1
ATOM 6428 C CA . ASP B 1 359 ? -6.34 33.406 25.125 1 97.12 359 ASP B CA 1
ATOM 6429 C C . ASP B 1 359 ? -5.887 32.5 23.984 1 97.12 359 ASP B C 1
ATOM 6431 O O . ASP B 1 359 ? -6.406 32.562 22.859 1 97.12 359 ASP B O 1
ATOM 6435 N N . PRO B 1 360 ? -4.859 31.719 24.234 1 98.06 360 PRO B N 1
ATOM 6436 C CA . PRO B 1 360 ? -4.664 30.609 23.297 1 98.06 360 PRO B CA 1
ATOM 6437 C C . PRO B 1 360 ? -5.793 29.578 23.359 1 98.06 360 PRO B C 1
ATOM 6439 O O . PRO B 1 360 ? -6.477 29.469 24.391 1 98.06 360 PRO B O 1
ATOM 6442 N N . PHE B 1 361 ? -6.012 28.828 22.312 1 98.75 361 PHE B N 1
ATOM 6443 C CA . PHE B 1 361 ? -7.086 27.844 22.312 1 98.75 361 PHE B CA 1
ATOM 6444 C C . PHE B 1 361 ? -6.816 26.75 21.266 1 98.75 361 PHE B C 1
ATOM 6446 O O . PHE B 1 361 ? -5.863 26.859 20.5 1 98.75 361 PHE B O 1
ATOM 6453 N N . TYR B 1 362 ? -7.508 25.688 21.375 1 98.81 362 TYR B N 1
ATOM 6454 C CA . TYR B 1 362 ? -7.656 24.594 20.406 1 98.81 362 TYR B CA 1
ATOM 6455 C C . TYR B 1 362 ? -9.109 24.438 19.984 1 98.81 362 TYR B C 1
ATOM 6457 O O . TYR B 1 362 ? -10.016 24.562 20.812 1 98.81 362 TYR B O 1
ATOM 6465 N N . TYR B 1 363 ? -9.352 24.219 18.703 1 98.94 363 TYR B N 1
ATOM 6466 C CA . TYR B 1 363 ? -10.688 23.766 18.328 1 98.94 363 TYR B CA 1
ATOM 6467 C C . TYR B 1 363 ? -10.617 22.688 17.25 1 98.94 363 TYR B C 1
ATOM 6469 O O . TYR B 1 363 ? -9.602 22.562 16.562 1 98.94 363 TYR B O 1
ATOM 6477 N N . ARG B 1 364 ? -11.68 21.984 17.188 1 98.94 364 ARG B N 1
ATOM 6478 C CA . ARG B 1 364 ? -11.797 20.891 16.219 1 98.94 364 ARG B CA 1
ATOM 6479 C C . ARG B 1 364 ? -13.219 20.812 15.656 1 98.94 364 ARG B C 1
ATOM 6481 O O . ARG B 1 364 ? -14.195 20.969 16.391 1 98.94 364 ARG B O 1
ATOM 6488 N N . ILE B 1 365 ? -13.32 20.719 14.414 1 98.94 365 ILE B N 1
ATOM 6489 C CA . ILE B 1 365 ? -14.555 20.359 13.727 1 98.94 365 ILE B CA 1
ATOM 6490 C C . ILE B 1 365 ? -14.406 18.969 13.109 1 98.94 365 ILE B C 1
ATOM 6492 O O . ILE B 1 365 ? -13.438 18.703 12.391 1 98.94 365 ILE B O 1
ATOM 6496 N N . GLN B 1 366 ? -15.367 18.109 13.414 1 98.94 366 GLN B N 1
ATOM 6497 C CA . GLN B 1 366 ? -15.203 16.719 13.016 1 98.94 366 GLN B CA 1
ATOM 6498 C C . GLN B 1 366 ? -16.531 16.125 12.516 1 98.94 366 GLN B C 1
ATOM 6500 O O . GLN B 1 366 ? -17.578 16.344 13.125 1 98.94 366 GLN B O 1
ATOM 6505 N N . SER B 1 367 ? -16.516 15.508 11.469 1 98.88 367 SER B N 1
ATOM 6506 C CA . SER B 1 367 ? -17.609 14.734 10.875 1 98.88 367 SER B CA 1
ATOM 6507 C C . SER B 1 367 ? -17.094 13.438 10.258 1 98.88 367 SER B C 1
ATOM 6509 O O . SER B 1 367 ? -15.898 13.148 10.328 1 98.88 367 SER B O 1
ATOM 6511 N N . PRO B 1 368 ? -17.938 12.609 9.68 1 98.69 368 PRO B N 1
ATOM 6512 C CA . PRO B 1 368 ? -17.469 11.398 8.992 1 98.69 368 PRO B CA 1
ATOM 6513 C C . PRO B 1 368 ? -16.609 11.711 7.773 1 98.69 368 PRO B C 1
ATOM 6515 O O . PRO B 1 368 ? -15.891 10.836 7.281 1 98.69 368 PRO B O 1
ATOM 6518 N N . VAL B 1 369 ? -16.625 13.008 7.332 1 98.81 369 VAL B N 1
ATOM 6519 C CA . VAL B 1 369 ? -16 13.242 6.031 1 98.81 369 VAL B CA 1
ATOM 6520 C C . VAL B 1 369 ? -14.859 14.25 6.184 1 98.81 369 VAL B C 1
ATOM 6522 O O . VAL B 1 369 ? -14.125 14.516 5.227 1 98.81 369 VAL B O 1
ATOM 6525 N N . VAL B 1 370 ? -14.68 14.828 7.465 1 98.88 370 VAL B N 1
ATOM 6526 C CA . VAL B 1 370 ? -13.594 15.789 7.617 1 98.88 370 VAL B CA 1
ATOM 6527 C C . VAL B 1 370 ? -13.25 15.945 9.094 1 98.88 370 VAL B C 1
ATOM 6529 O O . VAL B 1 370 ? -14.102 15.727 9.961 1 98.88 370 VAL B O 1
ATOM 6532 N N . ILE B 1 371 ? -12.016 16.234 9.367 1 98.94 371 ILE B N 1
ATOM 6533 C CA . ILE B 1 371 ? -11.531 16.703 10.664 1 98.94 371 ILE B CA 1
ATOM 6534 C C . ILE B 1 371 ? -10.648 17.938 10.461 1 98.94 371 ILE B C 1
ATOM 6536 O O . ILE B 1 371 ? -9.664 17.891 9.719 1 98.94 371 ILE B O 1
ATOM 6540 N N . PHE B 1 372 ? -11.016 19.062 11.047 1 98.94 372 PHE B N 1
ATOM 6541 C CA . PHE B 1 372 ? -10.195 20.266 11.141 1 98.94 372 PHE B CA 1
ATOM 6542 C C . PHE B 1 372 ? -9.672 20.453 12.562 1 98.94 372 PHE B C 1
ATOM 6544 O O . PHE B 1 372 ? -10.453 20.422 13.523 1 98.94 372 PHE B O 1
ATOM 6551 N N . GLU B 1 373 ? -8.391 20.672 12.703 1 98.94 373 GLU B N 1
ATOM 6552 C CA . GLU B 1 373 ? -7.84 21.016 14.008 1 98.94 373 GLU B CA 1
ATOM 6553 C C . GLU B 1 373 ? -7.031 22.312 13.938 1 98.94 373 GLU B C 1
ATOM 6555 O O . GLU B 1 373 ? -6.215 22.484 13.023 1 98.94 373 GLU B O 1
ATOM 6560 N N . PHE B 1 374 ? -7.285 23.172 14.805 1 98.94 374 PHE B N 1
ATOM 6561 C CA . PHE B 1 374 ? -6.512 24.375 15.078 1 98.94 374 PHE B CA 1
ATOM 6562 C C . PHE B 1 374 ? -5.953 24.359 16.5 1 98.94 374 PHE B C 1
ATOM 6564 O O . PHE B 1 374 ? -6.68 24.062 17.453 1 98.94 374 PHE B O 1
ATOM 6571 N N . ASP B 1 375 ? -4.668 24.703 16.625 1 98.81 375 ASP B N 1
ATOM 6572 C CA . ASP B 1 375 ? -4.062 24.641 17.953 1 98.81 375 ASP B CA 1
ATOM 6573 C C . ASP B 1 375 ? -2.994 25.719 18.125 1 98.81 375 ASP B C 1
ATOM 6575 O O . ASP B 1 375 ? -2.084 25.828 17.297 1 98.81 375 ASP B O 1
ATOM 6579 N N . HIS B 1 376 ? -3.096 26.547 19.141 1 98.44 376 HIS B N 1
ATOM 6580 C CA . HIS B 1 376 ? -1.982 27.391 19.578 1 98.44 376 HIS B CA 1
ATOM 6581 C C . HIS B 1 376 ? -0.954 26.578 20.359 1 98.44 376 HIS B C 1
ATOM 6583 O O . HIS B 1 376 ? -1.315 25.797 21.234 1 98.44 376 HIS B O 1
ATOM 6589 N N . HIS B 1 377 ? 0.279 26.781 20.094 1 97.25 377 HIS B N 1
ATOM 6590 C CA . HIS B 1 377 ? 1.321 25.891 20.609 1 97.25 377 HIS B CA 1
ATOM 6591 C C . HIS B 1 377 ? 2.334 26.656 21.453 1 97.25 377 HIS B C 1
ATOM 6593 O O . HIS B 1 377 ? 2.502 27.859 21.281 1 97.25 377 HIS B O 1
ATOM 6599 N N . SER B 1 378 ? 2.934 25.891 22.359 1 96.25 378 SER B N 1
ATOM 6600 C CA . SER B 1 378 ? 4.133 26.375 23.031 1 96.25 378 SER B CA 1
ATOM 6601 C C . SER B 1 378 ? 5.32 26.422 22.062 1 96.25 378 SER B C 1
ATOM 6603 O O . SER B 1 378 ? 5.25 25.906 20.953 1 96.25 378 SER B O 1
ATOM 6605 N N . GLY B 1 379 ? 6.324 27.062 22.594 1 94.81 379 GLY B N 1
ATOM 6606 C CA . GLY B 1 379 ? 7.477 27.281 21.75 1 94.81 379 GLY B CA 1
ATOM 6607 C C . GLY B 1 379 ? 8.297 26.031 21.516 1 94.81 379 GLY B C 1
ATOM 6608 O O . GLY B 1 379 ? 8.469 25.219 22.422 1 94.81 379 GLY B O 1
ATOM 6609 N N . VAL B 1 380 ? 8.734 25.844 20.266 1 92.69 380 VAL B N 1
ATOM 6610 C CA . VAL B 1 380 ? 9.727 24.844 19.922 1 92.69 380 VAL B CA 1
ATOM 6611 C C . VAL B 1 380 ? 11.078 25.5 19.672 1 92.69 380 VAL B C 1
ATOM 6613 O O . VAL B 1 380 ? 12.094 25.078 20.219 1 92.69 380 VAL B O 1
ATOM 6616 N N . PHE B 1 381 ? 11.062 26.531 18.859 1 95.31 381 PHE B N 1
ATOM 6617 C CA . PHE B 1 381 ? 12.266 27.328 18.672 1 95.31 381 PHE B CA 1
ATOM 6618 C C . PHE B 1 381 ? 12.211 28.594 19.516 1 95.31 381 PHE B C 1
ATOM 6620 O O . PHE B 1 381 ? 13.234 29.031 20.047 1 95.31 381 PHE B O 1
ATOM 6627 N N . LEU B 1 382 ? 11 29.172 19.562 1 95.69 382 LEU B N 1
ATOM 6628 C CA . LEU B 1 382 ? 10.781 30.234 20.531 1 95.69 382 LEU B CA 1
ATOM 6629 C C . LEU B 1 382 ? 10.617 29.688 21.938 1 95.69 382 LEU B C 1
ATOM 6631 O O . LEU B 1 382 ? 10.414 28.484 22.109 1 95.69 382 LEU B O 1
ATOM 6635 N N . ASN B 1 383 ? 10.703 30.562 22.906 1 94.81 383 ASN B N 1
ATOM 6636 C CA . ASN B 1 383 ? 10.844 30.016 24.25 1 94.81 383 ASN B CA 1
ATOM 6637 C C . ASN B 1 383 ? 9.578 30.234 25.078 1 94.81 383 ASN B C 1
ATOM 6639 O O . ASN B 1 383 ? 9.625 30.172 26.312 1 94.81 383 ASN B O 1
ATOM 6643 N N . ASN B 1 384 ? 8.477 30.594 24.453 1 94.62 384 ASN B N 1
ATOM 6644 C CA . ASN B 1 384 ? 7.23 30.641 25.203 1 94.62 384 ASN B CA 1
ATOM 6645 C C . ASN B 1 384 ? 6.855 29.266 25.766 1 94.62 384 ASN B C 1
ATOM 6647 O O . ASN B 1 384 ? 6.594 28.344 25 1 94.62 384 ASN B O 1
ATOM 6651 N N . GLN B 1 385 ? 6.77 29.141 27.031 1 93.75 385 GLN B N 1
ATOM 6652 C CA . GLN B 1 385 ? 6.469 27.875 27.688 1 93.75 385 GLN B CA 1
ATOM 6653 C C . GLN B 1 385 ? 5 27.5 27.516 1 93.75 385 GLN B C 1
ATOM 6655 O O . GLN B 1 385 ? 4.672 26.328 27.328 1 93.75 385 GLN B O 1
ATOM 6660 N N . GLU B 1 386 ? 4.215 28.531 27.578 1 95.38 386 GLU B N 1
ATOM 6661 C CA . GLU B 1 386 ? 2.783 28.328 27.375 1 95.38 386 GLU B CA 1
ATOM 6662 C C . GLU B 1 386 ? 2.385 28.609 25.938 1 95.38 386 GLU B C 1
ATOM 6664 O O . GLU B 1 386 ? 3.043 29.406 25.25 1 95.38 386 GLU B O 1
ATOM 6669 N N . PRO B 1 387 ? 1.36 27.938 25.531 1 97.31 387 PRO B N 1
ATOM 6670 C CA . PRO B 1 387 ? 0.895 28.219 24.172 1 97.31 387 PRO B CA 1
ATOM 6671 C C . PRO B 1 387 ? 0.654 29.703 23.922 1 97.31 387 PRO B C 1
ATOM 6673 O O . PRO B 1 387 ? 0.157 30.406 24.812 1 97.31 387 PRO B O 1
ATOM 6676 N N . ALA B 1 388 ? 1.011 30.156 22.75 1 96.56 388 ALA B N 1
ATOM 6677 C CA . ALA B 1 388 ? 0.844 31.562 22.375 1 96.56 388 ALA B CA 1
ATOM 6678 C C . ALA B 1 388 ? 0.237 31.688 20.984 1 96.56 388 ALA B C 1
ATOM 6680 O O . ALA B 1 388 ? 0.363 30.781 20.156 1 96.56 388 ALA B O 1
ATOM 6681 N N . LYS B 1 389 ? -0.302 32.781 20.688 1 96.62 389 LYS B N 1
ATOM 6682 C CA . LYS B 1 389 ? -1.111 32.969 19.484 1 96.62 389 LYS B CA 1
ATOM 6683 C C . LYS B 1 389 ? -0.233 33.125 18.25 1 96.62 389 LYS B C 1
ATOM 6685 O O . LYS B 1 389 ? -0.725 33.031 17.125 1 96.62 389 LYS B O 1
ATOM 6690 N N . PHE B 1 390 ? 1.082 33.281 18.422 1 96.44 390 PHE B N 1
ATOM 6691 C CA . PHE B 1 390 ? 1.965 33.438 17.281 1 96.44 390 PHE B CA 1
ATOM 6692 C C . PHE B 1 390 ? 2.52 32.094 16.844 1 96.44 390 PHE B C 1
ATOM 6694 O O . PHE B 1 390 ? 3.258 32 15.859 1 96.44 390 PHE B O 1
ATOM 6701 N N . HIS B 1 391 ? 2.271 31.016 17.531 1 97.75 391 HIS B N 1
ATOM 6702 C CA . HIS B 1 391 ? 2.619 29.656 17.141 1 97.75 391 HIS B CA 1
ATOM 6703 C C . HIS B 1 391 ? 1.37 28.812 16.922 1 97.75 391 HIS B C 1
ATOM 6705 O O . HIS B 1 391 ? 0.713 28.406 17.875 1 97.75 391 HIS B O 1
ATOM 6711 N N . ILE B 1 392 ? 1.11 28.516 15.648 1 98.5 392 ILE B N 1
ATOM 6712 C CA . ILE B 1 392 ? -0.166 27.906 15.289 1 98.5 392 ILE B CA 1
ATOM 6713 C C . ILE B 1 392 ? 0.08 26.641 14.484 1 98.5 392 ILE B C 1
ATOM 6715 O O . ILE B 1 392 ? 0.938 26.609 13.594 1 98.5 392 ILE B O 1
ATOM 6719 N N . HIS B 1 393 ? -0.571 25.578 14.852 1 98.69 393 HIS B N 1
ATOM 6720 C CA . HIS B 1 393 ? -0.686 24.375 14.047 1 98.69 393 HIS B CA 1
ATOM 6721 C C . HIS B 1 393 ? -2.115 24.172 13.555 1 98.69 393 HIS B C 1
ATOM 6723 O O . HIS B 1 393 ? -3.066 24.312 14.328 1 98.69 393 HIS B O 1
ATOM 6729 N N . THR B 1 394 ? -2.285 23.938 12.273 1 98.88 394 THR B N 1
ATOM 6730 C CA . THR B 1 394 ? -3.553 23.516 11.688 1 98.88 394 THR B CA 1
ATOM 6731 C C . THR B 1 394 ? -3.367 22.234 10.859 1 98.88 394 THR B C 1
ATOM 6733 O O . THR B 1 394 ? -2.291 22 10.305 1 98.88 394 THR B O 1
ATOM 6736 N N . LEU B 1 395 ? -4.359 21.438 10.852 1 98.69 395 LEU B N 1
ATOM 6737 C CA . LEU B 1 395 ? -4.305 20.234 10.023 1 98.69 395 LEU B CA 1
ATOM 6738 C C . LEU B 1 395 ? -5.707 19.781 9.617 1 98.69 395 LEU B C 1
ATOM 6740 O O . LEU B 1 395 ? -6.695 20.203 10.227 1 98.69 395 LEU B O 1
ATOM 6744 N N . MET B 1 396 ? -5.727 19.078 8.625 1 98.75 396 MET B N 1
ATOM 6745 C CA . MET B 1 396 ? -6.973 18.5 8.117 1 98.75 396 MET B CA 1
ATOM 6746 C C . MET B 1 396 ? -6.785 17.031 7.75 1 98.75 396 MET B C 1
ATOM 6748 O O . MET B 1 396 ? -5.762 16.672 7.172 1 98.75 396 MET B O 1
ATOM 6752 N N . ARG B 1 397 ? -7.734 16.219 8.141 1 98.75 397 ARG B N 1
ATOM 6753 C CA . ARG B 1 397 ? -7.844 14.844 7.691 1 98.75 397 ARG B CA 1
ATOM 6754 C C . ARG B 1 397 ? -9.211 14.578 7.062 1 98.75 397 ARG B C 1
ATOM 6756 O O . ARG B 1 397 ? -10.172 15.289 7.34 1 98.75 397 ARG B O 1
ATOM 6763 N N . THR B 1 398 ? -9.258 13.695 6.211 1 98.88 398 THR B N 1
ATOM 6764 C CA . THR B 1 398 ? -10.492 13.102 5.715 1 98.88 398 THR B CA 1
ATOM 6765 C C . THR B 1 398 ? -10.664 11.688 6.258 1 98.88 398 THR B C 1
ATOM 6767 O O . THR B 1 398 ? -10.078 10.734 5.73 1 98.88 398 THR B O 1
ATOM 6770 N N . PRO B 1 399 ? -11.516 11.508 7.281 1 98.69 399 PRO B N 1
ATOM 6771 C CA . PRO B 1 399 ? -11.68 10.211 7.938 1 98.69 399 PRO B CA 1
ATOM 6772 C C . PRO B 1 399 ? -12.258 9.141 7.012 1 98.69 399 PRO B C 1
ATOM 6774 O O . PRO B 1 399 ? -12.641 9.445 5.879 1 98.69 399 PRO B O 1
ATOM 6777 N N . ASN B 1 400 ? -12.312 7.953 7.52 1 98.31 400 ASN B N 1
ATOM 6778 C CA . ASN B 1 400 ? -12.93 6.84 6.809 1 98.31 400 ASN B CA 1
ATOM 6779 C C . ASN B 1 400 ? -12.297 6.633 5.438 1 98.31 400 ASN B C 1
ATOM 6781 O O . ASN B 1 400 ? -13.008 6.535 4.434 1 98.31 400 ASN B O 1
ATOM 6785 N N . LYS B 1 401 ? -10.953 6.719 5.418 1 97.62 401 LYS B N 1
ATOM 6786 C CA . LYS B 1 401 ? -10.102 6.398 4.277 1 97.62 401 LYS B CA 1
ATOM 6787 C C . LYS B 1 401 ? -10.172 7.488 3.213 1 97.62 401 LYS B C 1
ATOM 6789 O O . LYS B 1 401 ? -9.867 7.242 2.043 1 97.62 401 LYS B O 1
ATOM 6794 N N . GLY B 1 402 ? -10.547 8.625 3.584 1 98.25 402 GLY B N 1
ATOM 6795 C CA . GLY B 1 402 ? -10.555 9.719 2.629 1 98.25 402 GLY B CA 1
ATOM 6796 C C . GLY B 1 402 ? -9.172 10.273 2.338 1 98.25 402 GLY B C 1
ATOM 6797 O O . GLY B 1 402 ? -8.945 10.891 1.296 1 98.25 402 GLY B O 1
ATOM 6798 N N . ASP B 1 403 ? -8.25 10.078 3.26 1 98.75 403 ASP B N 1
ATOM 6799 C CA . ASP B 1 403 ? -6.879 10.555 3.09 1 98.75 403 ASP B CA 1
ATOM 6800 C C . ASP B 1 403 ? -6.18 9.812 1.95 1 98.75 403 ASP B C 1
ATOM 6802 O O . ASP B 1 403 ? -6.418 8.625 1.734 1 98.75 403 ASP B O 1
ATOM 6806 N N . TYR B 1 404 ? -5.293 10.547 1.165 1 98.62 404 TYR B N 1
ATOM 6807 C CA . TYR B 1 404 ? -4.426 9.992 0.132 1 98.62 404 TYR B CA 1
ATOM 6808 C C . TYR B 1 404 ? -5.242 9.383 -1.001 1 98.62 404 TYR B C 1
ATOM 6810 O O . TYR B 1 404 ? -4.734 8.562 -1.77 1 98.62 404 TYR B O 1
ATOM 6818 N N . GLY B 1 405 ? -6.57 9.656 -1.051 1 97.88 405 GLY B N 1
ATOM 6819 C CA . GLY B 1 405 ? -7.434 9.094 -2.08 1 97.88 405 GLY B CA 1
ATOM 6820 C C . GLY B 1 405 ? -7.77 7.637 -1.845 1 97.88 405 GLY B C 1
ATOM 6821 O O . GLY B 1 405 ? -8.227 6.945 -2.758 1 97.88 405 GLY B O 1
ATOM 6822 N N . MET B 1 406 ? -7.586 7.16 -0.678 1 97.75 406 MET B N 1
ATOM 6823 C CA . MET B 1 406 ? -7.691 5.73 -0.406 1 97.75 406 MET B CA 1
ATOM 6824 C C . MET B 1 406 ? -9.117 5.234 -0.644 1 97.75 406 MET B C 1
ATOM 6826 O O . MET B 1 406 ? -9.312 4.117 -1.127 1 97.75 406 MET B O 1
ATOM 6830 N N . ALA B 1 407 ? -10.094 6.012 -0.317 1 97.31 407 ALA B N 1
ATOM 6831 C CA . ALA B 1 407 ? -11.484 5.605 -0.472 1 97.31 407 ALA B CA 1
ATOM 6832 C C . ALA B 1 407 ? -11.891 5.582 -1.942 1 97.31 407 ALA B C 1
ATOM 6834 O O . ALA B 1 407 ? -12.852 4.91 -2.318 1 97.31 407 ALA B O 1
ATOM 6835 N N . LEU B 1 408 ? -11.188 6.309 -2.768 1 97.62 408 LEU B N 1
ATOM 6836 C CA . LEU B 1 408 ? -11.523 6.41 -4.184 1 97.62 408 LEU B CA 1
ATOM 6837 C C . LEU B 1 408 ? -10.875 5.285 -4.98 1 97.62 408 LEU B C 1
ATOM 6839 O O . LEU B 1 408 ? -11.406 4.863 -6.012 1 97.62 408 LEU B O 1
ATOM 6843 N N . ARG B 1 409 ? -9.781 4.797 -4.523 1 95.88 409 ARG B N 1
ATOM 6844 C CA . ARG B 1 409 ? -8.953 3.855 -5.273 1 95.88 409 ARG B CA 1
ATOM 6845 C C . ARG B 1 409 ? -9.758 2.627 -5.688 1 95.88 409 ARG B C 1
ATOM 6847 O O . ARG B 1 409 ? -9.734 2.223 -6.852 1 95.88 409 ARG B O 1
ATOM 6854 N N . PRO B 1 410 ? -10.562 2.045 -4.805 1 92.12 410 PRO B N 1
ATOM 6855 C CA . PRO B 1 410 ? -11.32 0.85 -5.184 1 92.12 410 PRO B CA 1
ATOM 6856 C C . PRO B 1 410 ? -12.398 1.14 -6.223 1 92.12 410 PRO B C 1
ATOM 6858 O O . PRO B 1 410 ? -12.938 0.213 -6.828 1 92.12 410 PRO B O 1
ATOM 6861 N N . LEU B 1 411 ? -12.727 2.391 -6.375 1 95.06 411 LEU B N 1
ATOM 6862 C CA . LEU B 1 411 ? -13.797 2.766 -7.293 1 95.06 411 LEU B CA 1
ATOM 6863 C C . LEU B 1 411 ? -13.25 2.986 -8.703 1 95.06 411 LEU B C 1
ATOM 6865 O O . LEU B 1 411 ? -14.016 3.076 -9.664 1 95.06 411 LEU B O 1
ATOM 6869 N N . ILE B 1 412 ? -11.961 3.135 -8.828 1 95.69 412 ILE B N 1
ATOM 6870 C CA . ILE B 1 412 ? -11.328 3.432 -10.109 1 95.69 412 ILE B CA 1
ATOM 6871 C C . ILE B 1 412 ? -11.32 2.178 -10.984 1 95.69 412 ILE B C 1
ATOM 6873 O O . ILE B 1 412 ? -10.797 1.138 -10.578 1 95.69 412 ILE B O 1
ATOM 6877 N N . PRO B 1 413 ? -11.852 2.264 -12.148 1 92.5 413 PRO B N 1
ATOM 6878 C CA . PRO B 1 413 ? -11.844 1.093 -13.023 1 92.5 413 PRO B CA 1
ATOM 6879 C C . PRO B 1 413 ? -10.438 0.615 -13.359 1 92.5 413 PRO B C 1
ATOM 6881 O O . PRO B 1 413 ? -9.539 1.434 -13.57 1 92.5 413 PRO B O 1
ATOM 6884 N N . GLY B 1 414 ? -10.305 -0.668 -13.359 1 88.75 414 GLY B N 1
ATOM 6885 C CA . GLY B 1 414 ? -9.023 -1.246 -13.703 1 88.75 414 GLY B CA 1
ATOM 6886 C C . GLY B 1 414 ? -8.641 -1.024 -15.156 1 88.75 414 GLY B C 1
ATOM 6887 O O . GLY B 1 414 ? -9.453 -0.552 -15.953 1 88.75 414 GLY B O 1
ATOM 6888 N N . VAL B 1 415 ? -7.395 -1.31 -15.406 1 89.06 415 VAL B N 1
ATOM 6889 C CA . VAL B 1 415 ? -6.914 -1.226 -16.781 1 89.06 415 VAL B CA 1
ATOM 6890 C C . VAL B 1 415 ? -7.148 -2.555 -17.484 1 89.06 415 VAL B C 1
ATOM 6892 O O . VAL B 1 415 ? -7.461 -3.562 -16.844 1 89.06 415 VAL B O 1
ATOM 6895 N N . GLU B 1 416 ? -6.953 -2.553 -18.75 1 86.38 416 GLU B N 1
ATOM 6896 C CA . GLU B 1 416 ? -7.125 -3.758 -19.547 1 86.38 416 GLU B CA 1
ATOM 6897 C C . GLU B 1 416 ? -6.113 -4.832 -19.156 1 86.38 416 GLU B C 1
ATOM 6899 O O . GLU B 1 416 ? -4.906 -4.59 -19.172 1 86.38 416 GLU B O 1
ATOM 6904 N N . GLN B 1 417 ? -6.582 -5.984 -18.844 1 87.12 417 GLN B N 1
ATOM 6905 C CA . GLN B 1 417 ? -5.746 -7.074 -18.344 1 87.12 417 GLN B CA 1
ATOM 6906 C C . GLN B 1 417 ? -5.352 -8.016 -19.484 1 87.12 417 GLN B C 1
ATOM 6908 O O . GLN B 1 417 ? -4.32 -8.688 -19.406 1 87.12 417 GLN B O 1
ATOM 6913 N N . LYS B 1 418 ? -6.184 -8.062 -20.5 1 85.44 418 LYS B N 1
ATOM 6914 C CA . LYS B 1 418 ? -5.945 -9 -21.594 1 85.44 418 LYS B CA 1
ATOM 6915 C C . LYS B 1 418 ? -4.73 -8.586 -22.422 1 85.44 418 LYS B C 1
ATOM 6917 O O . LYS B 1 418 ? -4.527 -7.395 -22.672 1 85.44 418 LYS B O 1
ATOM 6922 N N . TYR B 1 419 ? -3.924 -9.578 -22.703 1 87.12 419 TYR B N 1
ATOM 6923 C CA . TYR B 1 419 ? -2.719 -9.312 -23.484 1 87.12 419 TYR B CA 1
ATOM 6924 C C . TYR B 1 419 ? -2.502 -10.391 -24.547 1 87.12 419 TYR B C 1
ATOM 6926 O O . TYR B 1 419 ? -2.666 -11.578 -24.266 1 87.12 419 TYR B O 1
ATOM 6934 N N . LEU B 1 420 ? -2.314 -10.016 -25.703 1 85.5 420 LEU B N 1
ATOM 6935 C CA . LEU B 1 420 ? -1.902 -10.891 -26.797 1 85.5 420 LEU B CA 1
ATOM 6936 C C . LEU B 1 420 ? -0.861 -10.203 -27.672 1 85.5 420 LEU B C 1
ATOM 6938 O O . LEU B 1 420 ? -1.062 -9.07 -28.109 1 85.5 420 LEU B O 1
ATOM 6942 N N . TRP B 1 421 ? 0.235 -10.82 -27.859 1 80.19 421 TRP B N 1
ATOM 6943 C CA . TRP B 1 421 ? 1.229 -10.312 -28.797 1 80.19 421 TRP B CA 1
ATOM 6944 C C . TRP B 1 421 ? 0.829 -10.617 -30.25 1 80.19 421 TRP B C 1
ATOM 6946 O O . TRP B 1 421 ? 0.689 -11.789 -30.609 1 80.19 421 TRP B O 1
ATOM 6956 N N . GLU B 1 422 ? 0.505 -9.68 -31.031 1 78.62 422 GLU B N 1
ATOM 6957 C CA . GLU B 1 422 ? -0.02 -9.867 -32.375 1 78.62 422 GLU B CA 1
ATOM 6958 C C . GLU B 1 422 ? 1.098 -9.828 -33.438 1 78.62 422 GLU B C 1
ATOM 6960 O O . GLU B 1 422 ? 0.858 -10.062 -34.594 1 78.62 422 GLU B O 1
ATOM 6965 N N . GLY B 1 423 ? 2.416 -9.641 -33.031 1 69.19 423 GLY B N 1
ATOM 6966 C CA . GLY B 1 423 ? 3.43 -9.469 -34.062 1 69.19 423 GLY B CA 1
ATOM 6967 C C . GLY B 1 423 ? 4.383 -10.648 -34.188 1 69.19 423 GLY B C 1
ATOM 6968 O O . GLY B 1 423 ? 4.465 -11.461 -33.25 1 69.19 423 GLY B O 1
#

Secondary structure (DSSP, 8-state):
---------GGGG---TTSHHHHHHTT--HHHHHHHHHHH--SHHHHHHHHHHHHHHTSPP---BSSS-PPPSS---------HHHHHHHHHHHHHHS-HHHHHHHEE-TT-GGGG----SSS-----SEEGGGS-HHHHHHHHHHHHHHS-HHHHHHHHHHHHHHHHHHHHTT-TTTSSTT-EEEEEES---SSS-EEEEEEETTEEEEEEEETTEEEEEEEEEEESSSB--SSTTTT-B-SHHHHHHHHHHHHHS-HHHHHHHEEESSTT-TTSPTTSSBTTTBT-SS-TT-TT-B----SEEGGGS-HHHHHHHHHHHHHHTTTS-HHHHHHHHHHHHHTGGG-EEEEEE--STT--EEEEEE-SS-EEEEEEE--SSS--SS-EEEEEEEEEE-TTTTGGGTTTGGGSPPPP-------/---------GGGG---TTSHHHHHHTT--HHHHHHHHHHH--SHHHHHHHHHHHHHHTSPP---BSSS-PPPSS---------HHHHHHHHHHHHHHS-HHHHHHHEE-TT-GGGG----SSS-----SEEGGGS-HHHHHHHHHHHHHHS-HHHHHHHHHHHHHHHHHHHHTT-TTTSSTT-EEEEEES---SSS-EEEEEEETTEEEEEEEETTEEEEEEEEEEESSSB--SSTTTT-B-SHHHHHHHHHHHHHS-HHHHHHHEEESSTT-TTSPTTSSBTTTBT-SS-TT-TT-B----SEEGGGS-HHHHHHHHHHHHHHTTTS-HHHHHHHHHHHHHTGGG-EEEEEE--STT--EEEEEE-SS-EEEEEEE--SSS--SS-EEEEEEEEEE-TTTTGGGTTTGGGSPPPP-------

InterPro domains:
  IPR021889 Protein of unknown function DUF3500 [PF12006] (81-406)
  IPR021889 Protein of unknown function DUF3500 [PTHR37489] (10-415)

pLDDT: mean 95.81, std 8.82, range [28.62, 98.94]

Solvent-accessible surface area (backbone atoms only — not comparable to full-atom values): 44247 Å² total; per-residue (Å²): 137,85,86,74,76,80,66,84,56,72,70,86,26,57,57,70,62,83,38,66,71,40,52,52,45,50,75,32,45,43,64,57,49,26,49,48,33,70,73,64,36,59,59,54,60,59,38,50,48,49,53,49,36,52,57,46,58,57,46,71,85,60,28,26,23,53,77,72,58,70,57,80,86,81,66,76,90,60,86,30,73,48,62,32,65,62,31,33,52,36,44,47,55,38,58,73,68,45,50,72,71,47,43,68,44,18,62,40,54,56,54,37,62,67,78,54,53,54,49,48,55,69,56,58,81,56,85,53,20,49,42,43,71,78,54,53,70,67,59,37,50,32,55,51,47,31,48,49,60,59,26,17,71,69,20,36,49,49,51,51,47,36,27,49,37,34,23,50,37,12,57,75,63,56,24,56,60,49,30,27,61,36,52,32,26,41,29,34,19,33,62,79,43,58,78,42,61,19,35,37,38,42,30,18,48,32,35,30,42,28,37,22,35,43,37,31,25,78,35,79,16,38,33,35,46,29,32,58,48,31,57,34,87,58,75,96,57,45,72,46,65,58,72,58,63,56,49,50,41,52,48,51,41,56,66,69,43,51,75,69,51,40,59,49,15,39,74,32,72,38,82,82,38,90,81,55,58,91,38,54,50,28,91,84,62,34,68,62,78,70,58,68,44,33,51,58,36,64,52,61,88,54,48,36,57,43,62,78,47,53,71,70,52,43,48,37,53,51,53,42,48,49,61,75,38,33,47,40,33,70,61,40,32,50,55,50,52,53,53,53,58,74,37,26,84,57,20,24,36,27,32,27,25,51,79,54,95,82,44,35,38,34,38,36,41,38,36,76,70,34,33,41,39,40,33,37,33,47,44,83,76,40,60,40,81,56,49,32,81,43,22,36,42,34,37,39,41,24,25,34,23,42,34,66,35,54,53,48,52,75,70,54,79,78,76,87,73,71,53,58,73,88,124,137,85,84,75,77,80,68,81,57,72,70,86,26,57,57,72,62,80,39,66,70,39,52,51,46,50,76,31,44,44,65,57,50,25,49,48,33,72,73,64,37,59,59,52,59,60,36,50,47,48,54,50,36,53,57,48,59,56,46,69,86,60,29,26,22,54,79,72,59,71,57,79,86,83,66,75,92,60,85,30,75,48,61,32,65,63,31,33,52,35,45,48,56,37,59,72,68,48,50,72,71,47,42,66,46,18,60,39,55,55,53,38,60,68,78,55,53,54,50,48,57,69,56,59,80,57,84,54,21,50,43,42,71,75,53,53,69,67,59,37,50,32,53,51,48,29,47,49,59,59,26,16,72,68,21,36,50,49,51,52,48,35,27,47,38,34,22,51,38,12,56,75,61,57,24,56,60,49,28,27,61,37,51,33,28,42,28,34,20,32,63,78,44,58,79,42,61,20,36,37,38,41,30,19,47,29,36,32,44,27,38,22,35,42,36,31,23,77,35,80,17,40,33,36,45,29,32,58,46,33,58,34,86,57,75,96,57,46,70,46,66,57,73,56,62,57,51,52,41,51,48,50,41,56,67,68,43,51,76,67,51,40,59,48,16,39,76,31,70,38,81,82,38,91,80,55,58,91,38,56,50,28,92,81,63,34,66,62,77,68,58,65,44,34,51,58,37,62,51,59,87,53,45,36,55,44,60,77,46,53,71,70,50,44,49,37,54,51,53,40,49,48,59,76,38,33,48,40,34,69,59,40,31,50,54,49,51,52,53,53,58,73,37,25,84,58,20,24,37,26,32,27,26,52,80,53,94,82,44,37,38,33,39,36,40,39,36,75,70,33,34,42,38,43,34,37,33,45,44,84,75,41,58,38,80,55,50,32,81,42,22,37,42,35,39,38,41,23,25,36,24,43,34,65,34,54,52,49,54,76,71,54,78,78,75,87,74,70,54,58,71,88,125

Radius of gyration: 30.29 Å; Cα contacts (8 Å, |Δi|>4): 1695; chains: 2; bounding box: 56×116×69 Å

Sequence (846 aa):
MSQSGHNEGFRQYLPDLNQPRFQNMKKQDAYEYAEIFKKGGQPPWLHGLYLHWRKLFNEPYQGVTSDGVVRDGLFELQDEGIPIESIVEAANSLCNSLSEEQKNKTFYHIDSPEWRSWSNPEFLLSDKGIRLDEVTNDLREKVLKVLELTLSDEGYKKAIGAMRVNHFLGELVESPSIMNEFSYNFALFGDPSTIRPWGFSFYGHHLCLNIFLYKSQIVVSPWFTGAEPNLIDDGPYKGTRILHREEALGLQLMRSLSTEQKKAAQVYEFMKDPAMPQARWNHDDQRHLCGAYRDNRIVPYEGILVSKMTDGQQKYVLDIANEFLLYLPAKARQIRLDQIKEWFHETFFCWIGGYSDNDPFYYRIQSPVVIFEFDHHSGVFLNNQEPAKFHIHTLMRTPNKGDYGMALRPLIPGVEQKYLWEGMSQSGHNEGFRQYLPDLNQPRFQNMKKQDAYEYAEIFKKGGQPPWLHGLYLHWRKLFNEPYQGVTSDGVVRDGLFELQDEGIPIESIVEAANSLCNSLSEEQKNKTFYHIDSPEWRSWSNPEFLLSDKGIRLDEVTNDLREKVLKVLELTLSDEGYKKAIGAMRVNHFLGELVESPSIMNEFSYNFALFGDPSTIRPWGFSFYGHHLCLNIFLYKSQIVVSPWFTGAEPNLIDDGPYKGTRILHREEALGLQLMRSLSTEQKKAAQVYEFMKDPAMPQARWNHDDQRHLCGAYRDNRIVPYEGILVSKMTDGQQKYVLDIANEFLLYLPAKARQIRLDQIKEWFHETFFCWIGGYSDNDPFYYRIQSPVVIFEFDHHSGVFLNNQEPAKFHIHTLMRTPNKGDYGMALRPLIPGVEQKYLWEG